Protein 6G6O (pdb70)

Sequence (954 aa):
GQELVSLEGHQSAITALAFSKNIVVSGAADGTIKVWDILTGQLLRDHDGHQSEVTALQFKDNIVVSGAKDGTVKVWYIGTGQELVSLEGHQQSAITALAFSKNIVVSGAADGTIKVWDILTGQLLRDHDGHQSEVTALQFKDNIVVSGAKDGTVKVWYIGTGQELVSLEGHQSAITALAFSKNIVVSGAADGTIKVWDILTGQLLRDHDGHQSEVTALQFKDNIVVSGAKDGTVKVWYIGTGQELVSLEGHQSAITALAFSKNIVVSGAADGTIKVWDILTGQLLRDHDGHQSEVTALQFKDNIVVSGAKDGTVKVWYIGQELVSLEGHQSAITALAFSKNIVVSGAADGTIKVWDILTGQLLRDHDGHQSEVTALQFKDNIVVSGAKDGTVKVWYIGTGQELVSLEGHQSAITALAFSKNIVVSGAADGTIKVWDILTGQLLRDDHDGHQSEVTALQFKDNIVVSGAKDGTVKVWYIGTGQELVSLEGHQSAITALAFSKNIVVSGAADGTIKVWDILTGQLLRDHDGHQSEVTALQFKDNIVVSGAKDGTVKVWYIGTGQELVSLEGHQSAITALAFSKNIVVSGAADGTIKVWDILTGQLLRDHDGHQSEVTALQFKDNIVVSGAKDGTVKVWYIGQELVSLEGHQSAITALAFSKNIVVSGAADGTIKVWDILTGQLLRDHDGHQSEVTALQFKDNIVVSGAKDGTVKVWYIGTGQELVSLEGHQSAITALAFSKNIVVSGAADGTIKVWDILTGQLLRDHDGHQSEVTALQFKDNIVVSGAKDGTVKVWYIGTGQELVSLEGHQSAITALAFSKNIVVSGAADGTIKVWDILTGQLLRDHDGHQQSEVTALQFKDNIVVSGAKDGTVKVWYIGTGQELVSLEGHQSAITALAFSKNIVVSGAADGTIKVWDILTGQLLRDHDGHQQSEVTALQFKDNIVVSGAKDGTVKVWYI

CATH classification: 2.130.10.10

Radius of gyration: 29.39 Å; Cα contacts (8 Å, |Δi|>4): 3050; chains: 3; bounding box: 69×76×50 Å

Structure (mmCIF, N/CA/C/O backbone):
data_6G6O
#
_entry.id   6G6O
#
_cell.length_a   218.609
_cell.length_b   218.609
_cell.length_c   53.569
_cell.angle_alpha   90.00
_cell.angle_beta   90.00
_cell.angle_gamma   120.00
#
_symmetry.space_group_name_H-M   'P 63'
#
loop_
_entity.id
_entity.type
_entity.pdbx_description
1 polymer Ika8
2 non-polymer GLYCEROL
3 water water
#
loop_
_atom_site.group_PDB
_atom_site.id
_atom_site.type_symbol
_atom_site.label_atom_id
_atom_site.label_alt_id
_atom_site.label_comp_id
_atom_site.label_asym_id
_atom_site.label_entity_id
_atom_site.label_seq_id
_atom_site.pdbx_PDB_ins_code
_atom_site.Cartn_x
_atom_site.Cartn_y
_atom_site.Cartn_z
_atom_site.occupancy
_atom_site.B_iso_or_equiv
_atom_site.auth_seq_id
_atom_site.auth_comp_id
_atom_site.auth_asym_id
_atom_site.auth_atom_id
_atom_site.pdbx_PDB_model_num
ATOM 1 N N . GLY A 1 5 ? 165.272 71.115 20.322 1.00 31.68 2 GLY A N 1
ATOM 2 C CA . GLY A 1 5 ? 164.749 71.797 19.153 1.00 31.10 2 GLY A CA 1
ATOM 3 C C . GLY A 1 5 ? 164.702 73.303 19.320 1.00 34.78 2 GLY A C 1
ATOM 4 O O . GLY A 1 5 ? 163.643 73.918 19.207 1.00 25.55 2 GLY A O 1
ATOM 5 N N . GLN A 1 6 ? 165.861 73.896 19.586 1.00 37.30 3 GLN A N 1
ATOM 6 C CA . GLN A 1 6 ? 165.963 75.327 19.846 1.00 34.02 3 GLN A CA 1
ATOM 7 C C . GLN A 1 6 ? 166.988 75.927 18.887 1.00 35.39 3 GLN A C 1
ATOM 8 O O . GLN A 1 6 ? 167.365 75.331 17.870 1.00 37.60 3 GLN A O 1
ATOM 14 N N . GLU A 1 7 ? 167.458 77.129 19.211 1.00 28.87 4 GLU A N 1
ATOM 15 C CA . GLU A 1 7 ? 168.529 77.752 18.450 1.00 28.64 4 GLU A CA 1
ATOM 16 C C . GLU A 1 7 ? 169.866 77.135 18.832 1.00 28.11 4 GLU A C 1
ATOM 17 O O . GLU A 1 7 ? 170.127 76.860 20.006 1.00 38.47 4 GLU A O 1
ATOM 23 N N . LEU A 1 8 ? 170.713 76.909 17.829 1.00 28.82 5 LEU A N 1
ATOM 24 C CA . LEU A 1 8 ? 172.028 76.328 18.067 1.00 28.12 5 LEU A CA 1
ATOM 25 C C . LEU A 1 8 ? 173.065 77.382 18.432 1.00 30.62 5 LEU A C 1
ATOM 26 O O . LEU A 1 8 ? 173.891 77.154 19.322 1.00 34.33 5 LEU A O 1
ATOM 31 N N . VAL A 1 9 ? 173.035 78.535 17.761 1.00 27.34 6 VAL A N 1
ATOM 32 C CA . VAL A 1 9 ? 173.968 79.623 18.018 1.00 27.46 6 VAL A CA 1
ATOM 33 C C . VAL A 1 9 ? 173.246 80.950 17.842 1.00 24.20 6 VAL A C 1
ATOM 34 O O . VAL A 1 9 ? 172.165 81.026 17.254 1.00 28.80 6 VAL A O 1
ATOM 38 N N . SER A 1 10 ? 173.864 82.005 18.363 1.00 30.89 7 SER A N 1
ATOM 39 C CA . SER A 1 10 ? 173.350 83.364 18.255 1.00 31.22 7 SER A CA 1
ATOM 40 C C . SER A 1 10 ? 174.275 84.168 17.351 1.00 32.97 7 SER A C 1
ATOM 41 O O . SER A 1 10 ? 175.456 84.348 17.670 1.00 31.32 7 SER A O 1
ATOM 44 N N . LEU A 1 11 ? 173.742 84.641 16.228 1.00 32.00 8 LEU A N 1
ATOM 45 C CA . LEU A 1 11 ? 174.486 85.453 15.275 1.00 26.21 8 LEU A CA 1
ATOM 46 C C . LEU A 1 11 ? 173.952 86.878 15.295 1.00 25.03 8 LEU A C 1
ATOM 47 O O . LEU A 1 11 ? 172.737 87.095 15.344 1.00 31.79 8 LEU A O 1
ATOM 52 N N . GLU A 1 12 ? 174.867 87.850 15.247 1.00 27.32 9 GLU A N 1
ATOM 53 C CA . GLU A 1 12 ? 174.460 89.247 15.370 1.00 24.02 9 GLU A CA 1
ATOM 54 C C . GLU A 1 12 ? 173.669 89.710 14.151 1.00 26.77 9 GLU A C 1
ATOM 55 O O . GLU A 1 12 ? 172.687 90.450 14.287 1.00 26.46 9 GLU A O 1
ATOM 61 N N . GLY A 1 13 ? 174.075 89.292 12.959 1.00 21.17 10 GLY A N 1
ATOM 62 C CA . GLY A 1 13 ? 173.362 89.664 11.754 1.00 24.24 10 GLY A CA 1
ATOM 63 C C . GLY A 1 13 ? 173.840 90.980 11.171 1.00 22.43 10 GLY A C 1
ATOM 64 O O . GLY A 1 13 ? 174.962 91.439 11.403 1.00 20.62 10 GLY A O 1
ATOM 65 N N . HIS A 1 14 ? 172.950 91.603 10.404 1.00 16.82 11 HIS A N 1
ATOM 66 C CA . HIS A 1 14 ? 173.263 92.805 9.646 1.00 18.20 11 HIS A CA 1
ATOM 67 C C . HIS A 1 14 ? 172.440 93.985 10.147 1.00 17.72 11 HIS A C 1
ATOM 68 O O . HIS A 1 14 ? 171.470 93.832 10.894 1.00 22.75 11 HIS A O 1
ATOM 75 N N . GLN A 1 15 ? 172.844 95.177 9.711 1.00 19.03 12 GLN A N 1
ATOM 76 C CA . GLN A 1 15 ? 172.155 96.417 10.035 1.00 14.64 12 GLN A CA 1
ATOM 77 C C . GLN A 1 15 ? 171.050 96.755 9.046 1.00 18.09 12 GLN A C 1
ATOM 78 O O . GLN A 1 15 ? 170.438 97.821 9.161 1.00 16.50 12 GLN A O 1
ATOM 84 N N . SER A 1 16 ? 170.785 95.881 8.078 1.00 22.85 13 SER A N 1
ATOM 85 C CA . SER A 1 16 ? 169.718 96.098 7.113 1.00 18.56 13 SER A CA 1
ATOM 86 C C . SER A 1 16 ? 169.123 94.750 6.740 1.00 16.15 13 SER A C 1
ATOM 87 O O . SER A 1 16 ? 169.646 93.695 7.109 1.00 17.67 13 SER A O 1
ATOM 90 N N . ALA A 1 17 ? 168.022 94.801 5.989 1.00 19.06 14 ALA A N 1
ATOM 91 C CA . ALA A 1 17 ? 167.252 93.607 5.668 1.00 16.22 14 ALA A CA 1
ATOM 92 C C . ALA A 1 17 ? 168.127 92.533 5.038 1.00 13.70 14 ALA A C 1
ATOM 93 O O . ALA A 1 17 ? 169.021 92.825 4.241 1.00 16.23 14 ALA A O 1
ATOM 95 N N . ILE A 1 18 ? 167.870 91.284 5.412 1.00 12.27 15 ILE A N 1
ATOM 96 C CA . ILE A 1 18 ? 168.544 90.148 4.793 1.00 17.45 15 ILE A CA 1
ATOM 97 C C . ILE A 1 18 ? 167.920 89.924 3.424 1.00 12.27 15 ILE A C 1
ATOM 98 O O . ILE A 1 18 ? 166.701 89.759 3.304 1.00 14.30 15 ILE A O 1
ATOM 103 N N . THR A 1 19 ? 168.752 89.930 2.386 1.00 20.29 16 THR A N 1
ATOM 104 C CA . THR A 1 19 ? 168.279 89.774 1.021 1.00 16.64 16 THR A CA 1
ATOM 105 C C . THR A 1 19 ? 168.827 88.540 0.322 1.00 14.41 16 THR A C 1
ATOM 106 O O . THR A 1 19 ? 168.360 88.218 -0.776 1.00 24.25 16 THR A O 1
ATOM 110 N N . ALA A 1 20 ? 169.789 87.840 0.918 1.00 15.92 17 ALA A N 1
ATOM 111 C CA . ALA A 1 20 ? 170.348 86.637 0.319 1.00 11.63 17 ALA A CA 1
ATOM 112 C C . ALA A 1 20 ? 170.944 85.780 1.424 1.00 11.30 17 ALA A C 1
ATOM 113 O O . ALA A 1 20 ? 171.506 86.306 2.387 1.00 16.78 17 ALA A O 1
ATOM 115 N N . LEU A 1 21 ? 170.822 84.463 1.276 1.00 16.29 18 LEU A N 1
ATOM 116 C CA . LEU A 1 21 ? 171.258 83.536 2.312 1.00 17.04 18 LEU A CA 1
ATOM 117 C C . LEU A 1 21 ? 171.758 82.257 1.662 1.00 13.97 18 LEU A C 1
ATOM 118 O O . LEU A 1 21 ? 171.082 81.693 0.798 1.00 23.07 18 LEU A O 1
ATOM 123 N N . ALA A 1 22 ? 172.937 81.806 2.083 1.00 18.18 19 ALA A N 1
ATOM 124 C CA . ALA A 1 22 ? 173.522 80.566 1.598 1.00 18.47 19 ALA A CA 1
ATOM 125 C C . ALA A 1 22 ? 174.105 79.804 2.779 1.00 15.94 19 ALA A C 1
ATOM 126 O O . ALA A 1 22 ? 174.599 80.403 3.737 1.00 18.83 19 ALA A O 1
ATOM 128 N N . PHE A 1 23 ? 174.049 78.476 2.700 1.00 13.23 20 PHE A N 1
ATOM 129 C CA . PHE A 1 23 ? 174.427 77.617 3.817 1.00 18.67 20 PHE A CA 1
ATOM 130 C C . PHE A 1 23 ? 175.089 76.356 3.282 1.00 15.98 20 PHE A C 1
ATOM 131 O O . PHE A 1 23 ? 174.460 75.585 2.553 1.00 21.16 20 PHE A O 1
ATOM 139 N N . SER A 1 24 ? 176.349 76.144 3.657 1.00 21.09 21 SER A N 1
ATOM 140 C CA . SER A 1 24 ? 177.101 74.965 3.250 1.00 26.33 21 SER A CA 1
ATOM 141 C C . SER A 1 24 ? 178.010 74.533 4.391 1.00 30.81 21 SER A C 1
ATOM 142 O O . SER A 1 24 ? 178.683 75.370 5.000 1.00 36.38 21 SER A O 1
ATOM 145 N N . LYS A 1 25 ? 178.028 73.226 4.667 1.00 29.33 22 LYS A N 1
ATOM 146 C CA . LYS A 1 25 ? 178.821 72.622 5.745 1.00 34.09 22 LYS A CA 1
ATOM 147 C C . LYS A 1 25 ? 178.376 73.245 7.062 1.00 27.06 22 LYS A C 1
ATOM 148 O O . LYS A 1 25 ? 177.210 73.055 7.450 1.00 29.43 22 LYS A O 1
ATOM 154 N N . ASN A 1 26 ? 179.237 73.963 7.780 1.00 24.16 23 ASN A N 1
ATOM 155 C CA . ASN A 1 26 ? 178.864 74.663 9.003 1.00 28.25 23 ASN A CA 1
ATOM 156 C C . ASN A 1 26 ? 179.124 76.159 8.869 1.00 29.08 23 ASN A C 1
ATOM 157 O O . ASN A 1 26 ? 179.402 76.844 9.855 1.00 29.92 23 ASN A O 1
ATOM 162 N N . ILE A 1 27 ? 179.041 76.672 7.645 1.00 22.78 24 ILE A N 1
ATOM 163 C CA . ILE A 1 27 ? 179.295 78.074 7.348 1.00 21.45 24 ILE A CA 1
ATOM 164 C C . ILE A 1 27 ? 178.035 78.674 6.746 1.00 19.71 24 ILE A C 1
ATOM 165 O O . ILE A 1 27 ? 177.392 78.061 5.887 1.00 23.56 24 ILE A O 1
ATOM 170 N N . VAL A 1 28 ? 177.676 79.868 7.209 1.00 22.98 25 VAL A N 1
ATOM 171 C CA . VAL A 1 28 ? 176.538 80.613 6.690 1.00 16.35 25 VAL A CA 1
ATOM 172 C C . VAL A 1 28 ? 177.061 81.894 6.057 1.00 18.23 25 VAL A C 1
ATOM 173 O O . VAL A 1 28 ? 177.872 82.605 6.663 1.00 15.72 25 VAL A O 1
ATOM 177 N N . VAL A 1 29 ? 176.612 82.177 4.838 1.00 18.89 26 VAL A N 1
ATOM 178 C CA . VAL A 1 29 ? 176.912 83.426 4.148 1.00 15.60 26 VAL A CA 1
ATOM 179 C C . VAL A 1 29 ? 175.607 84.195 4.008 1.00 9.93 26 VAL A C 1
ATOM 180 O O . VAL A 1 29 ? 174.631 83.680 3.450 1.00 18.20 26 VAL A O 1
ATOM 184 N N . SER A 1 30 ? 175.584 85.421 4.517 1.00 11.50 27 SER A N 1
ATOM 185 C CA . SER A 1 30 ? 174.394 86.256 4.478 1.00 13.63 27 SER A CA 1
ATOM 186 C C . SER A 1 30 ? 174.714 87.581 3.803 1.00 13.58 27 SER A C 1
ATOM 187 O O . SER A 1 30 ? 175.785 88.155 4.016 1.00 17.97 27 SER A O 1
ATOM 190 N N . GLY A 1 31 ? 173.784 88.055 2.981 1.00 18.61 28 GLY A N 1
ATOM 191 C CA . GLY A 1 31 ? 173.904 89.351 2.344 1.00 9.74 28 GLY A CA 1
ATOM 192 C C . GLY A 1 31 ? 172.732 90.231 2.730 1.00 9.54 28 GLY A C 1
ATOM 193 O O . GLY A 1 31 ? 171.622 89.748 2.953 1.00 14.57 28 GLY A O 1
ATOM 194 N N . ALA A 1 32 ? 172.989 91.531 2.808 1.00 14.35 29 ALA A N 1
ATOM 195 C CA . ALA A 1 32 ? 171.996 92.491 3.259 1.00 16.59 29 ALA A CA 1
ATOM 196 C C . ALA A 1 32 ? 171.761 93.553 2.192 1.00 16.67 29 ALA A C 1
ATOM 197 O O . ALA A 1 32 ? 172.521 93.687 1.230 1.00 17.88 29 ALA A O 1
ATOM 199 N N . ALA A 1 33 ? 170.687 94.323 2.385 1.00 16.27 30 ALA A N 1
ATOM 200 C CA . ALA A 1 33 ? 170.299 95.334 1.411 1.00 12.78 30 ALA A CA 1
ATOM 201 C C . ALA A 1 33 ? 171.278 96.499 1.348 1.00 18.59 30 ALA A C 1
ATOM 202 O O . ALA A 1 33 ? 171.218 97.287 0.399 1.00 18.53 30 ALA A O 1
ATOM 204 N N . ASP A 1 34 ? 172.168 96.636 2.327 1.00 23.87 31 ASP A N 1
ATOM 205 C CA . ASP A 1 34 ? 173.168 97.693 2.302 1.00 21.36 31 ASP A CA 1
ATOM 206 C C . ASP A 1 34 ? 174.456 97.268 1.607 1.00 17.10 31 ASP A C 1
ATOM 207 O O . ASP A 1 34 ? 175.428 98.030 1.605 1.00 19.95 31 ASP A O 1
ATOM 212 N N . GLY A 1 35 ? 174.481 96.075 1.014 1.00 18.88 32 GLY A N 1
ATOM 213 C CA . GLY A 1 35 ? 175.654 95.573 0.337 1.00 19.75 32 GLY A CA 1
ATOM 214 C C . GLY A 1 35 ? 176.583 94.744 1.191 1.00 18.71 32 GLY A C 1
ATOM 215 O O . GLY A 1 35 ? 177.548 94.182 0.661 1.00 20.19 32 GLY A O 1
ATOM 216 N N . THR A 1 36 ? 176.320 94.641 2.490 1.00 27.61 33 THR A N 1
ATOM 217 C CA . THR A 1 36 ? 177.216 93.940 3.397 1.00 19.28 33 THR A CA 1
ATOM 218 C C . THR A 1 36 ? 177.013 92.434 3.293 1.00 17.98 33 THR A C 1
ATOM 219 O O . THR A 1 36 ? 175.878 91.949 3.274 1.00 22.46 33 THR A O 1
ATOM 223 N N . ILE A 1 37 ? 178.120 91.700 3.220 1.00 17.34 34 ILE A N 1
ATOM 224 C CA . ILE A 1 37 ? 178.117 90.243 3.236 1.00 18.11 34 ILE A CA 1
ATOM 225 C C . ILE A 1 37 ? 178.895 89.792 4.463 1.00 21.27 34 ILE A C 1
ATOM 226 O O . ILE A 1 37 ? 179.997 90.290 4.721 1.00 25.57 34 ILE A O 1
ATOM 231 N N . LYS A 1 38 ? 178.321 88.861 5.222 1.00 23.85 35 LYS A N 1
ATOM 232 C CA . LYS A 1 38 ? 178.938 88.359 6.440 1.00 21.02 35 LYS A CA 1
ATOM 233 C C . LYS A 1 38 ? 179.021 86.841 6.389 1.00 14.07 35 LYS A C 1
ATOM 234 O O . LYS A 1 38 ? 178.098 86.176 5.910 1.00 14.05 35 LYS A O 1
ATOM 240 N N . VAL A 1 39 ? 180.131 86.301 6.884 1.00 19.28 36 VAL A N 1
ATOM 241 C CA . VAL A 1 39 ? 180.385 84.864 6.906 1.00 24.48 36 VAL A CA 1
ATOM 242 C C . VAL A 1 39 ? 180.351 84.404 8.357 1.00 22.77 36 VAL A C 1
ATOM 243 O O . VAL A 1 39 ? 181.118 84.901 9.190 1.00 23.44 36 VAL A O 1
ATOM 247 N N . TRP A 1 40 ? 179.472 83.452 8.657 1.00 22.41 37 TRP A N 1
ATOM 248 C CA . TRP A 1 40 ? 179.232 83.006 10.021 1.00 19.27 37 TRP A CA 1
ATOM 249 C C . TRP A 1 40 ? 179.773 81.600 10.240 1.00 25.95 37 TRP A C 1
ATOM 250 O O . TRP A 1 40 ? 179.879 80.801 9.305 1.00 26.74 37 TRP A O 1
ATOM 261 N N . ASP A 1 41 ? 180.112 81.309 11.494 1.00 27.91 38 ASP A N 1
ATOM 262 C CA . ASP A 1 41 ? 180.518 79.977 11.933 1.00 26.03 38 ASP A CA 1
ATOM 263 C C . ASP A 1 41 ? 179.356 79.379 12.714 1.00 25.07 38 ASP A C 1
ATOM 264 O O . ASP A 1 41 ? 179.040 79.841 13.815 1.00 28.61 38 ASP A O 1
ATOM 269 N N . ILE A 1 42 ? 178.719 78.354 12.146 1.00 23.37 39 ILE A N 1
ATOM 270 C CA . ILE A 1 42 ? 177.566 77.750 12.806 1.00 27.58 39 ILE A CA 1
ATOM 271 C C . ILE A 1 42 ? 177.985 77.034 14.085 1.00 29.37 39 ILE A C 1
ATOM 272 O O . ILE A 1 42 ? 177.235 77.015 15.068 1.00 34.61 39 ILE A O 1
ATOM 277 N N . LEU A 1 43 ? 179.191 76.465 14.111 1.00 25.38 40 LEU A N 1
ATOM 278 C CA . LEU A 1 43 ? 179.626 75.704 15.275 1.00 32.05 40 LEU A CA 1
ATOM 279 C C . LEU A 1 43 ? 179.990 76.597 16.457 1.00 34.74 40 LEU A C 1
ATOM 280 O O . LEU A 1 43 ? 179.800 76.193 17.609 1.00 40.17 40 LEU A O 1
ATOM 285 N N . THR A 1 44 ? 180.507 77.801 16.204 1.00 30.67 41 THR A N 1
ATOM 286 C CA . THR A 1 44 ? 180.922 78.697 17.273 1.00 27.46 41 THR A CA 1
ATOM 287 C C . THR A 1 44 ? 180.090 79.968 17.366 1.00 28.94 41 THR A C 1
ATOM 288 O O . THR A 1 44 ? 180.284 80.744 18.308 1.00 31.83 41 THR A O 1
ATOM 292 N N . GLY A 1 45 ? 179.179 80.207 16.424 1.00 30.34 42 GLY A N 1
ATOM 293 C CA . GLY A 1 45 ? 178.382 81.415 16.418 1.00 23.87 42 GLY A CA 1
ATOM 294 C C . GLY A 1 45 ? 179.119 82.677 16.036 1.00 26.68 42 GLY A C 1
ATOM 295 O O . GLY A 1 45 ? 178.473 83.715 15.846 1.00 25.89 42 GLY A O 1
ATOM 296 N N . GLN A 1 46 ? 180.441 82.633 15.911 1.00 28.78 43 GLN A N 1
ATOM 297 C CA . GLN A 1 46 ? 181.214 83.823 15.600 1.00 29.90 43 GLN A CA 1
ATOM 298 C C . GLN A 1 46 ? 181.259 84.062 14.097 1.00 27.17 43 GLN A C 1
ATOM 299 O O . GLN A 1 46 ? 181.216 83.127 13.294 1.00 23.62 43 GLN A O 1
ATOM 305 N N . LEU A 1 47 ? 181.344 85.333 13.722 1.00 26.33 44 LEU A N 1
ATOM 306 C CA . LEU A 1 47 ? 181.522 85.689 12.324 1.00 28.70 44 LEU A CA 1
ATOM 307 C C . LEU A 1 47 ? 182.973 85.451 11.922 1.00 35.81 44 LEU A C 1
ATOM 308 O O . LEU A 1 47 ? 183.900 85.813 12.655 1.00 38.74 44 LEU A O 1
ATOM 313 N N . LEU A 1 48 ? 183.169 84.807 10.770 1.00 37.83 45 LEU A N 1
ATOM 314 C CA . LEU A 1 48 ? 184.525 84.598 10.277 1.00 24.55 45 LEU A CA 1
ATOM 315 C C . LEU A 1 48 ? 185.151 85.910 9.831 1.00 22.95 45 LEU A C 1
ATOM 316 O O . LEU A 1 48 ? 186.320 86.180 10.131 1.00 28.66 45 LEU A O 1
ATOM 321 N N . ARG A 1 49 ? 184.387 86.744 9.130 1.00 26.63 46 ARG A N 1
ATOM 322 C CA . ARG A 1 49 ? 184.917 87.985 8.588 1.00 31.43 46 ARG A CA 1
ATOM 323 C C . ARG A 1 49 ? 183.773 88.844 8.077 1.00 30.09 46 ARG A C 1
ATOM 324 O O . ARG A 1 49 ? 182.654 88.366 7.864 1.00 30.66 46 ARG A O 1
ATOM 332 N N . ASP A 1 50 ? 184.077 90.123 7.882 1.00 33.74 47 ASP A N 1
ATOM 333 C CA . ASP A 1 50 ? 183.191 91.059 7.201 1.00 28.61 47 ASP A CA 1
ATOM 334 C C . ASP A 1 50 ? 183.692 91.199 5.769 1.00 35.16 47 ASP A C 1
ATOM 335 O O . ASP A 1 50 ? 184.733 91.819 5.527 1.00 35.52 47 ASP A O 1
ATOM 340 N N . HIS A 1 51 ? 182.966 90.607 4.826 1.00 36.50 48 HIS A N 1
ATOM 341 C CA . HIS A 1 51 ? 183.337 90.724 3.424 1.00 30.18 48 HIS A CA 1
ATOM 342 C C . HIS A 1 51 ? 183.148 92.161 2.954 1.00 27.16 48 HIS A C 1
ATOM 343 O O . HIS A 1 51 ? 182.161 92.817 3.298 1.00 27.87 48 HIS A O 1
ATOM 350 N N . ASP A 1 52 ? 184.113 92.655 2.172 1.00 29.65 49 ASP A N 1
ATOM 351 C CA . ASP A 1 52 ? 184.003 94.008 1.637 1.00 31.31 49 ASP A CA 1
ATOM 352 C C . ASP A 1 52 ? 182.744 94.187 0.801 1.00 28.57 49 ASP A C 1
ATOM 353 O O . ASP A 1 52 ? 182.262 95.315 0.658 1.00 33.00 49 ASP A O 1
ATOM 358 N N . GLY A 1 53 ? 182.203 93.100 0.258 1.00 33.87 50 GLY A N 1
ATOM 359 C CA . GLY A 1 53 ? 180.915 93.056 -0.390 1.00 25.24 50 GLY A CA 1
ATOM 360 C C . GLY A 1 53 ? 180.802 93.981 -1.588 1.00 25.99 50 GLY A C 1
ATOM 361 O O . GLY A 1 53 ? 181.786 94.396 -2.206 1.00 28.67 50 GLY A O 1
ATOM 362 N N . HIS A 1 54 ? 179.555 94.299 -1.907 1.00 32.11 51 HIS A N 1
ATOM 363 C CA . HIS A 1 54 ? 179.215 95.186 -3.005 1.00 23.33 51 HIS A CA 1
ATOM 364 C C . HIS A 1 54 ? 178.736 96.522 -2.456 1.00 24.85 51 HIS A C 1
ATOM 365 O O . HIS A 1 54 ? 178.265 96.622 -1.321 1.00 26.48 51 HIS A O 1
ATOM 372 N N . GLN A 1 55 ? 178.859 97.555 -3.283 1.00 27.82 52 GLN A N 1
ATOM 373 C CA . GLN A 1 55 ? 178.337 98.872 -2.949 1.00 26.35 52 GLN A CA 1
ATOM 374 C C . GLN A 1 55 ? 176.834 98.974 -3.162 1.00 18.41 52 GLN A C 1
ATOM 375 O O . GLN A 1 55 ? 176.292 100.084 -3.148 1.00 27.34 52 GLN A O 1
ATOM 381 N N . SER A 1 56 ? 176.156 97.844 -3.357 1.00 16.47 53 SER A N 1
ATOM 382 C CA . SER A 1 56 ? 174.726 97.823 -3.614 1.00 22.39 53 SER A CA 1
ATOM 383 C C . SER A 1 56 ? 174.132 96.580 -2.970 1.00 13.79 53 SER A C 1
ATOM 384 O O . SER A 1 56 ? 174.850 95.646 -2.608 1.00 17.99 53 SER A O 1
ATOM 387 N N . GLU A 1 57 ? 172.806 96.577 -2.847 1.00 16.49 54 GLU A N 1
ATOM 388 C CA . GLU A 1 57 ? 172.090 95.494 -2.181 1.00 15.05 54 GLU A CA 1
ATOM 389 C C . GLU A 1 57 ? 172.461 94.137 -2.760 1.00 25.65 54 GLU A C 1
ATOM 390 O O . GLU A 1 57 ? 172.321 93.905 -3.963 1.00 31.22 54 GLU A O 1
ATOM 396 N N . VAL A 1 58 ? 172.939 93.244 -1.894 1.00 22.80 55 VAL A N 1
ATOM 397 C CA . VAL A 1 58 ? 173.189 91.863 -2.290 1.00 16.49 55 VAL A CA 1
ATOM 398 C C . VAL A 1 58 ? 171.857 91.211 -2.627 1.00 24.39 55 VAL A C 1
ATOM 399 O O . VAL A 1 58 ? 170.937 91.186 -1.803 1.00 19.68 55 VAL A O 1
ATOM 403 N N . THR A 1 59 ? 171.741 90.682 -3.846 1.00 18.52 56 THR A N 1
ATOM 404 C CA . THR A 1 59 ? 170.478 90.130 -4.309 1.00 12.48 56 THR A CA 1
ATOM 405 C C . THR A 1 59 ? 170.466 88.614 -4.418 1.00 10.27 56 THR A C 1
ATOM 406 O O . THR A 1 59 ? 169.382 88.023 -4.397 1.00 14.37 56 THR A O 1
ATOM 410 N N . ALA A 1 60 ? 171.625 87.973 -4.534 1.00 13.44 57 ALA A N 1
ATOM 411 C CA . ALA A 1 60 ? 171.679 86.527 -4.678 1.00 15.02 57 ALA A CA 1
ATOM 412 C C . ALA A 1 60 ? 173.014 86.021 -4.156 1.00 12.51 57 ALA A C 1
ATOM 413 O O . ALA A 1 60 ? 174.034 86.708 -4.248 1.00 18.06 57 ALA A O 1
ATOM 415 N N . LEU A 1 61 ? 172.994 84.810 -3.607 1.00 14.25 58 LEU A N 1
ATOM 416 C CA . LEU A 1 61 ? 174.189 84.178 -3.073 1.00 17.97 58 LEU A CA 1
ATOM 417 C C . LEU A 1 61 ? 174.234 82.727 -3.524 1.00 13.50 58 LEU A C 1
ATOM 418 O O . LEU A 1 61 ? 173.219 82.027 -3.493 1.00 17.94 58 LEU A O 1
ATOM 423 N N . GLN A 1 62 ? 175.417 82.285 -3.945 1.00 16.01 59 GLN A N 1
ATOM 424 C CA . GLN A 1 62 ? 175.665 80.892 -4.297 1.00 14.42 59 GLN A CA 1
ATOM 425 C C . GLN A 1 62 ? 176.920 80.442 -3.569 1.00 13.16 59 GLN A C 1
ATOM 426 O O . GLN A 1 62 ? 177.982 81.044 -3.738 1.00 17.96 59 GLN A O 1
ATOM 432 N N . PHE A 1 63 ? 176.798 79.391 -2.762 1.00 18.24 60 PHE A N 1
ATOM 433 C CA . PHE A 1 63 ? 177.887 78.917 -1.912 1.00 17.16 60 PHE A CA 1
ATOM 434 C C . PHE A 1 63 ? 178.078 77.430 -2.171 1.00 18.99 60 PHE A C 1
ATOM 435 O O . PHE A 1 63 ? 177.245 76.613 -1.768 1.00 25.59 60 PHE A O 1
ATOM 443 N N . LYS A 1 64 ? 179.174 77.082 -2.841 1.00 18.89 61 LYS A N 1
ATOM 444 C CA . LYS A 1 64 ? 179.457 75.704 -3.215 1.00 23.78 61 LYS A CA 1
ATOM 445 C C . LYS A 1 64 ? 180.921 75.411 -2.935 1.00 21.29 61 LYS A C 1
ATOM 446 O O . LYS A 1 64 ? 181.793 76.203 -3.306 1.00 24.38 61 LYS A O 1
ATOM 452 N N . ASP A 1 65 ? 181.182 74.275 -2.284 1.00 28.94 62 ASP A N 1
ATOM 453 C CA . ASP A 1 65 ? 182.529 73.888 -1.879 1.00 28.32 62 ASP A CA 1
ATOM 454 C C . ASP A 1 65 ? 183.162 74.977 -1.020 1.00 29.14 62 ASP A C 1
ATOM 455 O O . ASP A 1 65 ? 182.770 75.166 0.136 1.00 39.75 62 ASP A O 1
ATOM 460 N N . ASN A 1 66 ? 184.137 75.702 -1.571 1.00 21.24 63 ASN A N 1
ATOM 461 C CA . ASN A 1 66 ? 184.777 76.805 -0.863 1.00 22.73 63 ASN A CA 1
ATOM 462 C C . ASN A 1 66 ? 184.701 78.108 -1.649 1.00 24.48 63 ASN A C 1
ATOM 463 O O . ASN A 1 66 ? 185.480 79.032 -1.394 1.00 23.09 63 ASN A O 1
ATOM 468 N N . ILE A 1 67 ? 183.772 78.201 -2.595 1.00 24.93 64 ILE A N 1
ATOM 469 C CA . ILE A 1 67 ? 183.638 79.356 -3.471 1.00 19.01 64 ILE A CA 1
ATOM 470 C C . ILE A 1 67 ? 182.218 79.884 -3.352 1.00 15.89 64 ILE A C 1
ATOM 471 O O . ILE A 1 67 ? 181.253 79.122 -3.482 1.00 20.47 64 ILE A O 1
ATOM 476 N N . VAL A 1 68 ? 182.093 81.182 -3.100 1.00 20.89 65 VAL A N 1
ATOM 477 C CA . VAL A 1 68 ? 180.801 81.846 -3.017 1.00 19.19 65 VAL A CA 1
ATOM 478 C C . VAL A 1 68 ? 180.721 82.889 -4.122 1.00 17.69 65 VAL A C 1
ATOM 479 O O . VAL A 1 68 ? 181.656 83.675 -4.314 1.00 20.10 65 VAL A O 1
ATOM 483 N N . VAL A 1 69 ? 179.617 82.870 -4.863 1.00 18.63 66 VAL A N 1
ATOM 484 C CA . VAL A 1 69 ? 179.332 83.848 -5.904 1.00 16.92 66 VAL A CA 1
ATOM 485 C C . VAL A 1 69 ? 178.216 84.749 -5.400 1.00 10.77 66 VAL A C 1
ATOM 486 O O . VAL A 1 69 ? 177.188 84.260 -4.917 1.00 15.68 66 VAL A O 1
ATOM 490 N N . SER A 1 70 ? 178.420 86.060 -5.502 1.00 15.59 67 SER A N 1
ATOM 491 C CA . SER A 1 70 ? 177.473 87.035 -4.979 1.00 15.91 67 SER A CA 1
ATOM 492 C C . SER A 1 70 ? 177.146 88.062 -6.051 1.00 12.61 67 SER A C 1
ATOM 493 O O . SER A 1 70 ? 178.050 88.623 -6.677 1.00 19.22 67 SER A O 1
ATOM 496 N N . GLY A 1 71 ? 175.854 88.301 -6.259 1.00 17.18 68 GLY A N 1
ATOM 497 C CA . GLY A 1 71 ? 175.396 89.337 -7.162 1.00 17.78 68 GLY A CA 1
ATOM 498 C C . GLY A 1 71 ? 174.727 90.462 -6.404 1.00 17.78 68 GLY A C 1
ATOM 499 O O . GLY A 1 71 ? 174.247 90.255 -5.286 1.00 16.50 68 GLY A O 1
ATOM 500 N N . ALA A 1 72 ? 174.682 91.656 -6.990 1.00 15.39 69 ALA A N 1
ATOM 501 C CA . ALA A 1 72 ? 174.160 92.828 -6.306 1.00 14.67 69 ALA A CA 1
ATOM 502 C C . ALA A 1 72 ? 173.149 93.542 -7.194 1.00 18.01 69 ALA A C 1
ATOM 503 O O . ALA A 1 72 ? 172.879 93.133 -8.328 1.00 24.11 69 ALA A O 1
ATOM 505 N N . LYS A 1 73 ? 172.586 94.628 -6.661 1.00 14.25 70 LYS A N 1
ATOM 506 C CA . LYS A 1 73 ? 171.610 95.423 -7.391 1.00 20.52 70 LYS A CA 1
ATOM 507 C C . LYS A 1 73 ? 172.251 96.330 -8.434 1.00 16.82 70 LYS A C 1
ATOM 508 O O . LYS A 1 73 ? 171.550 96.806 -9.333 1.00 15.91 70 LYS A O 1
ATOM 514 N N . ASP A 1 74 ? 173.554 96.581 -8.339 1.00 16.86 71 ASP A N 1
ATOM 515 C CA . ASP A 1 74 ? 174.248 97.404 -9.320 1.00 16.85 71 ASP A CA 1
ATOM 516 C C . ASP A 1 74 ? 174.785 96.599 -10.495 1.00 15.04 71 ASP A C 1
ATOM 517 O O . ASP A 1 74 ? 175.422 97.174 -11.381 1.00 20.66 71 ASP A O 1
ATOM 522 N N . GLY A 1 75 ? 174.549 95.290 -10.521 1.00 17.23 72 GLY A N 1
ATOM 523 C CA . GLY A 1 75 ? 174.957 94.455 -11.628 1.00 12.66 72 GLY A CA 1
ATOM 524 C C . GLY A 1 75 ? 176.265 93.722 -11.446 1.00 15.93 72 GLY A C 1
ATOM 525 O O . GLY A 1 75 ? 176.640 92.940 -12.326 1.00 14.13 72 GLY A O 1
ATOM 526 N N . THR A 1 76 ? 176.970 93.944 -10.342 1.00 16.64 73 THR A N 1
ATOM 527 C CA . THR A 1 76 ? 178.233 93.257 -10.122 1.00 12.55 73 THR A CA 1
ATOM 528 C C . THR A 1 76 ? 177.991 91.804 -9.739 1.00 17.77 73 THR A C 1
ATOM 529 O O . THR A 1 76 ? 177.025 91.478 -9.046 1.00 21.65 73 THR A O 1
ATOM 533 N N . VAL A 1 77 ? 178.867 90.925 -10.218 1.00 15.56 74 VAL A N 1
ATOM 534 C CA . VAL A 1 77 ? 178.901 89.528 -9.806 1.00 11.73 74 VAL A CA 1
ATOM 535 C C . VAL A 1 77 ? 180.327 89.228 -9.375 1.00 19.86 74 VAL A C 1
ATOM 536 O O . VAL A 1 77 ? 181.262 89.381 -10.170 1.00 22.75 74 VAL A O 1
ATOM 540 N N . LYS A 1 78 ? 180.499 88.817 -8.122 1.00 23.81 75 LYS A N 1
ATOM 541 C CA . LYS A 1 78 ? 181.818 88.599 -7.551 1.00 20.70 75 LYS A CA 1
ATOM 542 C C . LYS A 1 78 ? 181.980 87.142 -7.147 1.00 18.09 75 LYS A C 1
ATOM 543 O O . LYS A 1 78 ? 181.030 86.503 -6.685 1.00 17.92 75 LYS A O 1
ATOM 549 N N . VAL A 1 79 ? 183.191 86.626 -7.339 1.00 19.69 76 VAL A N 1
ATOM 550 C CA . VAL A 1 79 ? 183.558 85.257 -6.995 1.00 25.72 76 VAL A CA 1
ATOM 551 C C . VAL A 1 79 ? 184.744 85.335 -6.045 1.00 16.84 76 VAL A C 1
ATOM 552 O O . VAL A 1 79 ? 185.787 85.901 -6.398 1.00 19.68 76 VAL A O 1
ATOM 556 N N . TRP A 1 80 ? 184.593 84.781 -4.844 1.00 18.26 77 TRP A N 1
ATOM 557 C CA . TRP A 1 80 ? 185.630 84.954 -3.839 1.00 18.76 77 TRP A CA 1
ATOM 558 C C . TRP A 1 80 ? 185.749 83.714 -2.963 1.00 19.03 77 TRP A C 1
ATOM 559 O O . TRP A 1 80 ? 184.846 82.876 -2.898 1.00 19.77 77 TRP A O 1
ATOM 570 N N . TYR A 1 81 ? 186.894 83.620 -2.289 1.00 19.66 78 TYR A N 1
ATOM 571 C CA . TYR A 1 81 ? 187.210 82.495 -1.420 1.00 21.88 78 TYR A CA 1
ATOM 572 C C . TYR A 1 81 ? 186.527 82.670 -0.068 1.00 19.19 78 TYR A C 1
ATOM 573 O O . TYR A 1 81 ? 186.623 83.733 0.551 1.00 21.98 78 TYR A O 1
ATOM 582 N N . ILE A 1 82 ? 185.841 81.622 0.392 1.00 20.14 79 ILE A N 1
ATOM 583 C CA . ILE A 1 82 ? 185.099 81.725 1.645 1.00 24.32 79 ILE A CA 1
ATOM 584 C C . ILE A 1 82 ? 186.041 81.906 2.830 1.00 23.65 79 ILE A C 1
ATOM 585 O O . ILE A 1 82 ? 185.692 82.574 3.812 1.00 25.52 79 ILE A O 1
ATOM 590 N N . GLY A 1 83 ? 187.249 81.343 2.757 1.00 24.47 80 GLY A N 1
ATOM 591 C CA . GLY A 1 83 ? 188.155 81.406 3.890 1.00 18.82 80 GLY A CA 1
ATOM 592 C C . GLY A 1 83 ? 188.786 82.768 4.088 1.00 20.30 80 GLY A C 1
ATOM 593 O O . GLY A 1 83 ? 189.038 83.177 5.225 1.00 26.28 80 GLY A O 1
ATOM 594 N N . THR A 1 84 ? 189.052 83.486 3.000 1.00 19.51 81 THR A N 1
ATOM 595 C CA . THR A 1 84 ? 189.691 84.789 3.077 1.00 20.42 81 THR A CA 1
ATOM 596 C C . THR A 1 84 ? 188.822 85.933 2.583 1.00 21.52 81 THR A C 1
ATOM 597 O O . THR A 1 84 ? 189.174 87.094 2.819 1.00 25.65 81 THR A O 1
ATOM 601 N N . GLY A 1 85 ? 187.708 85.652 1.912 1.00 20.91 82 GLY A N 1
ATOM 602 C CA . GLY A 1 85 ? 186.941 86.719 1.302 1.00 25.09 82 GLY A CA 1
ATOM 603 C C . GLY A 1 85 ? 187.617 87.377 0.124 1.00 22.16 82 GLY A C 1
ATOM 604 O O . GLY A 1 85 ? 187.098 88.370 -0.395 1.00 21.77 82 GLY A O 1
ATOM 605 N N . GLN A 1 86 ? 188.756 86.851 -0.316 1.00 24.24 83 GLN A N 1
ATOM 606 C CA . GLN A 1 86 ? 189.523 87.463 -1.389 1.00 23.95 83 GLN A CA 1
ATOM 607 C C . GLN A 1 86 ? 188.918 87.122 -2.742 1.00 22.33 83 GLN A C 1
ATOM 608 O O . GLN A 1 86 ? 188.512 85.983 -2.988 1.00 19.69 83 GLN A O 1
ATOM 614 N N . GLU A 1 87 ? 188.865 88.120 -3.619 1.00 24.00 84 GLU A N 1
ATOM 615 C CA . GLU A 1 87 ? 188.346 87.914 -4.963 1.00 23.58 84 GLU A CA 1
ATOM 616 C C . GLU A 1 87 ? 189.203 86.894 -5.700 1.00 21.21 84 GLU A C 1
ATOM 617 O O . GLU A 1 87 ? 190.422 87.057 -5.812 1.00 23.99 84 GLU A O 1
ATOM 623 N N . LEU A 1 88 ? 188.564 85.828 -6.181 1.00 22.91 85 LEU A N 1
ATOM 624 C CA . LEU A 1 88 ? 189.286 84.809 -6.933 1.00 28.40 85 LEU A CA 1
ATOM 625 C C . LEU A 1 88 ? 189.462 85.225 -8.388 1.00 24.70 85 LEU A C 1
ATOM 626 O O . LEU A 1 88 ? 190.565 85.142 -8.939 1.00 22.74 85 LEU A O 1
ATOM 631 N N . VAL A 1 89 ? 188.382 85.682 -9.022 1.00 24.31 86 VAL A N 1
ATOM 632 C CA . VAL A 1 89 ? 188.414 86.139 -10.403 1.00 26.61 86 VAL A CA 1
ATOM 633 C C . VAL A 1 89 ? 187.452 87.312 -10.544 1.00 24.35 86 VAL A C 1
ATOM 634 O O . VAL A 1 89 ? 186.507 87.470 -9.767 1.00 21.44 86 VAL A O 1
ATOM 638 N N . SER A 1 90 ? 187.713 88.149 -11.543 1.00 24.55 87 SER A N 1
ATOM 639 C CA . SER A 1 90 ? 186.903 89.331 -11.806 1.00 26.04 87 SER A CA 1
ATOM 640 C C . SER A 1 90 ? 185.940 89.042 -12.951 1.00 27.67 87 SER A C 1
ATOM 641 O O . SER A 1 90 ? 186.365 88.652 -14.044 1.00 27.92 87 SER A O 1
ATOM 644 N N . LEU A 1 91 ? 184.649 89.223 -12.694 1.00 22.26 88 LEU A N 1
ATOM 645 C CA . LEU A 1 91 ? 183.618 89.132 -13.716 1.00 21.37 88 LEU A CA 1
ATOM 646 C C . LEU A 1 91 ? 183.120 90.531 -14.048 1.00 23.71 88 LEU A C 1
ATOM 647 O O . LEU A 1 91 ? 182.984 91.378 -13.159 1.00 27.31 88 LEU A O 1
ATOM 652 N N . GLU A 1 92 ? 182.854 90.771 -15.333 1.00 28.02 89 GLU A N 1
ATOM 653 C CA . GLU A 1 92 ? 182.324 92.067 -15.742 1.00 24.34 89 GLU A CA 1
ATOM 654 C C . GLU A 1 92 ? 180.916 92.288 -15.207 1.00 21.64 89 GLU A C 1
ATOM 655 O O . GLU A 1 92 ? 180.506 93.435 -14.995 1.00 18.97 89 GLU A O 1
ATOM 661 N N . GLY A 1 93 ? 180.169 91.215 -14.974 1.00 20.08 90 GLY A N 1
ATOM 662 C CA . GLY A 1 93 ? 178.813 91.341 -14.494 1.00 16.40 90 GLY A CA 1
ATOM 663 C C . GLY A 1 93 ? 177.891 91.948 -15.541 1.00 21.92 90 GLY A C 1
ATOM 664 O O . GLY A 1 93 ? 178.259 92.183 -16.692 1.00 24.44 90 GLY A O 1
ATOM 665 N N . HIS A 1 94 ? 176.664 92.202 -15.107 1.00 20.53 91 HIS A N 1
ATOM 666 C CA . HIS A 1 94 ? 175.640 92.780 -15.963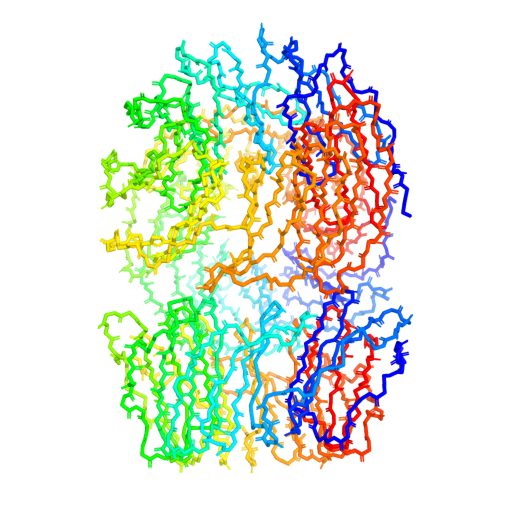 1.00 17.89 91 HIS A CA 1
ATOM 667 C C . HIS A 1 94 ? 175.566 94.287 -15.767 1.00 17.17 91 HIS A C 1
ATOM 668 O O . HIS A 1 94 ? 176.066 94.839 -14.784 1.00 22.66 91 HIS A O 1
ATOM 675 N N A GLN A 1 95 ? 174.935 94.957 -16.731 0.46 21.71 92 GLN A N 1
ATOM 676 N N B GLN A 1 95 ? 174.924 94.950 -16.725 0.54 21.89 92 GLN A N 1
ATOM 677 C CA A GLN A 1 95 ? 174.688 96.388 -16.616 0.46 22.34 92 GLN A CA 1
ATOM 678 C CA B GLN A 1 95 ? 174.673 96.380 -16.648 0.54 22.36 92 GLN A CA 1
ATOM 679 C C A GLN A 1 95 ? 173.442 96.703 -15.801 0.46 19.86 92 GLN A C 1
ATOM 680 C C B GLN A 1 95 ? 173.408 96.712 -15.868 0.54 20.11 92 GLN A C 1
ATOM 681 O O A GLN A 1 95 ? 173.257 97.858 -15.403 0.46 24.19 92 GLN A O 1
ATOM 682 O O B GLN A 1 95 ? 173.177 97.886 -15.561 0.54 24.23 92 GLN A O 1
ATOM 693 N N . SER A 1 96 ? 172.594 95.715 -15.544 1.00 18.84 93 SER A N 1
ATOM 694 C CA . SER A 1 96 ? 171.373 95.885 -14.772 1.00 24.92 93 SER A CA 1
ATOM 695 C C . SER A 1 96 ? 171.438 95.006 -13.525 1.00 20.28 93 SER A C 1
ATOM 696 O O . SER A 1 96 ? 172.383 94.241 -13.326 1.00 17.72 93 SER A O 1
ATOM 699 N N . ALA A 1 97 ? 170.410 95.115 -12.688 1.00 18.68 94 ALA A N 1
ATOM 700 C CA . ALA A 1 97 ? 170.422 94.451 -11.390 1.00 20.95 94 ALA A CA 1
ATOM 701 C C . ALA A 1 97 ? 170.445 92.936 -11.543 1.00 20.43 94 ALA A C 1
ATOM 702 O O . ALA A 1 97 ? 169.625 92.357 -12.263 1.00 15.00 94 ALA A O 1
ATOM 704 N N . ILE A 1 98 ? 171.392 92.294 -10.857 1.00 17.58 95 ILE A N 1
ATOM 705 C CA . ILE A 1 98 ? 171.418 90.838 -10.792 1.00 16.79 95 ILE A CA 1
ATOM 706 C C . ILE A 1 98 ? 170.190 90.352 -10.036 1.00 17.77 95 ILE A C 1
ATOM 707 O O . ILE A 1 98 ? 169.938 90.768 -8.898 1.00 22.59 95 ILE A O 1
ATOM 712 N N . THR A 1 99 ? 169.413 89.474 -10.667 1.00 17.63 96 THR A N 1
ATOM 713 C CA . THR A 1 99 ? 168.198 88.954 -10.060 1.00 14.85 96 THR A CA 1
ATOM 714 C C . THR A 1 99 ? 168.196 87.443 -9.891 1.00 22.52 96 THR A C 1
ATOM 715 O O . THR A 1 99 ? 167.305 86.919 -9.213 1.00 27.84 96 THR A O 1
ATOM 719 N N . ALA A 1 100 ? 169.153 86.731 -10.478 1.00 16.01 97 ALA A N 1
ATOM 720 C CA . ALA A 1 100 ? 169.197 85.283 -10.363 1.00 15.50 97 ALA A CA 1
ATOM 721 C C . ALA A 1 100 ? 170.632 84.816 -10.530 1.00 17.81 97 ALA A C 1
ATOM 722 O O . ALA A 1 100 ? 171.377 85.352 -11.355 1.00 15.55 97 ALA A O 1
ATOM 724 N N . LEU A 1 101 ? 171.010 83.819 -9.738 1.00 22.86 98 LEU A N 1
ATOM 725 C CA . LEU A 1 101 ? 172.333 83.222 -9.795 1.00 14.93 98 LEU A CA 1
ATOM 726 C C . LEU A 1 101 ? 172.197 81.709 -9.809 1.00 17.75 98 LEU A C 1
ATOM 727 O O . LEU A 1 101 ? 171.354 81.144 -9.106 1.00 18.46 98 LEU A O 1
ATOM 732 N N . ALA A 1 102 ? 173.018 81.062 -10.626 1.00 16.09 99 ALA A N 1
ATOM 733 C CA . ALA A 1 102 ? 173.123 79.613 -10.652 1.00 15.37 99 ALA A CA 1
ATOM 734 C C . ALA A 1 102 ? 174.596 79.246 -10.650 1.00 17.07 99 ALA A C 1
ATOM 735 O O . ALA A 1 102 ? 175.415 79.933 -11.267 1.00 20.06 99 ALA A O 1
ATOM 737 N N . PHE A 1 103 ? 174.931 78.173 -9.939 1.00 20.74 100 PHE A N 1
ATOM 738 C CA . PHE A 1 103 ? 176.319 77.766 -9.761 1.00 20.81 100 PHE A CA 1
ATOM 739 C C . PHE A 1 103 ? 176.386 76.251 -9.850 1.00 20.55 100 PHE A C 1
ATOM 740 O O . PHE A 1 103 ? 175.757 75.552 -9.050 1.00 20.84 100 PHE A O 1
ATOM 748 N N . SER A 1 104 ? 177.136 75.750 -10.828 1.00 26.91 101 SER A N 1
ATOM 749 C CA . SER A 1 104 ? 177.318 74.319 -11.011 1.00 25.23 101 SER A CA 1
ATOM 750 C C . SER A 1 104 ? 178.687 74.086 -11.630 1.00 27.87 101 SER A C 1
ATOM 751 O O . SER A 1 104 ? 179.081 74.796 -12.560 1.00 26.93 101 SER A O 1
ATOM 754 N N . LYS A 1 105 ? 179.404 73.092 -11.101 1.00 28.72 102 LYS A N 1
ATOM 755 C CA . LYS A 1 105 ? 180.769 72.796 -11.522 1.00 26.10 102 LYS A CA 1
ATOM 756 C C . LYS A 1 105 ? 181.629 74.050 -11.431 1.00 25.07 102 LYS A C 1
ATOM 757 O O . LYS A 1 105 ? 181.781 74.623 -10.347 1.00 30.37 102 LYS A O 1
ATOM 763 N N . ASN A 1 106 ? 182.187 74.490 -12.558 1.00 23.25 103 ASN A N 1
ATOM 764 C CA . ASN A 1 106 ? 182.970 75.718 -12.619 1.00 20.14 103 ASN A CA 1
ATOM 765 C C . ASN A 1 106 ? 182.290 76.784 -13.472 1.00 14.90 103 ASN A C 1
ATOM 766 O O . ASN A 1 106 ? 182.953 77.670 -14.014 1.00 19.72 103 ASN A O 1
ATOM 771 N N . ILE A 1 107 ? 180.968 76.714 -13.592 1.00 20.53 104 ILE A N 1
ATOM 772 C CA . ILE A 1 107 ? 180.200 77.631 -14.423 1.00 19.93 104 ILE A CA 1
ATOM 773 C C . ILE A 1 107 ? 179.232 78.403 -13.539 1.00 13.95 104 ILE A C 1
ATOM 774 O O . ILE A 1 107 ? 178.576 77.824 -12.666 1.00 18.84 104 ILE A O 1
ATOM 779 N N . VAL A 1 108 ? 179.150 79.711 -13.764 1.00 17.83 105 VAL A N 1
ATOM 780 C CA . VAL A 1 108 ? 178.187 80.578 -13.098 1.00 15.66 105 VAL A CA 1
ATOM 781 C C . VAL A 1 108 ? 177.277 81.177 -14.159 1.00 17.34 105 VAL A C 1
ATOM 782 O O . VAL A 1 108 ? 177.757 81.751 -15.143 1.00 22.21 105 VAL A O 1
ATOM 786 N N . VAL A 1 109 ? 175.970 81.037 -13.962 1.00 18.12 106 VAL A N 1
ATOM 787 C CA . VAL A 1 109 ? 174.965 81.641 -14.828 1.00 15.19 106 VAL A CA 1
ATOM 788 C C . VAL A 1 109 ? 174.240 82.704 -14.016 1.00 19.65 106 VAL A C 1
ATOM 789 O O . VAL A 1 109 ? 173.648 82.402 -12.973 1.00 20.70 106 VAL A O 1
ATOM 793 N N . SER A 1 110 ? 174.291 83.948 -14.487 1.00 17.72 107 SER A N 1
ATOM 794 C CA . SER A 1 110 ? 173.662 85.070 -13.804 1.00 14.49 107 SER A CA 1
ATOM 795 C C . SER A 1 110 ? 172.557 85.647 -14.675 1.00 19.17 107 SER A C 1
ATOM 796 O O . SER A 1 110 ? 172.761 85.884 -15.870 1.00 16.44 107 SER A O 1
ATOM 799 N N . GLY A 1 111 ? 171.385 85.857 -14.074 1.00 14.20 108 GLY A N 1
ATOM 800 C CA . GLY A 1 111 ? 170.300 86.556 -14.719 1.00 15.67 108 GLY A CA 1
ATOM 801 C C . GLY A 1 111 ? 170.196 87.981 -14.207 1.00 17.39 108 GLY A C 1
ATOM 802 O O . GLY A 1 111 ? 170.628 88.294 -13.101 1.00 17.12 108 GLY A O 1
ATOM 803 N N . ALA A 1 112 ? 169.620 88.851 -15.031 1.00 12.63 109 ALA A N 1
ATOM 804 C CA . ALA A 1 112 ? 169.534 90.267 -14.713 1.00 14.66 109 ALA A CA 1
ATOM 805 C C . ALA A 1 112 ? 168.102 90.752 -14.880 1.00 13.68 109 ALA A C 1
ATOM 806 O O . ALA A 1 112 ? 167.251 90.071 -15.456 1.00 16.52 109 ALA A O 1
ATOM 808 N N . ALA A 1 113 ? 167.849 91.960 -14.368 1.00 21.88 110 ALA A N 1
ATOM 809 C CA . ALA A 1 113 ? 166.512 92.539 -14.417 1.00 18.76 110 ALA A CA 1
ATOM 810 C C . ALA A 1 113 ? 166.132 93.017 -15.812 1.00 22.14 110 ALA A C 1
ATOM 811 O O . ALA A 1 113 ? 164.941 93.198 -16.088 1.00 17.01 110 ALA A O 1
ATOM 813 N N . ASP A 1 114 ? 167.107 93.238 -16.690 1.00 24.84 111 ASP A N 1
ATOM 814 C CA . ASP A 1 114 ? 166.804 93.578 -18.073 1.00 19.32 111 ASP A CA 1
ATOM 815 C C . ASP A 1 114 ? 166.535 92.350 -18.930 1.00 21.05 111 ASP A C 1
ATOM 816 O O . ASP A 1 114 ? 166.220 92.497 -20.116 1.00 19.11 111 ASP A O 1
ATOM 821 N N . GLY A 1 115 ? 166.651 91.152 -18.361 1.00 18.82 112 GLY A N 1
ATOM 822 C CA . GLY A 1 115 ? 166.428 89.918 -19.078 1.00 15.76 112 GLY A CA 1
ATOM 823 C C . GLY A 1 115 ? 167.683 89.223 -19.549 1.00 11.74 112 GLY A C 1
ATOM 824 O O . GLY A 1 115 ? 167.600 88.078 -20.007 1.00 20.43 112 GLY A O 1
ATOM 825 N N . THR A 1 116 ? 168.838 89.870 -19.440 1.00 18.05 113 THR A N 1
ATOM 826 C CA . THR A 1 116 ? 170.071 89.291 -19.950 1.00 19.62 113 THR A CA 1
ATOM 827 C C . THR A 1 116 ? 170.524 88.123 -19.086 1.00 18.71 113 THR A C 1
ATOM 828 O O . THR A 1 116 ? 170.360 88.130 -17.863 1.00 20.08 113 THR A O 1
ATOM 832 N N . ILE A 1 117 ? 171.094 87.112 -19.735 1.00 19.15 114 ILE A N 1
ATOM 833 C CA . ILE A 1 117 ? 171.645 85.942 -19.066 1.00 17.49 114 ILE A CA 1
ATOM 834 C C . ILE A 1 117 ? 173.079 85.765 -19.537 1.00 18.31 114 ILE A C 1
ATOM 835 O O . ILE A 1 117 ? 173.334 85.694 -20.744 1.00 20.30 114 ILE A O 1
ATOM 840 N N . LYS A 1 118 ? 174.011 85.701 -18.594 1.00 18.09 115 LYS A N 1
ATOM 841 C CA . LYS A 1 118 ? 175.421 85.547 -18.910 1.00 14.38 115 LYS A CA 1
ATOM 842 C C . LYS A 1 118 ? 175.963 84.289 -18.250 1.00 19.89 115 LYS A C 1
ATOM 843 O O . LYS A 1 118 ? 175.496 83.875 -17.185 1.00 16.75 115 LYS A O 1
ATOM 849 N N . VAL A 1 119 ? 176.953 83.683 -18.900 1.00 21.81 116 VAL A N 1
ATOM 850 C CA . VAL A 1 119 ? 177.565 82.438 -18.453 1.00 17.40 116 VAL A CA 1
ATOM 851 C C . VAL A 1 119 ? 179.054 82.690 -18.281 1.00 19.83 116 VAL A C 1
ATOM 852 O O . VAL A 1 119 ? 179.736 83.085 -19.236 1.00 21.62 116 VAL A O 1
ATOM 856 N N . TRP A 1 120 ? 179.559 82.460 -17.072 1.00 20.47 117 TRP A N 1
ATOM 857 C CA . TRP A 1 120 ? 180.943 82.747 -16.737 1.00 14.98 117 TRP A CA 1
ATOM 858 C C . TRP A 1 120 ? 181.697 81.460 -16.429 1.00 15.83 117 TRP A C 1
ATOM 859 O O . TRP A 1 120 ? 181.113 80.444 -16.043 1.00 22.64 117 TRP A O 1
ATOM 870 N N . ASP A 1 121 ? 183.012 81.521 -16.613 1.00 23.83 118 ASP A N 1
ATOM 871 C CA . ASP A 1 121 ? 183.932 80.459 -16.220 1.00 22.20 118 ASP A CA 1
ATOM 872 C C . ASP A 1 121 ? 184.690 80.961 -14.998 1.00 19.12 118 ASP A C 1
ATOM 873 O O . ASP A 1 121 ? 185.506 81.882 -15.104 1.00 21.46 118 ASP A O 1
ATOM 878 N N . ILE A 1 122 ? 184.419 80.362 -13.835 1.00 23.68 119 ILE A N 1
ATOM 879 C CA . ILE A 1 122 ? 185.049 80.816 -12.600 1.00 21.90 119 ILE A CA 1
ATOM 880 C C . ILE A 1 122 ? 186.542 80.539 -12.565 1.00 23.15 119 ILE A C 1
ATOM 881 O O . ILE A 1 122 ? 187.224 80.994 -11.640 1.00 24.94 119 ILE A O 1
ATOM 886 N N . LEU A 1 123 ? 187.069 79.805 -13.547 1.00 23.93 120 LEU A N 1
ATOM 887 C CA . LEU A 1 123 ? 188.506 79.575 -13.623 1.00 20.50 120 LEU A CA 1
ATOM 888 C C . LEU A 1 123 ? 189.227 80.762 -14.249 1.00 24.66 120 LEU A C 1
ATOM 889 O O . LEU A 1 123 ? 190.321 81.132 -13.808 1.00 24.56 120 LEU A O 1
ATOM 894 N N . THR A 1 124 ? 188.632 81.371 -15.275 1.00 28.37 121 THR A N 1
ATOM 895 C CA . THR A 1 124 ? 189.237 82.497 -15.966 1.00 26.79 121 THR A CA 1
ATOM 896 C C . THR A 1 124 ? 188.427 83.780 -15.875 1.00 26.72 121 THR A C 1
ATOM 897 O O . THR A 1 124 ? 188.947 84.842 -16.237 1.00 36.06 121 THR A O 1
ATOM 901 N N . GLY A 1 125 ? 187.182 83.722 -15.411 1.00 28.19 122 GLY A N 1
ATOM 902 C CA . GLY A 1 125 ? 186.327 84.888 -15.425 1.00 29.23 122 GLY A CA 1
ATOM 903 C C . GLY A 1 125 ? 185.850 85.311 -16.794 1.00 31.42 122 GLY A C 1
ATOM 904 O O . GLY A 1 125 ? 185.076 86.271 -16.892 1.00 31.05 122 GLY A O 1
ATOM 905 N N . GLN A 1 126 ? 186.281 84.630 -17.852 1.00 31.37 123 GLN A N 1
ATOM 906 C CA . GLN A 1 126 ? 185.875 84.990 -19.199 1.00 26.21 123 GLN A CA 1
ATOM 907 C C . GLN A 1 126 ? 184.386 84.744 -19.396 1.00 22.34 123 GLN A C 1
ATOM 908 O O . GLN A 1 126 ? 183.804 83.813 -18.835 1.00 22.47 123 GLN A O 1
ATOM 914 N N . LEU A 1 127 ? 183.770 85.599 -20.206 1.00 27.75 124 LEU A N 1
ATOM 915 C CA . LEU A 1 127 ? 182.351 85.483 -20.520 1.00 23.43 124 LEU A CA 1
ATOM 916 C C . LEU A 1 127 ? 182.177 84.416 -21.593 1.00 29.51 124 LEU A C 1
ATOM 917 O O . LEU A 1 127 ? 182.636 84.585 -22.727 1.00 34.25 124 LEU A O 1
ATOM 922 N N . LEU A 1 128 ? 181.521 83.310 -21.236 1.00 21.66 125 LEU A N 1
ATOM 923 C CA . LEU A 1 128 ? 181.336 82.218 -22.185 1.00 20.64 125 LEU A CA 1
ATOM 924 C C . LEU A 1 128 ? 180.161 82.487 -23.116 1.00 25.98 125 LEU A C 1
ATOM 925 O O . LEU A 1 128 ? 180.288 82.366 -24.339 1.00 23.92 125 LEU A O 1
ATOM 930 N N . ARG A 1 129 ? 179.008 82.844 -22.555 1.00 28.13 126 ARG A N 1
ATOM 931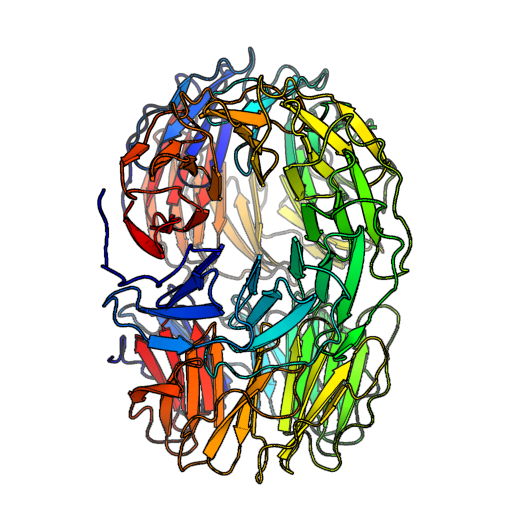 C CA . ARG A 1 129 ? 177.832 83.178 -23.342 1.00 23.73 126 ARG A CA 1
ATOM 932 C C . ARG A 1 129 ? 177.154 84.397 -22.739 1.00 27.48 126 ARG A C 1
ATOM 933 O O . ARG A 1 129 ? 176.980 84.482 -21.522 1.00 26.76 126 ARG A O 1
ATOM 941 N N . ASP A 1 130 ? 176.769 85.339 -23.607 1.00 29.80 127 ASP A N 1
ATOM 942 C CA . ASP A 1 130 ? 176.158 86.608 -23.208 1.00 23.53 127 ASP A CA 1
ATOM 943 C C . ASP A 1 130 ? 174.981 86.850 -24.156 1.00 33.83 127 ASP A C 1
ATOM 944 O O . ASP A 1 130 ? 175.074 87.609 -25.124 1.00 44.71 127 ASP A O 1
ATOM 949 N N . HIS A 1 131 ? 173.862 86.188 -23.881 1.00 31.86 128 HIS A N 1
ATOM 950 C CA . HIS A 1 131 ? 172.677 86.317 -24.714 1.00 33.31 128 HIS A CA 1
ATOM 951 C C . HIS A 1 131 ? 171.656 87.238 -24.058 1.00 41.69 128 HIS A C 1
ATOM 952 O O . HIS A 1 131 ? 171.634 87.410 -22.836 1.00 30.07 128 HIS A O 1
ATOM 959 N N . ASP A 1 132 ? 170.811 87.843 -24.897 1.00 40.16 129 ASP A N 1
ATOM 960 C CA . ASP A 1 132 ? 169.761 88.719 -24.397 1.00 33.08 129 ASP A CA 1
ATOM 961 C C . ASP A 1 132 ? 168.743 87.965 -23.555 1.00 30.60 129 ASP A C 1
ATOM 962 O O . ASP A 1 132 ? 168.070 88.579 -22.720 1.00 38.68 129 ASP A O 1
ATOM 967 N N . GLY A 1 133 ? 168.617 86.655 -23.756 1.00 26.21 130 GLY A N 1
ATOM 968 C CA . GLY A 1 133 ? 167.732 85.835 -22.953 1.00 22.67 130 GLY A CA 1
ATOM 969 C C . GLY A 1 133 ? 166.270 86.211 -23.066 1.00 23.53 130 GLY A C 1
ATOM 970 O O . GLY A 1 133 ? 165.592 85.826 -24.023 1.00 23.63 130 GLY A O 1
ATOM 971 N N . HIS A 1 134 ? 165.777 86.970 -22.095 1.00 20.02 131 HIS A N 1
ATOM 972 C CA . HIS A 1 134 ? 164.374 87.342 -22.022 1.00 15.68 131 HIS A CA 1
ATOM 973 C C . HIS A 1 134 ? 164.210 88.843 -22.219 1.00 16.86 131 HIS A C 1
ATOM 974 O O . HIS A 1 134 ? 165.136 89.629 -22.006 1.00 21.50 131 HIS A O 1
ATOM 981 N N . GLN A 1 135 ? 163.006 89.230 -22.646 1.00 15.46 132 GLN A N 1
ATOM 982 C CA . GLN A 1 135 ? 162.591 90.627 -22.668 1.00 19.93 132 GLN A CA 1
ATOM 983 C C . GLN A 1 135 ? 161.894 91.033 -21.379 1.00 19.48 132 GLN A C 1
ATOM 984 O O . GLN A 1 135 ? 161.011 91.901 -21.394 1.00 19.10 132 GLN A O 1
ATOM 990 N N . SER A 1 136 ? 162.268 90.412 -20.264 1.00 21.47 133 SER A N 1
ATOM 991 C CA . SER A 1 136 ? 161.629 90.640 -18.979 1.00 18.01 133 SER A CA 1
ATOM 992 C C . SER A 1 136 ? 162.597 90.202 -17.894 1.00 16.97 133 SER A C 1
ATOM 993 O O . SER A 1 136 ? 163.523 89.425 -18.142 1.00 15.23 133 SER A O 1
ATOM 996 N N . GLU A 1 137 ? 162.366 90.708 -16.686 1.00 20.70 134 GLU A N 1
ATOM 997 C CA . GLU A 1 137 ? 163.242 90.412 -15.560 1.00 13.42 134 GLU A CA 1
ATOM 998 C C . GLU A 1 137 ? 163.312 88.912 -15.311 1.00 12.28 134 GLU A C 1
ATOM 999 O O . GLU A 1 137 ? 162.284 88.254 -15.129 1.00 18.50 134 GLU A O 1
ATOM 1005 N N . VAL A 1 138 ? 164.530 88.373 -15.312 1.00 13.52 135 VAL A N 1
ATOM 1006 C CA . VAL A 1 138 ? 164.730 86.961 -15.007 1.00 14.17 135 VAL A CA 1
ATOM 1007 C C . VAL A 1 138 ? 164.428 86.732 -13.532 1.00 16.64 135 VAL A C 1
ATOM 1008 O O . VAL A 1 138 ? 165.068 87.320 -12.653 1.00 20.47 135 VAL A O 1
ATOM 1012 N N . THR A 1 139 ? 163.446 85.874 -13.253 1.00 21.29 136 THR A N 1
ATOM 1013 C CA . THR A 1 139 ? 163.047 85.590 -11.884 1.00 17.21 136 THR A CA 1
ATOM 1014 C C . THR A 1 139 ? 163.504 84.231 -11.376 1.00 16.01 136 THR A C 1
ATOM 1015 O O . THR A 1 139 ? 163.549 84.034 -10.159 1.00 25.92 136 THR A O 1
ATOM 1019 N N . ALA A 1 140 ? 163.850 83.301 -12.264 1.00 18.67 137 ALA A N 1
ATOM 1020 C CA . ALA A 1 140 ? 164.264 81.965 -11.861 1.00 17.21 137 ALA A CA 1
ATOM 1021 C C . ALA A 1 140 ? 165.399 81.491 -12.755 1.00 23.61 137 ALA A C 1
ATOM 1022 O O . ALA A 1 140 ? 165.464 81.835 -13.938 1.00 26.05 137 ALA A O 1
ATOM 1024 N N . LEU A 1 141 ? 166.291 80.687 -12.179 1.00 24.05 138 LEU A N 1
ATOM 1025 C CA . LEU A 1 141 ? 167.478 80.216 -12.891 1.00 24.60 138 LEU A CA 1
ATOM 1026 C C . LEU A 1 141 ? 167.895 78.873 -12.309 1.00 26.08 138 LEU A C 1
ATOM 1027 O O . LEU A 1 141 ? 168.366 78.813 -11.170 1.00 32.38 138 LEU A O 1
ATOM 1032 N N . GLN A 1 142 ? 167.734 77.807 -13.088 1.00 24.01 139 GLN A N 1
ATOM 1033 C CA . GLN A 1 142 ? 168.227 76.485 -12.728 1.00 22.28 139 GLN A CA 1
ATOM 1034 C C . GLN A 1 142 ? 169.211 76.025 -13.792 1.00 27.06 139 GLN A C 1
ATOM 1035 O O . GLN A 1 142 ? 168.926 76.122 -14.990 1.00 28.71 139 GLN A O 1
ATOM 1041 N N . PHE A 1 143 ? 170.365 75.527 -13.354 1.00 26.10 140 PHE A N 1
ATOM 1042 C CA . PHE A 1 143 ? 171.450 75.178 -14.262 1.00 19.28 140 PHE A CA 1
ATOM 1043 C C . PHE A 1 143 ? 172.085 73.873 -13.809 1.00 27.38 140 PHE A C 1
ATOM 1044 O O . PHE A 1 143 ? 172.658 73.806 -12.717 1.00 28.85 140 PHE A O 1
ATOM 1052 N N . LYS A 1 144 ? 171.974 72.841 -14.646 1.00 26.67 141 LYS A N 1
ATOM 1053 C CA . LYS A 1 144 ? 172.603 71.550 -14.407 1.00 30.62 141 LYS A CA 1
ATOM 1054 C C . LYS A 1 144 ? 173.015 70.952 -15.745 1.00 34.26 141 LYS A C 1
ATOM 1055 O O . LYS A 1 144 ? 172.320 71.133 -16.748 1.00 30.71 141 LYS A O 1
ATOM 1061 N N . ASP A 1 145 ? 174.147 70.247 -15.748 1.00 37.16 142 ASP A N 1
ATOM 1062 C CA . ASP A 1 145 ? 174.587 69.439 -16.888 1.00 41.56 142 ASP A CA 1
ATOM 1063 C C . ASP A 1 145 ? 174.664 70.262 -18.173 1.00 35.50 142 ASP A C 1
ATOM 1064 O O . ASP A 1 145 ? 174.140 69.877 -19.220 1.00 38.98 142 ASP A O 1
ATOM 1069 N N . ASN A 1 146 ? 175.332 71.412 -18.083 1.00 35.81 143 ASN A N 1
ATOM 1070 C CA . ASN A 1 146 ? 175.516 72.331 -19.206 1.00 33.90 143 ASN A CA 1
ATOM 1071 C C . ASN A 1 146 ? 174.192 72.776 -19.821 1.00 33.53 143 ASN A C 1
ATOM 1072 O O . ASN A 1 146 ? 174.156 73.210 -20.976 1.00 36.35 143 ASN A O 1
ATOM 1077 N N . ILE A 1 147 ? 173.099 72.677 -19.070 1.00 30.70 144 ILE A N 1
ATOM 1078 C CA . ILE A 1 147 ? 171.778 73.085 -19.528 1.00 24.72 144 ILE A CA 1
ATOM 1079 C C . ILE A 1 147 ? 171.254 74.148 -18.576 1.00 24.68 144 ILE A C 1
ATOM 1080 O O . ILE A 1 147 ? 171.200 73.928 -17.360 1.00 26.09 144 ILE A O 1
ATOM 1085 N N . VAL A 1 148 ? 170.874 75.297 -19.127 1.00 22.99 145 VAL A N 1
ATOM 1086 C CA . VAL A 1 148 ? 170.323 76.407 -18.359 1.00 23.88 145 VAL A CA 1
ATOM 1087 C C . VAL A 1 148 ? 168.838 76.514 -18.669 1.00 28.99 145 VAL A C 1
ATOM 1088 O O . VAL A 1 148 ? 168.444 76.579 -19.839 1.00 27.01 145 VAL A O 1
ATOM 1092 N N . VAL A 1 149 ? 168.016 76.527 -17.623 1.00 27.39 146 VAL A N 1
ATOM 1093 C CA . VAL A 1 149 ? 166.579 76.737 -17.743 1.00 22.41 146 VAL A CA 1
ATOM 1094 C C . VAL A 1 149 ? 166.238 78.002 -16.971 1.00 31.85 146 VAL A C 1
ATOM 1095 O O . VAL A 1 149 ? 166.457 78.071 -15.755 1.00 33.84 146 VAL A O 1
ATOM 1099 N N . SER A 1 150 ? 165.706 78.999 -17.674 1.00 26.90 147 SER A N 1
ATOM 1100 C CA . SER A 1 150 ? 165.476 80.320 -17.111 1.00 18.23 147 SER A CA 1
ATOM 1101 C C . SER A 1 150 ? 164.004 80.694 -17.201 1.00 16.66 147 SER A C 1
ATOM 1102 O O . SER A 1 150 ? 163.306 80.318 -18.146 1.00 23.51 147 SER A O 1
ATOM 1105 N N . GLY A 1 151 ? 163.542 81.443 -16.199 1.00 16.31 148 GLY A N 1
ATOM 1106 C CA . GLY A 1 151 ? 162.203 81.982 -16.207 1.00 14.82 148 GLY A CA 1
ATOM 1107 C C . GLY A 1 151 ? 162.244 83.486 -16.023 1.00 11.58 148 GLY A C 1
ATOM 1108 O O . GLY A 1 151 ? 163.221 84.047 -15.529 1.00 18.50 148 GLY A O 1
ATOM 1109 N N . ALA A 1 152 ? 161.160 84.138 -16.436 1.00 11.47 149 ALA A N 1
ATOM 1110 C CA . ALA A 1 152 ? 161.112 85.593 -16.444 1.00 14.74 149 ALA A CA 1
ATOM 1111 C C . ALA A 1 152 ? 159.782 86.074 -15.886 1.00 14.74 149 ALA A C 1
ATOM 1112 O O . ALA A 1 152 ? 158.836 85.302 -15.708 1.00 18.00 149 ALA A O 1
ATOM 1114 N N . LYS A 1 153 ? 159.719 87.381 -15.625 1.00 16.08 150 LYS A N 1
ATOM 1115 C CA . LYS A 1 153 ? 158.549 88.002 -15.020 1.00 16.09 150 LYS A CA 1
ATOM 1116 C C . LYS A 1 153 ? 157.330 88.007 -15.934 1.00 23.61 150 LYS A C 1
ATOM 1117 O O . LYS A 1 153 ? 156.224 88.280 -15.453 1.00 15.15 150 LYS A O 1
ATOM 1123 N N . ASP A 1 154 ? 157.495 87.725 -17.225 1.00 24.52 151 ASP A N 1
ATOM 1124 C CA . ASP A 1 154 ? 156.381 87.714 -18.164 1.00 18.19 151 ASP A CA 1
ATOM 1125 C C . ASP A 1 154 ? 155.823 86.320 -18.408 1.00 18.29 151 ASP A C 1
ATOM 1126 O O . ASP A 1 154 ? 154.893 86.171 -19.206 1.00 24.47 151 ASP A O 1
ATOM 1131 N N . GLY A 1 155 ? 156.364 85.299 -17.748 1.00 17.43 152 GLY A N 1
ATOM 1132 C CA . GLY A 1 155 ? 155.883 83.945 -17.906 1.00 17.20 152 GLY A CA 1
ATOM 1133 C C . GLY A 1 155 ? 156.645 83.103 -18.902 1.00 16.15 152 GLY A C 1
ATOM 1134 O O . GLY A 1 155 ? 156.303 81.929 -19.080 1.00 22.31 152 GLY A O 1
ATOM 1135 N N . THR A 1 156 ? 157.662 83.659 -19.554 1.00 22.07 153 THR A N 1
ATOM 1136 C CA . THR A 1 156 ? 158.435 82.909 -20.531 1.00 19.07 153 THR A CA 1
ATOM 1137 C C . THR A 1 156 ? 159.451 82.012 -19.836 1.00 18.75 153 THR A C 1
ATOM 1138 O O . THR A 1 156 ? 160.034 82.382 -18.813 1.00 20.84 153 THR A O 1
ATOM 1142 N N . VAL A 1 157 ? 159.649 80.820 -20.394 1.00 21.14 154 VAL A N 1
ATOM 1143 C CA . VAL A 1 157 ? 160.621 79.853 -19.899 1.00 19.65 154 VAL A CA 1
ATOM 1144 C C . VAL A 1 157 ? 161.425 79.348 -21.088 1.00 21.06 154 VAL A C 1
ATOM 1145 O O . VAL A 1 157 ? 160.848 78.900 -22.085 1.00 24.40 154 VAL A O 1
ATOM 1149 N N . LYS A 1 158 ? 162.750 79.421 -20.986 1.00 25.23 155 LYS A N 1
ATOM 1150 C CA . LYS A 1 158 ? 163.634 79.043 -22.078 1.00 24.10 155 LYS A CA 1
ATOM 1151 C C . LYS A 1 158 ? 164.651 78.017 -21.594 1.00 30.53 155 LYS A C 1
ATOM 1152 O O . LYS A 1 158 ? 164.955 77.921 -20.403 1.00 26.79 155 LYS A O 1
ATOM 1158 N N . VAL A 1 159 ? 165.174 77.244 -22.544 1.00 26.35 156 VAL A N 1
ATOM 1159 C CA . VAL A 1 159 ? 166.173 76.216 -22.276 1.00 27.08 156 VAL A CA 1
ATOM 1160 C C . VAL A 1 159 ? 167.341 76.432 -23.227 1.00 28.68 156 VAL A C 1
ATOM 1161 O O . VAL A 1 159 ? 167.173 76.341 -24.449 1.00 24.39 156 VAL A O 1
ATOM 1165 N N . TRP A 1 160 ? 168.518 76.713 -22.672 1.00 34.59 157 TRP A N 1
ATOM 1166 C CA . TRP A 1 160 ? 169.734 76.905 -23.449 1.00 28.89 157 TRP A CA 1
ATOM 1167 C C . TRP A 1 160 ? 170.737 75.809 -23.121 1.00 31.57 157 TRP A C 1
ATOM 1168 O O . TRP A 1 160 ? 170.775 75.294 -22.000 1.00 32.61 157 TRP A O 1
ATOM 1179 N N . TYR A 1 161 ? 171.558 75.462 -24.107 1.00 33.28 158 TYR A N 1
ATOM 1180 C CA . TYR A 1 161 ? 172.691 74.570 -23.903 1.00 25.92 158 TYR A CA 1
ATOM 1181 C C . TYR A 1 161 ? 173.967 75.398 -23.938 1.00 36.33 158 TYR A C 1
ATOM 1182 O O . TYR A 1 161 ? 174.238 76.084 -24.930 1.00 37.00 158 TYR A O 1
ATOM 1191 N N . ILE A 1 162 ? 174.741 75.335 -22.852 1.00 34.75 159 ILE A N 1
ATOM 1192 C CA . ILE A 1 162 ? 175.948 76.142 -22.744 1.00 38.37 159 ILE A CA 1
ATOM 1193 C C . ILE A 1 162 ? 176.955 75.719 -23.805 1.00 45.61 159 ILE A C 1
ATOM 1194 O O . ILE A 1 162 ? 177.142 74.526 -24.078 1.00 43.87 159 ILE A O 1
ATOM 1199 N N . GLY A 1 163 ? 177.607 76.707 -24.414 1.00 47.90 160 GLY A N 1
ATOM 1200 C CA . GLY A 1 163 ? 178.552 76.449 -25.481 1.00 49.34 160 GLY A CA 1
ATOM 1201 C C . GLY A 1 163 ? 177.924 76.648 -26.843 1.00 43.48 160 GLY A C 1
ATOM 1202 O O . GLY A 1 163 ? 178.425 77.424 -27.662 1.00 47.70 160 GLY A O 1
ATOM 1203 N N . THR A 1 164 ? 176.818 75.944 -27.092 1.00 45.05 161 THR A N 1
ATOM 1204 C CA . THR A 1 164 ? 176.083 76.136 -28.337 1.00 46.36 161 THR A CA 1
ATOM 1205 C C . THR A 1 164 ? 175.424 77.508 -28.386 1.00 47.40 161 THR A C 1
ATOM 1206 O O . THR A 1 164 ? 175.270 78.082 -29.470 1.00 51.06 161 THR A O 1
ATOM 1210 N N . GLY A 1 165 ? 175.034 78.049 -27.231 1.00 42.32 162 GLY A N 1
ATOM 1211 C CA . GLY A 1 165 ? 174.427 79.358 -27.156 1.00 39.34 162 GLY A CA 1
ATOM 1212 C C . GLY A 1 165 ? 172.984 79.432 -27.602 1.00 35.26 162 GLY A C 1
ATOM 1213 O O . GLY A 1 165 ? 172.281 80.373 -27.215 1.00 38.11 162 GLY A O 1
ATOM 1214 N N . GLN A 1 166 ? 172.517 78.477 -28.401 1.00 41.50 163 GLN A N 1
ATOM 1215 C CA . GLN A 1 166 ? 171.148 78.477 -28.889 1.00 38.37 163 GLN A CA 1
ATOM 1216 C C . GLN A 1 166 ? 170.253 77.640 -27.978 1.00 29.64 163 GLN A C 1
ATOM 1217 O O . GLN A 1 166 ? 170.712 76.962 -27.056 1.00 34.84 163 GLN A O 1
ATOM 1223 N N . GLU A 1 167 ? 168.954 77.693 -28.253 1.00 24.00 164 GLU A N 1
ATOM 1224 C CA . GLU A 1 167 ? 167.963 77.026 -27.424 1.00 31.41 164 GLU A CA 1
ATOM 1225 C C . GLU A 1 167 ? 167.750 75.592 -27.890 1.00 32.12 164 GLU A C 1
ATOM 1226 O O . GLU A 1 167 ? 167.769 75.306 -29.090 1.00 35.51 164 GLU A O 1
ATOM 1232 N N . LEU A 1 168 ? 167.552 74.691 -26.926 1.00 36.72 165 LEU A N 1
ATOM 1233 C CA . LEU A 1 168 ? 167.284 73.293 -27.249 1.00 35.09 165 LEU A CA 1
ATOM 1234 C C . LEU A 1 168 ? 165.839 73.099 -27.693 1.00 43.28 165 LEU A C 1
ATOM 1235 O O . LEU A 1 168 ? 165.577 72.485 -28.734 1.00 37.43 165 LEU A O 1
ATOM 1240 N N . VAL A 1 169 ? 164.890 73.612 -26.909 1.00 36.36 166 VAL A N 1
ATOM 1241 C CA . VAL A 1 169 ? 163.469 73.542 -27.221 1.00 28.93 166 VAL A CA 1
ATOM 1242 C C . VAL A 1 169 ? 162.832 74.878 -26.860 1.00 28.11 166 VAL A C 1
ATOM 1243 O O . VAL A 1 169 ? 163.423 75.709 -26.169 1.00 33.62 166 VAL A O 1
ATOM 1247 N N . SER A 1 170 ? 161.607 75.075 -27.339 1.00 30.42 167 SER A N 1
ATOM 1248 C CA . SER A 1 170 ? 160.834 76.278 -27.061 1.00 27.51 167 SER A CA 1
ATOM 1249 C C . SER A 1 170 ? 159.583 75.894 -26.287 1.00 25.72 167 SER A C 1
ATOM 1250 O O . SER A 1 170 ? 158.837 75.002 -26.705 1.00 35.15 167 SER A O 1
ATOM 1253 N N . LEU A 1 171 ? 159.358 76.565 -25.161 1.00 27.66 168 LEU A N 1
ATOM 1254 C CA . LEU A 1 171 ? 158.246 76.266 -24.271 1.00 23.26 168 LEU A CA 1
ATOM 1255 C C . LEU A 1 171 ? 157.227 77.396 -24.306 1.00 23.63 168 LEU A C 1
ATOM 1256 O O . LEU A 1 171 ? 157.593 78.574 -24.384 1.00 24.75 168 LEU A O 1
ATOM 1261 N N . GLU A 1 172 ? 155.944 77.030 -24.246 1.00 25.84 169 GLU A N 1
ATOM 1262 C CA . GLU A 1 172 ? 154.884 78.032 -24.282 1.00 26.55 169 GLU A CA 1
ATOM 1263 C C . GLU A 1 172 ? 154.916 78.928 -23.050 1.00 28.34 169 GLU A C 1
ATOM 1264 O O . GLU A 1 172 ? 154.487 80.086 -23.115 1.00 32.03 169 GLU A O 1
ATOM 1270 N N . GLY A 1 173 ? 155.423 78.421 -21.929 1.00 26.19 170 GLY A N 1
ATOM 1271 C CA . GLY A 1 173 ? 155.515 79.239 -20.739 1.00 21.20 170 GLY A CA 1
ATOM 1272 C C . GLY A 1 173 ? 154.158 79.475 -20.095 1.00 18.19 170 GLY A C 1
ATOM 1273 O O . GLY A 1 173 ? 153.172 78.785 -20.360 1.00 19.95 170 GLY A O 1
ATOM 1274 N N . HIS A 1 174 ? 154.123 80.487 -19.236 1.00 19.65 171 HIS A N 1
ATOM 1275 C CA . HIS A 1 174 ? 152.943 80.819 -18.456 1.00 21.36 171 HIS A CA 1
ATOM 1276 C C . HIS A 1 174 ? 152.445 82.209 -18.829 1.00 19.72 171 HIS A C 1
ATOM 1277 O O . HIS A 1 174 ? 153.117 82.973 -19.526 1.00 23.16 171 HIS A O 1
ATOM 1284 N N . GLN A 1 175 ? 151.244 82.529 -18.353 1.00 22.52 172 GLN A N 1
ATOM 1285 C CA . GLN A 1 175 ? 150.696 83.873 -18.448 1.00 24.27 172 GLN A CA 1
ATOM 1286 C C . GLN A 1 175 ? 150.976 84.703 -17.201 1.00 24.73 172 GLN A C 1
ATOM 1287 O O . GLN A 1 175 ? 150.373 85.767 -17.029 1.00 30.08 172 GLN A O 1
ATOM 1293 N N . SER A 1 176 ? 151.868 84.238 -16.329 1.00 29.51 173 SER A N 1
ATOM 1294 C CA . SER A 1 176 ? 152.189 84.936 -15.094 1.00 23.59 173 SER A CA 1
ATOM 1295 C C . SER A 1 176 ? 153.667 84.755 -14.789 1.00 20.75 173 SER A C 1
ATOM 1296 O O . SER A 1 176 ? 154.313 83.824 -15.275 1.00 20.81 173 SER A O 1
ATOM 1299 N N . ALA A 1 177 ? 154.190 85.656 -13.959 1.00 27.18 174 ALA A N 1
ATOM 1300 C CA . ALA A 1 177 ? 155.610 85.657 -13.633 1.00 20.70 174 ALA A CA 1
ATOM 1301 C C . ALA A 1 177 ? 156.043 84.315 -13.058 1.00 18.70 174 ALA A C 1
ATOM 1302 O O . ALA A 1 177 ? 155.360 83.731 -12.214 1.00 27.47 174 ALA A O 1
ATOM 1304 N N . ILE A 1 178 ? 157.187 83.825 -13.532 1.00 18.12 175 ILE A N 1
ATOM 1305 C CA . ILE A 1 178 ? 157.731 82.567 -13.041 1.00 19.05 175 ILE A CA 1
ATOM 1306 C C . ILE A 1 178 ? 158.300 82.778 -11.646 1.00 24.18 175 ILE A C 1
ATOM 1307 O O . ILE A 1 178 ? 159.070 83.717 -11.409 1.00 21.18 175 ILE A O 1
ATOM 1312 N N . THR A 1 179 ? 157.923 81.906 -10.713 1.00 24.48 176 THR A N 1
ATOM 1313 C CA . THR A 1 179 ? 158.446 81.961 -9.354 1.00 22.09 176 THR A CA 1
ATOM 1314 C C . THR A 1 179 ? 159.519 80.913 -9.090 1.00 22.92 176 THR A C 1
ATOM 1315 O O . THR A 1 179 ? 160.481 81.192 -8.369 1.00 24.69 176 THR A O 1
ATOM 1319 N N . ALA A 1 180 ? 159.386 79.720 -9.666 1.00 22.84 177 ALA A N 1
ATOM 1320 C CA . ALA A 1 180 ? 160.402 78.685 -9.528 1.00 21.53 177 ALA A CA 1
ATOM 1321 C C . ALA A 1 180 ? 160.219 77.658 -10.636 1.00 21.29 177 ALA A C 1
ATOM 1322 O O . ALA A 1 180 ? 159.169 77.592 -11.281 1.00 19.82 177 ALA A O 1
ATOM 1324 N N . LEU A 1 181 ? 161.261 76.853 -10.843 1.00 24.72 178 LEU A N 1
ATOM 1325 C CA . LEU A 1 181 ? 161.238 75.798 -11.851 1.00 26.73 178 LEU A CA 1
ATOM 1326 C C . LEU A 1 181 ? 162.327 74.779 -11.530 1.00 25.70 178 LEU A C 1
ATOM 1327 O O . LEU A 1 181 ? 163.178 75.003 -10.668 1.00 26.59 178 LEU A O 1
ATOM 1332 N N . ALA A 1 182 ? 162.284 73.649 -12.238 1.00 25.16 179 ALA A N 1
ATOM 1333 C CA . ALA A 1 182 ? 163.272 72.587 -12.090 1.00 26.02 179 ALA A CA 1
ATOM 1334 C C . ALA A 1 182 ? 163.217 71.700 -13.326 1.00 24.60 179 ALA A C 1
ATOM 1335 O O . ALA A 1 182 ? 162.251 71.737 -14.092 1.00 31.94 179 ALA A O 1
ATOM 1337 N N . PHE A 1 183 ? 164.256 70.884 -13.505 1.00 28.30 180 PHE A N 1
ATOM 1338 C CA . PHE A 1 183 ? 164.363 70.081 -14.716 1.00 26.85 180 PHE A CA 1
ATOM 1339 C C . PHE A 1 183 ? 165.305 68.902 -14.504 1.00 33.47 180 PHE A C 1
ATOM 1340 O O . PHE A 1 183 ? 166.290 69.000 -13.760 1.00 40.36 180 PHE A O 1
ATOM 1348 N N . SER A 1 184 ? 164.983 67.787 -15.174 1.00 29.60 181 SER A N 1
ATOM 1349 C CA . SER A 1 184 ? 165.802 66.570 -15.203 1.00 31.08 181 SER A CA 1
ATOM 1350 C C . SER A 1 184 ? 165.215 65.568 -16.196 1.00 38.10 181 SER A C 1
ATOM 1351 O O . SER A 1 184 ? 163.993 65.382 -16.232 1.00 35.78 181 SER A O 1
ATOM 1354 N N . LYS A 1 185 ? 166.075 64.930 -17.004 1.00 45.56 182 LYS A N 1
ATOM 1355 C CA . LYS A 1 185 ? 165.701 63.902 -17.970 1.00 53.73 182 LYS A CA 1
ATOM 1356 C C . LYS A 1 185 ? 164.994 64.468 -19.188 1.00 45.30 182 LYS A C 1
ATOM 1357 O O . LYS A 1 185 ? 165.608 65.036 -20.090 1.00 42.68 182 LYS A O 1
ATOM 1363 N N . ASN A 1 186 ? 163.677 64.314 -19.177 1.00 40.99 183 ASN A N 1
ATOM 1364 C CA . ASN A 1 186 ? 16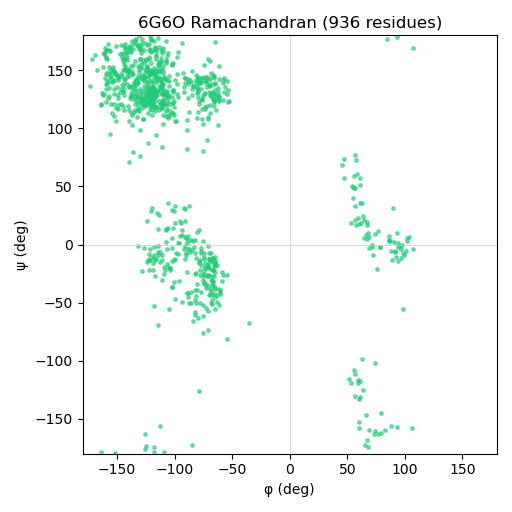2.758 64.604 -20.267 1.00 41.68 183 ASN A CA 1
ATOM 1365 C C . ASN A 1 186 ? 161.786 65.695 -19.847 1.00 41.29 183 ASN A C 1
ATOM 1366 O O . ASN A 1 186 ? 160.890 66.063 -20.611 1.00 43.27 183 ASN A O 1
ATOM 1371 N N . ILE A 1 187 ? 161.905 66.151 -18.603 1.00 35.80 184 ILE A N 1
ATOM 1372 C CA . ILE A 1 187 ? 160.868 66.877 -17.892 1.00 32.81 184 ILE A CA 1
ATOM 1373 C C . ILE A 1 187 ? 161.440 68.220 -17.480 1.00 27.52 184 ILE A C 1
ATOM 1374 O O . ILE A 1 187 ? 162.535 68.292 -16.908 1.00 26.10 184 ILE A O 1
ATOM 1379 N N . VAL A 1 188 ? 160.700 69.276 -17.782 1.00 27.76 185 VAL A N 1
ATOM 1380 C CA . VAL A 1 188 ? 160.917 70.597 -17.221 1.00 24.91 185 VAL A CA 1
ATOM 1381 C C . VAL A 1 188 ? 159.623 70.985 -16.534 1.00 25.67 185 VAL A C 1
ATOM 1382 O O . VAL A 1 188 ? 158.555 70.926 -17.151 1.00 31.02 185 VAL A O 1
ATOM 1386 N N . VAL A 1 189 ? 159.705 71.330 -15.254 1.00 21.22 186 VAL A N 1
ATOM 1387 C CA . VAL A 1 189 ? 158.545 71.765 -14.488 1.00 22.23 186 VAL A CA 1
ATOM 1388 C C . VAL A 1 189 ? 158.763 73.219 -14.100 1.00 22.32 186 VAL A C 1
ATOM 1389 O O . VAL A 1 189 ? 159.849 73.588 -13.641 1.00 25.65 186 VAL A O 1
ATOM 1393 N N . SER A 1 190 ? 157.744 74.045 -14.314 1.00 24.88 187 SER A N 1
ATOM 1394 C CA . SER A 1 190 ? 157.799 75.454 -13.960 1.00 20.06 187 SER A CA 1
ATOM 1395 C C . SER A 1 190 ? 156.538 75.826 -13.198 1.00 14.07 187 SER A C 1
ATOM 1396 O O . SER A 1 190 ? 155.488 75.200 -13.361 1.00 19.07 187 SER A O 1
ATOM 1399 N N . GLY A 1 191 ? 156.656 76.839 -12.362 1.00 21.00 188 GLY A N 1
ATOM 1400 C CA . GLY A 1 191 ? 155.516 77.347 -11.615 1.00 16.66 188 GLY A CA 1
ATOM 1401 C C . GLY A 1 191 ? 155.457 78.852 -11.693 1.00 16.71 188 GLY A C 1
ATOM 1402 O O . GLY A 1 191 ? 156.475 79.534 -11.576 1.00 20.23 188 GLY A O 1
ATOM 1403 N N . ALA A 1 192 ? 154.251 79.369 -11.898 1.00 20.54 189 ALA A N 1
ATOM 1404 C CA . ALA A 1 192 ? 154.024 80.797 -12.050 1.00 21.46 189 ALA A CA 1
ATOM 1405 C C . ALA A 1 192 ? 153.293 81.347 -10.832 1.00 24.41 189 ALA A C 1
ATOM 1406 O O . ALA A 1 192 ? 152.744 80.606 -10.014 1.00 27.49 189 ALA A O 1
ATOM 1408 N N . ALA A 1 193 ? 153.286 82.677 -10.733 1.00 22.62 190 ALA A N 1
ATOM 1409 C CA . ALA A 1 193 ? 152.709 83.361 -9.582 1.00 27.30 190 ALA A CA 1
ATOM 1410 C C . ALA A 1 193 ? 151.199 83.191 -9.473 1.00 30.56 190 ALA A C 1
ATOM 1411 O O . ALA A 1 193 ? 150.641 83.487 -8.411 1.00 33.02 190 ALA A O 1
ATOM 1413 N N . ASP A 1 194 ? 150.526 82.731 -10.525 1.00 31.33 191 ASP A N 1
ATOM 1414 C CA . ASP A 1 194 ? 149.081 82.551 -10.497 1.00 27.10 191 ASP A CA 1
ATOM 1415 C C . ASP A 1 194 ? 148.666 81.177 -9.987 1.00 25.27 191 ASP A C 1
ATOM 1416 O O . ASP A 1 194 ? 147.478 80.844 -10.036 1.00 33.12 191 ASP A O 1
ATOM 1421 N N . GLY A 1 195 ? 149.612 80.376 -9.502 1.00 27.86 192 GLY A N 1
ATOM 1422 C CA . GLY A 1 195 ? 149.317 79.053 -9.005 1.00 23.05 192 GLY A CA 1
ATOM 1423 C C . GLY A 1 195 ? 149.443 77.942 -10.023 1.00 28.52 192 GLY A C 1
ATOM 1424 O O . GLY A 1 195 ? 149.404 76.767 -9.638 1.00 34.08 192 GLY A O 1
ATOM 1425 N N . THR A 1 196 ? 149.597 78.267 -11.303 1.00 27.15 193 THR A N 1
ATOM 1426 C CA . THR A 1 196 ? 149.692 77.237 -12.327 1.00 26.13 193 THR A CA 1
ATOM 1427 C C . THR A 1 196 ? 151.043 76.535 -12.263 1.00 22.38 193 THR A C 1
ATOM 1428 O O . THR A 1 196 ? 152.071 77.151 -11.971 1.00 24.86 193 THR A O 1
ATOM 1432 N N . ILE A 1 197 ? 151.033 75.233 -12.536 1.00 18.59 194 ILE A N 1
ATOM 1433 C CA . ILE A 1 197 ? 152.242 74.423 -12.593 1.00 21.70 194 ILE A CA 1
ATOM 1434 C C . ILE A 1 197 ? 152.220 73.648 -13.901 1.00 24.72 194 ILE A C 1
ATOM 1435 O O . ILE A 1 197 ? 151.251 72.936 -14.189 1.00 29.04 194 ILE A O 1
ATOM 1440 N N . LYS A 1 198 ? 153.280 73.787 -14.692 1.00 24.94 195 LYS A N 1
ATOM 1441 C CA . LYS A 1 198 ? 153.341 73.208 -16.026 1.00 27.06 195 LYS A CA 1
ATOM 1442 C C . LYS A 1 198 ? 154.552 72.296 -16.139 1.00 25.41 195 LYS A C 1
ATOM 1443 O O . LYS A 1 198 ? 155.671 72.693 -15.798 1.00 24.00 195 LYS A O 1
ATOM 1449 N N . VAL A 1 199 ? 154.321 71.077 -16.620 1.00 31.07 196 VAL A N 1
ATOM 1450 C CA . VAL A 1 199 ? 155.358 70.065 -16.781 1.00 30.78 196 VAL A CA 1
ATOM 1451 C C . VAL A 1 199 ? 155.629 69.907 -18.270 1.00 30.78 196 VAL A C 1
ATOM 1452 O O . VAL A 1 199 ? 154.723 69.565 -19.041 1.00 30.95 196 VAL A O 1
ATOM 1456 N N . TRP A 1 200 ? 156.871 70.153 -18.674 1.00 26.19 197 TRP A N 1
ATOM 1457 C CA . TRP A 1 200 ? 157.249 70.181 -20.077 1.00 27.89 197 TRP A CA 1
ATOM 1458 C C . TRP A 1 200 ? 158.138 68.998 -20.424 1.00 32.13 197 TRP A C 1
ATOM 1459 O O . TRP A 1 200 ? 158.691 68.324 -19.552 1.00 36.10 197 TRP A O 1
ATOM 1470 N N . ASP A 1 201 ? 158.276 68.765 -21.724 1.00 39.87 198 ASP A N 1
ATOM 1471 C CA . ASP A 1 201 ? 159.188 67.762 -22.250 1.00 33.64 198 ASP A CA 1
ATOM 1472 C C . ASP A 1 201 ? 160.436 68.472 -22.762 1.00 34.15 198 ASP A C 1
ATOM 1473 O O . ASP A 1 201 ? 160.343 69.337 -23.638 1.00 43.97 198 ASP A O 1
ATOM 1478 N N . ILE A 1 202 ? 161.599 68.108 -22.212 1.00 30.39 199 ILE A N 1
ATOM 1479 C CA . ILE A 1 202 ? 162.840 68.806 -22.540 1.00 35.71 199 ILE A CA 1
ATOM 1480 C C . ILE A 1 202 ? 163.235 68.626 -24.000 1.00 42.31 199 ILE A C 1
ATOM 1481 O O . ILE A 1 202 ? 164.050 69.400 -24.516 1.00 43.86 199 ILE A O 1
ATOM 1486 N N . LEU A 1 203 ? 162.691 67.623 -24.685 1.00 43.09 200 LEU A N 1
ATOM 1487 C CA . LEU A 1 203 ? 162.990 67.405 -26.093 1.00 41.14 200 LEU A CA 1
ATOM 1488 C C . LEU A 1 203 ? 161.781 67.535 -27.002 1.00 40.92 200 LEU A C 1
ATOM 1489 O O . LEU A 1 203 ? 161.947 67.872 -28.176 1.00 47.03 200 LEU A O 1
ATOM 1494 N N . THR A 1 204 ? 160.575 67.284 -26.498 1.00 40.16 201 THR A N 1
ATOM 1495 C CA . THR A 1 204 ? 159.379 67.456 -27.309 1.00 35.04 201 THR A CA 1
ATOM 1496 C C . THR A 1 204 ? 158.835 68.876 -27.214 1.00 41.98 201 THR A C 1
ATOM 1497 O O . THR A 1 204 ? 158.448 69.462 -28.230 1.00 47.43 201 THR A O 1
ATOM 1501 N N . GLY A 1 205 ? 158.823 69.450 -26.013 1.00 39.16 202 GLY A N 1
ATOM 1502 C CA . GLY A 1 205 ? 158.185 70.725 -25.779 1.00 34.74 202 GLY A CA 1
ATOM 1503 C C . GLY A 1 205 ? 156.710 70.636 -25.467 1.00 36.01 202 GLY A C 1
ATOM 1504 O O . GLY A 1 205 ? 156.065 71.679 -25.296 1.00 33.55 202 GLY A O 1
ATOM 1505 N N . GLN A 1 206 ? 156.158 69.427 -25.384 1.00 36.17 203 GLN A N 1
ATOM 1506 C CA . GLN A 1 206 ? 154.736 69.258 -25.126 1.00 36.38 203 GLN A CA 1
ATOM 1507 C C . GLN A 1 206 ? 154.405 69.590 -23.679 1.00 30.28 203 GLN A C 1
ATOM 1508 O O . GLN A 1 206 ? 155.145 69.238 -22.756 1.00 32.95 203 GLN A O 1
ATOM 1514 N N . LEU A 1 207 ? 153.281 70.276 -23.487 1.00 31.44 204 LEU A N 1
ATOM 1515 C CA . LEU A 1 207 ? 152.738 70.487 -22.155 1.00 31.34 204 LEU A CA 1
ATOM 1516 C C . LEU A 1 207 ? 152.179 69.170 -21.634 1.00 31.66 204 LEU A C 1
ATOM 1517 O O . LEU A 1 207 ? 151.006 68.852 -21.856 1.00 32.75 204 LEU A O 1
ATOM 1522 N N . LEU A 1 208 ? 153.022 68.390 -20.955 1.00 29.50 205 LEU A N 1
ATOM 1523 C CA . LEU A 1 208 ? 152.605 67.071 -20.495 1.00 28.00 205 LEU A CA 1
ATOM 1524 C C . LEU A 1 208 ? 151.575 67.175 -19.378 1.00 27.00 205 LEU A C 1
ATOM 1525 O O . LEU A 1 208 ? 150.625 66.385 -19.327 1.00 29.01 205 LEU A O 1
ATOM 1530 N N . ARG A 1 209 ? 151.744 68.140 -18.477 1.00 26.40 206 ARG A N 1
ATOM 1531 C CA . ARG A 1 209 ? 150.796 68.373 -17.400 1.00 21.08 206 ARG A CA 1
ATOM 1532 C C . ARG A 1 209 ? 150.621 69.869 -17.207 1.00 18.75 206 ARG A C 1
ATOM 1533 O O . ARG A 1 209 ? 151.600 70.618 -17.199 1.00 30.79 206 ARG A O 1
ATOM 1541 N N . ASP A 1 210 ? 149.369 70.297 -17.054 1.00 18.21 207 ASP A N 1
ATOM 1542 C CA . ASP A 1 210 ? 149.049 71.706 -16.822 1.00 27.16 207 ASP A CA 1
ATOM 1543 C C . ASP A 1 210 ? 147.985 71.763 -15.732 1.00 26.45 207 ASP A C 1
ATOM 1544 O O . ASP A 1 210 ? 146.807 71.500 -15.990 1.00 31.59 207 ASP A O 1
ATOM 1549 N N . HIS A 1 211 ? 148.405 72.105 -14.519 1.00 29.06 208 HIS A N 1
ATOM 1550 C CA . HIS A 1 211 ? 147.514 72.228 -13.376 1.00 25.06 208 HIS A CA 1
ATOM 1551 C C . HIS A 1 211 ? 147.353 73.699 -13.019 1.00 26.84 208 HIS A C 1
ATOM 1552 O O . HIS A 1 211 ? 148.305 74.478 -13.122 1.00 33.15 208 HIS A O 1
ATOM 1559 N N . ASP A 1 212 ? 146.144 74.081 -12.606 1.00 30.10 209 ASP A N 1
ATOM 1560 C CA . ASP A 1 212 ? 145.897 75.455 -12.188 1.00 32.79 209 ASP A CA 1
ATOM 1561 C C . ASP A 1 212 ? 146.331 75.717 -10.752 1.00 33.95 209 ASP A C 1
ATOM 1562 O O . ASP A 1 212 ? 146.397 76.881 -10.343 1.00 40.53 209 ASP A O 1
ATOM 1567 N N . GLY A 1 213 ? 146.636 74.675 -9.986 1.00 34.91 210 GLY A N 1
ATOM 1568 C CA . GLY A 1 213 ? 147.047 74.847 -8.609 1.00 32.09 210 GLY A CA 1
ATOM 1569 C C . GLY A 1 213 ? 145.866 74.950 -7.666 1.00 32.91 210 GLY A C 1
ATOM 1570 O O . GLY A 1 213 ? 144.698 74.944 -8.060 1.00 37.02 210 GLY A O 1
ATOM 1571 N N . HIS A 1 214 ? 146.189 75.050 -6.378 1.00 33.71 211 HIS A N 1
ATOM 1572 C CA . HIS A 1 214 ? 145.186 75.124 -5.325 1.00 34.79 211 HIS A CA 1
ATOM 1573 C C . HIS A 1 214 ? 145.199 76.461 -4.596 1.00 41.48 211 HIS A C 1
ATOM 1574 O O . HIS A 1 214 ? 144.583 76.581 -3.532 1.00 44.40 211 HIS A O 1
ATOM 1581 N N . GLN A 1 215 ? 145.880 77.468 -5.141 1.00 40.69 212 GLN A N 1
ATOM 1582 C CA . GLN A 1 215 ? 145.975 78.772 -4.503 1.00 32.20 212 GLN A CA 1
ATOM 1583 C C . GLN A 1 215 ? 145.951 79.864 -5.562 1.00 34.27 212 GLN A C 1
ATOM 1584 O O . GLN A 1 215 ? 146.217 79.623 -6.743 1.00 33.43 212 GLN A O 1
ATOM 1590 N N . SER A 1 216 ? 145.623 81.074 -5.120 1.00 36.68 213 SER A N 1
ATOM 1591 C CA . SER A 1 216 ? 145.732 82.275 -5.933 1.00 33.67 213 SER A CA 1
ATOM 1592 C C . SER A 1 216 ? 146.855 83.145 -5.385 1.00 33.74 213 SER A C 1
ATOM 1593 O O . SER A 1 216 ? 146.988 83.306 -4.168 1.00 40.00 213 SER A O 1
ATOM 1596 N N . GLU A 1 217 ? 147.661 83.699 -6.293 1.00 28.34 214 GLU A N 1
ATOM 1597 C CA . GLU A 1 217 ? 148.836 84.488 -5.935 1.00 31.96 214 GLU A CA 1
ATOM 1598 C C . GLU A 1 217 ? 149.794 83.702 -5.050 1.00 32.71 214 GLU A C 1
ATOM 1599 O O . GLU A 1 217 ? 149.845 83.928 -3.836 1.00 33.88 214 GLU A O 1
ATOM 1605 N N . VAL A 1 218 ? 150.557 82.784 -5.631 1.00 26.84 215 VAL A N 1
ATOM 1606 C CA . VAL A 1 218 ? 151.578 82.083 -4.863 1.00 28.97 215 VAL A CA 1
ATOM 1607 C C . VAL A 1 218 ? 152.820 82.960 -4.775 1.00 31.66 215 VAL A C 1
ATOM 1608 O O . VAL A 1 218 ? 153.141 83.724 -5.693 1.00 27.86 215 VAL A O 1
ATOM 1612 N N . THR A 1 219 ? 153.515 82.867 -3.644 1.00 31.13 216 THR A N 1
ATOM 1613 C CA . THR A 1 219 ? 154.686 83.691 -3.380 1.00 25.85 216 THR A CA 1
ATOM 1614 C C . THR A 1 219 ? 155.989 82.912 -3.373 1.00 26.90 216 THR A C 1
ATOM 1615 O O . THR A 1 219 ? 157.027 83.471 -3.731 1.00 31.85 216 THR A O 1
ATOM 1619 N N . ALA A 1 220 ? 155.958 81.644 -2.976 1.00 23.03 217 ALA A N 1
ATOM 1620 C CA . ALA A 1 220 ? 157.153 80.820 -2.908 1.00 22.33 217 ALA A CA 1
ATOM 1621 C C . ALA A 1 220 ? 156.827 79.420 -3.404 1.00 18.42 217 ALA A C 1
ATOM 1622 O O . ALA A 1 220 ? 155.722 78.912 -3.196 1.00 23.11 217 ALA A O 1
ATOM 1624 N N . LEU A 1 221 ? 157.800 78.805 -4.068 1.00 18.94 218 LEU A N 1
ATOM 1625 C CA . LEU A 1 221 ? 157.664 77.453 -4.584 1.00 19.61 218 LEU A CA 1
ATOM 1626 C C . LEU A 1 221 ? 158.916 76.655 -4.257 1.00 15.63 218 LEU A C 1
ATOM 1627 O O . LEU A 1 221 ? 159.993 77.211 -4.030 1.00 23.74 218 LEU A O 1
ATOM 1632 N N . GLN A 1 222 ? 158.759 75.334 -4.244 1.00 20.75 219 GLN A N 1
ATOM 1633 C CA . GLN A 1 222 ? 159.878 74.432 -4.015 1.00 23.18 219 GLN A CA 1
ATOM 1634 C C . GLN A 1 222 ? 159.586 73.107 -4.702 1.00 21.88 219 GLN A C 1
ATOM 1635 O O . GLN A 1 222 ? 158.481 72.572 -4.578 1.00 18.42 219 GLN A O 1
ATOM 1641 N N . PHE A 1 223 ? 160.575 72.589 -5.428 1.00 26.63 220 PHE A N 1
ATOM 1642 C CA . PHE A 1 223 ? 160.455 71.325 -6.144 1.00 22.33 220 PHE A CA 1
ATOM 1643 C C . PHE A 1 223 ? 161.494 70.353 -5.609 1.00 18.44 220 PHE A C 1
ATOM 1644 O O . PHE A 1 223 ? 162.695 70.646 -5.636 1.00 30.76 220 PHE A O 1
ATOM 1652 N N . LYS A 1 224 ? 161.032 69.206 -5.121 1.00 23.62 221 LYS A N 1
ATOM 1653 C CA . LYS A 1 224 ? 161.909 68.105 -4.729 1.00 29.46 221 LYS A CA 1
ATOM 1654 C C . LYS A 1 224 ? 161.269 66.827 -5.247 1.00 27.36 221 LYS A C 1
ATOM 1655 O O . LYS A 1 224 ? 160.210 66.423 -4.757 1.00 31.53 221 LYS A O 1
ATOM 1661 N N . ASP A 1 225 ? 161.905 66.206 -6.238 1.00 33.35 222 ASP A N 1
ATOM 1662 C CA . ASP A 1 225 ? 161.337 65.070 -6.976 1.00 33.67 222 ASP A CA 1
ATOM 1663 C C . ASP A 1 225 ? 160.045 65.569 -7.621 1.00 31.69 222 ASP A C 1
ATOM 1664 O O . ASP A 1 225 ? 160.051 66.656 -8.222 1.00 37.88 222 ASP A O 1
ATOM 1669 N N . ASN A 1 226 ? 158.930 64.843 -7.523 1.00 36.07 223 ASN A N 1
ATOM 1670 C CA . ASN A 1 226 ? 157.688 65.225 -8.183 1.00 27.78 223 ASN A CA 1
ATOM 1671 C C . ASN A 1 226 ? 156.683 65.856 -7.223 1.00 23.04 223 ASN A C 1
ATOM 1672 O O . ASN A 1 226 ? 155.471 65.741 -7.432 1.00 29.10 223 ASN A O 1
ATOM 1677 N N . ILE A 1 227 ? 157.159 66.527 -6.179 1.00 27.16 224 ILE A N 1
ATOM 1678 C CA . ILE A 1 227 ? 156.299 67.122 -5.163 1.00 24.10 224 ILE A CA 1
ATOM 1679 C C . ILE A 1 227 ? 156.566 68.619 -5.123 1.00 16.21 224 ILE A C 1
ATOM 1680 O O . ILE A 1 227 ? 157.725 69.048 -5.127 1.00 22.72 224 ILE A O 1
ATOM 1685 N N . VAL A 1 228 ? 155.495 69.410 -5.094 1.00 22.64 225 VAL A N 1
ATOM 1686 C CA . VAL A 1 228 ? 155.579 70.866 -5.056 1.00 25.75 225 VAL A CA 1
ATOM 1687 C C . VAL A 1 228 ? 155.069 71.349 -3.707 1.00 25.49 225 VAL A C 1
ATOM 1688 O O . VAL A 1 228 ? 154.020 70.896 -3.232 1.00 23.34 225 VAL A O 1
ATOM 1692 N N . VAL A 1 229 ? 155.809 72.269 -3.096 1.00 26.16 226 VAL A N 1
ATOM 1693 C CA . VAL A 1 229 ? 155.378 72.972 -1.895 1.00 18.24 226 VAL A CA 1
ATOM 1694 C C . VAL A 1 229 ? 155.120 74.418 -2.287 1.00 18.25 226 VAL A C 1
ATOM 1695 O O . VAL A 1 229 ? 156.037 75.122 -2.728 1.00 19.70 226 VAL A O 1
ATOM 1699 N N . SER A 1 230 ? 153.874 74.860 -2.138 1.00 23.28 227 SER A N 1
ATOM 1700 C CA . SER A 1 230 ? 153.456 76.190 -2.558 1.00 23.42 227 SER A CA 1
ATOM 1701 C C . SER A 1 230 ? 152.964 76.981 -1.357 1.00 23.14 227 SER A C 1
ATOM 1702 O O . SER A 1 230 ? 152.124 76.498 -0.590 1.00 26.76 227 SER A O 1
ATOM 1705 N N . GLY A 1 231 ? 153.490 78.190 -1.198 1.00 22.60 228 GLY A N 1
ATOM 1706 C CA . GLY A 1 231 ? 153.014 79.135 -0.197 1.00 17.96 228 GLY A CA 1
ATOM 1707 C C . GLY A 1 231 ? 152.360 80.314 -0.890 1.00 20.73 228 GLY A C 1
ATOM 1708 O O . GLY A 1 231 ? 152.821 80.754 -1.947 1.00 26.31 228 GLY A O 1
ATOM 1709 N N . ALA A 1 232 ? 151.283 80.821 -0.296 1.00 20.96 229 ALA A N 1
ATOM 1710 C CA . ALA A 1 232 ? 150.492 81.880 -0.904 1.00 25.29 229 ALA A CA 1
ATOM 1711 C C . ALA A 1 232 ? 150.348 83.049 0.061 1.00 22.95 229 ALA A C 1
ATOM 1712 O O . ALA A 1 232 ? 150.745 82.980 1.227 1.00 21.83 229 ALA A O 1
ATOM 1714 N N . LYS A 1 233 ? 149.764 84.136 -0.450 1.00 28.31 230 LYS A N 1
ATOM 1715 C CA . LYS A 1 233 ? 149.582 85.337 0.357 1.00 26.76 230 LYS A CA 1
ATOM 1716 C C . LYS A 1 233 ? 148.574 85.121 1.479 1.00 23.25 230 LYS A C 1
ATOM 1717 O O . LYS A 1 233 ? 148.686 85.750 2.536 1.00 29.87 230 LYS A O 1
ATOM 1723 N N . ASP A 1 234 ? 147.591 84.246 1.276 1.00 23.51 231 ASP A N 1
ATOM 1724 C CA . ASP A 1 234 ? 146.603 83.973 2.313 1.00 25.07 231 ASP A CA 1
ATOM 1725 C C . ASP A 1 234 ? 147.150 83.103 3.438 1.00 28.36 231 ASP A C 1
ATOM 1726 O O . ASP A 1 234 ? 146.392 82.747 4.346 1.00 32.64 231 ASP A O 1
ATOM 1731 N N . GLY A 1 235 ? 148.435 82.754 3.400 1.00 25.66 232 GLY A N 1
ATOM 1732 C CA . GLY A 1 235 ? 149.060 81.984 4.451 1.00 25.16 232 GLY A CA 1
ATOM 1733 C C . GLY A 1 235 ? 149.023 80.485 4.268 1.00 23.00 232 GLY A C 1
ATOM 1734 O O . GLY A 1 235 ? 149.515 79.760 5.141 1.00 22.73 232 GLY A O 1
ATOM 1735 N N . THR A 1 236 ? 148.468 79.997 3.164 1.00 25.56 233 THR A N 1
ATOM 1736 C CA . THR A 1 236 ? 148.300 78.566 2.969 1.00 24.31 233 THR A CA 1
ATOM 1737 C C . THR A 1 236 ? 149.574 77.950 2.404 1.00 25.61 233 THR A C 1
ATOM 1738 O O . THR A 1 236 ? 150.117 78.429 1.404 1.00 27.84 233 THR A O 1
ATOM 1742 N N . VAL A 1 237 ? 150.051 76.892 3.055 1.00 24.85 234 VAL A N 1
ATOM 1743 C CA . VAL A 1 237 ? 151.185 76.104 2.587 1.00 18.87 234 VAL A CA 1
ATOM 1744 C C . VAL A 1 237 ? 150.649 74.743 2.171 1.00 24.38 234 VAL A C 1
ATOM 1745 O O . VAL A 1 237 ? 150.095 74.009 2.998 1.00 28.08 234 VAL A O 1
ATOM 1749 N N . LYS A 1 238 ? 150.811 74.404 0.896 1.00 23.08 235 LYS A N 1
ATOM 1750 C CA . LYS A 1 238 ? 150.220 73.195 0.346 1.00 25.64 235 LYS A CA 1
ATOM 1751 C C . LYS A 1 238 ? 151.290 72.298 -0.259 1.00 17.26 235 LYS A C 1
ATOM 1752 O O . LYS A 1 238 ? 152.330 72.767 -0.730 1.00 21.25 235 LYS A O 1
ATOM 1758 N N . VAL A 1 239 ? 151.021 70.996 -0.228 1.00 24.05 236 VAL A N 1
ATOM 1759 C CA . VAL A 1 239 ? 151.915 69.975 -0.760 1.00 28.22 236 VAL A CA 1
ATOM 1760 C C . VAL A 1 239 ? 151.102 69.094 -1.696 1.00 29.03 236 VAL A C 1
ATOM 1761 O O . VAL A 1 239 ? 150.112 68.484 -1.275 1.00 27.30 236 VAL A O 1
ATOM 1765 N N . TRP A 1 240 ? 151.513 69.027 -2.961 1.00 26.84 237 TRP A N 1
ATOM 1766 C CA . TRP A 1 240 ? 150.747 68.282 -3.948 1.00 27.39 237 TRP A CA 1
ATOM 1767 C C . TRP A 1 240 ? 151.688 67.674 -4.977 1.00 21.98 237 TRP A C 1
ATOM 1768 O O . TRP A 1 240 ? 152.851 68.065 -5.098 1.00 21.44 237 TRP A O 1
ATOM 1779 N N . TYR A 1 241 ? 151.158 66.705 -5.718 1.00 23.74 238 TYR A N 1
ATOM 1780 C CA . TYR A 1 241 ? 151.952 65.884 -6.619 1.00 22.12 238 TYR A CA 1
ATOM 1781 C C . TYR A 1 241 ? 152.005 66.502 -8.011 1.00 26.30 238 TYR A C 1
ATOM 1782 O O . TYR A 1 241 ? 151.003 67.014 -8.516 1.00 27.39 238 TYR A O 1
ATOM 1791 N N . ILE A 1 242 ? 153.188 66.444 -8.625 1.00 28.76 239 ILE A N 1
ATOM 1792 C CA . ILE A 1 242 ? 153.375 67.008 -9.959 1.00 28.01 239 ILE A CA 1
ATOM 1793 C C . ILE A 1 242 ? 152.586 66.217 -10.996 1.00 33.87 239 ILE A C 1
ATOM 1794 O O . ILE A 1 242 ? 152.036 66.788 -11.947 1.00 34.68 239 ILE A O 1
ATOM 1799 N N . GLY A 1 243 ? 152.499 64.897 -10.821 1.00 35.90 240 GLY A N 1
ATOM 1800 C CA . GLY A 1 243 ? 151.887 64.061 -11.841 1.00 28.82 240 GLY A CA 1
ATOM 1801 C C . GLY A 1 243 ? 150.395 64.290 -11.997 1.00 28.13 240 GLY A C 1
ATOM 1802 O O . GLY A 1 243 ? 149.887 64.366 -13.118 1.00 31.00 240 GLY A O 1
ATOM 1803 N N . THR A 1 244 ? 149.671 64.399 -10.883 1.00 30.93 241 THR A N 1
ATOM 1804 C CA . THR A 1 244 ? 148.219 64.489 -10.923 1.00 23.53 241 THR A CA 1
ATOM 1805 C C . THR A 1 244 ? 147.653 65.795 -10.389 1.00 25.71 241 THR A C 1
ATOM 1806 O O . THR A 1 244 ? 146.466 66.064 -10.607 1.00 25.54 241 THR A O 1
ATOM 1810 N N . GLY A 1 245 ? 148.450 66.611 -9.706 1.00 28.56 242 GLY A N 1
ATOM 1811 C CA . GLY A 1 245 ? 147.932 67.806 -9.082 1.00 24.26 242 GLY A CA 1
ATOM 1812 C C . GLY A 1 245 ? 147.200 67.574 -7.780 1.00 27.22 242 GLY A C 1
ATOM 1813 O O . GLY A 1 245 ? 146.760 68.547 -7.155 1.00 33.50 242 GLY A O 1
ATOM 1814 N N . GLN A 1 246 ? 147.054 66.325 -7.351 1.00 24.21 243 GLN A N 1
ATOM 1815 C CA . GLN A 1 246 ? 146.358 66.032 -6.107 1.00 28.73 243 GLN A CA 1
ATOM 1816 C C . GLN A 1 246 ? 147.213 66.432 -4.912 1.00 25.56 243 GLN A C 1
ATOM 1817 O O . GLN A 1 246 ? 148.434 66.260 -4.915 1.00 26.59 243 GLN A O 1
ATOM 1823 N N . GLU A 1 247 ? 146.562 66.972 -3.886 1.00 29.75 244 GLU A N 1
ATOM 1824 C CA . GLU A 1 247 ? 147.271 67.332 -2.667 1.00 29.52 244 GLU A CA 1
ATOM 1825 C C . GLU A 1 247 ? 147.735 66.078 -1.938 1.00 23.73 244 GLU A C 1
ATOM 1826 O O . GLU A 1 247 ? 147.044 65.056 -1.923 1.00 31.78 244 GLU A O 1
ATOM 1832 N N . LEU A 1 248 ? 148.921 66.157 -1.337 1.00 26.55 245 LEU A N 1
ATOM 1833 C CA . LEU A 1 248 ? 149.526 65.002 -0.689 1.00 29.19 245 LEU A CA 1
ATOM 1834 C C . LEU A 1 248 ? 149.436 65.037 0.830 1.00 34.63 245 LEU A C 1
ATOM 1835 O O . LEU A 1 248 ? 149.565 63.984 1.463 1.00 40.55 245 LEU A O 1
ATOM 1840 N N . VAL A 1 249 ? 149.224 66.209 1.428 1.00 32.81 246 VAL A N 1
ATOM 1841 C CA . VAL A 1 249 ? 149.080 66.322 2.874 1.00 30.14 246 VAL A CA 1
ATOM 1842 C C . VAL A 1 249 ? 148.424 67.660 3.174 1.00 30.82 246 VAL A C 1
ATOM 1843 O O . VAL A 1 249 ? 148.545 68.614 2.400 1.00 34.11 246 VAL A O 1
ATOM 1847 N N . SER A 1 250 ? 147.720 67.725 4.300 1.00 37.04 247 SER A N 1
ATOM 1848 C CA . SER A 1 250 ? 147.006 68.924 4.717 1.00 32.14 247 SER A CA 1
ATOM 1849 C C . SER A 1 250 ? 147.782 69.610 5.835 1.00 29.13 247 SER A C 1
ATOM 1850 O O . SER A 1 250 ? 147.935 69.048 6.925 1.00 38.58 247 SER A O 1
ATOM 1853 N N . LEU A 1 251 ? 148.272 70.817 5.561 1.00 27.95 248 LEU A N 1
ATOM 1854 C CA . LEU A 1 251 ? 148.957 71.640 6.546 1.00 29.93 248 LEU A CA 1
ATOM 1855 C C . LEU A 1 251 ? 148.142 72.899 6.801 1.00 27.36 248 LEU A C 1
ATOM 1856 O O . LEU A 1 251 ? 147.541 73.457 5.878 1.00 33.70 248 LEU A O 1
ATOM 1861 N N . GLU A 1 252 ? 148.125 73.347 8.057 1.00 29.26 249 GLU A N 1
ATOM 1862 C CA . GLU A 1 252 ? 147.346 74.529 8.405 1.00 32.00 249 GLU A CA 1
ATOM 1863 C C . GLU A 1 252 ? 148.010 75.815 7.932 1.00 30.75 249 GLU A C 1
ATOM 1864 O O . GLU A 1 252 ? 147.317 76.808 7.682 1.00 38.23 249 GLU A O 1
ATOM 1870 N N . GLY A 1 253 ? 149.333 75.820 7.800 1.00 24.40 250 GLY A N 1
ATOM 1871 C CA . GLY A 1 253 ? 150.027 77.005 7.346 1.00 25.69 250 GLY A CA 1
ATOM 1872 C C . GLY A 1 253 ? 149.959 78.143 8.354 1.00 32.57 250 GLY A C 1
ATOM 1873 O O . GLY A 1 253 ? 149.554 77.986 9.507 1.00 34.89 250 GLY A O 1
ATOM 1874 N N . HIS A 1 254 ? 150.364 79.316 7.881 1.00 31.08 251 HIS A N 1
ATOM 1875 C CA . HIS A 1 254 ? 150.431 80.513 8.705 1.00 26.78 251 HIS A CA 1
ATOM 1876 C C . HIS A 1 254 ? 149.180 81.362 8.517 1.00 29.36 251 HIS A C 1
ATOM 1877 O O . HIS A 1 254 ? 148.398 81.173 7.583 1.00 35.35 251 HIS A O 1
ATOM 1884 N N . GLN A 1 255 ? 148.997 82.312 9.434 1.00 31.97 252 GLN A N 1
ATOM 1885 C CA . GLN A 1 255 ? 147.967 83.333 9.311 1.00 27.74 252 GLN A CA 1
ATOM 1886 C C . GLN A 1 255 ? 148.515 84.617 8.702 1.00 29.35 252 GLN A C 1
ATOM 1887 O O . GLN A 1 255 ? 147.916 85.685 8.869 1.00 31.45 252 GLN A O 1
ATOM 1893 N N . SER A 1 256 ? 149.645 84.528 8.004 1.00 25.68 253 SER A N 1
ATOM 1894 C CA . SER A 1 256 ? 150.271 85.662 7.345 1.00 25.14 253 SER A CA 1
ATOM 1895 C C . SER A 1 256 ? 150.849 85.189 6.019 1.00 29.12 253 SER A C 1
ATOM 1896 O O . SER A 1 256 ? 150.989 83.989 5.773 1.00 26.22 253 SER A O 1
ATOM 1899 N N . ALA A 1 257 ? 151.193 86.149 5.163 1.00 27.26 254 ALA A N 1
ATOM 1900 C CA . ALA A 1 257 ? 151.675 85.825 3.826 1.00 23.38 254 ALA A CA 1
ATOM 1901 C C . ALA A 1 257 ? 152.953 84.999 3.890 1.00 16.18 254 ALA A C 1
ATOM 1902 O O . ALA A 1 257 ? 153.917 85.374 4.562 1.00 23.92 254 ALA A O 1
ATOM 1904 N N . ILE A 1 258 ? 152.953 83.865 3.190 1.00 20.73 255 ILE A N 1
ATOM 1905 C CA . ILE A 1 258 ? 154.159 83.055 3.081 1.00 22.88 255 ILE A CA 1
ATOM 1906 C C . ILE A 1 258 ? 155.202 83.821 2.283 1.00 22.14 255 ILE A C 1
ATOM 1907 O O . ILE A 1 258 ? 154.945 84.262 1.156 1.00 26.53 255 ILE A O 1
ATOM 1912 N N . THR A 1 259 ? 156.386 83.991 2.867 1.00 19.33 256 THR A N 1
ATOM 1913 C CA . THR A 1 259 ? 157.463 84.721 2.219 1.00 15.63 256 THR A CA 1
ATOM 1914 C C . THR A 1 259 ? 158.722 83.889 2.030 1.00 17.25 256 THR A C 1
ATOM 1915 O O . THR A 1 259 ? 159.683 84.379 1.426 1.00 25.45 256 THR A O 1
ATOM 1919 N N . ALA A 1 260 ? 158.747 82.651 2.518 1.00 16.72 257 ALA A N 1
ATOM 1920 C CA . ALA A 1 260 ? 159.933 81.817 2.403 1.00 14.74 257 ALA A CA 1
ATOM 1921 C C . ALA A 1 260 ? 159.533 80.362 2.598 1.00 16.27 257 ALA A C 1
ATOM 1922 O O . ALA A 1 260 ? 158.657 80.059 3.410 1.00 16.32 257 ALA A O 1
ATOM 1924 N N . LEU A 1 261 ? 160.179 79.473 1.847 1.00 17.83 258 LEU A N 1
ATOM 1925 C CA . LEU A 1 261 ? 159.918 78.045 1.929 1.00 14.70 258 LEU A CA 1
ATOM 1926 C C . LEU A 1 261 ? 161.236 77.288 1.924 1.00 16.47 258 LEU A C 1
ATOM 1927 O O . LEU A 1 261 ? 162.248 77.773 1.411 1.00 16.09 258 LEU A O 1
ATOM 1932 N N . ALA A 1 262 ? 161.211 76.092 2.507 1.00 16.88 259 ALA A N 1
ATOM 1933 C CA . ALA A 1 262 ? 162.354 75.192 2.493 1.00 16.57 259 ALA A CA 1
ATOM 1934 C C . ALA A 1 262 ? 161.836 73.763 2.536 1.00 15.07 259 ALA A C 1
ATOM 1935 O O . ALA A 1 262 ? 160.815 73.479 3.167 1.00 22.58 259 ALA A O 1
ATOM 1937 N N . PHE A 1 263 ? 162.548 72.868 1.856 1.00 22.71 260 PHE A N 1
ATOM 1938 C CA . PHE A 1 263 ? 162.080 71.499 1.662 1.00 25.18 260 PHE A CA 1
ATOM 1939 C C . PHE A 1 263 ? 163.291 70.585 1.585 1.00 24.56 260 PHE A C 1
ATOM 1940 O O . PHE A 1 263 ? 164.137 70.749 0.701 1.00 28.10 260 PHE A O 1
ATOM 1948 N N . SER A 1 264 ? 163.371 69.630 2.509 1.00 28.90 261 SER A N 1
ATOM 1949 C CA . SER A 1 264 ? 164.498 68.704 2.571 1.00 26.28 261 SER A CA 1
ATOM 1950 C C . SER A 1 264 ? 164.011 67.395 3.169 1.00 26.62 261 SER A C 1
ATOM 1951 O O . SER A 1 264 ? 163.567 67.369 4.321 1.00 26.21 261 SER A O 1
ATOM 1954 N N . LYS A 1 265 ? 164.098 66.318 2.388 1.00 29.65 262 LYS A N 1
ATOM 1955 C CA . LYS A 1 265 ? 163.630 64.987 2.786 1.00 24.43 262 LYS A CA 1
ATOM 1956 C C . LYS A 1 265 ? 162.139 65.090 3.084 1.00 27.02 262 LYS A C 1
ATOM 1957 O O . LYS A 1 265 ? 161.373 65.442 2.170 1.00 33.76 262 LYS A O 1
ATOM 1963 N N . ASN A 1 266 ? 161.680 64.810 4.302 1.00 28.10 263 ASN A N 1
ATOM 1964 C CA . ASN A 1 266 ? 160.257 64.803 4.617 1.00 29.89 263 ASN A CA 1
ATOM 1965 C C . ASN A 1 266 ? 159.821 66.019 5.423 1.00 27.27 263 ASN A C 1
ATOM 1966 O O . ASN A 1 266 ? 158.715 66.021 5.971 1.00 26.85 263 ASN A O 1
ATOM 1971 N N . ILE A 1 267 ? 160.651 67.055 5.502 1.00 26.81 264 ILE A N 1
ATOM 1972 C CA . ILE A 1 267 ? 160.401 68.200 6.367 1.00 23.58 264 ILE A CA 1
ATOM 1973 C C . ILE A 1 267 ? 160.266 69.449 5.508 1.00 19.78 264 ILE A C 1
ATOM 1974 O O . ILE A 1 267 ? 161.143 69.743 4.687 1.00 22.13 264 ILE A O 1
ATOM 1979 N N . VAL A 1 268 ? 159.171 70.180 5.700 1.00 18.79 265 VAL A N 1
ATOM 1980 C CA . VAL A 1 268 ? 158.936 71.461 5.045 1.00 17.57 265 VAL A CA 1
ATOM 1981 C C . VAL A 1 268 ? 158.999 72.554 6.101 1.00 16.07 265 VAL A C 1
ATOM 1982 O O . VAL A 1 268 ? 158.347 72.453 7.147 1.00 20.30 265 VAL A O 1
ATOM 1986 N N . VAL A 1 269 ? 159.787 73.592 5.832 1.00 21.74 266 VAL A N 1
ATOM 1987 C CA . VAL A 1 269 ? 159.870 74.770 6.687 1.00 16.00 266 VAL A CA 1
ATOM 1988 C C . VAL A 1 269 ? 159.347 75.961 5.900 1.00 20.87 266 VAL A C 1
ATOM 1989 O O . VAL A 1 269 ? 159.745 76.175 4.749 1.00 17.12 266 VAL A O 1
ATOM 1993 N N . SER A 1 270 ? 158.456 76.731 6.517 1.00 21.02 267 SER A N 1
ATOM 1994 C CA . SER A 1 270 ? 157.872 77.905 5.888 1.00 17.09 267 SER A CA 1
ATOM 1995 C C . SER A 1 270 ? 158.049 79.114 6.792 1.00 24.11 267 SER A C 1
ATOM 1996 O O . SER A 1 270 ? 157.849 79.028 8.007 1.00 25.12 267 SER A O 1
ATOM 1999 N N . GLY A 1 271 ? 158.432 80.236 6.191 1.00 15.29 268 GLY A N 1
ATOM 2000 C CA . GLY A 1 271 ? 158.478 81.514 6.873 1.00 17.85 268 GLY A CA 1
ATOM 2001 C C . GLY A 1 271 ? 157.379 82.413 6.342 1.00 21.52 268 GLY A C 1
ATOM 2002 O O . GLY A 1 271 ? 157.012 82.336 5.167 1.00 18.26 268 GLY A O 1
ATOM 2003 N N . ALA A 1 272 ? 156.845 83.262 7.214 1.00 18.98 269 ALA A N 1
ATOM 2004 C CA . ALA A 1 272 ? 155.759 84.160 6.859 1.00 15.41 269 ALA A CA 1
ATOM 2005 C C . ALA A 1 272 ? 156.209 85.608 6.996 1.00 15.74 269 ALA A C 1
ATOM 2006 O O . ALA A 1 272 ? 157.279 85.909 7.531 1.00 17.75 269 ALA A O 1
ATOM 2008 N N . ALA A 1 273 ? 155.364 86.513 6.497 1.00 19.52 270 ALA A N 1
ATOM 2009 C CA . ALA A 1 273 ? 155.668 87.938 6.532 1.00 16.31 270 ALA A CA 1
ATOM 2010 C C . ALA A 1 273 ? 155.608 88.524 7.934 1.00 15.98 270 ALA A C 1
ATOM 2011 O O . ALA A 1 273 ? 156.061 89.656 8.130 1.00 15.82 270 ALA A O 1
ATOM 2013 N N . ASP A 1 274 ? 155.058 87.799 8.906 1.00 25.09 271 ASP A N 1
ATOM 2014 C CA . ASP A 1 274 ? 155.027 88.259 10.286 1.00 21.68 271 ASP A CA 1
ATOM 2015 C C . ASP A 1 274 ? 156.174 87.703 11.117 1.00 20.36 271 ASP A C 1
ATOM 2016 O O . ASP A 1 274 ? 156.258 88.000 12.312 1.00 18.91 271 ASP A O 1
ATOM 2021 N N . GLY A 1 275 ? 157.056 86.908 10.515 1.00 18.12 272 GLY A N 1
ATOM 2022 C CA . GLY A 1 275 ? 158.210 86.369 11.198 1.00 16.92 272 GLY A CA 1
ATOM 2023 C C . GLY A 1 275 ? 158.040 84.967 11.736 1.00 13.86 272 GLY A C 1
ATOM 2024 O O . GLY A 1 275 ? 159.036 84.354 12.139 1.00 19.56 272 GLY A O 1
ATOM 2025 N N . THR A 1 276 ? 156.818 84.445 11.760 1.00 20.02 273 THR A N 1
ATOM 2026 C CA . THR A 1 276 ? 156.594 83.097 12.257 1.00 19.26 273 THR A CA 1
ATOM 2027 C C . THR A 1 276 ? 157.257 82.073 11.344 1.00 24.31 273 THR A C 1
ATOM 2028 O O . THR A 1 276 ? 157.319 82.240 10.123 1.00 21.14 273 THR A O 1
ATOM 2032 N N . ILE A 1 277 ? 157.768 81.007 11.953 1.00 20.40 274 ILE A N 1
ATOM 2033 C CA . ILE A 1 277 ? 158.428 79.926 11.233 1.00 22.50 274 ILE A CA 1
ATOM 2034 C C . ILE A 1 277 ? 157.856 78.610 11.738 1.00 28.42 274 ILE A C 1
ATOM 2035 O O . ILE A 1 277 ? 158.004 78.278 12.920 1.00 31.33 274 ILE A O 1
ATOM 2040 N N . LYS A 1 278 ? 157.204 77.868 10.849 1.00 25.83 275 LYS A N 1
ATOM 2041 C CA . LYS A 1 278 ? 156.616 76.580 11.176 1.00 21.01 275 LYS A CA 1
ATOM 2042 C C . LYS A 1 278 ? 157.369 75.468 10.461 1.00 23.17 275 LYS A C 1
ATOM 2043 O O . LYS A 1 278 ? 157.945 75.673 9.389 1.00 22.54 275 LYS A O 1
ATOM 2049 N N . VAL A 1 279 ? 157.365 74.285 11.071 1.00 22.91 276 VAL A N 1
ATOM 2050 C CA . VAL A 1 279 ? 158.099 73.131 10.564 1.00 20.67 276 VAL A CA 1
ATOM 2051 C C . VAL A 1 279 ? 157.179 71.921 10.635 1.00 26.09 276 VAL A C 1
ATOM 2052 O O . VAL A 1 279 ? 156.701 71.567 11.717 1.00 33.88 276 VAL A O 1
ATOM 2056 N N . TRP A 1 280 ? 156.928 71.291 9.492 1.00 24.09 277 TRP A N 1
ATOM 2057 C CA . TRP A 1 280 ? 156.111 70.090 9.429 1.00 23.71 277 TRP A CA 1
ATOM 2058 C C . TRP A 1 280 ? 156.944 68.910 8.954 1.00 17.98 277 TRP A C 1
ATOM 2059 O O . TRP A 1 280 ? 158.030 69.071 8.392 1.00 25.88 277 TRP A O 1
ATOM 2070 N N . ASP A 1 281 ? 156.409 67.717 9.183 1.00 25.12 278 ASP A N 1
ATOM 2071 C CA . ASP A 1 281 ? 156.875 66.506 8.524 1.00 25.96 278 ASP A CA 1
ATOM 2072 C C . ASP A 1 281 ? 155.879 66.190 7.415 1.00 27.57 278 ASP A C 1
ATOM 2073 O O . ASP A 1 281 ? 154.685 66.014 7.681 1.00 30.62 278 ASP A O 1
ATOM 2078 N N . ILE A 1 282 ? 156.370 66.127 6.174 1.00 33.20 279 ILE A N 1
ATOM 2079 C CA . ILE A 1 282 ? 155.487 65.988 5.021 1.00 32.38 279 ILE A CA 1
ATOM 2080 C C . ILE A 1 282 ? 154.746 64.657 5.018 1.00 32.02 279 ILE A C 1
ATOM 2081 O O . ILE A 1 282 ? 153.730 64.521 4.326 1.00 31.50 279 ILE A O 1
ATOM 2086 N N . LEU A 1 283 ? 155.217 63.671 5.779 1.00 34.81 280 LEU A N 1
ATOM 2087 C CA . LEU A 1 283 ? 154.611 62.347 5.777 1.00 30.94 280 LEU A CA 1
ATOM 2088 C C . LEU A 1 283 ? 153.439 62.254 6.748 1.00 35.52 280 LEU A C 1
ATOM 2089 O O . LEU A 1 283 ? 152.352 61.803 6.373 1.00 40.48 280 LEU A O 1
ATOM 2094 N N . THR A 1 284 ? 153.644 62.674 7.994 1.00 36.58 281 THR A N 1
ATOM 2095 C CA . THR A 1 284 ? 152.593 62.637 9.001 1.00 36.14 281 THR A CA 1
ATOM 2096 C C . THR A 1 284 ? 151.768 63.914 9.050 1.00 31.53 281 THR A C 1
ATOM 2097 O O . THR A 1 284 ? 150.743 63.944 9.739 1.00 31.43 281 THR A O 1
ATOM 2101 N N . GLY A 1 285 ? 152.183 64.961 8.339 1.00 36.54 282 GLY A N 1
ATOM 2102 C CA . GLY A 1 285 ? 151.513 66.241 8.408 1.00 36.04 282 GLY A CA 1
ATOM 2103 C C . GLY A 1 285 ? 151.575 66.923 9.754 1.00 39.94 282 GLY A C 1
ATOM 2104 O O . GLY A 1 285 ? 150.939 67.969 9.930 1.00 38.97 282 GLY A O 1
ATOM 2105 N N . GLN A 1 286 ? 152.320 66.370 10.708 1.00 44.41 283 GLN A N 1
ATOM 2106 C CA . GLN A 1 286 ? 152.378 66.927 12.050 1.00 42.17 283 GLN A CA 1
ATOM 2107 C C . GLN A 1 286 ? 153.315 68.125 12.084 1.00 40.33 283 GLN A C 1
ATOM 2108 O O . GLN A 1 286 ? 154.444 68.059 11.587 1.00 35.55 283 GLN A O 1
ATOM 2114 N N . LEU A 1 287 ? 152.839 69.219 12.670 1.00 34.27 284 LEU A N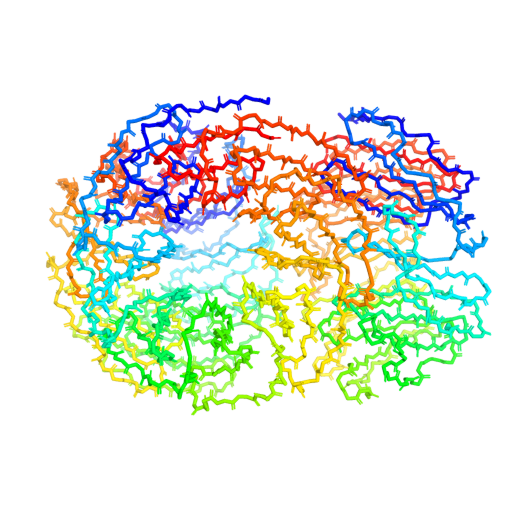 1
ATOM 2115 C CA . LEU A 1 287 ? 153.682 70.376 12.927 1.00 27.29 284 LEU A CA 1
ATOM 2116 C C . LEU A 1 287 ? 154.801 69.994 13.886 1.00 37.42 284 LEU A C 1
ATOM 2117 O O . LEU A 1 287 ? 154.568 69.848 15.090 1.00 45.19 284 LEU A O 1
ATOM 2122 N N . LEU A 1 288 ? 156.013 69.802 13.359 1.00 30.83 285 LEU A N 1
ATOM 2123 C CA . LEU A 1 288 ? 157.151 69.496 14.219 1.00 25.16 285 LEU A CA 1
ATOM 2124 C C . LEU A 1 288 ? 157.404 70.631 15.201 1.00 38.72 285 LEU A C 1
ATOM 2125 O O . LEU A 1 288 ? 157.493 70.413 16.415 1.00 44.98 285 LEU A O 1
ATOM 2130 N N . ARG A 1 289 ? 157.511 71.854 14.690 1.00 38.69 286 ARG A N 1
ATOM 2131 C CA . ARG A 1 289 ? 157.748 73.021 15.523 1.00 35.29 286 ARG A CA 1
ATOM 2132 C C . ARG A 1 289 ? 157.092 74.232 14.881 1.00 35.63 286 ARG A C 1
ATOM 2133 O O . ARG A 1 289 ? 157.034 74.348 13.654 1.00 34.05 286 ARG A O 1
ATOM 2141 N N . ASP A 1 290 ? 156.586 75.126 15.725 1.00 44.99 287 ASP A N 1
ATOM 2142 C CA . ASP A 1 290 ? 156.153 76.449 15.301 1.00 41.14 287 ASP A CA 1
ATOM 2143 C C . ASP A 1 290 ? 156.779 77.465 16.240 1.00 45.09 287 ASP A C 1
ATOM 2144 O O . ASP A 1 290 ? 156.778 77.273 17.461 1.00 53.33 287 ASP A O 1
ATOM 2149 N N . HIS A 1 291 ? 157.335 78.529 15.673 1.00 45.16 288 HIS A N 1
ATOM 2150 C CA . HIS A 1 291 ? 157.980 79.548 16.482 1.00 39.08 288 HIS A CA 1
ATOM 2151 C C . HIS A 1 291 ? 157.828 80.902 15.812 1.00 38.47 288 HIS A C 1
ATOM 2152 O O . HIS A 1 291 ? 157.852 81.005 14.583 1.00 31.77 288 HIS A O 1
ATOM 2159 N N . ASP A 1 292 ? 157.656 81.936 16.633 1.00 40.11 289 ASP A N 1
ATOM 2160 C CA . ASP A 1 292 ? 157.798 83.314 16.175 1.00 34.94 289 ASP A CA 1
ATOM 2161 C C . ASP A 1 292 ? 159.294 83.566 16.028 1.00 31.96 289 ASP A C 1
ATOM 2162 O O . ASP A 1 292 ? 159.957 84.139 16.897 1.00 36.99 289 ASP A O 1
ATOM 2167 N N . GLY A 1 293 ? 159.835 83.095 14.902 1.00 30.70 290 GLY A N 1
ATOM 2168 C CA . GLY A 1 293 ? 161.277 83.100 14.723 1.00 21.39 290 GLY A CA 1
ATOM 2169 C C . GLY A 1 293 ? 161.867 84.496 14.722 1.00 20.64 290 GLY A C 1
ATOM 2170 O O . GLY A 1 293 ? 162.844 84.773 15.422 1.00 29.95 290 GLY A O 1
ATOM 2171 N N . HIS A 1 294 ? 161.283 85.393 13.938 1.00 18.35 291 HIS A N 1
ATOM 2172 C CA . HIS A 1 294 ? 161.780 86.751 13.822 1.00 16.21 291 HIS A CA 1
ATOM 2173 C C . HIS A 1 294 ? 160.648 87.732 14.084 1.00 17.91 291 HIS A C 1
ATOM 2174 O O . HIS A 1 294 ? 159.466 87.391 13.983 1.00 21.97 291 HIS A O 1
ATOM 2181 N N . GLN A 1 295 ? 161.027 88.958 14.438 1.00 25.44 292 GLN A N 1
ATOM 2182 C CA . GLN A 1 295 ? 160.069 90.045 14.589 1.00 24.84 292 GLN A CA 1
ATOM 2183 C C . GLN A 1 295 ? 159.738 90.721 13.267 1.00 23.69 292 GLN A C 1
ATOM 2184 O O . GLN A 1 295 ? 158.988 91.702 13.266 1.00 22.76 292 GLN A O 1
ATOM 2190 N N . SER A 1 296 ? 160.288 90.237 12.156 1.00 21.66 293 SER A N 1
ATOM 2191 C CA . SER A 1 296 ? 160.040 90.811 10.844 1.00 19.23 293 SER A CA 1
ATOM 2192 C C . SER A 1 296 ? 159.881 89.684 9.835 1.00 19.20 293 SER A C 1
ATOM 2193 O O . SER A 1 296 ? 160.153 88.517 10.126 1.00 16.91 293 SER A O 1
ATOM 2196 N N . GLU A 1 297 ? 159.446 90.056 8.632 1.00 19.63 294 GLU A N 1
ATOM 2197 C CA . GLU A 1 297 ? 159.174 89.090 7.576 1.00 13.30 294 GLU A CA 1
ATOM 2198 C C . GLU A 1 297 ? 160.384 88.205 7.309 1.00 13.63 294 GLU A C 1
ATOM 2199 O O . GLU A 1 297 ? 161.501 88.696 7.130 1.00 17.65 294 GLU A O 1
ATOM 2205 N N . VAL A 1 298 ? 160.155 86.893 7.298 1.00 12.40 295 VAL A N 1
ATOM 2206 C CA . VAL A 1 298 ? 161.203 85.951 6.924 1.00 13.33 295 VAL A CA 1
ATOM 2207 C C . VAL A 1 298 ? 161.441 86.067 5.424 1.00 16.40 295 VAL A C 1
ATOM 2208 O O . VAL A 1 298 ? 160.534 85.833 4.618 1.00 14.16 295 VAL A O 1
ATOM 2212 N N . THR A 1 299 ? 162.664 86.439 5.043 1.00 19.00 296 THR A N 1
ATOM 2213 C CA . THR A 1 299 ? 162.986 86.714 3.650 1.00 16.95 296 THR A CA 1
ATOM 2214 C C . THR A 1 299 ? 163.829 85.639 2.985 1.00 14.28 296 THR A C 1
ATOM 2215 O O . THR A 1 299 ? 163.904 85.615 1.753 1.00 24.52 296 THR A O 1
ATOM 2219 N N . ALA A 1 300 ? 164.463 84.762 3.757 1.00 17.54 297 ALA A N 1
ATOM 2220 C CA . ALA A 1 300 ? 165.286 83.709 3.186 1.00 12.73 297 ALA A CA 1
ATOM 2221 C C . ALA A 1 300 ? 165.368 82.559 4.176 1.00 15.67 297 ALA A C 1
ATOM 2222 O O . ALA A 1 300 ? 165.401 82.778 5.389 1.00 23.14 297 ALA A O 1
ATOM 2224 N N . LEU A 1 301 ? 165.397 81.339 3.649 1.00 17.82 298 LEU A N 1
ATOM 2225 C CA . LEU A 1 301 ? 165.507 80.133 4.453 1.00 17.62 298 LEU A CA 1
ATOM 2226 C C . LEU A 1 301 ? 166.551 79.213 3.839 1.00 22.67 298 LEU A C 1
ATOM 2227 O O . LEU A 1 301 ? 166.633 79.084 2.614 1.00 24.96 298 LEU A O 1
ATOM 2232 N N . GLN A 1 302 ? 167.351 78.583 4.694 1.00 21.98 299 GLN A N 1
ATOM 2233 C CA . GLN A 1 302 ? 168.306 77.567 4.273 1.00 17.63 299 GLN A CA 1
ATOM 2234 C C . GLN A 1 302 ? 168.191 76.390 5.227 1.00 20.36 299 GLN A C 1
ATOM 2235 O O . GLN A 1 302 ? 168.145 76.577 6.446 1.00 24.32 299 GLN A O 1
ATOM 2241 N N . PHE A 1 303 ? 168.140 75.182 4.670 1.00 22.56 300 PHE A N 1
ATOM 2242 C CA . PHE A 1 303 ? 167.833 73.978 5.436 1.00 24.37 300 PHE A CA 1
ATOM 2243 C C . PHE A 1 303 ? 168.773 72.869 4.988 1.00 25.76 300 PHE A C 1
ATOM 2244 O O . PHE A 1 303 ? 168.689 72.408 3.846 1.00 30.19 300 PHE A O 1
ATOM 2252 N N . LYS A 1 304 ? 169.659 72.435 5.884 1.00 29.44 301 LYS A N 1
ATOM 2253 C CA . LYS A 1 304 ? 170.591 71.352 5.591 1.00 31.51 301 LYS A CA 1
ATOM 2254 C C . LYS A 1 304 ? 170.786 70.508 6.841 1.00 33.34 301 LYS A C 1
ATOM 2255 O O . LYS A 1 304 ? 171.304 71.003 7.847 1.00 32.74 301 LYS A O 1
ATOM 2261 N N . ASP A 1 305 ? 170.368 69.243 6.773 1.00 36.88 302 ASP A N 1
ATOM 2262 C CA . ASP A 1 305 ? 170.619 68.252 7.821 1.00 40.70 302 ASP A CA 1
ATOM 2263 C C . ASP A 1 305 ? 170.050 68.704 9.169 1.00 33.54 302 ASP A C 1
ATOM 2264 O O . ASP A 1 305 ? 170.771 68.879 10.154 1.00 31.29 302 ASP A O 1
ATOM 2269 N N . ASN A 1 306 ? 168.730 68.890 9.190 1.00 34.57 303 ASN A N 1
ATOM 2270 C CA . ASN A 1 306 ? 167.970 69.245 10.389 1.00 38.44 303 ASN A CA 1
ATOM 2271 C C . ASN A 1 306 ? 168.425 70.563 11.014 1.00 35.49 303 ASN A C 1
ATOM 2272 O O . ASN A 1 306 ? 168.191 70.803 12.203 1.00 34.66 303 ASN A O 1
ATOM 2277 N N . ILE A 1 307 ? 169.063 71.431 10.232 1.00 32.50 304 ILE A N 1
ATOM 2278 C CA . ILE A 1 307 ? 169.466 72.760 10.680 1.00 27.76 304 ILE A CA 1
ATOM 2279 C C . ILE A 1 307 ? 168.775 73.779 9.788 1.00 28.83 304 ILE A C 1
ATOM 2280 O O . ILE A 1 307 ? 168.931 73.744 8.561 1.00 29.00 304 ILE A O 1
ATOM 2285 N N . VAL A 1 308 ? 168.019 74.685 10.400 1.00 26.84 305 VAL A N 1
ATOM 2286 C CA . VAL A 1 308 ? 167.302 75.735 9.686 1.00 22.56 305 VAL A CA 1
ATOM 2287 C C . VAL A 1 308 ? 168.007 77.056 9.955 1.00 23.17 305 VAL A C 1
ATOM 2288 O O . VAL A 1 308 ? 168.130 77.480 11.110 1.00 26.24 305 VAL A O 1
ATOM 2292 N N . VAL A 1 309 ? 168.481 77.698 8.893 1.00 18.95 306 VAL A N 1
ATOM 2293 C CA . VAL A 1 309 ? 169.007 79.055 8.954 1.00 15.81 306 VAL A CA 1
ATOM 2294 C C . VAL A 1 309 ? 167.983 79.970 8.303 1.00 17.51 306 VAL A C 1
ATOM 2295 O O . VAL A 1 309 ? 167.477 79.668 7.216 1.00 18.04 306 VAL A O 1
ATOM 2299 N N . SER A 1 310 ? 167.667 81.077 8.968 1.00 21.27 307 SER A N 1
ATOM 2300 C CA . SER A 1 310 ? 166.615 81.974 8.516 1.00 15.66 307 SER A CA 1
ATOM 2301 C C . SER A 1 310 ? 167.107 83.413 8.528 1.00 23.06 307 SER A C 1
ATOM 2302 O O . SER A 1 310 ? 167.892 83.812 9.393 1.00 23.13 307 SER A O 1
ATOM 2305 N N . GLY A 1 311 ? 166.636 84.185 7.551 1.00 17.19 308 GLY A N 1
ATOM 2306 C CA . GLY A 1 311 ? 166.914 85.606 7.485 1.00 12.20 308 GLY A CA 1
ATOM 2307 C C . GLY A 1 311 ? 165.632 86.409 7.514 1.00 7.63 308 GLY A C 1
ATOM 2308 O O . GLY A 1 311 ? 164.573 85.891 7.154 1.00 15.93 308 GLY A O 1
ATOM 2309 N N . ALA A 1 312 ? 165.702 87.671 7.936 1.00 11.04 309 ALA A N 1
ATOM 2310 C CA . ALA A 1 312 ? 164.503 88.476 8.116 1.00 13.45 309 ALA A CA 1
ATOM 2311 C C . ALA A 1 312 ? 164.768 89.917 7.703 1.00 13.06 309 ALA A C 1
ATOM 2312 O O . ALA A 1 312 ? 165.911 90.337 7.506 1.00 18.11 309 ALA A O 1
ATOM 2314 N N . LYS A 1 313 ? 163.676 90.680 7.594 1.00 17.33 310 LYS A N 1
ATOM 2315 C CA . LYS A 1 313 ? 163.730 92.045 7.083 1.00 13.37 310 LYS A CA 1
ATOM 2316 C C . LYS A 1 313 ? 164.398 93.019 8.045 1.00 18.70 310 LYS A C 1
ATOM 2317 O O . LYS A 1 313 ? 164.804 94.104 7.618 1.00 17.80 310 LYS A O 1
ATOM 2323 N N . ASP A 1 314 ? 164.509 92.680 9.327 1.00 19.65 311 ASP A N 1
ATOM 2324 C CA . ASP A 1 314 ? 165.201 93.557 10.260 1.00 18.77 311 ASP A CA 1
ATOM 2325 C C . ASP A 1 314 ? 166.701 93.308 10.301 1.00 17.26 311 ASP A C 1
ATOM 2326 O O . ASP A 1 314 ? 167.422 94.066 10.958 1.00 20.71 311 ASP A O 1
ATOM 2331 N N . GLY A 1 315 ? 167.184 92.278 9.612 1.00 14.65 312 GLY A N 1
ATOM 2332 C CA . GLY A 1 315 ? 168.596 91.966 9.577 1.00 14.88 312 GLY A CA 1
ATOM 2333 C C . GLY A 1 315 ? 169.023 90.828 10.474 1.00 12.89 312 GLY A C 1
ATOM 2334 O O . GLY A 1 315 ? 170.221 90.529 10.534 1.00 17.88 312 GLY A O 1
ATOM 2335 N N . THR A 1 316 ? 168.089 90.182 11.166 1.00 16.41 313 THR A N 1
ATOM 2336 C CA . THR A 1 316 ? 168.437 89.102 12.076 1.00 18.95 313 THR A CA 1
ATOM 2337 C C . THR A 1 316 ? 168.658 87.809 11.303 1.00 20.93 313 THR A C 1
ATOM 2338 O O . THR A 1 316 ? 167.869 87.457 10.421 1.00 15.55 313 THR A O 1
ATOM 2342 N N . VAL A 1 317 ? 169.740 87.109 11.632 1.00 18.52 314 VAL A N 1
ATOM 2343 C CA . VAL A 1 317 ? 170.019 85.774 11.119 1.00 19.18 314 VAL A CA 1
ATOM 2344 C C . VAL A 1 317 ? 169.991 84.817 12.299 1.00 20.35 314 VAL A C 1
ATOM 2345 O O . VAL A 1 317 ? 170.649 85.062 13.317 1.00 21.05 314 VAL A O 1
ATOM 2349 N N . LYS A 1 318 ? 169.224 83.738 12.170 1.00 20.90 315 LYS A N 1
ATOM 2350 C CA . LYS A 1 318 ? 169.058 82.779 13.251 1.00 20.12 315 LYS A CA 1
ATOM 2351 C C . LYS A 1 318 ? 169.275 81.365 12.733 1.00 23.81 315 LYS A C 1
ATOM 2352 O O . LYS A 1 318 ? 168.987 81.056 11.573 1.00 20.13 315 LYS A O 1
ATOM 2358 N N . VAL A 1 319 ? 169.795 80.513 13.612 1.00 21.04 316 VAL A N 1
ATOM 2359 C CA . VAL A 1 319 ? 170.112 79.125 13.296 1.00 20.69 316 VAL A CA 1
ATOM 2360 C C . VAL A 1 319 ? 169.316 78.238 14.242 1.00 23.88 316 VAL A C 1
ATOM 2361 O O . VAL A 1 319 ? 169.518 78.287 15.461 1.00 24.78 316 VAL A O 1
ATOM 2365 N N . TRP A 1 320 ? 168.418 77.433 13.682 1.00 25.04 317 TRP A N 1
ATOM 2366 C CA . TRP A 1 320 ? 167.537 76.562 14.443 1.00 22.93 317 TRP A CA 1
ATOM 2367 C C . TRP A 1 320 ? 167.976 75.111 14.301 1.00 25.99 317 TRP A C 1
ATOM 2368 O O . TRP A 1 320 ? 168.674 74.739 13.354 1.00 29.68 317 TRP A O 1
ATOM 2379 N N . TYR A 1 321 ? 167.554 74.289 15.259 1.00 28.65 318 TYR A N 1
ATOM 2380 C CA . TYR A 1 321 ? 167.787 72.853 15.223 1.00 26.90 318 TYR A CA 1
ATOM 2381 C C . TYR A 1 321 ? 166.455 72.119 15.189 1.00 33.87 318 TYR A C 1
ATOM 2382 O O . TYR A 1 321 ? 165.528 72.459 15.930 1.00 35.92 318 TYR A O 1
ATOM 2391 N N . ILE A 1 322 ? 166.368 71.107 14.333 1.00 36.29 319 ILE A N 1
ATOM 2392 C CA . ILE A 1 322 ? 165.179 70.269 14.269 1.00 39.68 319 ILE A CA 1
ATOM 2393 C C . ILE A 1 322 ? 165.227 69.221 15.374 1.00 40.86 319 ILE A C 1
ATOM 2394 O O . ILE A 1 322 ? 164.678 69.423 16.457 1.00 41.84 319 ILE A O 1
ATOM 2399 N N . GLY B 1 5 ? 174.667 44.876 20.579 1.00 28.02 2 GLY B N 1
ATOM 2400 C CA . GLY B 1 5 ? 174.220 43.744 19.788 1.00 36.25 2 GLY B CA 1
ATOM 2401 C C . GLY B 1 5 ? 172.818 43.284 20.134 1.00 33.54 2 GLY B C 1
ATOM 2402 O O . GLY B 1 5 ? 172.546 42.087 20.207 1.00 38.62 2 GLY B O 1
ATOM 2403 N N . GLN B 1 6 ? 171.921 44.243 20.347 1.00 33.77 3 GLN B N 1
ATOM 2404 C CA . GLN B 1 6 ? 170.539 43.966 20.712 1.00 32.70 3 GLN B CA 1
ATOM 2405 C C . GLN B 1 6 ? 169.608 44.676 19.737 1.00 34.02 3 GLN B C 1
ATOM 2406 O O . GLN B 1 6 ? 170.043 45.304 18.767 1.00 35.95 3 GLN B O 1
ATOM 2412 N N . GLU B 1 7 ? 168.311 44.575 20.009 1.00 30.25 4 GLU B N 1
ATOM 2413 C CA . GLU B 1 7 ? 167.296 45.231 19.201 1.00 29.57 4 GLU B CA 1
ATOM 2414 C C . GLU B 1 7 ? 167.086 46.661 19.680 1.00 40.23 4 GLU B C 1
ATOM 2415 O O . GLU B 1 7 ? 167.085 46.934 20.883 1.00 46.41 4 GLU B O 1
ATOM 2421 N N . LEU B 1 8 ? 166.910 47.575 18.724 1.00 35.54 5 LEU B N 1
ATOM 2422 C CA . LEU B 1 8 ? 166.696 48.976 19.065 1.00 33.61 5 LEU B CA 1
ATOM 2423 C C . LEU B 1 8 ? 165.247 49.247 19.449 1.00 35.57 5 LEU B C 1
ATOM 2424 O O . LEU B 1 8 ? 164.983 49.944 20.435 1.00 35.20 5 LEU B O 1
ATOM 2429 N N . VAL B 1 9 ? 164.300 48.707 18.687 1.00 35.86 6 VAL B N 1
ATOM 2430 C CA . VAL B 1 9 ? 162.884 49.010 18.855 1.00 29.15 6 VAL B CA 1
ATOM 2431 C C . VAL B 1 9 ? 162.078 47.750 18.578 1.00 31.06 6 VAL B C 1
ATOM 2432 O O . VAL B 1 9 ? 162.387 46.994 17.650 1.00 33.71 6 VAL B O 1
ATOM 2436 N N . SER B 1 10 ? 161.053 47.515 19.397 1.00 34.59 7 SER B N 1
ATOM 2437 C CA . SER B 1 10 ? 160.117 46.417 19.184 1.00 34.82 7 SER B CA 1
ATOM 2438 C C . SER B 1 10 ? 159.000 46.908 18.269 1.00 38.64 7 SER B C 1
ATOM 2439 O O . SER B 1 10 ? 158.223 47.791 18.645 1.00 33.37 7 SER B O 1
ATOM 2442 N N . LEU B 1 11 ? 158.923 46.339 17.069 1.00 33.40 8 LEU B N 1
ATOM 2443 C CA . LEU B 1 11 ? 157.917 46.711 16.084 1.00 29.66 8 LEU B CA 1
ATOM 2444 C C . LEU B 1 11 ? 156.773 45.706 16.098 1.00 26.43 8 LEU B C 1
ATOM 2445 O O . LEU B 1 11 ? 156.992 44.500 16.250 1.00 35.29 8 LEU B O 1
ATOM 2450 N N . GLU B 1 12 ? 155.548 46.210 15.935 1.00 26.91 9 GLU B N 1
ATOM 2451 C CA . GLU B 1 12 ? 154.384 45.332 15.957 1.00 30.06 9 GLU B CA 1
ATOM 2452 C C . GLU B 1 12 ? 154.311 44.459 14.711 1.00 33.93 9 GLU B C 1
ATOM 2453 O O . GLU B 1 12 ? 153.743 43.362 14.758 1.00 35.28 9 GLU B O 1
ATOM 2459 N N . GLY B 1 13 ? 154.873 44.919 13.597 1.00 30.34 10 GLY B N 1
ATOM 2460 C CA . GLY B 1 13 ? 154.866 44.114 12.393 1.00 29.88 10 GLY B CA 1
ATOM 2461 C C . GLY B 1 13 ? 153.497 44.069 11.730 1.00 28.66 10 GLY B C 1
ATOM 2462 O O . GLY B 1 13 ? 152.622 44.907 11.965 1.00 28.52 10 GLY B O 1
ATOM 2463 N N . HIS B 1 14 ? 153.322 43.058 10.886 1.00 27.81 11 HIS B N 1
ATOM 2464 C CA . HIS B 1 14 ? 152.100 42.857 10.118 1.00 28.86 11 HIS B CA 1
ATOM 2465 C C . HIS B 1 14 ? 151.499 41.493 10.445 1.00 30.24 11 HIS B C 1
ATOM 2466 O O . HIS B 1 14 ? 152.035 40.722 11.243 1.00 25.47 11 HIS B O 1
ATOM 2473 N N . GLN B 1 15 ? 150.369 41.199 9.802 1.00 31.75 12 GLN B N 1
ATOM 2474 C CA . GLN B 1 15 ? 149.664 39.940 9.991 1.00 29.38 12 GLN B CA 1
ATOM 2475 C C . GLN B 1 15 ? 149.957 38.920 8.900 1.00 28.91 12 GLN B C 1
ATOM 2476 O O . GLN B 1 15 ? 149.513 37.773 9.013 1.00 35.23 12 GLN B O 1
ATOM 2482 N N . SER B 1 16 ? 150.679 39.306 7.851 1.00 30.97 13 SER B N 1
ATOM 2483 C CA . SER B 1 16 ? 151.072 38.399 6.785 1.00 29.54 13 SER B CA 1
ATOM 2484 C C . SER B 1 16 ? 152.553 38.592 6.490 1.00 22.10 13 SER B C 1
ATOM 2485 O O . SER B 1 16 ? 153.193 39.519 6.995 1.00 27.72 13 SER B O 1
ATOM 2488 N N . ALA B 1 17 ? 153.091 37.705 5.653 1.00 24.58 14 ALA B N 1
ATOM 2489 C CA . ALA B 1 17 ? 154.525 37.677 5.391 1.00 22.53 14 ALA B CA 1
ATOM 2490 C C . ALA B 1 17 ? 155.020 39.017 4.863 1.00 21.53 14 ALA B C 1
ATOM 2491 O O . ALA B 1 17 ? 154.329 39.700 4.103 1.00 30.49 14 ALA B O 1
ATOM 2493 N N . ILE B 1 18 ? 156.226 39.392 5.277 1.00 18.19 15 ILE B N 1
ATOM 2494 C CA . ILE B 1 18 ? 156.830 40.647 4.847 1.00 24.93 15 ILE B CA 1
ATOM 2495 C C . ILE B 1 18 ? 157.413 40.462 3.453 1.00 28.23 15 ILE B C 1
ATOM 2496 O O . ILE B 1 18 ? 158.193 39.535 3.211 1.00 28.68 15 ILE B O 1
ATOM 2501 N N . THR B 1 19 ? 157.034 41.345 2.531 1.00 30.84 16 THR B N 1
ATOM 2502 C CA . THR B 1 19 ? 157.548 41.274 1.169 1.00 27.05 16 THR B CA 1
ATOM 2503 C C . THR B 1 19 ? 158.782 42.152 0.987 1.00 21.30 16 THR B C 1
ATOM 2504 O O . THR B 1 19 ? 159.803 41.693 0.468 1.00 32.51 16 THR B O 1
ATOM 2508 N N . ALA B 1 20 ? 158.702 43.410 1.412 1.00 20.03 17 ALA B N 1
ATOM 2509 C CA . ALA B 1 20 ? 159.826 44.328 1.315 1.00 23.90 17 ALA B CA 1
ATOM 2510 C C . ALA B 1 20 ? 159.722 45.349 2.437 1.00 26.45 17 ALA B C 1
ATOM 2511 O O . ALA B 1 20 ? 158.714 45.428 3.142 1.00 31.22 17 ALA B O 1
ATOM 2513 N N . LEU B 1 21 ? 160.783 46.138 2.596 1.00 25.81 18 LEU B N 1
ATOM 2514 C CA . LEU B 1 21 ? 160.802 47.177 3.615 1.00 26.85 18 LEU B CA 1
ATOM 2515 C C . LEU B 1 21 ? 161.884 48.192 3.276 1.00 29.58 18 LEU B C 1
ATOM 2516 O O . LEU B 1 21 ? 162.765 47.940 2.450 1.00 30.23 18 LEU B O 1
ATOM 2521 N N . ALA B 1 22 ? 161.799 49.348 3.930 1.00 27.14 19 ALA B N 1
ATOM 2522 C CA . ALA B 1 22 ? 162.776 50.414 3.770 1.00 32.47 19 ALA B CA 1
ATOM 2523 C C . ALA B 1 22 ? 162.777 51.260 5.033 1.00 36.54 19 ALA B C 1
ATOM 2524 O O . ALA B 1 22 ? 161.758 51.371 5.720 1.00 39.75 19 ALA B O 1
ATOM 2526 N N . PHE B 1 23 ? 163.927 51.856 5.338 1.00 40.10 20 PHE B N 1
ATOM 2527 C CA . PHE B 1 23 ? 164.051 52.656 6.546 1.00 36.49 20 PHE B CA 1
ATOM 2528 C C . PHE B 1 23 ? 165.052 53.779 6.322 1.00 35.68 20 PHE B C 1
ATOM 2529 O O . PHE B 1 23 ? 166.054 53.600 5.624 1.00 39.19 20 PHE B O 1
ATOM 2537 N N . SER B 1 24 ? 164.766 54.936 6.916 1.00 41.08 21 SER B N 1
ATOM 2538 C CA . SER B 1 24 ? 165.646 56.088 6.894 1.00 37.43 21 SER B CA 1
ATOM 2539 C C . SER B 1 24 ? 166.174 56.340 8.308 1.00 37.17 21 SER B C 1
ATOM 2540 O O . SER B 1 24 ? 166.219 55.423 9.141 1.00 36.77 21 SER B O 1
ATOM 2543 N N . LYS B 1 25 ? 166.570 57.582 8.580 1.00 38.97 22 LYS B N 1
ATOM 2544 C CA . LYS B 1 25 ? 167.060 57.935 9.905 1.00 34.60 22 LYS B CA 1
ATOM 2545 C C . LYS B 1 25 ? 165.935 58.203 10.894 1.00 38.21 22 LYS B C 1
ATOM 2546 O O . LYS B 1 25 ? 166.146 58.067 12.103 1.00 42.03 22 LYS B O 1
ATOM 2552 N N . ASN B 1 26 ? 164.749 58.578 10.409 1.00 34.74 23 ASN B N 1
ATOM 2553 C CA . ASN B 1 26 ? 163.619 58.884 11.273 1.00 37.61 23 ASN B CA 1
ATOM 2554 C C . ASN B 1 26 ? 162.504 57.851 11.223 1.00 40.28 23 ASN B C 1
ATOM 2555 O O . ASN B 1 26 ? 161.685 57.810 12.146 1.00 44.63 23 ASN B O 1
ATOM 2560 N N . ILE B 1 27 ? 162.448 57.019 10.182 1.00 40.18 24 ILE B N 1
ATOM 2561 C CA . ILE B 1 27 ? 161.272 56.204 9.913 1.00 33.36 24 ILE B CA 1
ATOM 2562 C C . ILE B 1 27 ? 161.684 54.825 9.414 1.00 33.47 24 ILE B C 1
ATOM 2563 O O . ILE B 1 27 ? 162.814 54.603 8.975 1.00 31.22 24 ILE B O 1
ATOM 2568 N N . VAL B 1 28 ? 160.739 53.890 9.506 1.00 28.56 25 VAL B N 1
ATOM 2569 C CA . VAL B 1 28 ? 160.871 52.544 8.960 1.00 32.36 25 VAL B CA 1
ATOM 2570 C C . VAL B 1 28 ? 159.581 52.226 8.221 1.00 33.11 25 VAL B C 1
ATOM 2571 O O . VAL B 1 28 ? 158.496 52.299 8.808 1.00 30.69 25 VAL B O 1
ATOM 2575 N N . VAL B 1 29 ? 159.693 51.873 6.943 1.00 34.16 26 VAL B N 1
ATOM 2576 C CA . VAL B 1 29 ? 158.544 51.514 6.120 1.00 27.35 26 VAL B CA 1
ATOM 2577 C C . VAL B 1 29 ? 158.626 50.031 5.794 1.00 27.35 26 VAL B C 1
ATOM 2578 O O . VAL B 1 29 ? 159.699 49.519 5.454 1.00 29.29 26 VAL B O 1
ATOM 2582 N N . SER B 1 30 ? 157.493 49.341 5.900 1.00 30.32 27 SER B N 1
ATOM 2583 C CA . SER B 1 30 ? 157.439 47.922 5.587 1.00 31.93 27 SER B CA 1
ATOM 2584 C C . SER B 1 30 ? 156.093 47.603 4.952 1.00 27.27 27 SER B C 1
ATOM 2585 O O . SER B 1 30 ? 155.087 48.259 5.232 1.00 25.20 27 SER B O 1
ATOM 2588 N N . GLY B 1 31 ? 156.090 46.589 4.088 1.00 24.02 28 GLY B N 1
ATOM 2589 C CA . GLY B 1 31 ? 154.870 46.156 3.436 1.00 18.97 28 GLY B CA 1
ATOM 2590 C C . GLY B 1 31 ? 154.697 44.652 3.443 1.00 19.98 28 GLY B C 1
ATOM 2591 O O . GLY B 1 31 ? 155.667 43.912 3.250 1.00 25.63 28 GLY B O 1
ATOM 2592 N N . ALA B 1 32 ? 153.471 44.184 3.652 1.00 22.14 29 ALA B N 1
ATOM 2593 C CA . ALA B 1 32 ? 153.184 42.764 3.782 1.00 23.63 29 ALA B CA 1
ATOM 2594 C C . ALA B 1 32 ? 152.433 42.255 2.554 1.00 27.82 29 ALA B C 1
ATOM 2595 O O . ALA B 1 32 ? 152.149 42.997 1.610 1.00 32.62 29 ALA B O 1
ATOM 2597 N N . ALA B 1 33 ? 152.099 40.963 2.585 1.00 25.10 30 ALA B N 1
ATOM 2598 C CA . ALA B 1 33 ? 151.499 40.301 1.435 1.00 25.87 30 ALA B CA 1
ATOM 2599 C C . ALA B 1 33 ? 150.012 40.585 1.284 1.00 31.24 30 ALA B C 1
ATOM 2600 O O . ALA B 1 33 ? 149.457 40.330 0.210 1.00 31.80 30 ALA B O 1
ATOM 2602 N N . ASP B 1 34 ? 149.352 41.099 2.323 1.00 30.60 31 ASP B N 1
ATOM 2603 C CA . ASP B 1 34 ? 147.927 41.393 2.263 1.00 32.91 31 ASP B CA 1
ATOM 2604 C C . ASP B 1 34 ? 147.639 42.841 1.881 1.00 32.09 31 ASP B C 1
ATOM 2605 O O . ASP B 1 34 ? 146.526 43.326 2.118 1.00 31.75 31 ASP B O 1
ATOM 2610 N N . GLY B 1 35 ? 148.611 43.537 1.291 1.00 26.79 32 GLY B N 1
ATOM 2611 C CA . GLY B 1 35 ? 148.439 44.912 0.884 1.00 24.99 32 GLY B CA 1
ATOM 2612 C C . GLY B 1 35 ? 148.772 45.941 1.940 1.00 32.43 32 GLY B C 1
ATOM 2613 O O . GLY B 1 35 ? 148.909 47.125 1.605 1.00 32.68 32 GLY B O 1
ATOM 2614 N N . THR B 1 36 ? 148.917 45.533 3.198 1.00 34.10 33 THR B N 1
ATOM 2615 C CA . THR B 1 36 ? 149.163 46.482 4.274 1.00 28.83 33 THR B CA 1
ATOM 2616 C C . THR B 1 36 ? 150.519 47.155 4.110 1.00 25.30 33 THR B C 1
ATOM 2617 O O . THR B 1 36 ? 151.492 46.538 3.668 1.00 31.90 33 THR B O 1
ATOM 2621 N N . ILE B 1 37 ? 150.574 48.435 4.468 1.00 25.87 34 ILE B N 1
ATOM 2622 C CA . ILE B 1 37 ? 151.806 49.216 4.460 1.00 28.89 34 ILE B CA 1
ATOM 2623 C C . ILE B 1 37 ? 151.844 50.030 5.745 1.00 26.23 34 ILE B C 1
ATOM 2624 O O . ILE B 1 37 ? 150.899 50.764 6.049 1.00 27.64 34 ILE B O 1
ATOM 2629 N N . LYS B 1 38 ? 152.929 49.895 6.504 1.00 27.61 35 LYS B N 1
ATOM 2630 C CA . LYS B 1 38 ? 153.040 50.512 7.818 1.00 29.05 35 LYS B CA 1
ATOM 2631 C C . LYS B 1 38 ? 154.382 51.212 7.946 1.00 23.17 35 LYS B C 1
ATOM 2632 O O . LYS B 1 38 ? 155.427 50.611 7.677 1.00 27.07 35 LYS B O 1
ATOM 2638 N N . VAL B 1 39 ? 154.355 52.476 8.361 1.00 28.58 36 VAL B N 1
ATOM 2639 C CA . VAL B 1 39 ? 155.566 53.230 8.654 1.00 30.11 36 VAL B CA 1
ATOM 2640 C C . VAL B 1 39 ? 155.640 53.451 10.159 1.00 29.73 36 VAL B C 1
ATOM 2641 O O . VAL B 1 39 ? 154.627 53.726 10.813 1.00 26.15 36 VAL B O 1
ATOM 2645 N N . TRP B 1 40 ? 156.839 53.291 10.711 1.00 32.22 37 TRP B N 1
ATOM 2646 C CA . TRP B 1 40 ? 157.068 53.371 12.145 1.00 34.66 37 TRP B CA 1
ATOM 2647 C C . TRP B 1 40 ? 158.130 54.415 12.445 1.00 36.52 37 TRP B C 1
ATOM 2648 O O . TRP B 1 40 ? 159.134 54.515 11.733 1.00 38.48 37 TRP B O 1
ATOM 2659 N N . ASP B 1 41 ? 157.908 55.187 13.505 1.00 43.26 38 ASP B N 1
ATOM 2660 C CA . ASP B 1 41 ? 158.967 56.026 14.047 1.00 43.26 38 ASP B CA 1
ATOM 2661 C C . ASP B 1 41 ? 160.082 55.132 14.573 1.00 46.70 38 ASP B C 1
ATOM 2662 O O . ASP B 1 41 ? 159.882 54.366 15.521 1.00 47.87 38 ASP B O 1
ATOM 2667 N N . ILE B 1 42 ? 161.260 55.233 13.953 1.00 43.10 39 ILE B N 1
ATOM 2668 C CA . ILE B 1 42 ? 162.346 54.308 14.252 1.00 38.83 39 ILE B CA 1
ATOM 2669 C C . ILE B 1 42 ? 162.879 54.476 15.669 1.00 43.24 39 ILE B C 1
ATOM 2670 O O . ILE B 1 42 ? 163.468 53.539 16.217 1.00 44.69 39 ILE B O 1
ATOM 2675 N N . LEU B 1 43 ? 162.681 55.635 16.290 1.00 40.99 40 LEU B N 1
ATOM 2676 C CA . LEU B 1 43 ? 163.288 55.940 17.584 1.00 45.34 40 LEU B CA 1
ATOM 2677 C C . LEU B 1 43 ? 162.195 55.985 18.648 1.00 50.52 40 LEU B C 1
ATOM 2678 O O . LEU B 1 43 ? 161.696 57.051 19.011 1.00 57.42 40 LEU B O 1
ATOM 2683 N N . THR B 1 44 ? 161.843 54.805 19.162 1.00 46.52 41 THR B N 1
ATOM 2684 C CA . THR B 1 44 ? 160.827 54.637 20.202 1.00 48.34 41 THR B CA 1
ATOM 2685 C C . THR B 1 44 ? 159.570 55.439 19.855 1.00 51.60 41 THR B C 1
ATOM 2686 O O . THR B 1 44 ? 159.277 56.494 20.419 1.00 50.03 41 THR B O 1
ATOM 2690 N N . GLY B 1 45 ? 158.836 54.907 18.876 1.00 47.94 42 GLY B N 1
ATOM 2691 C CA . GLY B 1 45 ? 157.746 55.645 18.281 1.00 43.86 42 GLY B CA 1
ATOM 2692 C C . GLY B 1 45 ? 156.577 54.756 17.913 1.00 50.37 42 GLY B C 1
ATOM 2693 O O . GLY B 1 45 ? 156.658 53.525 17.939 1.00 47.51 42 GLY B O 1
ATOM 2694 N N . GLN B 1 46 ? 155.490 55.421 17.542 1.00 50.48 43 GLN B N 1
ATOM 2695 C CA . GLN B 1 46 ? 154.199 54.792 17.310 1.00 38.89 43 GLN B CA 1
ATOM 2696 C C . GLN B 1 46 ? 154.127 54.241 15.888 1.00 36.35 43 GLN B C 1
ATOM 2697 O O . GLN B 1 46 ? 155.111 54.220 15.144 1.00 36.33 43 GLN B O 1
ATOM 2703 N N . LEU B 1 47 ? 152.940 53.785 15.499 1.00 34.99 44 LEU B N 1
ATOM 2704 C CA . LEU B 1 47 ? 152.649 53.427 14.114 1.00 35.79 44 LEU B CA 1
ATOM 2705 C C . LEU B 1 47 ? 152.138 54.686 13.426 1.00 32.86 44 LEU B C 1
ATOM 2706 O O . LEU B 1 47 ? 150.963 55.041 13.548 1.00 34.47 44 LEU B O 1
ATOM 2711 N N . LEU B 1 48 ? 153.029 55.369 12.706 1.00 34.88 45 LEU B N 1
ATOM 2712 C CA . LEU B 1 48 ? 152.693 56.678 12.154 1.00 34.28 45 LEU B CA 1
ATOM 2713 C C . LEU B 1 48 ? 151.634 56.567 11.062 1.00 36.94 45 LEU B C 1
ATOM 2714 O O . LEU B 1 48 ? 150.616 57.268 11.099 1.00 32.51 45 LEU B O 1
ATOM 2719 N N . ARG B 1 49 ? 151.854 55.696 10.081 1.00 35.69 46 ARG B N 1
ATOM 2720 C CA . ARG B 1 49 ? 150.889 55.454 9.017 1.00 35.67 46 ARG B CA 1
ATOM 2721 C C . ARG B 1 49 ? 150.551 53.973 8.974 1.00 27.64 46 ARG B C 1
ATOM 2722 O O . ARG B 1 49 ? 151.448 53.130 8.879 1.00 32.26 46 ARG B O 1
ATOM 2730 N N . ASP B 1 50 ? 149.260 53.665 9.047 1.00 31.65 47 ASP B N 1
ATOM 2731 C CA . ASP B 1 50 ? 148.752 52.296 9.017 1.00 36.84 47 ASP B CA 1
ATOM 2732 C C . ASP B 1 50 ? 147.762 52.204 7.861 1.00 35.39 47 ASP B C 1
ATOM 2733 O O . ASP B 1 50 ? 146.557 52.390 8.044 1.00 42.40 47 ASP B O 1
ATOM 2738 N N . HIS B 1 51 ? 148.276 51.914 6.670 1.00 34.02 48 HIS B N 1
ATOM 2739 C CA . HIS B 1 51 ? 147.470 51.864 5.460 1.00 31.83 48 HIS B CA 1
ATOM 2740 C C . HIS B 1 51 ? 147.092 50.424 5.138 1.00 31.37 48 HIS B C 1
ATOM 2741 O O . HIS B 1 51 ? 147.915 49.512 5.255 1.00 39.38 48 HIS B O 1
ATOM 2748 N N . ASP B 1 52 ? 145.837 50.228 4.735 1.00 31.70 49 ASP B N 1
ATOM 2749 C CA . ASP B 1 52 ? 145.359 48.901 4.373 1.00 29.96 49 ASP B CA 1
ATOM 2750 C C . ASP B 1 52 ? 145.814 48.473 2.985 1.00 33.37 49 ASP B C 1
ATOM 2751 O O . ASP B 1 52 ? 145.856 47.270 2.704 1.00 30.70 49 ASP B O 1
ATOM 2756 N N . GLY B 1 53 ? 146.159 49.422 2.119 1.00 38.87 50 GLY B N 1
ATOM 2757 C CA . GLY B 1 53 ? 146.600 49.104 0.777 1.00 34.31 50 GLY B CA 1
ATOM 2758 C C . GLY B 1 53 ? 145.469 49.116 -0.228 1.00 30.79 50 GLY B C 1
ATOM 2759 O O . GLY B 1 53 ? 144.299 49.353 0.087 1.00 35.89 50 GLY B O 1
ATOM 2760 N N . HIS B 1 54 ? 145.838 48.850 -1.480 1.00 35.62 51 HIS B N 1
ATOM 2761 C CA . HIS B 1 54 ? 144.891 48.848 -2.586 1.00 31.46 51 HIS B CA 1
ATOM 2762 C C . HIS B 1 54 ? 144.700 47.472 -3.207 1.00 32.26 51 HIS B C 1
ATOM 2763 O O . HIS B 1 54 ? 143.902 47.337 -4.142 1.00 32.21 51 HIS B O 1
ATOM 2770 N N . GLN B 1 55 ? 145.405 46.452 -2.721 1.00 34.69 52 GLN B N 1
ATOM 2771 C CA . GLN B 1 55 ? 145.247 45.088 -3.203 1.00 32.10 52 GLN B CA 1
ATOM 2772 C C . GLN B 1 55 ? 145.179 44.153 -2.002 1.00 31.97 52 GLN B C 1
ATOM 2773 O O . GLN B 1 55 ? 145.320 44.576 -0.850 1.00 31.42 52 GLN B O 1
ATOM 2779 N N . SER B 1 56 ? 144.956 42.867 -2.274 1.00 34.89 53 SER B N 1
ATOM 2780 C CA . SER B 1 56 ? 144.776 41.877 -1.223 1.00 36.33 53 SER B CA 1
ATOM 2781 C C . SER B 1 56 ? 145.779 40.734 -1.265 1.00 31.90 53 SER B C 1
ATOM 2782 O O . SER B 1 56 ? 145.862 39.977 -0.290 1.00 38.69 53 SER B O 1
ATOM 2785 N N . GLU B 1 57 ? 146.537 40.573 -2.358 1.00 35.13 54 GLU B N 1
ATOM 2786 C CA . GLU B 1 57 ? 147.572 39.547 -2.461 1.00 35.44 54 GLU B CA 1
ATOM 2787 C C . GLU B 1 57 ? 148.782 40.156 -3.176 1.00 37.40 54 GLU B C 1
ATOM 2788 O O . GLU B 1 57 ? 149.097 39.830 -4.320 1.00 33.92 54 GLU B O 1
ATOM 2794 N N . VAL B 1 58 ? 149.476 41.055 -2.478 1.00 31.46 55 VAL B N 1
ATOM 2795 C CA . VAL B 1 58 ? 150.619 41.748 -3.061 1.00 29.23 55 VAL B CA 1
ATOM 2796 C C . VAL B 1 58 ? 151.767 40.767 -3.253 1.00 37.46 55 VAL B C 1
ATOM 2797 O O . VAL B 1 58 ? 152.159 40.051 -2.321 1.00 30.48 55 VAL B O 1
ATOM 2801 N N . THR B 1 59 ? 152.317 40.735 -4.468 1.00 31.72 56 THR B N 1
ATOM 2802 C CA . THR B 1 59 ? 153.385 39.806 -4.811 1.00 27.76 56 THR B CA 1
ATOM 2803 C C . THR B 1 59 ? 154.761 40.454 -4.869 1.00 20.53 56 THR B C 1
ATOM 2804 O O . THR B 1 59 ? 155.766 39.746 -4.741 1.00 23.22 56 THR B O 1
ATOM 2808 N N . ALA B 1 60 ? 154.835 41.769 -5.060 1.00 21.59 57 ALA B N 1
ATOM 2809 C CA . ALA B 1 60 ? 156.115 42.453 -5.156 1.00 20.52 57 ALA B CA 1
ATOM 2810 C C . ALA B 1 60 ? 155.945 43.894 -4.704 1.00 17.36 57 ALA B C 1
ATOM 2811 O O . ALA B 1 60 ? 154.874 44.486 -4.859 1.00 24.06 57 ALA B O 1
ATOM 2813 N N . LEU B 1 61 ? 157.016 44.453 -4.144 1.00 19.11 58 LEU B N 1
ATOM 2814 C CA . LEU B 1 61 ? 157.001 45.813 -3.628 1.00 23.72 58 LEU B CA 1
ATOM 2815 C C . LEU B 1 61 ? 158.309 46.507 -3.976 1.00 19.43 58 LEU B C 1
ATOM 2816 O O . LEU B 1 61 ? 159.365 45.874 -4.054 1.00 24.83 58 LEU B O 1
ATOM 2821 N N . GLN B 1 62 ? 158.226 47.820 -4.178 1.00 20.20 59 GLN B N 1
ATOM 2822 C CA . GLN B 1 62 ? 159.403 48.642 -4.423 1.00 25.84 59 GLN B CA 1
ATOM 2823 C C . GLN B 1 62 ? 159.186 50.001 -3.777 1.00 26.00 59 GLN B C 1
ATOM 2824 O O . GLN B 1 62 ? 158.130 50.613 -3.961 1.00 23.42 59 GLN B O 1
ATOM 2830 N N . PHE B 1 63 ? 160.180 50.463 -3.020 1.00 32.03 60 PHE B N 1
ATOM 2831 C CA . PHE B 1 63 ? 160.108 51.729 -2.299 1.00 31.88 60 PHE B CA 1
ATOM 2832 C C . PHE B 1 63 ? 161.229 52.645 -2.769 1.00 24.19 60 PHE B C 1
ATOM 2833 O O . PHE B 1 63 ? 162.404 52.269 -2.714 1.00 31.91 60 PHE B O 1
ATOM 2841 N N . LYS B 1 64 ? 160.864 53.839 -3.227 1.00 26.08 61 LYS B N 1
ATOM 2842 C CA . LYS B 1 64 ? 161.806 54.939 -3.389 1.00 29.88 61 LYS B CA 1
ATOM 2843 C C . LYS B 1 64 ? 161.172 56.178 -2.776 1.00 30.10 61 LYS B C 1
ATOM 2844 O O . LYS B 1 64 ? 159.997 56.466 -3.027 1.00 33.08 61 LYS B O 1
ATOM 2850 N N . ASP B 1 65 ? 161.945 56.891 -1.957 1.00 37.08 62 ASP B N 1
ATOM 2851 C CA . ASP B 1 65 ? 161.433 58.040 -1.220 1.00 36.80 62 ASP B CA 1
ATOM 2852 C C . ASP B 1 65 ? 160.159 57.666 -0.470 1.00 35.67 62 ASP B C 1
ATOM 2853 O O . ASP B 1 65 ? 160.190 56.809 0.419 1.00 41.18 62 ASP B O 1
ATOM 2858 N N . ASN B 1 66 ? 159.033 58.280 -0.832 1.00 34.63 63 ASN B N 1
ATOM 2859 C CA . ASN B 1 66 ? 157.755 58.019 -0.177 1.00 32.35 63 ASN B CA 1
ATOM 2860 C C . ASN B 1 66 ? 156.718 57.473 -1.155 1.00 27.60 63 ASN B C 1
ATOM 2861 O O . ASN B 1 66 ? 155.520 57.718 -0.998 1.00 29.65 63 ASN B O 1
ATOM 2866 N N . ILE B 1 67 ? 157.159 56.724 -2.162 1.00 33.11 64 ILE B N 1
ATOM 2867 C CA . ILE B 1 67 ? 156.289 56.234 -3.225 1.00 28.36 64 ILE B CA 1
ATOM 2868 C C . ILE B 1 67 ? 156.355 54.712 -3.246 1.00 22.71 64 ILE B C 1
ATOM 2869 O O . ILE B 1 67 ? 157.449 54.135 -3.264 1.00 25.51 64 ILE B O 1
ATOM 2874 N N . VAL B 1 68 ? 155.188 54.067 -3.241 1.00 26.86 65 VAL B N 1
ATOM 2875 C CA . VAL B 1 68 ? 155.081 52.612 -3.271 1.00 24.10 65 VAL B CA 1
ATOM 2876 C C . VAL B 1 68 ? 154.662 52.173 -4.665 1.00 21.55 65 VAL B C 1
ATOM 2877 O O . VAL B 1 68 ? 153.754 52.759 -5.265 1.00 22.65 65 VAL B O 1
ATOM 2881 N N . VAL B 1 69 ? 155.313 51.130 -5.168 1.00 27.62 66 VAL B N 1
ATOM 2882 C CA . VAL B 1 69 ? 154.899 50.439 -6.383 1.00 27.37 66 VAL B CA 1
ATOM 2883 C C . VAL B 1 69 ? 154.608 48.999 -5.991 1.00 17.86 66 VAL B C 1
ATOM 2884 O O . VAL B 1 69 ? 155.525 48.249 -5.630 1.00 23.32 66 VAL B O 1
ATOM 2888 N N . SER B 1 70 ? 153.337 48.612 -6.048 1.00 22.78 67 SER B N 1
ATOM 2889 C CA . SER B 1 70 ? 152.885 47.312 -5.576 1.00 22.44 67 SER B CA 1
ATOM 2890 C C . SER B 1 70 ? 152.260 46.532 -6.722 1.00 21.52 67 SER B C 1
ATOM 2891 O O . SER B 1 70 ? 151.389 47.048 -7.430 1.00 22.16 67 SER B O 1
ATOM 2894 N N . GLY B 1 71 ? 152.706 45.291 -6.897 1.00 19.81 68 GLY B N 1
ATOM 2895 C CA . GLY B 1 71 ? 152.112 44.393 -7.866 1.00 22.94 68 GLY B CA 1
ATOM 2896 C C . GLY B 1 71 ? 151.499 43.185 -7.192 1.00 22.64 68 GLY B C 1
ATOM 2897 O O . GLY B 1 71 ? 152.128 42.562 -6.332 1.00 25.41 68 GLY B O 1
ATOM 2898 N N . ALA B 1 72 ? 150.273 42.844 -7.567 1.00 25.71 69 ALA B N 1
ATOM 2899 C CA . ALA B 1 72 ? 149.535 41.761 -6.936 1.00 30.02 69 ALA B CA 1
ATOM 2900 C C . ALA B 1 72 ? 149.232 40.671 -7.963 1.00 34.58 69 ALA B C 1
ATOM 2901 O O . ALA B 1 72 ? 149.683 40.721 -9.111 1.00 30.48 69 ALA B O 1
ATOM 2903 N N . LYS B 1 73 ? 148.458 39.673 -7.531 1.00 36.54 70 LYS B N 1
ATOM 2904 C CA . LYS B 1 73 ? 148.023 38.606 -8.422 1.00 36.20 70 LYS B CA 1
ATOM 2905 C C . LYS B 1 73 ? 146.939 39.058 -9.390 1.00 36.10 70 LYS B C 1
ATOM 2906 O O . LYS B 1 73 ? 146.649 38.335 -10.349 1.00 38.49 70 LYS B O 1
ATOM 2912 N N . ASP B 1 74 ? 146.336 40.228 -9.163 1.00 34.10 71 ASP B N 1
ATOM 2913 C CA . ASP B 1 74 ? 145.383 40.791 -10.110 1.00 34.45 71 ASP B CA 1
ATOM 2914 C C . ASP B 1 74 ? 146.026 41.149 -11.442 1.00 36.41 71 ASP B C 1
ATOM 2915 O O . ASP B 1 74 ? 145.303 41.444 -12.400 1.00 32.78 71 ASP B O 1
ATOM 2920 N N . GLY B 1 75 ? 147.355 41.127 -11.525 1.00 34.37 72 GLY B N 1
ATOM 2921 C CA . GLY B 1 75 ? 148.062 41.720 -12.636 1.00 26.69 72 GLY B CA 1
ATOM 2922 C C . GLY B 1 75 ? 148.174 43.224 -12.560 1.00 27.22 72 GLY B C 1
ATOM 2923 O O . GLY B 1 75 ? 148.809 43.828 -13.434 1.00 24.58 72 GLY B O 1
ATOM 2924 N N . THR B 1 76 ? 147.591 43.844 -11.539 1.00 30.39 73 THR B N 1
ATOM 2925 C CA . THR B 1 76 ? 147.554 45.293 -11.439 1.00 27.85 73 THR B CA 1
ATOM 2926 C C . THR B 1 76 ? 148.837 45.827 -10.819 1.00 26.19 73 THR B C 1
ATOM 2927 O O . THR B 1 76 ? 149.352 45.276 -9.843 1.00 28.70 73 THR B O 1
ATOM 2931 N N . VAL B 1 77 ? 149.351 46.902 -11.403 1.00 27.70 74 VAL B N 1
ATOM 2932 C CA . VAL B 1 77 ? 150.489 47.638 -10.870 1.00 23.51 74 VAL B CA 1
ATOM 2933 C C . VAL B 1 77 ? 149.952 48.975 -10.382 1.00 27.39 74 VAL B C 1
ATOM 2934 O O . VAL B 1 77 ? 149.519 49.810 -11.186 1.00 29.58 74 VAL B O 1
ATOM 2938 N N . LYS B 1 78 ? 149.959 49.179 -9.070 1.00 28.28 75 LYS B N 1
ATOM 2939 C CA . LYS B 1 78 ? 149.417 50.386 -8.467 1.00 26.81 75 LYS B CA 1
ATOM 2940 C C . LYS B 1 78 ? 150.531 51.195 -7.819 1.00 24.41 75 LYS B C 1
ATOM 2941 O O . LYS B 1 78 ? 151.486 50.634 -7.274 1.00 24.66 75 LYS B O 1
ATOM 2947 N N . VAL B 1 79 ? 150.407 52.518 -7.898 1.00 32.72 76 VAL B N 1
ATOM 2948 C CA . VAL B 1 79 ? 151.374 53.448 -7.330 1.00 31.10 76 VAL B CA 1
ATOM 2949 C C . VAL B 1 79 ? 150.631 54.394 -6.399 1.00 26.98 76 VAL B C 1
ATOM 2950 O O . VAL B 1 79 ? 149.620 54.986 -6.791 1.00 29.57 76 VAL B O 1
ATOM 2954 N N . TRP B 1 80 ? 151.130 54.539 -5.174 1.00 29.98 77 TRP B N 1
ATOM 2955 C CA . TRP B 1 80 ? 150.465 55.377 -4.189 1.00 29.94 77 TRP B CA 1
ATOM 2956 C C . TRP B 1 80 ? 151.494 55.922 -3.205 1.00 27.77 77 TRP B C 1
ATOM 2957 O O . TRP B 1 80 ? 152.695 55.653 -3.309 1.00 21.63 77 TRP B O 1
ATOM 2968 N N . TYR B 1 81 ? 151.000 56.694 -2.241 1.00 32.05 78 TYR B N 1
ATOM 2969 C CA . TYR B 1 81 ? 151.815 57.511 -1.351 1.00 30.19 78 TYR B CA 1
ATOM 2970 C C . TYR B 1 81 ? 151.763 56.941 0.060 1.00 28.21 78 TYR B C 1
ATOM 2971 O O . TYR B 1 81 ? 150.681 56.613 0.557 1.00 31.34 78 TYR B O 1
ATOM 2980 N N . ILE B 1 82 ? 152.929 56.825 0.707 1.00 32.80 79 ILE B N 1
ATOM 2981 C CA . ILE B 1 82 ? 152.968 56.317 2.080 1.00 30.50 79 ILE B CA 1
ATOM 2982 C C . ILE B 1 82 ? 152.542 57.357 3.100 1.00 33.92 79 ILE B C 1
ATOM 2983 O O . ILE B 1 82 ? 152.394 57.025 4.283 1.00 38.74 79 ILE B O 1
ATOM 2988 N N . GLY B 1 83 ? 152.339 58.603 2.682 1.00 34.65 80 GLY B N 1
ATOM 2989 C CA . GLY B 1 83 ? 151.898 59.641 3.590 1.00 30.15 80 GLY B CA 1
ATOM 2990 C C . GLY B 1 83 ? 150.402 59.632 3.823 1.00 30.48 80 GLY B C 1
ATOM 2991 O O . GLY B 1 83 ? 149.944 59.848 4.948 1.00 34.33 80 GLY B O 1
ATOM 2992 N N . THR B 1 84 ? 149.626 59.380 2.768 1.00 26.86 81 THR B N 1
ATOM 2993 C CA . THR B 1 84 ? 148.176 59.412 2.862 1.00 25.09 81 THR B CA 1
ATOM 2994 C C . THR B 1 84 ? 147.489 58.200 2.251 1.00 25.56 81 THR B C 1
ATOM 2995 O O . THR B 1 84 ? 146.256 58.125 2.295 1.00 29.84 81 THR B O 1
ATOM 2999 N N . GLY B 1 85 ? 148.236 57.256 1.685 1.00 31.00 82 GLY B N 1
ATOM 3000 C CA . GLY B 1 85 ? 147.633 56.114 1.035 1.00 28.23 82 GLY B CA 1
ATOM 3001 C C . GLY B 1 85 ? 146.936 56.409 -0.273 1.00 22.60 82 GLY B C 1
ATOM 3002 O O . GLY B 1 85 ? 146.405 55.480 -0.892 1.00 30.92 82 GLY B O 1
ATOM 3003 N N . GLN B 1 86 ? 146.921 57.662 -0.717 1.00 28.96 83 GLN B N 1
ATOM 3004 C CA . GLN B 1 86 ? 146.229 58.015 -1.947 1.00 28.42 83 GLN B CA 1
ATOM 3005 C C . GLN B 1 86 ? 146.979 57.482 -3.160 1.00 29.64 83 GLN B C 1
ATOM 3006 O O . GLN B 1 86 ? 148.205 57.594 -3.254 1.00 27.16 83 GLN B O 1
ATOM 3012 N N . GLU B 1 87 ? 146.230 56.901 -4.093 1.00 28.13 84 GLU B N 1
ATOM 3013 C CA . GLU B 1 87 ? 146.813 56.386 -5.324 1.00 21.93 84 GLU B CA 1
ATOM 3014 C C . GLU B 1 87 ? 147.356 57.543 -6.153 1.00 26.95 84 GLU B C 1
ATOM 3015 O O . GLU B 1 87 ? 146.617 58.474 -6.492 1.00 31.22 84 GLU B O 1
ATOM 3021 N N . LEU B 1 88 ? 148.648 57.489 -6.473 1.00 26.02 85 LEU B N 1
ATOM 3022 C CA . LEU B 1 88 ? 149.282 58.597 -7.178 1.00 29.12 85 LEU B CA 1
ATOM 3023 C C . LEU B 1 88 ? 148.845 58.645 -8.637 1.00 34.47 85 LEU B C 1
ATOM 3024 O O . LEU B 1 88 ? 148.350 59.670 -9.117 1.00 44.29 85 LEU B O 1
ATOM 3029 N N . VAL B 1 89 ? 149.017 57.539 -9.361 1.00 34.35 86 VAL B N 1
ATOM 3030 C CA . VAL B 1 89 ? 148.723 57.488 -10.787 1.00 33.21 86 VAL B CA 1
ATOM 3031 C C . VAL B 1 89 ? 148.165 56.112 -11.129 1.00 34.75 86 VAL B C 1
ATOM 3032 O O . VAL B 1 89 ? 148.370 55.134 -10.407 1.00 27.79 86 VAL B O 1
ATOM 3036 N N . SER B 1 90 ? 147.436 56.051 -12.243 1.00 41.01 87 SER B N 1
ATOM 3037 C CA . SER B 1 90 ? 146.738 54.842 -12.666 1.00 33.26 87 SER B CA 1
ATOM 3038 C C . SER B 1 90 ? 147.541 54.133 -13.751 1.00 26.94 87 SER B C 1
ATOM 3039 O O . SER B 1 90 ? 147.768 54.694 -14.828 1.00 27.44 87 SER B O 1
ATOM 3042 N N . LEU B 1 91 ? 147.963 52.904 -13.464 1.00 34.34 88 LEU B N 1
ATOM 3043 C CA . LEU B 1 91 ? 148.667 52.054 -14.414 1.00 26.72 88 LEU B CA 1
ATOM 3044 C C . LEU B 1 91 ? 147.759 50.907 -14.837 1.00 30.00 88 LEU B C 1
ATOM 3045 O O . LEU B 1 91 ? 146.981 50.390 -14.031 1.00 31.91 88 LEU B O 1
ATOM 3050 N N . GLU B 1 92 ? 147.867 50.508 -16.105 1.00 33.43 89 GLU B N 1
ATOM 3051 C CA . GLU B 1 92 ? 146.985 49.472 -16.635 1.00 36.59 89 GLU B CA 1
ATOM 3052 C C . GLU B 1 92 ? 147.333 48.103 -16.060 1.00 31.93 89 GLU B C 1
ATOM 3053 O O . GLU B 1 92 ? 146.487 47.437 -15.453 1.00 44.39 89 GLU B O 1
ATOM 3059 N N . GLY B 1 93 ? 148.569 47.668 -16.241 1.00 31.06 90 GLY B N 1
ATOM 3060 C CA . GLY B 1 93 ? 149.031 46.407 -15.707 1.00 31.04 90 GLY B CA 1
ATOM 3061 C C . GLY B 1 93 ? 149.179 45.338 -16.772 1.00 28.94 90 GLY B C 1
ATOM 3062 O O . GLY B 1 93 ? 149.322 45.613 -17.966 1.00 31.51 90 GLY B O 1
ATOM 3063 N N . HIS B 1 94 ? 149.142 44.091 -16.319 1.00 24.20 91 HIS B N 1
ATOM 3064 C CA . HIS B 1 94 ? 149.321 42.922 -17.168 1.00 23.57 91 HIS B CA 1
ATOM 3065 C C . HIS B 1 94 ? 148.057 42.067 -17.138 1.00 30.18 91 HIS B C 1
ATOM 3066 O O . HIS B 1 94 ? 147.060 42.406 -16.496 1.00 28.62 91 HIS B O 1
ATOM 3073 N N . GLN B 1 95 ? 148.110 40.942 -17.848 1.00 34.24 92 GLN B N 1
ATOM 3074 C CA . GLN B 1 95 ? 147.031 39.965 -17.850 1.00 31.03 92 GLN B CA 1
ATOM 3075 C C . GLN B 1 95 ? 147.336 38.754 -16.981 1.00 35.23 92 GLN B C 1
ATOM 3076 O O . GLN B 1 95 ? 146.488 37.865 -16.859 1.00 36.20 92 GLN B O 1
ATOM 3082 N N . SER B 1 96 ? 148.524 38.695 -16.383 1.00 29.88 93 SER B N 1
ATOM 3083 C CA . SER B 1 96 ? 148.902 37.630 -15.466 1.00 25.81 93 SER B CA 1
ATOM 3084 C C . SER B 1 96 ? 149.511 38.246 -14.214 1.00 23.80 93 SER B C 1
ATOM 3085 O O . SER B 1 96 ? 149.766 39.452 -14.147 1.00 20.76 93 SER B O 1
ATOM 3088 N N . ALA B 1 97 ? 149.752 37.398 -13.217 1.00 29.29 94 ALA B N 1
ATOM 3089 C CA . ALA B 1 97 ? 150.203 37.877 -11.916 1.00 28.89 94 ALA B CA 1
ATOM 3090 C C . ALA B 1 97 ? 151.578 38.528 -12.012 1.00 26.16 94 ALA B C 1
ATOM 3091 O O . ALA B 1 97 ? 152.474 38.034 -12.703 1.00 24.58 94 ALA B O 1
ATOM 3093 N N . ILE B 1 98 ? 151.739 39.648 -11.306 1.00 28.40 95 ILE B N 1
ATOM 3094 C CA . ILE B 1 98 ? 153.025 40.333 -11.260 1.00 27.02 95 ILE B CA 1
ATOM 3095 C C . ILE B 1 98 ? 154.017 39.498 -10.462 1.00 25.54 95 ILE B C 1
ATOM 3096 O O . ILE B 1 98 ? 153.685 38.942 -9.406 1.00 26.49 95 ILE B O 1
ATOM 3101 N N . THR B 1 99 ? 155.245 39.402 -10.969 1.00 25.30 96 THR B N 1
ATOM 3102 C CA . THR B 1 99 ? 156.280 38.598 -10.334 1.00 18.04 96 THR B CA 1
ATOM 3103 C C . THR B 1 99 ? 157.586 39.337 -10.090 1.00 17.41 96 THR B C 1
ATOM 3104 O O . THR B 1 99 ? 158.347 38.919 -9.209 1.00 29.32 96 THR B O 1
ATOM 3108 N N . ALA B 1 100 ? 157.878 40.407 -10.825 1.00 21.37 97 ALA B N 1
ATOM 3109 C CA . ALA B 1 100 ? 159.112 41.157 -10.654 1.00 15.64 97 ALA B CA 1
ATOM 3110 C C . ALA B 1 100 ? 158.828 42.638 -10.845 1.00 15.69 97 ALA B C 1
ATOM 3111 O O . ALA B 1 100 ? 157.918 43.020 -11.585 1.00 22.96 97 ALA B O 1
ATOM 3113 N N . LEU B 1 101 ? 159.619 43.470 -10.173 1.00 18.02 98 LEU B N 1
ATOM 3114 C CA . LEU B 1 101 ? 159.424 44.910 -10.212 1.00 15.35 98 LEU B CA 1
ATOM 3115 C C . LEU B 1 101 ? 160.773 45.612 -10.200 1.00 13.79 98 LEU B C 1
ATOM 3116 O O . LEU B 1 101 ? 161.795 45.042 -9.808 1.00 16.17 98 LEU B O 1
ATOM 3121 N N . ALA B 1 102 ? 160.760 46.865 -10.645 1.00 15.95 99 ALA B N 1
ATOM 3122 C CA . ALA B 1 102 ? 161.938 47.718 -10.619 1.00 20.23 99 ALA B CA 1
ATOM 3123 C C . ALA B 1 102 ? 161.470 49.164 -10.645 1.00 19.77 99 ALA B C 1
ATOM 3124 O O . ALA B 1 102 ? 160.445 49.485 -11.252 1.00 21.55 99 ALA B O 1
ATOM 3126 N N . PHE B 1 103 ? 162.225 50.030 -9.974 1.00 25.64 100 PHE B N 1
ATOM 3127 C CA . PHE B 1 103 ? 161.822 51.423 -9.812 1.00 25.83 100 PHE B CA 1
ATOM 3128 C C . PHE B 1 103 ? 163.066 52.297 -9.801 1.00 27.92 100 PHE B C 1
ATOM 3129 O O . PHE B 1 103 ? 163.941 52.120 -8.948 1.00 36.54 100 PHE B O 1
ATOM 3137 N N . SER B 1 104 ? 163.137 53.235 -10.742 1.00 29.73 101 SER B N 1
ATOM 3138 C CA . SER B 1 104 ? 164.248 54.173 -10.820 1.00 28.86 101 SER B CA 1
ATOM 3139 C C . SER B 1 104 ? 163.757 55.450 -11.484 1.00 30.09 101 SER B C 1
ATOM 3140 O O . SER B 1 104 ? 163.144 55.394 -12.555 1.00 33.56 101 SER B O 1
ATOM 3143 N N . LYS B 1 105 ? 164.027 56.586 -10.845 1.00 32.96 102 LYS B N 1
ATOM 3144 C CA . LYS B 1 105 ? 163.581 57.905 -11.312 1.00 27.86 102 LYS B CA 1
ATOM 3145 C C . LYS B 1 105 ? 162.060 57.843 -11.439 1.00 31.11 102 LYS B C 1
ATOM 3146 O O . LYS B 1 105 ? 161.390 57.400 -10.492 1.00 36.04 102 LYS B O 1
ATOM 3152 N N . ASN B 1 106 ? 161.476 58.259 -12.562 1.00 34.42 103 ASN B N 1
ATOM 3153 C CA . ASN B 1 106 ? 160.042 58.165 -12.786 1.00 24.18 103 ASN B CA 1
ATOM 3154 C C . ASN B 1 106 ? 159.669 56.962 -13.642 1.00 25.06 103 ASN B C 1
ATOM 3155 O O . ASN B 1 106 ? 158.567 56.924 -14.200 1.00 31.21 103 ASN B O 1
ATOM 3160 N N . ILE B 1 107 ? 160.560 55.981 -13.756 1.00 30.25 104 ILE B N 1
ATOM 3161 C CA . ILE B 1 107 ? 160.361 54.820 -14.615 1.00 30.23 104 ILE B CA 1
ATOM 3162 C C . ILE B 1 107 ? 160.059 53.612 -13.741 1.00 28.78 104 ILE B C 1
ATOM 3163 O O . ILE B 1 107 ? 160.813 53.306 -12.808 1.00 26.57 104 ILE B O 1
ATOM 3168 N N . VAL B 1 108 ? 158.960 52.927 -14.045 1.00 27.40 105 VAL B N 1
ATOM 3169 C CA . VAL B 1 108 ? 158.547 51.719 -13.341 1.00 24.04 105 VAL B CA 1
ATOM 3170 C C . VAL B 1 108 ? 158.499 50.577 -14.345 1.00 25.03 105 VAL B C 1
ATOM 3171 O O . VAL B 1 108 ? 157.869 50.700 -15.401 1.00 26.36 105 VAL B O 1
ATOM 3175 N N . VAL B 1 109 ? 159.169 49.474 -14.019 1.00 26.01 106 VAL B N 1
ATOM 3176 C CA . VAL B 1 109 ? 159.183 48.275 -14.847 1.00 15.19 106 VAL B CA 1
ATOM 3177 C C . VAL B 1 109 ? 158.561 47.140 -14.047 1.00 22.74 106 VAL B C 1
ATOM 3178 O O . VAL B 1 109 ? 158.885 46.958 -12.868 1.00 19.60 106 VAL B O 1
ATOM 3182 N N . SER B 1 110 ? 157.672 46.383 -14.686 1.00 25.81 107 SER B N 1
ATOM 3183 C CA . SER B 1 110 ? 156.964 45.292 -14.031 1.00 19.39 107 SER B CA 1
ATOM 3184 C C . SER B 1 110 ? 157.080 44.028 -14.868 1.00 25.42 107 SER B C 1
ATOM 3185 O O . SER B 1 110 ? 156.805 44.050 -16.072 1.00 31.59 107 SER B O 1
ATOM 3188 N N . GLY B 1 111 ? 157.493 42.935 -14.228 1.00 21.27 108 GLY B N 1
ATOM 3189 C CA . GLY B 1 111 ? 157.462 41.625 -14.835 1.00 21.01 108 GLY B CA 1
ATOM 3190 C C . GLY B 1 111 ? 156.231 40.858 -14.391 1.00 21.73 108 GLY B C 1
ATOM 3191 O O . GLY B 1 111 ? 155.602 41.187 -13.389 1.00 25.89 108 GLY B O 1
ATOM 3192 N N . ALA B 1 112 ? 155.886 39.824 -15.155 1.00 20.02 109 ALA B N 1
ATOM 3193 C CA . ALA B 1 112 ? 154.675 39.060 -14.895 1.00 18.48 109 ALA B CA 1
ATOM 3194 C C . ALA B 1 112 ? 154.954 37.575 -15.076 1.00 21.37 109 ALA B C 1
ATOM 3195 O O . ALA B 1 112 ? 156.012 37.170 -15.564 1.00 25.25 109 ALA B O 1
ATOM 3197 N N . ALA B 1 113 ? 153.974 36.760 -14.678 1.00 24.13 110 ALA B N 1
ATOM 3198 C CA . ALA B 1 113 ? 154.127 35.311 -14.729 1.00 17.62 110 ALA B CA 1
ATOM 3199 C C . ALA B 1 113 ? 154.122 34.768 -16.152 1.00 21.73 110 ALA B C 1
ATOM 3200 O O . ALA B 1 113 ? 154.584 33.645 -16.372 1.00 24.27 110 ALA B O 1
ATOM 3202 N N . ASP B 1 114 ? 153.607 35.526 -17.117 1.00 28.98 111 ASP B N 1
ATOM 3203 C CA . ASP B 1 114 ? 153.585 35.096 -18.508 1.00 25.61 111 ASP B CA 1
ATOM 3204 C C . ASP B 1 114 ? 154.768 35.629 -19.304 1.00 24.29 111 ASP B C 1
ATOM 3205 O O . ASP B 1 114 ? 154.805 35.461 -20.527 1.00 27.69 111 ASP B O 1
ATOM 3210 N N . GLY B 1 115 ? 155.729 36.271 -18.642 1.00 21.26 112 GLY B N 1
ATOM 3211 C CA . GLY B 1 115 ? 156.919 36.761 -19.297 1.00 21.79 112 GLY B CA 1
ATOM 3212 C C . GLY B 1 115 ? 156.844 38.182 -19.808 1.00 20.86 112 GLY B C 1
ATOM 3213 O O . GLY B 1 115 ? 157.861 38.706 -20.279 1.00 21.54 112 GLY B O 1
ATOM 3214 N N . THR B 1 116 ? 155.682 38.822 -19.734 1.00 21.59 113 THR B N 1
ATOM 3215 C CA . THR B 1 116 ? 155.554 40.185 -20.226 1.00 24.51 113 THR B CA 1
ATOM 3216 C C . THR B 1 116 ? 156.347 41.152 -19.354 1.00 23.59 113 THR B C 1
ATOM 3217 O O . THR B 1 116 ? 156.500 40.958 -18.146 1.00 21.50 113 THR B O 1
ATOM 3221 N N . ILE B 1 117 ? 156.862 42.200 -19.991 1.00 26.64 114 ILE B N 1
ATOM 3222 C CA . ILE B 1 117 ? 157.611 43.254 -19.319 1.00 22.84 114 ILE B CA 1
ATOM 3223 C C . ILE B 1 117 ? 157.101 44.584 -19.850 1.00 30.67 114 ILE B C 1
ATOM 3224 O O . ILE B 1 117 ? 157.239 44.872 -21.044 1.00 37.43 114 ILE B O 1
ATOM 3229 N N . LYS B 1 118 ? 156.499 45.385 -18.977 1.00 23.23 115 LYS B N 1
ATOM 3230 C CA . LYS B 1 118 ? 155.927 46.669 -19.352 1.00 20.87 115 LYS B CA 1
ATOM 3231 C C . LYS B 1 118 ? 156.677 47.779 -18.631 1.00 32.21 115 LYS B C 1
ATOM 3232 O O . LYS B 1 118 ? 156.842 47.728 -17.408 1.00 30.82 115 LYS B O 1
ATOM 3238 N N . VAL B 1 119 ? 157.133 48.771 -19.391 1.00 29.77 116 VAL B N 1
ATOM 3239 C CA . VAL B 1 119 ? 157.859 49.914 -18.851 1.00 21.98 116 VAL B CA 1
ATOM 3240 C C . VAL B 1 119 ? 156.908 51.099 -18.792 1.00 26.76 116 VAL B C 1
ATOM 3241 O O . VAL B 1 119 ? 156.269 51.444 -19.794 1.00 29.51 116 VAL B O 1
ATOM 3245 N N . TRP B 1 120 ? 156.808 51.720 -17.619 1.00 25.53 117 TRP B N 1
ATOM 3246 C CA . TRP B 1 120 ? 155.856 52.793 -17.379 1.00 25.41 117 TRP B CA 1
ATOM 3247 C C . TRP B 1 120 ? 156.583 54.083 -17.028 1.00 25.00 117 TRP B C 1
ATOM 3248 O O . TRP B 1 120 ? 157.670 54.066 -16.443 1.00 26.10 117 TRP B O 1
ATOM 3259 N N . ASP B 1 121 ? 155.970 55.203 -17.398 1.00 28.33 118 ASP B N 1
ATOM 3260 C CA . ASP B 1 121 ? 156.405 56.523 -16.959 1.00 29.56 118 ASP B CA 1
ATOM 3261 C C . ASP B 1 121 ? 155.459 56.964 -15.848 1.00 32.57 118 ASP B C 1
ATOM 3262 O O . ASP B 1 121 ? 154.270 57.191 -16.091 1.00 36.48 118 ASP B O 1
ATOM 3267 N N . ILE B 1 122 ? 155.990 57.078 -14.629 1.00 38.39 119 ILE B N 1
ATOM 3268 C CA . ILE B 1 122 ? 155.147 57.358 -13.475 1.00 32.04 119 ILE B CA 1
ATOM 3269 C C . ILE B 1 122 ? 154.615 58.784 -13.484 1.00 30.43 119 ILE B C 1
ATOM 3270 O O . ILE B 1 122 ? 153.616 59.071 -12.815 1.00 30.88 119 ILE B O 1
ATOM 3275 N N . LEU B 1 123 ? 155.247 59.689 -14.232 1.00 35.84 120 LEU B N 1
ATOM 3276 C CA . LEU B 1 123 ? 154.783 61.071 -14.278 1.00 36.58 120 LEU B CA 1
ATOM 3277 C C . LEU B 1 123 ? 153.628 61.230 -15.260 1.00 41.10 120 LEU B C 1
ATOM 3278 O O . LEU B 1 123 ? 152.536 61.673 -14.887 1.00 40.06 120 LEU B O 1
ATOM 3283 N N . THR B 1 124 ? 153.852 60.868 -16.525 1.00 41.81 121 THR B N 1
ATOM 3284 C CA . THR B 1 124 ? 152.783 60.930 -17.515 1.00 40.28 121 THR B CA 1
ATOM 3285 C C . THR B 1 124 ? 151.722 59.863 -17.282 1.00 39.20 121 THR B C 1
ATOM 3286 O O . THR B 1 124 ? 150.620 59.974 -17.828 1.00 37.70 121 THR B O 1
ATOM 3290 N N . GLY B 1 125 ? 152.029 58.840 -16.488 1.00 40.12 122 GLY B N 1
ATOM 3291 C CA . GLY B 1 125 ? 151.063 57.797 -16.207 1.00 40.15 122 GLY B CA 1
ATOM 3292 C C . GLY B 1 125 ? 150.656 56.981 -17.408 1.00 50.89 122 GLY B C 1
ATOM 3293 O O . GLY B 1 125 ? 149.592 56.357 -17.392 1.00 50.55 122 GLY B O 1
ATOM 3294 N N . GLN B 1 126 ? 151.474 56.966 -18.455 1.00 52.76 123 GLN B N 1
ATOM 3295 C CA . GLN B 1 126 ? 151.162 56.249 -19.679 1.00 49.35 123 GLN B CA 1
ATOM 3296 C C . GLN B 1 126 ? 152.244 55.221 -19.974 1.00 41.51 123 GLN B C 1
ATOM 3297 O O . GLN B 1 126 ? 153.416 55.407 -19.634 1.00 35.66 123 GLN B O 1
ATOM 3303 N N . LEU B 1 127 ? 151.829 54.133 -20.614 1.00 48.83 124 LEU B N 1
ATOM 3304 C CA . LEU B 1 127 ? 152.733 53.037 -20.925 1.00 39.33 124 LEU B CA 1
ATOM 3305 C C . LEU B 1 127 ? 153.782 53.477 -21.939 1.00 36.96 124 LEU B C 1
ATOM 3306 O O . LEU B 1 127 ? 153.448 53.991 -23.011 1.00 40.06 124 LEU B O 1
ATOM 3311 N N . LEU B 1 128 ? 155.054 53.282 -21.595 1.00 35.76 125 LEU B N 1
ATOM 3312 C CA . LEU B 1 128 ? 156.134 53.577 -22.527 1.00 32.02 125 LEU B CA 1
ATOM 3313 C C . LEU B 1 128 ? 156.143 52.550 -23.650 1.00 39.61 125 LEU B C 1
ATOM 3314 O O . LEU B 1 128 ? 155.748 52.853 -24.780 1.00 49.26 125 LEU B O 1
ATOM 3319 N N . ARG B 1 129 ? 156.583 51.332 -23.345 1.00 40.80 126 ARG B N 1
ATOM 3320 C CA . ARG B 1 129 ? 156.598 50.251 -24.319 1.00 43.06 126 ARG B CA 1
ATOM 3321 C C . ARG B 1 129 ? 156.350 48.934 -23.600 1.00 46.71 126 ARG B C 1
ATOM 3322 O O . ARG B 1 129 ? 156.419 48.847 -22.371 1.00 37.68 126 ARG B O 1
ATOM 3330 N N A ASP B 1 130 ? 156.050 47.900 -24.380 0.57 47.55 127 ASP B N 1
ATOM 3331 N N B ASP B 1 130 ? 156.057 47.906 -24.392 0.43 47.49 127 ASP B N 1
ATOM 3332 C CA A ASP B 1 130 ? 155.890 46.543 -23.862 0.57 42.36 127 ASP B CA 1
ATOM 3333 C CA B ASP B 1 130 ? 155.887 46.536 -23.915 0.43 42.38 127 ASP B CA 1
ATOM 3334 C C A ASP B 1 130 ? 156.996 45.688 -24.474 0.57 47.29 127 ASP B C 1
ATOM 3335 C C B ASP B 1 130 ? 157.023 45.711 -24.506 0.43 47.24 127 ASP B C 1
ATOM 3336 O O A ASP B 1 130 ? 156.868 45.206 -25.604 0.57 49.79 127 ASP B O 1
ATOM 3337 O O B ASP B 1 130 ? 156.941 45.265 -25.655 0.43 49.72 127 ASP B O 1
ATOM 3346 N N . HIS B 1 131 ? 158.084 45.518 -23.726 1.00 50.18 128 HIS B N 1
ATOM 3347 C CA . HIS B 1 131 ? 159.219 44.742 -24.203 1.00 41.04 128 HIS B CA 1
ATOM 3348 C C . HIS B 1 131 ? 158.784 43.322 -24.541 1.00 32.16 128 HIS B C 1
ATOM 3349 O O . HIS B 1 131 ? 157.849 42.778 -23.948 1.00 39.68 128 HIS B O 1
ATOM 3356 N N . ASP B 1 132 ? 159.467 42.730 -25.525 1.00 33.92 129 ASP B N 1
ATOM 3357 C CA . ASP B 1 132 ? 159.121 41.382 -25.965 1.00 30.97 129 ASP B CA 1
ATOM 3358 C C . ASP B 1 132 ? 159.110 40.400 -24.803 1.00 33.89 129 ASP B C 1
ATOM 3359 O O . ASP B 1 132 ? 158.399 39.390 -24.847 1.00 29.26 129 ASP B O 1
ATOM 3364 N N . GLY B 1 133 ? 159.878 40.688 -23.753 1.00 40.09 130 GLY B N 1
ATOM 3365 C CA . GLY B 1 133 ? 159.852 39.878 -22.557 1.00 27.84 130 GLY B CA 1
ATOM 3366 C C . GLY B 1 133 ? 160.398 38.484 -22.803 1.00 24.72 130 GLY B C 1
ATOM 3367 O O . GLY B 1 133 ? 161.307 38.267 -23.611 1.00 28.32 130 GLY B O 1
ATOM 3368 N N . HIS B 1 134 ? 159.826 37.523 -22.089 1.00 20.27 131 HIS B N 1
ATOM 3369 C CA . HIS B 1 134 ? 160.207 36.127 -22.197 1.00 18.65 131 HIS B CA 1
ATOM 3370 C C . HIS B 1 134 ? 158.952 35.294 -22.410 1.00 12.94 131 HIS B C 1
ATOM 3371 O O . HIS B 1 134 ? 157.828 35.761 -22.214 1.00 20.67 131 HIS B O 1
ATOM 3378 N N . GLN B 1 135 ? 159.149 34.046 -22.835 1.00 23.30 132 GLN B N 1
ATOM 3379 C CA . GLN B 1 135 ? 158.071 33.066 -22.867 1.00 22.34 132 GLN B CA 1
ATOM 3380 C C . GLN B 1 135 ? 158.007 32.248 -21.586 1.00 22.43 132 GLN B C 1
ATOM 3381 O O . GLN B 1 135 ? 157.626 31.069 -21.615 1.00 26.08 132 GLN B O 1
ATOM 3387 N N . SER B 1 136 ? 158.384 32.851 -20.462 1.00 23.44 133 SER B N 1
ATOM 3388 C CA . SER B 1 136 ? 158.367 32.204 -19.161 1.00 18.37 133 SER B CA 1
ATOM 3389 C C . SER B 1 136 ? 158.355 33.293 -18.100 1.00 20.03 133 SER B C 1
ATOM 3390 O O . SER B 1 136 ? 158.703 34.445 -18.368 1.00 16.75 133 SER B O 1
ATOM 3393 N N . GLU B 1 137 ? 157.959 32.908 -16.888 1.00 21.11 134 GLU B N 1
ATOM 3394 C CA . GLU B 1 137 ? 157.746 33.875 -15.816 1.00 19.82 134 GLU B CA 1
ATOM 3395 C C . GLU B 1 137 ? 158.997 34.705 -15.551 1.00 13.22 134 GLU B C 1
ATOM 3396 O O . GLU B 1 137 ? 160.098 34.168 -15.414 1.00 15.38 134 GLU B O 1
ATOM 3402 N N . VAL B 1 138 ? 158.819 36.024 -15.481 1.00 19.10 135 VAL B N 1
ATOM 3403 C CA . VAL B 1 138 ? 159.910 36.921 -15.118 1.00 18.85 135 VAL B CA 1
ATOM 3404 C C . VAL B 1 138 ? 160.169 36.790 -13.623 1.00 22.03 135 VAL B C 1
ATOM 3405 O O . VAL B 1 138 ? 159.302 37.106 -12.800 1.00 20.26 135 VAL B O 1
ATOM 3409 N N . THR B 1 139 ? 161.363 36.324 -13.264 1.00 21.82 136 THR B N 1
ATOM 3410 C CA . THR B 1 139 ? 161.696 36.078 -11.867 1.00 21.47 136 THR B CA 1
ATOM 3411 C C . THR B 1 139 ? 162.452 37.222 -11.212 1.00 21.75 136 THR B C 1
ATOM 3412 O O . THR B 1 139 ? 162.297 37.440 -10.006 1.00 26.02 136 THR B O 1
ATOM 3416 N N . ALA B 1 140 ? 163.263 37.957 -11.968 1.00 20.02 137 ALA B N 1
ATOM 3417 C CA . ALA B 1 140 ? 164.057 39.039 -11.411 1.00 17.02 137 ALA B CA 1
ATOM 3418 C C . ALA B 1 140 ? 164.127 40.187 -12.405 1.00 25.41 137 ALA B C 1
ATOM 3419 O O . ALA B 1 140 ? 164.001 39.992 -13.617 1.00 22.09 137 ALA B O 1
ATOM 3421 N N . LEU B 1 141 ? 164.327 41.390 -11.872 1.00 22.89 138 LEU B N 1
ATOM 3422 C CA . LEU B 1 141 ? 164.498 42.589 -12.676 1.00 17.79 138 LEU B CA 1
ATOM 3423 C C . LEU B 1 141 ? 165.560 43.467 -12.034 1.00 23.22 138 LEU B C 1
ATOM 3424 O O . LEU B 1 141 ? 165.592 43.621 -10.810 1.00 27.24 138 LEU B O 1
ATOM 3429 N N . GLN B 1 142 ? 166.433 44.032 -12.864 1.00 24.23 139 GLN B N 1
ATOM 3430 C CA . GLN B 1 142 ? 167.405 45.018 -12.413 1.00 21.72 139 GLN B CA 1
ATOM 3431 C C . GLN B 1 142 ? 167.417 46.164 -13.410 1.00 26.08 139 GLN B C 1
ATOM 3432 O O . GLN B 1 142 ? 167.525 45.937 -14.618 1.00 30.51 139 GLN B O 1
ATOM 3438 N N . PHE B 1 143 ? 167.305 47.388 -12.901 1.00 27.42 140 PHE B N 1
ATOM 3439 C CA . PHE B 1 143 ? 167.056 48.567 -13.723 1.00 22.91 140 PHE B CA 1
ATOM 3440 C C . PHE B 1 143 ? 168.027 49.665 -13.310 1.00 27.46 140 PHE B C 1
ATOM 3441 O O . PHE B 1 143 ? 167.896 50.237 -12.224 1.00 32.93 140 PHE B O 1
ATOM 3449 N N . LYS B 1 144 ? 168.991 49.964 -14.179 1.00 28.11 141 LYS B N 1
ATOM 3450 C CA . LYS B 1 144 ? 170.009 50.966 -13.895 1.00 34.71 141 LYS B CA 1
ATOM 3451 C C . LYS B 1 144 ? 170.377 51.695 -15.177 1.00 38.06 141 LYS B C 1
ATOM 3452 O O . LYS B 1 144 ? 170.619 51.058 -16.207 1.00 41.10 141 LYS B O 1
ATOM 3458 N N . ASP B 1 145 ? 170.415 53.027 -15.105 1.00 42.33 142 ASP B N 1
ATOM 3459 C CA . ASP B 1 145 ? 170.846 53.878 -16.217 1.00 43.64 142 ASP B CA 1
ATOM 3460 C C . ASP B 1 145 ? 170.024 53.611 -17.477 1.00 41.55 142 ASP B C 1
ATOM 3461 O O . ASP B 1 145 ? 170.563 53.424 -18.571 1.00 49.07 142 ASP B O 1
ATOM 3466 N N . ASN B 1 146 ? 168.700 53.596 -17.311 1.00 41.22 143 ASN B N 1
ATOM 3467 C CA . ASN B 1 146 ? 167.759 53.370 -18.409 1.00 41.85 143 ASN B CA 1
ATOM 3468 C C . ASN B 1 146 ? 168.032 52.053 -19.132 1.00 41.69 143 ASN B C 1
ATOM 3469 O O . ASN B 1 146 ? 167.830 51.944 -20.344 1.00 47.29 143 ASN B O 1
ATOM 3474 N N . ILE B 1 147 ? 168.494 51.046 -18.395 1.00 38.02 144 ILE B N 1
ATOM 3475 C CA . ILE B 1 147 ? 168.764 49.722 -18.941 1.00 25.98 144 ILE B CA 1
ATOM 3476 C C . ILE B 1 147 ? 168.122 48.697 -18.019 1.00 25.89 144 ILE B C 1
ATOM 3477 O O . ILE B 1 147 ? 168.518 48.573 -16.854 1.00 33.81 144 ILE B O 1
ATOM 3482 N N . VAL B 1 148 ? 167.139 47.966 -18.536 1.00 29.12 145 VAL B N 1
ATOM 3483 C CA . VAL B 1 148 ? 166.442 46.930 -17.784 1.00 19.08 145 VAL B CA 1
ATOM 3484 C C . VAL B 1 148 ? 167.059 45.582 -18.120 1.00 25.43 145 VAL B C 1
ATOM 3485 O O . VAL B 1 148 ? 167.185 45.222 -19.297 1.00 29.80 145 VAL B O 1
ATOM 3489 N N . VAL B 1 149 ? 167.449 44.839 -17.090 1.00 22.04 146 VAL B N 1
ATOM 3490 C CA . VAL B 1 149 ? 167.875 43.454 -17.229 1.00 20.04 146 VAL B CA 1
ATOM 3491 C C . VAL B 1 149 ? 166.823 42.580 -16.564 1.00 22.61 146 VAL B C 1
ATOM 3492 O O . VAL B 1 149 ? 166.274 42.943 -15.518 1.00 20.02 146 VAL B O 1
ATOM 3496 N N . SER B 1 150 ? 166.532 41.436 -17.176 1.00 23.28 147 SER B N 1
ATOM 3497 C CA . SER B 1 150 ? 165.488 40.554 -16.683 1.00 15.14 147 SER B CA 1
ATOM 3498 C C . SER B 1 150 ? 165.964 39.111 -16.730 1.00 18.07 147 SER B C 1
ATOM 3499 O O . SER B 1 150 ? 166.777 38.734 -17.576 1.00 20.51 147 SER B O 1
ATOM 3502 N N . GLY B 1 151 ? 165.450 38.311 -15.795 1.00 15.94 148 GLY B N 1
ATOM 3503 C CA . GLY B 1 151 ? 165.642 36.881 -15.829 1.00 11.28 148 GLY B CA 1
ATOM 3504 C C . GLY B 1 151 ? 164.294 36.185 -15.798 1.00 9.92 148 GLY B C 1
ATOM 3505 O O . GLY B 1 151 ? 163.285 36.762 -15.396 1.00 14.97 148 GLY B O 1
ATOM 3506 N N . ALA B 1 152 ? 164.292 34.928 -16.237 1.00 13.94 149 ALA B N 1
ATOM 3507 C CA . ALA B 1 152 ? 163.049 34.185 -16.380 1.00 14.53 149 ALA B CA 1
ATOM 3508 C C . ALA B 1 152 ? 163.250 32.740 -15.948 1.00 12.67 149 ALA B C 1
ATOM 3509 O O . ALA B 1 152 ? 164.376 32.254 -15.818 1.00 18.10 149 ALA B O 1
ATOM 3511 N N . LYS B 1 153 ? 162.126 32.047 -15.740 1.00 14.16 150 LYS B N 1
ATOM 3512 C CA . LYS B 1 153 ? 162.134 30.668 -15.262 1.00 12.97 150 LYS B CA 1
ATOM 3513 C C . LYS B 1 153 ? 162.701 29.683 -16.276 1.00 23.31 150 LYS B C 1
ATOM 3514 O O . LYS B 1 153 ? 162.946 28.527 -15.913 1.00 21.97 150 LYS B O 1
ATOM 3520 N N . ASP B 1 154 ? 162.903 30.095 -17.526 1.00 21.27 151 ASP B N 1
ATOM 3521 C CA . ASP B 1 154 ? 163.521 29.229 -18.520 1.00 20.15 151 ASP B CA 1
ATOM 3522 C C . ASP B 1 154 ? 165.036 29.364 -18.560 1.00 19.29 151 ASP B C 1
ATOM 3523 O O . ASP B 1 154 ? 165.694 28.582 -19.255 1.00 21.34 151 ASP B O 1
ATOM 3528 N N . GLY B 1 155 ? 165.599 30.325 -17.835 1.00 18.86 152 GLY B N 1
ATOM 3529 C CA . GLY B 1 155 ? 167.029 30.530 -17.807 1.00 18.14 152 GLY B CA 1
ATOM 3530 C C . GLY B 1 155 ? 167.540 31.670 -18.655 1.00 14.74 152 GLY B C 1
ATOM 3531 O O . GLY B 1 155 ? 168.759 31.838 -18.759 1.00 17.87 152 GLY B O 1
ATOM 3532 N N . THR B 1 156 ? 166.655 32.460 -19.255 1.00 24.30 153 THR B N 1
ATOM 3533 C CA . THR B 1 156 ? 167.058 33.524 -20.161 1.00 24.02 153 THR B CA 1
ATOM 3534 C C . THR B 1 156 ? 167.309 34.820 -19.401 1.00 27.52 153 THR B C 1
ATOM 3535 O O . THR B 1 156 ? 166.586 35.156 -18.459 1.00 21.00 153 THR B O 1
ATOM 3539 N N . VAL B 1 157 ? 168.350 35.539 -19.817 1.00 21.33 154 VAL B N 1
ATOM 3540 C CA . VAL B 1 157 ? 168.681 36.857 -19.289 1.00 21.75 154 VAL B CA 1
ATOM 3541 C C . VAL B 1 157 ? 168.744 37.814 -20.470 1.00 19.91 154 VAL B C 1
ATOM 3542 O O . VAL B 1 157 ? 169.495 37.579 -21.425 1.00 23.07 154 VAL B O 1
ATOM 3546 N N . LYS B 1 158 ? 167.956 38.885 -20.410 1.00 24.88 155 LYS B N 1
ATOM 3547 C CA . LYS B 1 158 ? 167.836 39.835 -21.506 1.00 20.36 155 LYS B CA 1
ATOM 3548 C C . LYS B 1 158 ? 168.172 41.241 -21.029 1.00 25.64 155 LYS B C 1
ATOM 3549 O O . LYS B 1 158 ? 167.972 41.583 -19.860 1.00 28.69 155 LYS B O 1
ATOM 3555 N N . VAL B 1 159 ? 168.680 42.056 -21.950 1.00 28.10 156 VAL B N 1
ATOM 3556 C CA . VAL B 1 159 ? 169.123 43.416 -21.659 1.00 24.66 156 VAL B CA 1
ATOM 3557 C C . VAL B 1 159 ? 168.322 44.376 -22.527 1.00 26.52 156 VAL B C 1
ATOM 3558 O O . VAL B 1 159 ? 168.364 44.286 -23.760 1.00 33.99 156 VAL B O 1
ATOM 3562 N N . TRP B 1 160 ? 167.612 45.302 -21.890 1.00 27.79 157 TRP B N 1
ATOM 3563 C CA . TRP B 1 160 ? 166.758 46.255 -22.583 1.00 30.34 157 TRP B CA 1
ATOM 3564 C C . TRP B 1 160 ? 167.298 47.674 -22.435 1.00 27.10 157 TRP B C 1
ATOM 3565 O O . TRP B 1 160 ? 168.217 47.942 -21.658 1.00 36.54 157 TRP B O 1
ATOM 3576 N N . TYR B 1 161 ? 166.705 48.589 -23.204 1.00 35.10 158 TYR B N 1
ATOM 3577 C CA . TYR B 1 161 ? 167.025 50.013 -23.160 1.00 37.50 158 TYR B CA 1
ATOM 3578 C C . TYR B 1 161 ? 165.726 50.794 -23.234 1.00 42.28 158 TYR B C 1
ATOM 3579 O O . TYR B 1 161 ? 164.907 50.558 -24.127 1.00 41.80 158 TYR B O 1
ATOM 3588 N N . ILE B 1 162 ? 165.533 51.713 -22.285 1.00 42.57 159 ILE B N 1
ATOM 3589 C CA . ILE B 1 162 ? 164.267 52.436 -22.181 1.00 44.37 159 ILE B CA 1
ATOM 3590 C C . ILE B 1 162 ? 164.147 53.559 -23.199 1.00 49.41 159 ILE B C 1
ATOM 3591 O O . ILE B 1 162 ? 163.039 54.058 -23.434 1.00 41.70 159 ILE B O 1
ATOM 3596 N N . GLY B 1 163 ? 165.246 53.952 -23.834 1.00 53.71 160 GLY B N 1
ATOM 3597 C CA . GLY B 1 163 ? 165.194 55.010 -24.821 1.00 56.13 160 GLY B CA 1
ATOM 3598 C C . GLY B 1 163 ? 164.678 54.578 -26.180 1.00 61.41 160 GLY B C 1
ATOM 3599 O O . GLY B 1 163 ? 163.595 53.995 -26.292 1.00 56.64 160 GLY B O 1
ATOM 3600 N N . THR B 1 164 ? 165.466 54.855 -27.222 1.00 67.32 161 THR B N 1
ATOM 3601 C CA . THR B 1 164 ? 165.022 54.675 -28.600 1.00 72.69 161 THR B CA 1
ATOM 3602 C C . THR B 1 164 ? 165.116 53.223 -29.067 1.00 72.15 161 THR B C 1
ATOM 3603 O O . THR B 1 164 ? 164.277 52.781 -29.860 1.00 72.46 161 THR B O 1
ATOM 3607 N N . GLY B 1 165 ? 166.114 52.473 -28.603 1.00 60.36 162 GLY B N 1
ATOM 3608 C CA . GLY B 1 165 ? 166.274 51.077 -28.970 1.00 54.51 162 GLY B CA 1
ATOM 3609 C C . GLY B 1 165 ? 165.779 50.153 -27.871 1.00 58.55 162 GLY B C 1
ATOM 3610 O O . GLY B 1 165 ? 165.724 50.531 -26.706 1.00 58.05 162 GLY B O 1
ATOM 3611 N N . GLN B 1 166 ? 165.416 48.926 -28.247 1.00 51.43 163 GLN B N 1
ATOM 3612 C CA . GLN B 1 166 ? 164.792 48.022 -27.286 1.00 39.91 163 GLN B CA 1
ATOM 3613 C C . GLN B 1 166 ? 165.762 46.998 -26.704 1.00 42.61 163 GLN B C 1
ATOM 3614 O O . GLN B 1 166 ? 165.791 46.810 -25.486 1.00 44.73 163 GLN B O 1
ATOM 3620 N N . GLU B 1 167 ? 166.561 46.332 -27.537 1.00 41.17 164 GLU B N 1
ATOM 3621 C CA . GLU B 1 167 ? 167.453 45.271 -27.082 1.00 36.07 164 GLU B CA 1
ATOM 3622 C C . GLU B 1 167 ? 168.898 45.619 -27.418 1.00 35.60 164 GLU B C 1
ATOM 3623 O O . GLU B 1 167 ? 169.185 46.128 -28.507 1.00 39.13 164 GLU B O 1
ATOM 3629 N N . LEU B 1 168 ? 169.808 45.328 -26.485 1.00 32.05 165 LEU B N 1
ATOM 3630 C CA . LEU B 1 168 ? 171.212 45.720 -26.595 1.00 24.87 165 LEU B CA 1
ATOM 3631 C C . LEU B 1 168 ? 172.132 44.563 -26.956 1.00 31.47 165 LEU B C 1
ATOM 3632 O O . LEU B 1 168 ? 172.897 44.657 -27.919 1.00 40.86 165 LEU B O 1
ATOM 3637 N N . VAL B 1 169 ? 172.103 43.486 -26.176 1.00 30.04 166 VAL B N 1
ATOM 3638 C CA . VAL B 1 169 ? 173.018 42.367 -26.347 1.00 27.70 166 VAL B CA 1
ATOM 3639 C C . VAL B 1 169 ? 172.243 41.071 -26.161 1.00 22.99 166 VAL B C 1
ATOM 3640 O O . VAL B 1 169 ? 171.095 41.061 -25.714 1.00 26.41 166 VAL B O 1
ATOM 3644 N N . SER B 1 170 ? 172.896 39.969 -26.513 1.00 26.35 167 SER B N 1
ATOM 3645 C CA . SER B 1 170 ? 172.320 38.634 -26.412 1.00 28.06 167 SER B CA 1
ATOM 3646 C C . SER B 1 170 ? 173.157 37.834 -25.425 1.00 30.06 167 SER B C 1
ATOM 3647 O O . SER B 1 170 ? 174.339 37.571 -25.676 1.00 29.04 167 SER B O 1
ATOM 3650 N N . LEU B 1 171 ? 172.553 37.455 -24.305 1.00 23.21 168 LEU B N 1
ATOM 3651 C CA . LEU B 1 171 ? 173.213 36.624 -23.310 1.00 23.80 168 LEU B CA 1
ATOM 3652 C C . LEU B 1 171 ? 172.719 35.192 -23.452 1.00 26.76 168 LEU B C 1
ATOM 3653 O O . LEU B 1 171 ? 171.510 34.954 -23.540 1.00 31.90 168 LEU B O 1
ATOM 3658 N N . GLU B 1 172 ? 173.659 34.246 -23.486 1.00 29.08 169 GLU B N 1
ATOM 3659 C CA . GLU B 1 172 ? 173.296 32.836 -23.572 1.00 23.07 169 GLU B CA 1
ATOM 3660 C C . GLU B 1 172 ? 172.418 32.414 -22.400 1.00 24.25 169 GLU B C 1
ATOM 3661 O O . GLU B 1 172 ? 171.549 31.548 -22.554 1.00 26.71 169 GLU B O 1
ATOM 3667 N N . GLY B 1 173 ? 172.611 33.027 -21.236 1.00 25.37 170 GLY B N 1
ATOM 3668 C CA . GLY B 1 173 ? 171.808 32.702 -20.078 1.00 21.74 170 GLY B CA 1
ATOM 3669 C C . GLY B 1 173 ? 172.278 31.431 -19.396 1.00 21.65 170 GLY B C 1
ATOM 3670 O O . GLY B 1 173 ? 173.397 30.947 -19.597 1.00 25.15 170 GLY B O 1
ATOM 3671 N N . HIS B 1 174 ? 171.391 30.882 -18.573 1.00 21.38 171 HIS B N 1
ATOM 3672 C CA . HIS B 1 174 ? 171.656 29.669 -17.817 1.00 18.85 171 HIS B CA 1
ATOM 3673 C C . HIS B 1 174 ? 170.786 28.529 -18.331 1.00 19.86 171 HIS B C 1
ATOM 3674 O O . HIS B 1 174 ? 169.841 28.728 -19.099 1.00 20.06 171 HIS B O 1
ATOM 3681 N N . GLN B 1 175 ? 171.121 27.319 -17.890 1.00 16.67 172 GLN B N 1
ATOM 3682 C CA . GLN B 1 175 ? 170.352 26.126 -18.210 1.00 23.37 172 GLN B CA 1
ATOM 3683 C C . GLN B 1 175 ? 169.275 25.828 -17.175 1.00 21.07 172 GLN B C 1
ATOM 3684 O O . GLN B 1 175 ? 168.627 24.780 -17.256 1.00 21.64 172 GLN B O 1
ATOM 3690 N N . SER B 1 176 ? 169.075 26.721 -16.207 1.00 28.26 173 SER B N 1
ATOM 3691 C CA . SER B 1 176 ? 168.060 26.557 -15.178 1.00 22.91 173 SER B CA 1
ATOM 3692 C C . SER B 1 176 ? 167.442 27.915 -14.884 1.00 17.48 173 SER B C 1
ATOM 3693 O O . SER B 1 176 ? 167.947 28.954 -15.315 1.00 22.57 173 SER B O 1
ATOM 3696 N N . ALA B 1 177 ? 166.343 27.897 -14.135 1.00 21.07 174 ALA B N 1
ATOM 3697 C CA . ALA B 1 177 ? 165.596 29.118 -13.861 1.00 16.62 174 ALA B CA 1
ATOM 3698 C C . ALA B 1 177 ? 166.476 30.158 -13.180 1.00 22.03 174 ALA B C 1
ATOM 3699 O O . ALA B 1 177 ? 167.287 29.836 -12.308 1.00 26.17 174 ALA B O 1
ATOM 3701 N N . ILE B 1 178 ? 166.318 31.414 -13.594 1.00 19.26 175 ILE B N 1
ATOM 3702 C CA . ILE B 1 178 ? 167.064 32.510 -12.986 1.00 22.33 175 ILE B CA 1
ATOM 3703 C C . ILE B 1 178 ? 166.482 32.787 -11.607 1.00 21.41 175 ILE B C 1
ATOM 3704 O O . ILE B 1 178 ? 165.307 33.148 -11.475 1.00 24.33 175 ILE B O 1
ATOM 3709 N N . THR B 1 179 ? 167.305 32.619 -10.572 1.00 27.40 176 THR B N 1
ATOM 3710 C CA . THR B 1 179 ? 166.864 32.795 -9.197 1.00 20.95 176 THR B CA 1
ATOM 3711 C C . THR B 1 179 ? 167.503 33.989 -8.503 1.00 23.20 176 THR B C 1
ATOM 3712 O O . THR B 1 179 ? 167.110 34.310 -7.376 1.00 26.08 176 THR B O 1
ATOM 3716 N N . ALA B 1 180 ? 168.464 34.653 -9.140 1.00 26.67 177 ALA B N 1
ATOM 3717 C CA . ALA B 1 180 ? 169.093 35.840 -8.581 1.00 22.01 177 ALA B CA 1
ATOM 3718 C C . ALA B 1 180 ? 169.690 36.648 -9.723 1.00 21.41 177 ALA B C 1
ATOM 3719 O O . ALA B 1 180 ? 170.047 36.096 -10.767 1.00 21.57 177 ALA B O 1
ATOM 3721 N N . LEU B 1 181 ? 169.797 37.960 -9.515 1.00 24.13 178 LEU B N 1
ATOM 3722 C CA . LEU B 1 181 ? 170.219 38.858 -10.583 1.00 24.22 178 LEU B CA 1
ATOM 3723 C C . LEU B 1 181 ? 170.658 40.184 -9.981 1.00 25.69 178 LEU B C 1
ATOM 3724 O O . LEU B 1 181 ? 169.931 40.767 -9.171 1.00 29.91 178 LEU B O 1
ATOM 3729 N N . ALA B 1 182 ? 171.839 40.656 -10.380 1.00 25.96 179 ALA B N 1
ATOM 3730 C CA . ALA B 1 182 ? 172.352 41.947 -9.942 1.00 27.61 179 ALA B CA 1
ATOM 3731 C C . ALA B 1 182 ? 173.062 42.633 -11.099 1.00 21.77 179 ALA B C 1
ATOM 3732 O O . ALA B 1 182 ? 173.719 41.978 -11.912 1.00 27.63 179 ALA B O 1
ATOM 3734 N N . PHE B 1 183 ? 172.938 43.957 -11.155 1.00 24.07 180 PHE B N 1
ATOM 3735 C CA . PHE B 1 183 ? 173.410 44.747 -12.289 1.00 28.12 180 PHE B CA 1
ATOM 3736 C C . PHE B 1 183 ? 174.045 46.025 -11.760 1.00 26.48 180 PHE B C 1
ATOM 3737 O O . PHE B 1 183 ? 173.336 46.932 -11.312 1.00 31.86 180 PHE B O 1
ATOM 3745 N N . SER B 1 184 ? 175.373 46.103 -11.812 1.00 28.35 181 SER B N 1
ATOM 3746 C CA . SER B 1 184 ? 176.105 47.281 -11.366 1.00 35.50 181 SER B CA 1
ATOM 3747 C C . SER B 1 184 ? 177.034 47.746 -12.475 1.00 35.53 181 SER B C 1
ATOM 3748 O O . SER B 1 184 ? 177.841 46.960 -12.984 1.00 31.44 181 SER B O 1
ATOM 3751 N N . LYS B 1 185 ? 176.916 49.023 -12.841 1.00 39.96 182 LYS B N 1
ATOM 3752 C CA . LYS B 1 185 ? 177.720 49.650 -13.895 1.00 37.79 182 LYS B CA 1
ATOM 3753 C C . LYS B 1 185 ? 177.437 48.916 -15.200 1.00 33.74 182 LYS B C 1
ATOM 3754 O O . LYS B 1 185 ? 176.280 48.936 -15.656 1.00 34.53 182 LYS B O 1
ATOM 3760 N N . ASN B 1 186 ? 178.419 48.272 -15.827 1.00 35.13 183 ASN B N 1
ATOM 3761 C CA . ASN B 1 186 ? 178.225 47.588 -17.099 1.00 35.65 183 ASN B CA 1
ATOM 3762 C C . ASN B 1 186 ? 178.427 46.082 -16.968 1.00 32.49 183 ASN B C 1
ATOM 3763 O O . ASN B 1 186 ? 178.794 45.411 -17.936 1.00 33.62 183 ASN B O 1
ATOM 3768 N N . ILE B 1 187 ? 178.189 45.537 -15.778 1.00 31.00 184 ILE B N 1
ATOM 3769 C CA . ILE B 1 187 ? 178.424 44.128 -15.493 1.00 26.05 184 ILE B CA 1
ATOM 3770 C C . ILE B 1 187 ? 177.140 43.523 -14.946 1.00 30.52 184 ILE B C 1
ATOM 3771 O O . ILE B 1 187 ? 176.495 44.112 -14.071 1.00 34.65 184 ILE B O 1
ATOM 3776 N N . VAL B 1 188 ? 176.771 42.355 -15.464 1.00 31.47 185 VAL B N 1
ATOM 3777 C CA . VAL B 1 188 ? 175.591 41.620 -15.024 1.00 25.14 185 VAL B CA 1
ATOM 3778 C C . VAL B 1 188 ? 176.053 40.367 -14.295 1.00 22.48 185 VAL B C 1
ATOM 3779 O O . VAL B 1 188 ? 176.894 39.617 -14.807 1.00 24.63 185 VAL B O 1
ATOM 3783 N N . VAL B 1 189 ? 175.514 40.145 -13.099 1.00 28.28 186 VAL B N 1
ATOM 3784 C CA . VAL B 1 189 ? 175.733 38.917 -12.344 1.00 25.96 186 VAL B CA 1
ATOM 3785 C C . VAL B 1 189 ? 174.382 38.244 -12.148 1.00 14.67 186 VAL B C 1
ATOM 3786 O O . VAL B 1 189 ? 173.405 38.902 -11.773 1.00 24.31 186 VAL B O 1
ATOM 3790 N N . SER B 1 190 ? 174.328 36.941 -12.406 1.00 19.94 187 SER B N 1
ATOM 3791 C CA . SER B 1 190 ? 173.074 36.207 -12.368 1.00 19.25 187 SER B CA 1
ATOM 3792 C C . SER B 1 190 ? 173.330 34.798 -11.861 1.00 15.09 187 SER B C 1
ATOM 3793 O O . SER B 1 190 ? 174.298 34.153 -12.268 1.00 21.62 187 SER B O 1
ATOM 3796 N N . GLY B 1 191 ? 172.454 34.329 -10.978 1.00 17.42 188 GLY B N 1
ATOM 3797 C CA . GLY B 1 191 ? 172.508 32.973 -10.467 1.00 19.19 188 GLY B CA 1
ATOM 3798 C C . GLY B 1 191 ? 171.304 32.183 -10.941 1.00 15.10 188 GLY B C 1
ATOM 3799 O O . GLY B 1 191 ? 170.250 32.750 -11.232 1.00 21.14 188 GLY B O 1
ATOM 3800 N N . ALA B 1 192 ? 171.465 30.867 -11.020 1.00 20.35 189 ALA B N 1
ATOM 3801 C CA . ALA B 1 192 ? 170.409 29.977 -11.474 1.00 19.74 189 ALA B CA 1
ATOM 3802 C C . ALA B 1 192 ? 170.126 28.917 -10.417 1.00 24.98 189 ALA B C 1
ATOM 3803 O O . ALA B 1 192 ? 170.852 28.774 -9.430 1.00 28.95 189 ALA B O 1
ATOM 3805 N N . ALA B 1 193 ? 169.053 28.157 -10.647 1.00 23.89 190 ALA B N 1
ATOM 3806 C CA . ALA B 1 193 ? 168.614 27.127 -9.713 1.00 19.16 190 ALA B CA 1
ATOM 3807 C C . ALA B 1 193 ? 169.541 25.921 -9.664 1.00 22.74 190 ALA B C 1
ATOM 3808 O O . ALA B 1 193 ? 169.274 24.994 -8.892 1.00 20.50 190 ALA B O 1
ATOM 3810 N N . ASP B 1 194 ? 170.610 25.898 -10.457 1.00 29.82 191 ASP B N 1
ATOM 3811 C CA . ASP B 1 194 ? 171.570 24.804 -10.432 1.00 27.92 191 ASP B CA 1
ATOM 3812 C C . ASP B 1 194 ? 172.894 25.191 -9.791 1.00 20.77 191 ASP B C 1
ATOM 3813 O O . ASP B 1 194 ? 173.808 24.362 -9.741 1.00 22.82 191 ASP B O 1
ATOM 3818 N N . GLY B 1 195 ? 173.024 26.420 -9.304 1.00 21.99 192 GLY B N 1
ATOM 3819 C CA . GLY B 1 195 ? 174.258 26.871 -8.699 1.00 28.17 192 GLY B CA 1
ATOM 3820 C C . GLY B 1 195 ? 175.217 27.572 -9.632 1.00 39.08 192 GLY B C 1
ATOM 3821 O O . GLY B 1 195 ? 176.364 27.821 -9.240 1.00 42.05 192 GLY B O 1
ATOM 3822 N N . THR B 1 196 ? 174.793 27.897 -10.850 1.00 33.20 193 THR B N 1
ATOM 3823 C CA . THR B 1 196 ? 175.641 28.601 -11.800 1.00 27.17 193 THR B CA 1
ATOM 3824 C C . THR B 1 196 ? 175.495 30.104 -11.604 1.00 22.61 193 THR B C 1
ATOM 3825 O O . THR B 1 196 ? 174.380 30.633 -11.622 1.00 31.49 193 THR B O 1
ATOM 3829 N N . ILE B 1 197 ? 176.621 30.783 -11.408 1.00 21.83 194 ILE B N 1
ATOM 3830 C CA . ILE B 1 197 ? 176.667 32.235 -11.296 1.00 21.64 194 ILE B CA 1
ATOM 3831 C C . ILE B 1 197 ? 177.557 32.747 -12.418 1.00 27.31 194 ILE B C 1
ATOM 3832 O O . ILE B 1 197 ? 178.757 32.447 -12.450 1.00 32.15 194 ILE B O 1
ATOM 3837 N N . LYS B 1 198 ? 176.973 33.511 -13.337 1.00 28.93 195 LYS B N 1
ATOM 3838 C CA . LYS B 1 198 ? 177.650 33.919 -14.558 1.00 22.77 195 LYS B CA 1
ATOM 3839 C C . LYS B 1 198 ? 177.840 35.428 -14.583 1.00 21.69 195 LYS B C 1
ATOM 3840 O O . LYS B 1 198 ? 176.960 36.184 -14.160 1.00 17.65 195 LYS B O 1
ATOM 3846 N N . VAL B 1 199 ? 178.995 35.858 -15.084 1.00 26.82 196 VAL B N 1
ATOM 3847 C CA . VAL B 1 199 ? 179.333 37.270 -15.226 1.00 24.86 196 VAL B CA 1
ATOM 3848 C C . VAL B 1 199 ? 179.244 37.636 -16.700 1.00 23.84 196 VAL B C 1
ATOM 3849 O O . VAL B 1 199 ? 179.852 36.973 -17.549 1.00 25.92 196 VAL B O 1
ATOM 3853 N N . TRP B 1 200 ? 178.490 38.690 -17.003 1.00 30.93 197 TRP B N 1
ATOM 3854 C CA . TRP B 1 200 ? 178.269 39.134 -18.369 1.00 25.96 197 TRP B CA 1
ATOM 3855 C C . TRP B 1 200 ? 178.768 40.562 -18.546 1.00 28.58 197 TRP B C 1
ATOM 3856 O O . TRP B 1 200 ? 178.697 41.381 -17.625 1.00 33.75 197 TRP B O 1
ATOM 3867 N N . ASP B 1 201 ? 179.272 40.852 -19.744 1.00 35.86 198 ASP B N 1
ATOM 3868 C CA . ASP B 1 201 ? 179.668 42.202 -20.129 1.00 27.98 198 ASP B CA 1
ATOM 3869 C C . ASP B 1 201 ? 178.547 42.786 -20.981 1.00 30.37 198 ASP B C 1
ATOM 3870 O O . ASP B 1 201 ? 178.316 42.335 -22.106 1.00 37.39 198 ASP B O 1
ATOM 3875 N N . ILE B 1 202 ? 177.857 43.794 -20.441 1.00 28.96 199 ILE B N 1
ATOM 3876 C CA . ILE B 1 202 ? 176.686 44.346 -21.110 1.00 29.80 199 ILE B CA 1
ATOM 3877 C C . ILE B 1 202 ? 177.042 45.043 -22.416 1.00 38.05 199 ILE B C 1
ATOM 3878 O O . ILE B 1 202 ? 176.175 45.202 -23.283 1.00 34.76 199 ILE B O 1
ATOM 3883 N N . LEU B 1 203 ? 178.295 45.468 -22.585 1.00 34.61 200 LEU B N 1
ATOM 3884 C CA . LEU B 1 203 ? 178.671 46.188 -23.795 1.00 34.15 200 LEU B CA 1
ATOM 3885 C C . LEU B 1 203 ? 178.964 45.246 -24.953 1.00 36.31 200 LEU B C 1
ATOM 3886 O O . LEU B 1 203 ? 178.823 45.639 -26.116 1.00 39.44 200 LEU B O 1
ATOM 3891 N N . THR B 1 204 ? 179.361 44.008 -24.661 1.00 34.94 201 THR B N 1
ATOM 3892 C CA . THR B 1 204 ? 179.695 43.046 -25.698 1.00 35.12 201 THR B CA 1
ATOM 3893 C C . THR B 1 204 ? 178.940 41.730 -25.576 1.00 40.33 201 THR B C 1
ATOM 3894 O O . THR B 1 204 ? 179.114 40.857 -26.434 1.00 39.13 201 THR B O 1
ATOM 3898 N N . GLY B 1 205 ? 178.115 41.557 -24.543 1.00 36.63 202 GLY B N 1
ATOM 3899 C CA . GLY B 1 205 ? 177.359 40.332 -24.374 1.00 32.17 202 GLY B CA 1
ATOM 3900 C C . GLY B 1 205 ? 178.179 39.096 -24.087 1.00 27.17 202 GLY B C 1
ATOM 3901 O O . GLY B 1 205 ? 177.624 37.994 -24.069 1.00 28.94 202 GLY B O 1
ATOM 3902 N N . GLN B 1 206 ? 179.481 39.240 -23.856 1.00 31.95 203 GLN B N 1
ATOM 3903 C CA . GLN B 1 206 ? 180.352 38.091 -23.663 1.00 34.32 203 GLN B CA 1
ATOM 3904 C C . GLN B 1 206 ? 180.231 37.549 -22.245 1.00 26.57 203 GLN B C 1
ATOM 3905 O O . GLN B 1 206 ? 180.063 38.307 -21.285 1.00 31.26 203 GLN B O 1
ATOM 3911 N N . LEU B 1 207 ? 180.313 36.228 -22.120 1.00 29.05 204 LEU B N 1
ATOM 3912 C CA . LEU B 1 207 ? 180.354 35.572 -20.816 1.00 27.51 204 LEU B CA 1
ATOM 3913 C C . LEU B 1 207 ? 181.749 35.767 -20.239 1.00 28.23 204 LEU B C 1
ATOM 3914 O O . LEU B 1 207 ? 182.704 35.105 -20.651 1.00 32.82 204 LEU B O 1
ATOM 3919 N N . LEU B 1 208 ? 181.872 36.688 -19.282 1.00 27.29 205 LEU B N 1
ATOM 3920 C CA . LEU B 1 208 ? 183.183 36.991 -18.718 1.00 24.77 205 LEU B CA 1
ATOM 3921 C C . LEU B 1 208 ? 183.720 35.819 -17.906 1.00 23.58 205 LEU B C 1
ATOM 3922 O O . LEU B 1 208 ? 184.857 35.379 -18.112 1.00 24.54 205 LEU B O 1
ATOM 3927 N N . ARG B 1 209 ? 182.916 35.294 -16.984 1.00 29.39 206 ARG B N 1
ATOM 3928 C CA . ARG B 1 209 ? 183.382 34.233 -16.107 1.00 28.50 206 ARG B CA 1
ATOM 3929 C C . ARG B 1 209 ? 182.210 33.383 -15.645 1.00 25.65 206 ARG B C 1
ATOM 3930 O O . ARG B 1 209 ? 181.072 33.852 -15.563 1.00 25.71 206 ARG B O 1
ATOM 3938 N N . ASP B 1 210 ? 182.509 32.124 -15.346 1.00 37.45 207 ASP B N 1
ATOM 3939 C CA . ASP B 1 210 ? 181.572 31.196 -14.721 1.00 34.02 207 ASP B CA 1
ATOM 3940 C C . ASP B 1 210 ? 182.071 30.961 -13.300 1.00 40.89 207 ASP B C 1
ATOM 3941 O O . ASP B 1 210 ? 183.048 30.235 -13.091 1.00 39.88 207 ASP B O 1
ATOM 3946 N N . HIS B 1 211 ? 181.407 31.588 -12.326 1.00 39.42 208 HIS B N 1
ATOM 3947 C CA . HIS B 1 211 ? 181.836 31.447 -10.938 1.00 37.37 208 HIS B CA 1
ATOM 3948 C C . HIS B 1 211 ? 181.786 29.991 -10.493 1.00 35.43 208 HIS B C 1
ATOM 3949 O O . HIS B 1 211 ? 182.714 29.508 -9.834 1.00 36.02 208 HIS B O 1
ATOM 3956 N N . ASP B 1 212 ? 180.720 29.278 -10.859 1.00 40.63 209 ASP B N 1
ATOM 3957 C CA . ASP B 1 212 ? 180.570 27.841 -10.617 1.00 46.18 209 ASP B CA 1
ATOM 3958 C C . ASP B 1 212 ? 180.967 27.477 -9.183 1.00 45.00 209 ASP B C 1
ATOM 3959 O O . ASP B 1 212 ? 181.971 26.813 -8.925 1.00 50.17 209 ASP B O 1
ATOM 3964 N N . GLY B 1 213 ? 180.146 27.947 -8.250 1.00 45.66 210 GLY B N 1
ATOM 3965 C CA . GLY B 1 213 ? 180.464 27.774 -6.848 1.00 40.34 210 GLY B CA 1
ATOM 3966 C C . GLY B 1 213 ? 179.510 26.878 -6.090 1.00 33.82 210 GLY B C 1
ATOM 3967 O O . GLY B 1 213 ? 179.872 25.765 -5.694 1.00 44.00 210 GLY B O 1
ATOM 3968 N N . HIS B 1 214 ? 178.287 27.354 -5.887 1.00 37.85 211 HIS B N 1
ATOM 3969 C CA . HIS B 1 214 ? 177.339 26.650 -5.036 1.00 30.70 211 HIS B CA 1
ATOM 3970 C C . HIS B 1 214 ? 176.899 25.340 -5.677 1.00 37.53 211 HIS B C 1
ATOM 3971 O O . HIS B 1 214 ? 176.510 25.305 -6.849 1.00 44.66 211 HIS B O 1
ATOM 3978 N N . GLN B 1 215 ? 176.964 24.260 -4.902 1.00 28.87 212 GLN B N 1
ATOM 3979 C CA . GLN B 1 215 ? 176.414 22.975 -5.308 1.00 28.97 212 GLN B CA 1
ATOM 3980 C C . GLN B 1 215 ? 174.910 22.895 -5.093 1.00 25.71 212 GLN B C 1
ATOM 3981 O O . GLN B 1 215 ? 174.340 21.803 -5.187 1.00 27.19 212 GLN B O 1
ATOM 3987 N N . SER B 1 216 ? 174.264 24.021 -4.799 1.00 23.54 213 SER B N 1
ATOM 3988 C CA . SER B 1 216 ? 172.826 24.080 -4.601 1.00 21.77 213 SER B CA 1
ATOM 3989 C C . SER B 1 216 ? 172.286 25.318 -5.303 1.00 21.21 213 SER B C 1
ATOM 3990 O O . SER B 1 216 ? 173.040 26.136 -5.835 1.00 25.98 213 SER B O 1
ATOM 3993 N N . GLU B 1 217 ? 170.963 25.450 -5.292 1.00 24.38 214 GLU B N 1
ATOM 3994 C CA . GLU B 1 217 ? 170.303 26.559 -5.970 1.00 21.61 214 GLU B CA 1
ATOM 3995 C C . GLU B 1 217 ? 170.723 27.894 -5.368 1.00 29.51 214 GLU B C 1
ATOM 3996 O O . GLU B 1 217 ? 170.591 28.110 -4.159 1.00 30.67 214 GLU B O 1
ATOM 4002 N N . VAL B 1 218 ? 171.237 28.788 -6.216 1.00 26.13 215 VAL B N 1
ATOM 4003 C CA . VAL B 1 218 ? 171.492 30.156 -5.785 1.00 22.27 215 VAL B CA 1
ATOM 4004 C C . VAL B 1 218 ? 170.166 30.816 -5.447 1.00 25.24 215 VAL B C 1
ATOM 4005 O O . VAL B 1 218 ? 169.191 30.708 -6.200 1.00 27.45 215 VAL B O 1
ATOM 4009 N N . THR B 1 219 ? 170.113 31.491 -4.299 1.00 23.16 216 THR B N 1
ATOM 4010 C CA . THR B 1 219 ? 168.879 32.104 -3.834 1.00 19.47 216 THR B CA 1
ATOM 4011 C C . THR B 1 219 ? 168.986 33.597 -3.570 1.00 18.24 216 THR B C 1
ATOM 4012 O O . THR B 1 219 ? 167.947 34.255 -3.455 1.00 25.19 216 THR B O 1
ATOM 4016 N N . ALA B 1 220 ? 170.193 34.148 -3.472 1.00 20.34 217 ALA B N 1
ATOM 4017 C CA . ALA B 1 220 ? 170.368 35.575 -3.253 1.00 22.10 217 ALA B CA 1
ATOM 4018 C C . ALA B 1 220 ? 171.694 36.010 -3.857 1.00 15.69 217 ALA B C 1
ATOM 4019 O O . ALA B 1 220 ? 172.662 35.246 -3.886 1.00 17.33 217 ALA B O 1
ATOM 4021 N N . LEU B 1 221 ? 171.727 37.249 -4.341 1.00 19.98 218 LEU B N 1
ATOM 4022 C CA . LEU B 1 221 ? 172.905 37.773 -5.017 1.00 20.73 218 LEU B CA 1
ATOM 4023 C C . LEU B 1 221 ? 173.043 39.247 -4.673 1.00 17.72 218 LEU B C 1
ATOM 4024 O O . LEU B 1 221 ? 172.086 40.011 -4.819 1.00 25.96 218 LEU B O 1
ATOM 4029 N N . GLN B 1 222 ? 174.229 39.636 -4.217 1.00 20.34 219 GLN B N 1
ATOM 4030 C CA . GLN B 1 222 ? 174.554 41.033 -3.978 1.00 21.73 219 GLN B CA 1
ATOM 4031 C C . GLN B 1 222 ? 175.836 41.374 -4.721 1.00 19.88 219 GLN B C 1
ATOM 4032 O O . GLN B 1 222 ? 176.739 40.543 -4.846 1.00 27.10 219 GLN B O 1
ATOM 4038 N N . PHE B 1 223 ? 175.903 42.605 -5.219 1.00 30.40 220 PHE B N 1
ATOM 4039 C CA . PHE B 1 223 ? 176.981 43.011 -6.114 1.00 25.61 220 PHE B CA 1
ATOM 4040 C C . PHE B 1 223 ? 177.255 44.492 -5.905 1.00 18.38 220 PHE B C 1
ATOM 4041 O O . PHE B 1 223 ? 176.384 45.327 -6.167 1.00 25.64 220 PHE B O 1
ATOM 4049 N N . LYS B 1 224 ? 178.463 44.809 -5.443 1.00 23.86 221 LYS B N 1
ATOM 4050 C CA . LYS B 1 224 ? 178.855 46.188 -5.185 1.00 26.50 221 LYS B CA 1
ATOM 4051 C C . LYS B 1 224 ? 180.373 46.269 -5.165 1.00 29.79 221 LYS B C 1
ATOM 4052 O O . LYS B 1 224 ? 181.027 45.438 -4.527 1.00 39.67 221 LYS B O 1
ATOM 4058 N N . ASP B 1 225 ? 180.922 47.266 -5.860 1.00 36.22 222 ASP B N 1
ATOM 4059 C CA . ASP B 1 225 ? 182.368 47.495 -5.917 1.00 37.76 222 ASP B CA 1
ATOM 4060 C C . ASP B 1 225 ? 183.113 46.246 -6.383 1.00 33.08 222 ASP B C 1
ATOM 4061 O O . ASP B 1 225 ? 184.178 45.902 -5.867 1.00 33.99 222 ASP B O 1
ATOM 4066 N N . ASN B 1 226 ? 182.535 45.559 -7.370 1.00 35.39 223 ASN B N 1
ATOM 4067 C CA . ASN B 1 226 ? 183.112 44.368 -7.993 1.00 33.12 223 ASN B CA 1
ATOM 4068 C C . ASN B 1 226 ? 183.257 43.206 -7.018 1.00 32.35 223 ASN B C 1
ATOM 4069 O O . ASN B 1 226 ? 184.090 42.317 -7.228 1.00 29.38 223 ASN B O 1
ATOM 4074 N N . ILE B 1 227 ? 182.457 43.186 -5.956 1.00 36.51 224 ILE B N 1
ATOM 4075 C CA . ILE B 1 227 ? 182.431 42.084 -5.003 1.00 37.51 224 ILE B CA 1
ATOM 4076 C C . ILE B 1 227 ? 181.036 41.479 -5.017 1.00 26.72 224 ILE B C 1
ATOM 4077 O O . ILE B 1 227 ? 180.043 42.190 -4.823 1.00 26.27 224 ILE B O 1
ATOM 4082 N N . VAL B 1 228 ? 180.962 40.172 -5.249 1.00 26.84 225 VAL B N 1
ATOM 4083 C CA . VAL B 1 228 ? 179.697 39.453 -5.341 1.00 25.03 225 VAL B CA 1
ATOM 4084 C C . VAL B 1 228 ? 179.574 38.549 -4.124 1.00 24.77 225 VAL B C 1
ATOM 4085 O O . VAL B 1 228 ? 180.429 37.685 -3.891 1.00 23.12 225 VAL B O 1
ATOM 4089 N N . VAL B 1 229 ? 178.513 38.750 -3.348 1.00 29.57 226 VAL B N 1
ATOM 4090 C CA . VAL B 1 229 ? 178.172 37.886 -2.224 1.00 28.21 226 VAL B CA 1
ATOM 4091 C C . VAL B 1 229 ? 176.918 37.116 -2.606 1.00 18.29 226 VAL B C 1
ATOM 4092 O O . VAL B 1 229 ? 175.894 37.717 -2.954 1.00 22.61 226 VAL B O 1
ATOM 4096 N N . SER B 1 230 ? 176.993 35.791 -2.546 1.00 20.09 227 SER B N 1
ATOM 4097 C CA . SER B 1 230 ? 175.905 34.934 -2.985 1.00 25.77 227 SER B CA 1
ATOM 4098 C C . SER B 1 230 ? 175.478 33.992 -1.867 1.00 25.82 227 SER B C 1
ATOM 4099 O O . SER B 1 230 ? 176.289 33.579 -1.033 1.00 26.26 227 SER B O 1
ATOM 4102 N N . GLY B 1 231 ? 174.189 33.665 -1.857 1.00 23.25 228 GLY B N 1
ATOM 4103 C CA . GLY B 1 231 ? 173.647 32.688 -0.934 1.00 22.28 228 GLY B CA 1
ATOM 4104 C C . GLY B 1 231 ? 173.012 31.546 -1.703 1.00 21.27 228 GLY B C 1
ATOM 4105 O O . GLY B 1 231 ? 172.508 31.731 -2.811 1.00 18.47 228 GLY B O 1
ATOM 4106 N N . ALA B 1 232 ? 173.041 30.358 -1.104 1.00 26.82 229 ALA B N 1
ATOM 4107 C CA . ALA B 1 232 ? 172.581 29.147 -1.767 1.00 21.11 229 ALA B CA 1
ATOM 4108 C C . ALA B 1 232 ? 171.546 28.433 -0.909 1.00 21.77 229 ALA B C 1
ATOM 4109 O O . ALA B 1 232 ? 171.363 28.732 0.274 1.00 23.90 229 ALA B O 1
ATOM 4111 N N . LYS B 1 233 ? 170.872 27.465 -1.534 1.00 21.46 230 LYS B N 1
ATOM 4112 C CA . LYS B 1 233 ? 169.808 26.726 -0.862 1.00 26.81 230 LYS B CA 1
ATOM 4113 C C . LYS B 1 233 ? 170.352 25.809 0.228 1.00 23.90 230 LYS B C 1
ATOM 4114 O O . LYS B 1 233 ? 169.636 25.494 1.185 1.00 26.43 230 LYS B O 1
ATOM 4120 N N . ASP B 1 234 ? 171.603 25.370 0.107 1.00 25.58 231 ASP B N 1
ATOM 4121 C CA . ASP B 1 234 ? 172.199 24.508 1.118 1.00 20.58 231 ASP B CA 1
ATOM 4122 C C . ASP B 1 234 ? 172.740 25.283 2.312 1.00 24.44 231 ASP B C 1
ATOM 4123 O O . ASP B 1 234 ? 173.338 24.674 3.205 1.00 25.34 231 ASP B O 1
ATOM 4128 N N . GLY B 1 235 ? 172.552 26.602 2.349 1.00 26.04 232 GLY B N 1
ATOM 4129 C CA . GLY B 1 235 ? 172.967 27.418 3.467 1.00 20.99 232 GLY B CA 1
ATOM 4130 C C . GLY B 1 235 ? 174.293 28.125 3.293 1.00 21.99 232 GLY B C 1
ATOM 4131 O O . GLY B 1 235 ? 174.646 28.953 4.142 1.00 25.07 232 GLY B O 1
ATOM 4132 N N . THR B 1 236 ? 175.030 27.836 2.225 1.00 24.46 233 THR B N 1
ATOM 4133 C CA . THR B 1 236 ? 176.357 28.408 2.046 1.00 23.30 233 THR B CA 1
ATOM 4134 C C . THR B 1 236 ? 176.272 29.854 1.579 1.00 21.06 233 THR B C 1
ATOM 4135 O O . THR B 1 236 ? 175.388 30.225 0.801 1.00 27.94 233 THR B O 1
ATOM 4139 N N . VAL B 1 237 ? 177.196 30.673 2.073 1.00 20.78 234 VAL B N 1
ATOM 4140 C CA . VAL B 1 237 ? 177.369 32.050 1.631 1.00 15.14 234 VAL B CA 1
ATOM 4141 C C . VAL B 1 237 ? 178.806 32.199 1.154 1.00 29.60 234 VAL B C 1
ATOM 4142 O O . VAL B 1 237 ? 179.740 31.783 1.850 1.00 26.58 234 VAL B O 1
ATOM 4146 N N . LYS B 1 238 ? 178.981 32.777 -0.031 1.00 29.48 235 LYS B N 1
ATOM 4147 C CA . LYS B 1 238 ? 180.296 32.921 -0.636 1.00 20.22 235 LYS B CA 1
ATOM 4148 C C . LYS B 1 238 ? 180.508 34.358 -1.088 1.00 27.04 235 LYS B C 1
ATOM 4149 O O . LYS B 1 238 ? 179.555 35.077 -1.401 1.00 26.42 235 LYS B O 1
ATOM 4155 N N . VAL B 1 239 ? 181.774 34.764 -1.122 1.00 30.18 236 VAL B N 1
ATOM 4156 C CA . VAL B 1 239 ? 182.178 36.099 -1.544 1.00 29.28 236 VAL B CA 1
ATOM 4157 C C . VAL B 1 239 ? 183.073 35.958 -2.766 1.00 22.41 236 VAL B C 1
ATOM 4158 O O . VAL B 1 239 ? 184.073 35.233 -2.727 1.00 21.55 236 VAL B O 1
ATOM 4162 N N . TRP B 1 240 ? 182.714 36.648 -3.845 1.00 27.02 237 TRP B N 1
ATOM 4163 C CA . TRP B 1 240 ? 183.398 36.513 -5.122 1.00 26.74 237 TRP B CA 1
ATOM 4164 C C . TRP B 1 240 ? 184.065 37.819 -5.526 1.00 23.39 237 TRP B C 1
ATOM 4165 O O . TRP B 1 240 ? 183.575 38.911 -5.220 1.00 31.13 237 TRP B O 1
ATOM 4176 N N . TYR B 1 241 ? 185.189 37.690 -6.223 1.00 29.77 238 TYR B N 1
ATOM 4177 C CA . TYR B 1 241 ? 185.726 38.761 -7.049 1.00 32.81 238 TYR B CA 1
ATOM 4178 C C . TYR B 1 241 ? 185.443 38.407 -8.502 1.0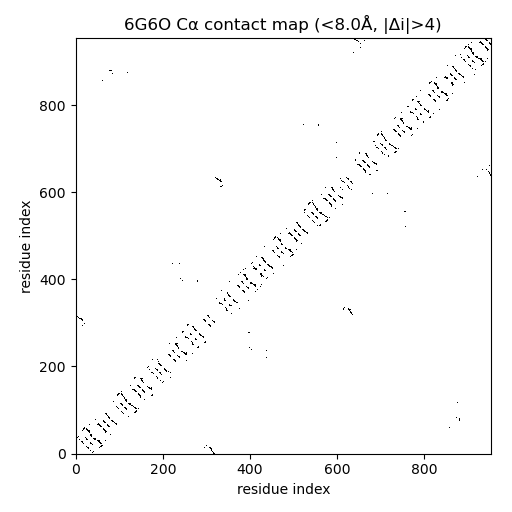0 30.61 238 TYR B C 1
ATOM 4179 O O . TYR B 1 241 ? 185.749 37.295 -8.942 1.00 31.97 238 TYR B O 1
ATOM 4188 N N . ILE B 1 242 ? 184.848 39.347 -9.237 1.00 26.57 239 ILE B N 1
ATOM 4189 C CA . ILE B 1 242 ? 184.374 39.039 -10.582 1.00 36.02 239 ILE B CA 1
ATOM 4190 C C . ILE B 1 242 ? 185.538 38.717 -11.512 1.00 40.39 239 ILE B C 1
ATOM 4191 O O . ILE B 1 242 ? 185.431 37.842 -12.381 1.00 40.87 239 ILE B O 1
ATOM 4196 N N . GLY B 1 243 ? 186.670 39.396 -11.336 1.00 38.98 240 GLY B N 1
ATOM 4197 C CA . GLY B 1 243 ? 187.843 39.093 -12.134 1.00 35.10 240 GLY B CA 1
ATOM 4198 C C . GLY B 1 243 ? 188.449 37.730 -11.872 1.00 35.63 240 GLY B C 1
ATOM 4199 O O . GLY B 1 243 ? 189.311 37.298 -12.645 1.00 46.57 240 GLY B O 1
ATOM 4200 N N . THR B 1 244 ? 188.021 37.046 -10.813 1.00 35.31 241 THR B N 1
ATOM 4201 C CA . THR B 1 244 ? 188.556 35.745 -10.444 1.00 40.35 241 THR B CA 1
ATOM 4202 C C . THR B 1 244 ? 187.455 34.695 -10.501 1.00 38.62 241 THR B C 1
ATOM 4203 O O . THR B 1 244 ? 186.287 34.978 -10.217 1.00 40.46 241 THR B O 1
ATOM 4207 N N . GLY B 1 245 ? 187.841 33.475 -10.873 1.00 41.33 242 GLY B N 1
ATOM 4208 C CA . GLY B 1 245 ? 186.857 32.414 -11.017 1.00 40.37 242 GLY B CA 1
ATOM 4209 C C . GLY B 1 245 ? 186.190 32.049 -9.705 1.00 36.42 242 GLY B C 1
ATOM 4210 O O . GLY B 1 245 ? 184.963 32.080 -9.589 1.00 43.38 242 GLY B O 1
ATOM 4211 N N . GLN B 1 246 ? 186.987 31.707 -8.699 1.00 33.65 243 GLN B N 1
ATOM 4212 C CA . GLN B 1 246 ? 186.469 31.169 -7.451 1.00 37.99 243 GLN B CA 1
ATOM 4213 C C . GLN B 1 246 ? 186.568 32.197 -6.327 1.00 40.66 243 GLN B C 1
ATOM 4214 O O . GLN B 1 246 ? 187.129 33.284 -6.482 1.00 39.21 243 GLN B O 1
ATOM 4220 N N . GLU B 1 247 ? 186.017 31.817 -5.176 1.00 42.85 244 GLU B N 1
ATOM 4221 C CA . GLU B 1 247 ? 185.672 32.763 -4.124 1.00 39.67 244 GLU B CA 1
ATOM 4222 C C . GLU B 1 247 ? 186.910 33.334 -3.436 1.00 38.22 244 GLU B C 1
ATOM 4223 O O . GLU B 1 247 ? 188.008 32.774 -3.487 1.00 38.55 244 GLU B O 1
ATOM 4229 N N . LEU B 1 248 ? 186.706 34.479 -2.780 1.00 36.18 245 LEU B N 1
ATOM 4230 C CA . LEU B 1 248 ? 187.741 35.090 -1.952 1.00 33.20 245 LEU B CA 1
ATOM 4231 C C . LEU B 1 248 ? 187.816 34.409 -0.592 1.00 37.51 245 LEU B C 1
ATOM 4232 O O . LEU B 1 248 ? 188.836 33.808 -0.237 1.00 43.08 245 LEU B O 1
ATOM 4237 N N . VAL B 1 249 ? 186.737 34.498 0.182 1.00 44.17 246 VAL B N 1
ATOM 4238 C CA . VAL B 1 249 ? 186.630 33.864 1.489 1.00 40.37 246 VAL B CA 1
ATOM 4239 C C . VAL B 1 249 ? 185.295 33.136 1.554 1.00 39.15 246 VAL B C 1
ATOM 4240 O O . VAL B 1 249 ? 184.288 33.616 1.019 1.00 34.45 246 VAL B O 1
ATOM 4244 N N . SER B 1 250 ? 185.290 31.967 2.189 1.00 44.88 247 SER B N 1
ATOM 4245 C CA . SER B 1 250 ? 184.085 31.159 2.349 1.00 47.02 247 SER B CA 1
ATOM 4246 C C . SER B 1 250 ? 183.611 31.282 3.791 1.00 40.50 247 SER B C 1
ATOM 4247 O O . SER B 1 250 ? 184.247 30.752 4.708 1.00 37.68 247 SER B O 1
ATOM 4250 N N . LEU B 1 251 ? 182.500 31.986 3.988 1.00 37.49 248 LEU B N 1
ATOM 4251 C CA . LEU B 1 251 ? 181.916 32.103 5.313 1.00 29.73 248 LEU B CA 1
ATOM 4252 C C . LEU B 1 251 ? 181.234 30.797 5.703 1.00 34.74 248 LEU B C 1
ATOM 4253 O O . LEU B 1 251 ? 180.807 30.014 4.850 1.00 41.58 248 LEU B O 1
ATOM 4258 N N . GLU B 1 252 ? 181.138 30.561 7.014 1.00 31.01 249 GLU B N 1
ATOM 4259 C CA . GLU B 1 252 ? 180.521 29.330 7.494 1.00 33.05 249 GLU B CA 1
ATOM 4260 C C . GLU B 1 252 ? 179.044 29.254 7.133 1.00 29.81 249 GLU B C 1
ATOM 4261 O O . GLU B 1 252 ? 178.457 28.168 7.188 1.00 29.91 249 GLU B O 1
ATOM 4267 N N . GLY B 1 253 ? 178.441 30.374 6.743 1.00 29.16 250 GLY B N 1
ATOM 4268 C CA . GLY B 1 253 ? 177.065 30.427 6.304 1.00 21.18 250 GLY B CA 1
ATOM 4269 C C . GLY B 1 253 ? 176.104 29.959 7.379 1.00 32.02 250 GLY B C 1
ATOM 4270 O O . GLY B 1 253 ? 176.366 30.047 8.583 1.00 36.57 250 GLY B O 1
ATOM 4271 N N . HIS B 1 254 ? 174.966 29.449 6.928 1.00 28.82 251 HIS B N 1
ATOM 4272 C CA . HIS B 1 254 ? 173.931 28.901 7.788 1.00 21.10 251 HIS B CA 1
ATOM 4273 C C . HIS B 1 254 ? 173.797 27.407 7.520 1.00 23.04 251 HIS B C 1
ATOM 4274 O O . HIS B 1 254 ? 174.473 26.840 6.657 1.00 30.16 251 HIS B O 1
ATOM 4281 N N . GLN B 1 255 ? 172.914 26.762 8.278 1.00 24.26 252 GLN B N 1
ATOM 4282 C CA . GLN B 1 255 ? 172.516 25.393 7.989 1.00 21.86 252 GLN B CA 1
ATOM 4283 C C . GLN B 1 255 ? 171.180 25.318 7.266 1.00 19.48 252 GLN B C 1
ATOM 4284 O O . GLN B 1 255 ? 170.829 24.252 6.749 1.00 30.81 252 GLN B O 1
ATOM 4290 N N . SER B 1 256 ? 170.441 26.420 7.211 1.00 24.79 253 SER B N 1
ATOM 4291 C CA . SER B 1 256 ? 169.177 26.514 6.500 1.00 26.15 253 SER B CA 1
ATOM 4292 C C . SER B 1 256 ? 169.359 27.319 5.219 1.00 20.07 253 SER B C 1
ATOM 4293 O O . SER B 1 256 ? 170.355 28.020 5.032 1.00 21.45 253 SER B O 1
ATOM 4296 N N . ALA B 1 257 ? 168.368 27.213 4.337 1.00 25.64 254 ALA B N 1
ATOM 4297 C CA . ALA B 1 257 ? 168.444 27.867 3.037 1.00 26.43 254 ALA B CA 1
ATOM 4298 C C . ALA B 1 257 ? 168.531 29.380 3.192 1.00 22.96 254 ALA B C 1
ATOM 4299 O O . ALA B 1 257 ? 167.749 29.988 3.927 1.00 27.48 254 ALA B O 1
ATOM 4301 N N . ILE B 1 258 ? 169.494 29.985 2.496 1.00 19.04 255 ILE B N 1
ATOM 4302 C CA . ILE B 1 258 ? 169.619 31.437 2.494 1.00 16.02 255 ILE B CA 1
ATOM 4303 C C . ILE B 1 258 ? 168.405 32.043 1.805 1.00 17.60 255 ILE B C 1
ATOM 4304 O O . ILE B 1 258 ? 168.030 31.637 0.697 1.00 23.54 255 ILE B O 1
ATOM 4309 N N . THR B 1 259 ? 167.777 33.016 2.464 1.00 21.29 256 THR B N 1
ATOM 4310 C CA . THR B 1 259 ? 166.616 33.696 1.911 1.00 14.03 256 THR B CA 1
ATOM 4311 C C . THR B 1 259 ? 166.820 35.186 1.704 1.00 17.10 256 THR B C 1
ATOM 4312 O O . THR B 1 259 ? 166.098 35.780 0.896 1.00 22.82 256 THR B O 1
ATOM 4316 N N . ALA B 1 260 ? 167.770 35.805 2.400 1.00 16.21 257 ALA B N 1
ATOM 4317 C CA . ALA B 1 260 ? 167.986 37.238 2.306 1.00 15.57 257 ALA B CA 1
ATOM 4318 C C . ALA B 1 260 ? 169.478 37.524 2.334 1.00 18.93 257 ALA B C 1
ATOM 4319 O O . ALA B 1 260 ? 170.259 36.780 2.932 1.00 18.28 257 ALA B O 1
ATOM 4321 N N . LEU B 1 261 ? 169.864 38.611 1.672 1.00 24.38 258 LEU B N 1
ATOM 4322 C CA . LEU B 1 261 ? 171.255 39.035 1.643 1.00 20.94 258 LEU B CA 1
ATOM 4323 C C . LEU B 1 261 ? 171.305 40.552 1.589 1.00 21.74 258 LEU B C 1
ATOM 4324 O O . LEU B 1 261 ? 170.571 41.177 0.818 1.00 31.17 258 LEU B O 1
ATOM 4329 N N . ALA B 1 262 ? 172.155 41.133 2.423 1.00 24.83 259 ALA B N 1
ATOM 4330 C CA . ALA B 1 262 ? 172.422 42.560 2.414 1.00 21.50 259 ALA B CA 1
ATOM 4331 C C . ALA B 1 262 ? 173.927 42.758 2.449 1.00 28.56 259 ALA B C 1
ATOM 4332 O O . ALA B 1 262 ? 174.642 42.016 3.130 1.00 29.85 259 ALA B O 1
ATOM 4334 N N . PHE B 1 263 ? 174.408 43.749 1.706 1.00 27.66 260 PHE B N 1
ATOM 4335 C CA . PHE B 1 263 ? 175.837 43.917 1.497 1.00 29.32 260 PHE B CA 1
ATOM 4336 C C . PHE B 1 263 ? 176.189 45.392 1.582 1.00 30.82 260 PHE B C 1
ATOM 4337 O O . PHE B 1 263 ? 175.602 46.214 0.872 1.00 41.26 260 PHE B O 1
ATOM 4345 N N . SER B 1 264 ? 177.144 45.721 2.449 1.00 35.80 261 SER B N 1
ATOM 4346 C CA . SER B 1 264 ? 177.575 47.108 2.612 1.00 37.78 261 SER B CA 1
ATOM 4347 C C . SER B 1 264 ? 179.004 47.101 3.134 1.00 38.28 261 SER B C 1
ATOM 4348 O O . SER B 1 264 ? 179.248 46.661 4.263 1.00 40.31 261 SER B O 1
ATOM 4351 N N . LYS B 1 265 ? 179.935 47.576 2.310 1.00 40.43 262 LYS B N 1
ATOM 4352 C CA . LYS B 1 265 ? 181.352 47.719 2.668 1.00 35.17 262 LYS B CA 1
ATOM 4353 C C . LYS B 1 265 ? 181.914 46.326 2.939 1.00 38.03 262 LYS B C 1
ATOM 4354 O O . LYS B 1 265 ? 181.800 45.446 2.069 1.00 49.27 262 LYS B O 1
ATOM 4360 N N . ASN B 1 266 ? 182.521 46.073 4.096 1.00 35.76 263 ASN B N 1
ATOM 4361 C CA . ASN B 1 266 ? 183.150 44.794 4.390 1.00 33.49 263 ASN B CA 1
ATOM 4362 C C . ASN B 1 266 ? 182.296 43.908 5.286 1.00 25.49 263 ASN B C 1
ATOM 4363 O O . ASN B 1 266 ? 182.800 42.915 5.818 1.00 32.82 263 ASN B O 1
ATOM 4368 N N . ILE B 1 267 ? 181.021 44.236 5.462 1.00 28.73 264 ILE B N 1
ATOM 4369 C CA . ILE B 1 267 ? 180.132 43.501 6.353 1.00 34.87 264 ILE B CA 1
ATOM 4370 C C . ILE B 1 267 ? 178.997 42.911 5.529 1.00 31.38 264 ILE B C 1
ATOM 4371 O O . ILE B 1 267 ? 178.360 43.620 4.741 1.00 28.94 264 ILE B O 1
ATOM 4376 N N . VAL B 1 268 ? 178.754 41.614 5.707 1.00 29.59 265 VAL B N 1
ATOM 4377 C CA . VAL B 1 268 ? 177.685 40.898 5.023 1.00 22.03 265 VAL B CA 1
ATOM 4378 C C . VAL B 1 268 ? 176.687 40.418 6.068 1.00 22.49 265 VAL B C 1
ATOM 4379 O O . VAL B 1 268 ? 177.073 39.789 7.059 1.00 26.84 265 VAL B O 1
ATOM 4383 N N . VAL B 1 269 ? 175.410 40.717 5.846 1.00 26.66 266 VAL B N 1
ATOM 4384 C CA . VAL B 1 269 ? 174.326 40.291 6.724 1.00 24.52 266 VAL B CA 1
ATOM 4385 C C . VAL B 1 269 ? 173.433 39.346 5.934 1.00 23.89 266 VAL B C 1
ATOM 4386 O O . VAL B 1 269 ? 172.846 39.743 4.919 1.00 26.86 266 VAL B O 1
ATOM 4390 N N . SER B 1 270 ? 173.329 38.102 6.393 1.00 20.62 267 SER B N 1
ATOM 4391 C CA . SER B 1 270 ? 172.573 37.074 5.694 1.00 22.02 267 SER B CA 1
ATOM 4392 C C . SER B 1 270 ? 171.427 36.573 6.562 1.00 25.27 267 SER B C 1
ATOM 4393 O O . SER B 1 270 ? 171.579 36.408 7.777 1.00 25.39 267 SER B O 1
ATOM 4396 N N . GLY B 1 271 ? 170.281 36.340 5.930 1.00 18.23 268 GLY B N 1
ATOM 4397 C CA . GLY B 1 271 ? 169.152 35.711 6.586 1.00 18.15 268 GLY B CA 1
ATOM 4398 C C . GLY B 1 271 ? 168.895 34.334 6.010 1.00 23.70 268 GLY B C 1
ATOM 4399 O O . GLY B 1 271 ? 169.308 34.047 4.883 1.00 21.27 268 GLY B O 1
ATOM 4400 N N . ALA B 1 272 ? 168.223 33.470 6.765 1.00 20.00 269 ALA B N 1
ATOM 4401 C CA . ALA B 1 272 ? 167.974 32.101 6.340 1.00 20.71 269 ALA B CA 1
ATOM 4402 C C . ALA B 1 272 ? 166.512 31.749 6.588 1.00 19.09 269 ALA B C 1
ATOM 4403 O O . ALA B 1 272 ? 165.742 32.541 7.140 1.00 21.06 269 ALA B O 1
ATOM 4405 N N . ALA B 1 273 ? 166.135 30.538 6.176 1.00 24.37 270 ALA B N 1
ATOM 4406 C CA . ALA B 1 273 ? 164.753 30.087 6.271 1.00 22.83 270 ALA B CA 1
ATOM 4407 C C . ALA B 1 273 ? 164.354 29.654 7.676 1.00 21.59 270 ALA B C 1
ATOM 4408 O O . ALA B 1 273 ? 163.157 29.492 7.934 1.00 17.65 270 ALA B O 1
ATOM 4410 N N . ASP B 1 274 ? 165.309 29.456 8.582 1.00 29.18 271 ASP B N 1
ATOM 4411 C CA . ASP B 1 274 ? 164.983 29.175 9.974 1.00 25.16 271 ASP B CA 1
ATOM 4412 C C . ASP B 1 274 ? 164.830 30.440 10.807 1.00 23.01 271 ASP B C 1
ATOM 4413 O O . ASP B 1 274 ? 164.476 30.349 11.987 1.00 25.83 271 ASP B O 1
ATOM 4418 N N . GLY B 1 275 ? 165.080 31.610 10.222 1.00 24.44 272 GLY B N 1
ATOM 4419 C CA . GLY B 1 275 ? 164.950 32.870 10.920 1.00 25.41 272 GLY B CA 1
ATOM 4420 C C . GLY B 1 275 ? 166.237 33.439 11.466 1.00 21.57 272 GLY B C 1
ATOM 4421 O O . GLY B 1 275 ? 166.209 34.523 12.061 1.00 21.51 272 GLY B O 1
ATOM 4422 N N . THR B 1 276 ? 167.359 32.752 11.283 1.00 23.03 273 THR B N 1
ATOM 4423 C CA . THR B 1 276 ? 168.630 33.211 11.818 1.00 21.49 273 THR B CA 1
ATOM 4424 C C . THR B 1 276 ? 169.206 34.327 10.956 1.00 29.53 273 THR B C 1
ATOM 4425 O O . THR B 1 276 ? 169.128 34.288 9.724 1.00 22.81 273 THR B O 1
ATOM 4429 N N . ILE B 1 277 ? 169.784 35.328 11.615 1.00 25.87 274 ILE B N 1
ATOM 4430 C CA . ILE B 1 277 ? 170.437 36.450 10.953 1.00 23.44 274 ILE B CA 1
ATOM 4431 C C . ILE B 1 277 ? 171.884 36.485 11.421 1.00 30.46 274 ILE B C 1
ATOM 4432 O O . ILE B 1 277 ? 172.149 36.561 12.628 1.00 28.19 274 ILE B O 1
ATOM 4437 N N . LYS B 1 278 ? 172.815 36.427 10.473 1.00 22.55 275 LYS B N 1
ATOM 4438 C CA . LYS B 1 278 ? 174.239 36.419 10.770 1.00 19.50 275 LYS B CA 1
ATOM 4439 C C . LYS B 1 278 ? 174.916 37.604 10.099 1.00 22.02 275 LYS B C 1
ATOM 4440 O O . LYS B 1 278 ? 174.573 37.972 8.971 1.00 23.93 275 LYS B O 1
ATOM 4446 N N . VAL B 1 279 ? 175.873 38.199 10.804 1.00 27.73 276 VAL B N 1
ATOM 4447 C CA . VAL B 1 279 ? 176.649 39.331 10.315 1.00 18.16 276 VAL B CA 1
ATOM 4448 C C . VAL B 1 279 ? 178.103 38.895 10.233 1.00 23.58 276 VAL B C 1
ATOM 4449 O O . VAL B 1 279 ? 178.662 38.403 11.220 1.00 31.10 276 VAL B O 1
ATOM 4453 N N . TRP B 1 280 ? 178.711 39.071 9.064 1.00 25.77 277 TRP B N 1
ATOM 4454 C CA . TRP B 1 280 ? 180.058 38.585 8.814 1.00 22.74 277 TRP B CA 1
ATOM 4455 C C . TRP B 1 280 ? 181.006 39.744 8.543 1.00 22.22 277 TRP B C 1
ATOM 4456 O O . TRP B 1 280 ? 180.589 40.862 8.231 1.00 25.05 277 TRP B O 1
ATOM 4467 N N . ASP B 1 281 ? 182.299 39.457 8.676 1.00 22.84 278 ASP B N 1
ATOM 4468 C CA . ASP B 1 281 ? 183.368 40.350 8.243 1.00 30.87 278 ASP B CA 1
ATOM 4469 C C . ASP B 1 281 ? 183.983 39.738 6.991 1.00 31.09 278 ASP B C 1
ATOM 4470 O O . ASP B 1 281 ? 184.580 38.658 7.050 1.00 32.45 278 ASP B O 1
ATOM 4475 N N . ILE B 1 282 ? 183.838 40.433 5.862 1.00 34.67 279 ILE B N 1
ATOM 4476 C CA . ILE B 1 282 ? 184.221 39.893 4.567 1.00 32.62 279 ILE B CA 1
ATOM 4477 C C . ILE B 1 282 ? 185.716 39.645 4.442 1.00 28.60 279 ILE B C 1
ATOM 4478 O O . ILE B 1 282 ? 186.142 38.940 3.522 1.00 42.06 279 ILE B O 1
ATOM 4483 N N . LEU B 1 283 ? 186.525 40.190 5.347 1.00 32.85 280 LEU B N 1
ATOM 4484 C CA . LEU B 1 283 ? 187.976 40.109 5.226 1.00 29.84 280 LEU B CA 1
ATOM 4485 C C . LEU B 1 283 ? 188.600 39.062 6.137 1.00 35.70 280 LEU B C 1
ATOM 4486 O O . LEU B 1 283 ? 189.571 38.409 5.742 1.00 39.98 280 LEU B O 1
ATOM 4491 N N . THR B 1 284 ? 188.075 38.888 7.349 1.00 41.26 281 THR B N 1
ATOM 4492 C CA . THR B 1 284 ? 188.575 37.873 8.264 1.00 31.31 281 THR B CA 1
ATOM 4493 C C . THR B 1 284 ? 187.765 36.586 8.228 1.00 28.00 281 THR B C 1
ATOM 4494 O O . THR B 1 284 ? 188.182 35.597 8.840 1.00 39.73 281 THR B O 1
ATOM 4498 N N . GLY B 1 285 ? 186.637 36.570 7.526 1.00 35.38 282 GLY B N 1
ATOM 4499 C CA . GLY B 1 285 ? 185.785 35.391 7.521 1.00 35.72 282 GLY B CA 1
ATOM 4500 C C . GLY B 1 285 ? 185.229 35.062 8.888 1.00 38.70 282 GLY B C 1
ATOM 4501 O O . GLY B 1 285 ? 185.073 33.883 9.229 1.00 49.16 282 GLY B O 1
ATOM 4502 N N . GLN B 1 286 ? 184.925 36.083 9.681 1.00 31.92 283 GLN B N 1
ATOM 4503 C CA . GLN B 1 286 ? 184.517 35.915 11.065 1.00 32.24 283 GLN B CA 1
ATOM 4504 C C . GLN B 1 286 ? 183.066 36.340 11.248 1.00 32.43 283 GLN B C 1
ATOM 4505 O O . GLN B 1 286 ? 182.543 37.165 10.495 1.00 31.86 283 GLN B O 1
ATOM 4511 N N . LEU B 1 287 ? 182.423 35.767 12.262 1.00 34.35 284 LEU B N 1
ATOM 4512 C CA . LEU B 1 287 ? 181.032 36.067 12.584 1.00 22.86 284 LEU B CA 1
ATOM 4513 C C . LEU B 1 287 ? 180.991 37.240 13.557 1.00 31.54 284 LEU B C 1
ATOM 4514 O O . LEU B 1 287 ? 181.327 37.089 14.736 1.00 36.59 284 LEU B O 1
ATOM 4519 N N . LEU B 1 288 ? 180.576 38.410 13.065 1.00 32.73 285 LEU B N 1
ATOM 4520 C CA . LEU B 1 288 ? 180.451 39.572 13.939 1.00 30.15 285 LEU B CA 1
ATOM 4521 C C . LEU B 1 288 ? 179.324 39.377 14.945 1.00 30.96 285 LEU B C 1
ATOM 4522 O O . LEU B 1 288 ? 179.500 39.619 16.144 1.00 40.73 285 LEU B O 1
ATOM 4527 N N . ARG B 1 289 ? 178.158 38.941 14.474 1.00 28.56 286 ARG B N 1
ATOM 4528 C CA . ARG B 1 289 ? 177.079 38.545 15.365 1.00 29.49 286 ARG B CA 1
ATOM 4529 C C . ARG B 1 289 ? 176.191 37.535 14.655 1.00 35.05 286 ARG B C 1
ATOM 4530 O O . ARG B 1 289 ? 176.060 37.549 13.428 1.00 33.47 286 ARG B O 1
ATOM 4538 N N . ASP B 1 290 ? 175.586 36.652 15.452 1.00 38.44 287 ASP B N 1
ATOM 4539 C CA . ASP B 1 290 ? 174.741 35.552 14.989 1.00 32.52 287 ASP B CA 1
ATOM 4540 C C . ASP B 1 290 ? 173.450 35.620 15.806 1.00 34.07 287 ASP B C 1
ATOM 4541 O O . ASP B 1 290 ? 173.246 34.834 16.733 1.00 32.72 287 ASP B O 1
ATOM 4546 N N . HIS B 1 291 ? 172.585 36.575 15.470 1.00 32.55 288 HIS B N 1
ATOM 4547 C CA . HIS B 1 291 ? 171.353 36.746 16.224 1.00 31.83 288 HIS B CA 1
ATOM 4548 C C . HIS B 1 291 ? 170.400 35.579 15.995 1.00 42.06 288 HIS B C 1
ATOM 4549 O O . HIS B 1 291 ? 170.479 34.854 14.998 1.00 35.62 288 HIS B O 1
ATOM 4556 N N . ASP B 1 292 ? 169.484 35.406 16.948 1.00 52.93 289 ASP B N 1
ATOM 4557 C CA . ASP B 1 292 ? 168.276 34.615 16.730 1.00 47.35 289 ASP B CA 1
ATOM 4558 C C . ASP B 1 292 ? 167.217 35.576 16.200 1.00 45.04 289 ASP B C 1
ATOM 4559 O O . ASP B 1 292 ? 166.380 36.105 16.934 1.00 50.16 289 ASP B O 1
ATOM 4564 N N . GLY B 1 293 ? 167.286 35.821 14.893 1.00 37.52 290 GLY B N 1
ATOM 4565 C CA . GLY B 1 293 ? 166.450 36.811 14.246 1.00 28.86 290 GLY B CA 1
ATOM 4566 C C . GLY B 1 293 ? 164.964 36.630 14.467 1.00 25.11 290 GLY B C 1
ATOM 4567 O O . GLY B 1 293 ? 164.374 37.292 15.327 1.00 32.35 290 GLY B O 1
ATOM 4568 N N . HIS B 1 294 ? 164.345 35.739 13.699 1.00 24.11 291 HIS B N 1
ATOM 4569 C CA . HIS B 1 294 ? 162.908 35.528 13.759 1.00 20.39 291 HIS B CA 1
ATOM 4570 C C . HIS B 1 294 ? 162.617 34.041 13.899 1.00 16.96 291 HIS B C 1
ATOM 4571 O O . HIS B 1 294 ? 163.501 33.193 13.760 1.00 22.10 291 HIS B O 1
ATOM 4578 N N . GLN B 1 295 ? 161.352 33.734 14.184 1.00 19.04 292 GLN B N 1
ATOM 4579 C CA . GLN B 1 295 ? 160.869 32.361 14.249 1.00 23.05 292 GLN B CA 1
ATOM 4580 C C . GLN B 1 295 ? 160.154 31.948 12.967 1.00 18.93 292 GLN B C 1
ATOM 4581 O O . GLN B 1 295 ? 159.197 31.167 13.009 1.00 18.30 292 GLN B O 1
ATOM 4587 N N . SER B 1 296 ? 160.598 32.477 11.831 1.00 20.93 293 SER B N 1
ATOM 4588 C CA . SER B 1 296 ? 160.093 32.099 10.517 1.00 22.04 293 SER B CA 1
ATOM 4589 C C . SER B 1 296 ? 161.095 32.589 9.481 1.00 19.39 293 SER B C 1
ATOM 4590 O O . SER B 1 296 ? 162.126 33.176 9.818 1.00 22.26 293 SER B O 1
ATOM 4593 N N . GLU B 1 297 ? 160.781 32.353 8.210 1.00 25.05 294 GLU B N 1
ATOM 4594 C CA . GLU B 1 297 ? 161.692 32.722 7.135 1.00 18.56 294 GLU B CA 1
ATOM 4595 C C . GLU B 1 297 ? 161.886 34.230 7.077 1.00 13.92 294 GLU B C 1
ATOM 4596 O O . GLU B 1 297 ? 160.918 34.990 6.993 1.00 19.66 294 GLU B O 1
ATOM 4602 N N . VAL B 1 298 ? 163.144 34.662 7.117 1.00 20.46 295 VAL B N 1
ATOM 4603 C CA . VAL B 1 298 ? 163.472 36.064 6.873 1.00 19.77 295 VAL B CA 1
ATOM 4604 C C . VAL B 1 298 ? 163.257 36.334 5.387 1.00 22.37 295 VAL B C 1
ATOM 4605 O O . VAL B 1 298 ? 164.025 35.864 4.544 1.00 24.64 295 VAL B O 1
ATOM 4609 N N . THR B 1 299 ? 162.204 37.081 5.060 1.00 24.10 296 THR B N 1
ATOM 4610 C CA . THR B 1 299 ? 161.832 37.323 3.674 1.00 23.81 296 THR B CA 1
ATOM 4611 C C . THR B 1 299 ? 162.270 38.688 3.160 1.00 26.41 296 THR B C 1
ATOM 4612 O O . THR B 1 299 ? 162.228 38.917 1.946 1.00 28.14 296 THR B O 1
ATOM 4616 N N . ALA B 1 300 ? 162.684 39.593 4.042 1.00 22.38 297 ALA B N 1
ATOM 4617 C CA . ALA B 1 300 ? 163.141 40.912 3.642 1.00 21.48 297 ALA B CA 1
ATOM 4618 C C . ALA B 1 300 ? 164.287 41.328 4.548 1.00 27.76 297 ALA B C 1
ATOM 4619 O O . ALA B 1 300 ? 164.358 40.925 5.712 1.00 31.26 297 ALA B O 1
ATOM 4621 N N . LEU B 1 301 ? 165.184 42.142 4.001 1.00 36.15 298 LEU B N 1
ATOM 4622 C CA . LEU B 1 301 ? 166.396 42.523 4.720 1.00 24.49 298 LEU B CA 1
ATOM 4623 C C . LEU B 1 301 ? 166.952 43.791 4.099 1.00 29.65 298 LEU B C 1
ATOM 4624 O O . LEU B 1 301 ? 167.220 43.827 2.894 1.00 32.16 298 LEU B O 1
ATOM 4629 N N . GLN B 1 302 ? 167.108 44.831 4.909 1.00 28.52 299 GLN B N 1
ATOM 4630 C CA . GLN B 1 302 ? 167.801 46.039 4.492 1.00 27.94 299 GLN B CA 1
ATOM 4631 C C . GLN B 1 302 ? 168.872 46.369 5.518 1.00 30.98 299 GLN B C 1
ATOM 4632 O O . GLN B 1 302 ? 168.615 46.341 6.724 1.00 29.93 299 GLN B O 1
ATOM 4638 N N . PHE B 1 303 ? 170.083 46.643 5.042 1.00 34.47 300 PHE B N 1
ATOM 4639 C CA . PHE B 1 303 ? 171.201 46.909 5.935 1.00 33.86 300 PHE B CA 1
ATOM 4640 C C . PHE B 1 303 ? 171.924 48.171 5.480 1.00 36.96 300 PHE B C 1
ATOM 4641 O O . PHE B 1 303 ? 172.407 48.246 4.345 1.00 45.70 300 PHE B O 1
ATOM 4649 N N . LYS B 1 304 ? 172.012 49.147 6.386 1.00 34.01 301 LYS B N 1
ATOM 4650 C CA . LYS B 1 304 ? 172.490 50.498 6.100 1.00 41.07 301 LYS B CA 1
ATOM 4651 C C . LYS B 1 304 ? 172.985 51.100 7.406 1.00 45.90 301 LYS B C 1
ATOM 4652 O O . LYS B 1 304 ? 172.305 50.996 8.422 1.00 51.89 301 LYS B O 1
ATOM 4658 N N . ASP B 1 305 ? 174.151 51.744 7.378 1.00 40.12 302 ASP B N 1
ATOM 4659 C CA . ASP B 1 305 ? 174.690 52.496 8.515 1.00 49.28 302 ASP B CA 1
ATOM 4660 C C . ASP B 1 305 ? 174.585 51.688 9.802 1.00 47.22 302 ASP B C 1
ATOM 4661 O O . ASP B 1 305 ? 173.987 52.105 10.794 1.00 45.37 302 ASP B O 1
ATOM 4666 N N . ASN B 1 306 ? 175.199 50.506 9.754 1.00 45.11 303 ASN B N 1
ATOM 4667 C CA . ASN B 1 306 ? 175.328 49.611 10.904 1.00 46.99 303 ASN B CA 1
ATOM 4668 C C . ASN B 1 306 ? 173.979 49.314 11.571 1.00 46.10 303 ASN B C 1
ATOM 4669 O O . ASN B 1 306 ? 173.938 48.848 12.707 1.00 44.15 303 ASN B O 1
ATOM 4674 N N . ILE B 1 307 ? 172.860 49.538 10.883 1.00 41.50 304 ILE B N 1
ATOM 4675 C CA . ILE B 1 307 ? 171.533 49.224 11.409 1.00 34.57 304 ILE B CA 1
ATOM 4676 C C . ILE B 1 307 ? 170.864 48.240 10.460 1.00 33.26 304 ILE B C 1
ATOM 4677 O O . ILE B 1 307 ? 170.793 48.489 9.252 1.00 32.40 304 ILE B O 1
ATOM 4682 N N . VAL B 1 308 ? 170.382 47.123 11.004 1.00 33.98 305 VAL B N 1
ATOM 4683 C CA . VAL B 1 308 ? 169.743 46.069 10.224 1.00 29.88 305 VAL B CA 1
ATOM 4684 C C . VAL B 1 308 ? 168.255 46.066 10.541 1.00 27.55 305 VAL B C 1
ATOM 4685 O O . VAL B 1 308 ? 167.862 46.111 11.713 1.00 25.36 305 VAL B O 1
ATOM 4689 N N . VAL B 1 309 ? 167.429 46.018 9.498 1.00 26.99 306 VAL B N 1
ATOM 4690 C CA . VAL B 1 309 ? 165.982 45.894 9.637 1.00 23.87 306 VAL B CA 1
ATOM 4691 C C . VAL B 1 309 ? 165.545 44.682 8.830 1.00 22.14 306 VAL B C 1
ATOM 4692 O O . VAL B 1 309 ? 165.806 44.611 7.623 1.00 28.37 306 VAL B O 1
ATOM 4696 N N . SER B 1 310 ? 164.884 43.735 9.488 1.00 27.62 307 SER B N 1
ATOM 4697 C CA . SER B 1 310 ? 164.538 42.457 8.884 1.00 26.10 307 SER B CA 1
ATOM 4698 C C . SER B 1 310 ? 163.036 42.228 8.943 1.00 23.80 307 SER B C 1
ATOM 4699 O O . SER B 1 310 ? 162.375 42.612 9.912 1.00 26.10 307 SER B O 1
ATOM 4702 N N . GLY B 1 311 ? 162.506 41.602 7.897 1.00 23.54 308 GLY B N 1
ATOM 4703 C CA . GLY B 1 311 ? 161.127 41.159 7.878 1.00 16.09 308 GLY B CA 1
ATOM 4704 C C . GLY B 1 311 ? 161.080 39.650 7.747 1.00 14.99 308 GLY B C 1
ATOM 4705 O O . GLY B 1 311 ? 161.984 39.034 7.182 1.00 21.53 308 GLY B O 1
ATOM 4706 N N . ALA B 1 312 ? 160.015 39.054 8.278 1.00 19.09 309 ALA B N 1
ATOM 4707 C CA . ALA B 1 312 ? 159.899 37.605 8.346 1.00 21.71 309 ALA B CA 1
ATOM 4708 C C . ALA B 1 312 ? 158.573 37.150 7.750 1.00 17.22 309 ALA B C 1
ATOM 4709 O O . ALA B 1 312 ? 157.700 37.955 7.418 1.00 22.20 309 ALA B O 1
ATOM 4711 N N . LYS B 1 313 ? 158.431 35.827 7.631 1.00 22.93 310 LYS B N 1
ATOM 4712 C CA . LYS B 1 313 ? 157.240 35.245 7.025 1.00 20.61 310 LYS B CA 1
ATOM 4713 C C . LYS B 1 313 ? 156.025 35.308 7.941 1.00 26.14 310 LYS B C 1
ATOM 4714 O O . LYS B 1 313 ? 154.893 35.255 7.449 1.00 27.85 310 LYS B O 1
ATOM 4720 N N . ASP B 1 314 ? 156.223 35.411 9.255 1.00 31.62 311 ASP B N 1
ATOM 4721 C CA . ASP B 1 314 ? 155.085 35.536 10.157 1.00 26.20 311 ASP B CA 1
ATOM 4722 C C . ASP B 1 314 ? 154.574 36.966 10.264 1.00 20.32 311 ASP B C 1
ATOM 4723 O O . ASP B 1 314 ? 153.526 37.187 10.879 1.00 26.15 311 ASP B O 1
ATOM 4728 N N . GLY B 1 315 ? 155.277 37.932 9.676 1.00 22.83 312 GLY B N 1
ATOM 4729 C CA . GLY B 1 315 ? 154.866 39.322 9.700 1.00 20.19 312 GLY B CA 1
ATOM 4730 C C . GLY B 1 315 ? 155.689 40.214 10.600 1.00 23.40 312 GLY B C 1
ATOM 4731 O O . GLY B 1 315 ? 155.456 41.428 10.616 1.00 27.16 312 GLY B O 1
ATOM 4732 N N . THR B 1 316 ? 156.646 39.661 11.339 1.00 23.68 313 THR B N 1
ATOM 4733 C CA . THR B 1 316 ? 157.413 40.443 12.296 1.00 21.23 313 THR B CA 1
ATOM 4734 C C . THR B 1 316 ? 158.504 41.243 11.598 1.00 22.91 313 THR B C 1
ATOM 4735 O O . THR B 1 316 ? 159.111 40.785 10.626 1.00 27.71 313 THR B O 1
ATOM 4739 N N . VAL B 1 317 ? 158.744 42.451 12.101 1.00 20.17 314 VAL B N 1
ATOM 4740 C CA . VAL B 1 317 ? 159.831 43.308 11.649 1.00 21.06 314 VAL B CA 1
ATOM 4741 C C . VAL B 1 317 ? 160.697 43.625 12.857 1.00 22.57 314 VAL B C 1
ATOM 4742 O O . VAL B 1 317 ? 160.177 43.979 13.920 1.00 26.09 314 VAL B O 1
ATOM 4746 N N . LYS B 1 318 ? 162.011 43.491 12.698 1.00 23.80 315 LYS B N 1
ATOM 4747 C CA . LYS B 1 318 ? 162.947 43.710 13.790 1.00 25.25 315 LYS B CA 1
ATOM 4748 C C . LYS B 1 318 ? 164.045 44.664 13.348 1.00 25.64 315 LYS B C 1
ATOM 4749 O O . LYS B 1 318 ? 164.477 44.637 12.193 1.00 26.75 315 LYS B O 1
ATOM 4755 N N . VAL B 1 319 ? 164.491 45.505 14.277 1.00 33.61 316 VAL B N 1
ATOM 4756 C CA . VAL B 1 319 ? 165.549 46.480 14.036 1.00 33.14 316 VAL B CA 1
ATOM 4757 C C . VAL B 1 319 ? 166.716 46.134 14.950 1.00 34.73 316 VAL B C 1
ATOM 4758 O O . VAL B 1 319 ? 166.551 46.061 16.174 1.00 31.13 316 VAL B O 1
ATOM 4762 N N . TRP B 1 320 ? 167.889 45.918 14.360 1.00 34.50 317 TRP B N 1
ATOM 4763 C CA . TRP B 1 320 ? 169.094 45.578 15.101 1.00 34.25 317 TRP B CA 1
ATOM 4764 C C . TRP B 1 320 ? 170.105 46.717 15.037 1.00 38.00 317 TRP B C 1
ATOM 4765 O O . TRP B 1 320 ? 170.046 47.589 14.165 1.00 40.77 317 TRP B O 1
ATOM 4776 N N . TYR B 1 321 ? 171.045 46.690 15.978 1.00 35.48 318 TYR B N 1
ATOM 4777 C CA . TYR B 1 321 ? 172.174 47.608 16.007 1.00 34.63 318 TYR B CA 1
ATOM 4778 C C . TYR B 1 321 ? 173.457 46.809 15.826 1.00 37.74 318 TYR B C 1
ATOM 4779 O O . TYR B 1 321 ? 173.600 45.721 16.393 1.00 37.61 318 TYR B O 1
ATOM 4788 N N . ILE B 1 322 ? 174.384 47.366 15.042 1.00 42.51 319 ILE B N 1
ATOM 4789 C CA . ILE B 1 322 ? 175.596 46.693 14.545 1.00 38.33 319 ILE B CA 1
ATOM 4790 C C . ILE B 1 322 ? 175.463 45.175 14.443 1.00 37.79 319 ILE B C 1
ATOM 4791 O O . ILE B 1 322 ? 176.462 44.457 14.420 1.00 37.77 319 ILE B O 1
ATOM 4796 N N . GLY C 1 5 ? 194.484 65.360 20.729 1.00 36.66 2 GLY C N 1
ATOM 4797 C CA . GLY C 1 5 ? 195.581 65.812 19.893 1.00 32.26 2 GLY C CA 1
ATOM 4798 C C . GLY C 1 5 ? 196.708 64.806 19.772 1.00 36.17 2 GLY C C 1
ATOM 4799 O O . GLY C 1 5 ? 197.755 65.101 19.199 1.00 32.93 2 GLY C O 1
ATOM 4800 N N . GLN C 1 6 ? 196.493 63.608 20.313 1.00 45.35 3 GLN C N 1
ATOM 4801 C CA . GLN C 1 6 ? 197.518 62.572 20.289 1.00 52.13 3 GLN C CA 1
ATOM 4802 C C . GLN C 1 6 ? 196.975 61.298 19.652 1.00 43.75 3 GLN C C 1
ATOM 4803 O O . GLN C 1 6 ? 195.851 61.283 19.141 1.00 37.50 3 GLN C O 1
ATOM 4809 N N . GLU C 1 7 ? 197.763 60.226 19.686 1.00 42.43 4 GLU C N 1
ATOM 4810 C CA . GLU C 1 7 ? 197.428 58.995 18.990 1.00 43.39 4 GLU C CA 1
ATOM 4811 C C . GLU C 1 7 ? 196.167 58.356 19.580 1.00 46.05 4 GLU C C 1
ATOM 4812 O O . GLU C 1 7 ? 195.599 58.823 20.573 1.00 45.75 4 GLU C O 1
ATOM 4818 N N . LEU C 1 8 ? 195.713 57.283 18.926 1.00 39.56 5 LEU C N 1
ATOM 4819 C CA . LEU C 1 8 ? 194.561 56.503 19.367 1.00 39.03 5 LEU C CA 1
ATOM 4820 C C . LEU C 1 8 ? 194.943 55.065 19.693 1.00 43.68 5 LEU C C 1
ATOM 4821 O O . LEU C 1 8 ? 194.623 54.561 20.774 1.00 43.99 5 LEU C O 1
ATOM 4826 N N . VAL C 1 9 ? 195.598 54.377 18.764 1.00 41.45 6 VAL C N 1
ATOM 4827 C CA . VAL C 1 9 ? 196.091 53.029 19.012 1.00 41.23 6 VAL C CA 1
ATOM 4828 C C . VAL C 1 9 ? 197.599 53.033 18.812 1.00 38.54 6 VAL C C 1
ATOM 4829 O O . VAL C 1 9 ? 198.185 54.061 18.452 1.00 45.55 6 VAL C O 1
ATOM 4833 N N . SER C 1 10 ? 198.239 51.893 19.051 1.00 36.11 7 SER C N 1
ATOM 4834 C CA . SER C 1 10 ? 199.688 51.764 18.915 1.00 37.41 7 SER C CA 1
ATOM 4835 C C . SER C 1 10 ? 199.975 50.531 18.067 1.00 36.54 7 SER C C 1
ATOM 4836 O O . SER C 1 10 ? 199.968 49.404 18.571 1.00 35.51 7 SER C O 1
ATOM 4839 N N . LEU C 1 11 ? 200.223 50.752 16.779 1.00 40.75 8 LEU C N 1
ATOM 4840 C CA . LEU C 1 11 ? 200.507 49.677 15.840 1.00 30.03 8 LEU C CA 1
ATOM 4841 C C . LEU C 1 11 ? 201.999 49.381 15.818 1.00 25.50 8 LEU C C 1
ATOM 4842 O O . LEU C 1 11 ? 202.827 50.297 15.829 1.00 30.41 8 LEU C O 1
ATOM 4847 N N . GLU C 1 12 ? 202.338 48.092 15.779 1.00 28.80 9 GLU C N 1
ATOM 4848 C CA . GLU C 1 12 ? 203.737 47.691 15.847 1.00 34.75 9 GLU C CA 1
ATOM 4849 C C . GLU C 1 12 ? 204.526 48.095 14.608 1.00 36.88 9 GLU C C 1
ATOM 4850 O O . GLU C 1 12 ? 205.756 48.189 14.678 1.00 37.02 9 GLU C O 1
ATOM 4856 N N . GLY C 1 13 ? 203.856 48.336 13.485 1.00 41.78 10 GLY C N 1
ATOM 4857 C CA . GLY C 1 13 ? 204.551 48.741 12.281 1.00 29.94 10 GLY C CA 1
ATOM 4858 C C . GLY C 1 13 ? 205.252 47.580 11.598 1.00 26.99 10 GLY C C 1
ATOM 4859 O O . GLY C 1 13 ? 204.988 46.401 11.860 1.00 28.66 10 GLY C O 1
ATOM 4860 N N . HIS C 1 14 ? 206.173 47.932 10.706 1.00 27.20 11 HIS C N 1
ATOM 4861 C CA . HIS C 1 14 ? 206.874 46.969 9.873 1.00 25.51 11 HIS C CA 1
ATOM 4862 C C . HIS C 1 14 ? 208.368 47.008 10.158 1.00 21.23 11 HIS C C 1
ATOM 4863 O O . HIS C 1 14 ? 208.862 47.845 10.918 1.00 20.88 11 HIS C O 1
ATOM 4870 N N . GLN C 1 15 ? 209.087 46.087 9.519 1.00 30.23 12 GLN C N 1
ATOM 4871 C CA . GLN C 1 15 ? 210.540 46.008 9.603 1.00 32.54 12 GLN C CA 1
ATOM 4872 C C . GLN C 1 15 ? 211.242 46.883 8.573 1.00 27.73 12 GLN C C 1
ATOM 4873 O O . GLN C 1 15 ? 212.475 46.960 8.587 1.00 29.73 12 GLN C O 1
ATOM 4879 N N . SER C 1 16 ? 210.494 47.534 7.682 1.00 30.20 13 SER C N 1
ATOM 4880 C CA . SER C 1 16 ? 211.069 48.351 6.625 1.00 30.33 13 SER C CA 1
ATOM 4881 C C . SER C 1 16 ? 210.183 49.568 6.399 1.00 24.47 13 SER C C 1
ATOM 4882 O O . SER C 1 16 ? 209.084 49.672 6.949 1.00 26.60 13 SER C O 1
ATOM 4885 N N . ALA C 1 17 ? 210.672 50.484 5.565 1.00 24.43 14 ALA C N 1
ATOM 4886 C CA . ALA C 1 17 ? 209.993 51.756 5.352 1.00 23.62 14 ALA C CA 1
ATOM 4887 C C . ALA C 1 17 ? 208.596 51.549 4.780 1.00 26.30 14 ALA C C 1
ATOM 4888 O O . ALA C 1 17 ? 208.367 50.660 3.956 1.00 34.33 14 ALA C O 1
ATOM 4890 N N . ILE C 1 18 ? 207.663 52.383 5.224 1.00 19.11 15 ILE C N 1
ATOM 4891 C CA . ILE C 1 18 ? 206.282 52.315 4.761 1.00 20.64 15 ILE C CA 1
ATOM 4892 C C . ILE C 1 18 ? 206.201 52.915 3.365 1.00 28.63 15 ILE C C 1
ATOM 4893 O O . ILE C 1 18 ? 206.621 54.056 3.143 1.00 34.78 15 ILE C O 1
ATOM 4898 N N . THR C 1 19 ? 205.660 52.150 2.417 1.00 25.31 16 THR C N 1
ATOM 4899 C CA . THR C 1 19 ? 205.478 52.672 1.068 1.00 29.41 16 THR C CA 1
ATOM 4900 C C . THR C 1 19 ? 204.148 53.404 0.921 1.00 24.94 16 THR C C 1
ATOM 4901 O O . THR C 1 19 ? 204.110 54.535 0.428 1.00 31.68 16 THR C O 1
ATOM 4905 N N . ALA C 1 20 ? 203.054 52.776 1.343 1.00 23.52 17 ALA C N 1
ATOM 4906 C CA . ALA C 1 20 ? 201.745 53.411 1.294 1.00 31.36 17 ALA C CA 1
ATOM 4907 C C . ALA C 1 20 ? 200.824 52.699 2.271 1.00 29.19 17 ALA C C 1
ATOM 4908 O O . ALA C 1 20 ? 201.137 51.618 2.777 1.00 36.05 17 ALA C O 1
ATOM 4910 N N . LEU C 1 21 ? 199.678 53.322 2.530 1.00 31.71 18 LEU C N 1
ATOM 4911 C CA . LEU C 1 21 ? 198.706 52.774 3.465 1.00 32.14 18 LEU C CA 1
ATOM 4912 C C . LEU C 1 21 ? 197.331 53.336 3.130 1.00 33.89 18 LEU C C 1
ATOM 4913 O O . LEU C 1 21 ? 197.196 54.286 2.356 1.00 41.85 18 LEU C O 1
ATOM 4918 N N . ALA C 1 22 ? 196.308 52.723 3.720 1.00 32.70 19 ALA C N 1
ATOM 4919 C CA . ALA C 1 22 ? 194.934 53.172 3.551 1.00 32.93 19 ALA C CA 1
ATOM 4920 C C . ALA C 1 22 ? 194.109 52.637 4.710 1.00 35.84 19 ALA C C 1
ATOM 4921 O O . ALA C 1 22 ? 194.269 51.482 5.110 1.00 38.59 19 ALA C O 1
ATOM 4923 N N . PHE C 1 23 ? 193.233 53.483 5.245 1.00 40.78 20 PHE C N 1
ATOM 4924 C CA . PHE C 1 23 ? 192.396 53.119 6.376 1.00 41.57 20 PHE C CA 1
ATOM 4925 C C . PHE C 1 23 ? 190.939 53.418 6.056 1.00 45.26 20 PHE C C 1
ATOM 4926 O O . PHE C 1 23 ? 190.624 54.380 5.349 1.00 42.96 20 PHE C O 1
ATOM 4934 N N . SER C 1 24 ? 190.052 52.580 6.587 1.00 48.41 21 SER C N 1
ATOM 4935 C CA . SER C 1 24 ? 188.619 52.731 6.349 1.00 52.61 21 SER C CA 1
ATOM 4936 C C . SER C 1 24 ? 187.873 51.909 7.385 1.00 47.28 21 SER C C 1
ATOM 4937 O O . SER C 1 24 ? 188.073 50.692 7.466 1.00 43.78 21 SER C O 1
ATOM 4940 N N . LYS C 1 25 ? 187.023 52.569 8.169 1.00 44.89 22 LYS C N 1
ATOM 4941 C CA . LYS C 1 25 ? 186.156 51.921 9.164 1.00 54.92 22 LYS C CA 1
ATOM 4942 C C . LYS C 1 25 ? 187.051 51.212 10.179 1.00 46.86 22 LYS C C 1
ATOM 4943 O O . LYS C 1 25 ? 188.009 51.827 10.676 1.00 50.11 22 LYS C O 1
ATOM 4949 N N . ASN C 1 26 ? 186.798 49.946 10.509 1.00 44.99 23 ASN C N 1
ATOM 4950 C CA . ASN C 1 26 ? 187.558 49.260 11.546 1.00 45.81 23 ASN C CA 1
ATOM 4951 C C . ASN C 1 26 ? 188.809 48.597 10.985 1.00 47.15 23 ASN C C 1
ATOM 4952 O O . ASN C 1 26 ? 189.232 47.547 11.480 1.00 51.85 23 ASN C O 1
ATOM 4957 N N . ILE C 1 27 ? 189.414 49.198 9.964 1.00 44.92 24 ILE C N 1
ATOM 4958 C CA . ILE C 1 27 ? 190.525 48.577 9.252 1.00 41.03 24 ILE C CA 1
ATOM 4959 C C . ILE C 1 27 ? 191.591 49.626 8.969 1.00 37.86 24 ILE C C 1
ATOM 4960 O O . ILE C 1 27 ? 191.293 50.695 8.425 1.00 45.30 24 ILE C O 1
ATOM 4965 N N . VAL C 1 28 ? 192.830 49.319 9.347 1.00 35.76 25 VAL C N 1
ATOM 4966 C CA . VAL C 1 28 ? 194.011 50.071 8.940 1.00 37.87 25 VAL C CA 1
ATOM 4967 C C . VAL C 1 28 ? 194.970 49.088 8.287 1.00 35.01 25 VAL C C 1
ATOM 4968 O O . VAL C 1 28 ? 195.243 48.021 8.848 1.00 37.12 25 VAL C O 1
ATOM 4972 N N . VAL C 1 29 ? 195.468 49.433 7.101 1.00 31.58 26 VAL C N 1
ATOM 4973 C CA . VAL C 1 29 ? 196.385 48.573 6.364 1.00 28.36 26 VAL C CA 1
ATOM 4974 C C . VAL C 1 29 ? 197.572 49.399 5.897 1.00 23.80 26 VAL C C 1
ATOM 4975 O O . VAL C 1 29 ? 197.395 50.431 5.242 1.00 28.06 26 VAL C O 1
ATOM 4979 N N . SER C 1 30 ? 198.776 48.933 6.217 1.00 33.83 27 SER C N 1
ATOM 4980 C CA . SER C 1 30 ? 200.012 49.591 5.829 1.00 30.88 27 SER C CA 1
ATOM 4981 C C . SER C 1 30 ? 200.844 48.658 4.960 1.00 19.95 27 SER C C 1
ATOM 4982 O O . SER C 1 30 ? 200.796 47.434 5.112 1.00 27.37 27 SER C O 1
ATOM 4985 N N . GLY C 1 31 ? 201.606 49.246 4.051 1.00 27.62 28 GLY C N 1
ATOM 4986 C CA . GLY C 1 31 ? 202.495 48.495 3.177 1.00 30.39 28 GLY C CA 1
ATOM 4987 C C . GLY C 1 31 ? 203.926 48.966 3.337 1.00 20.20 28 GLY C C 1
ATOM 4988 O O . GLY C 1 31 ? 204.186 50.169 3.393 1.00 29.74 28 GLY C O 1
ATOM 4989 N N . ALA C 1 32 ? 204.851 48.013 3.401 1.00 23.12 29 ALA C N 1
ATOM 4990 C CA . ALA C 1 32 ? 206.252 48.302 3.659 1.00 27.21 29 ALA C CA 1
ATOM 4991 C C . ALA C 1 32 ? 207.115 47.909 2.467 1.00 29.07 29 ALA C C 1
ATOM 4992 O O . ALA C 1 32 ? 206.675 47.218 1.544 1.00 30.10 29 ALA C O 1
ATOM 4994 N N . ALA C 1 33 ? 208.371 48.360 2.511 1.00 24.66 30 ALA C N 1
ATOM 4995 C CA . ALA C 1 33 ? 209.293 48.162 1.399 1.00 25.81 30 ALA C CA 1
ATOM 4996 C C . ALA C 1 33 ? 209.789 46.727 1.290 1.00 34.56 30 ALA C C 1
ATOM 4997 O O . ALA C 1 33 ? 210.326 46.352 0.242 1.00 37.64 30 ALA C O 1
ATOM 4999 N N . ASP C 1 34 ? 209.631 45.923 2.337 1.00 45.57 31 ASP C N 1
ATOM 5000 C CA . ASP C 1 34 ? 210.098 44.544 2.330 1.00 39.93 31 ASP C CA 1
ATOM 5001 C C . ASP C 1 34 ? 209.045 43.562 1.834 1.00 31.62 31 ASP C C 1
ATOM 5002 O O . ASP C 1 34 ? 209.327 42.362 1.756 1.00 37.14 31 ASP C O 1
ATOM 5007 N N . GLY C 1 35 ? 207.848 44.034 1.502 1.00 34.06 32 GLY C N 1
ATOM 5008 C CA . GLY C 1 35 ? 206.800 43.177 0.995 1.00 36.18 32 GLY C CA 1
ATOM 5009 C C . GLY C 1 35 ? 205.704 42.826 1.975 1.00 36.77 32 GLY C C 1
ATOM 5010 O O . GLY C 1 35 ? 204.842 42.007 1.639 1.00 42.82 32 GLY C O 1
ATOM 5011 N N . THR C 1 36 ? 205.702 43.416 3.166 1.00 36.64 33 THR C N 1
ATOM 5012 C CA . THR C 1 36 ? 204.694 43.112 4.171 1.00 34.92 33 THR C CA 1
ATOM 5013 C C . THR C 1 36 ? 203.454 43.973 3.975 1.00 30.22 33 THR C C 1
ATOM 5014 O O . THR C 1 36 ? 203.547 45.155 3.628 1.00 34.63 33 THR C O 1
ATOM 5018 N N . ILE C 1 37 ? 202.292 43.365 4.196 1.00 28.26 34 ILE C N 1
ATOM 5019 C CA . ILE C 1 37 ? 201.006 44.052 4.193 1.00 37.29 34 ILE C CA 1
ATOM 5020 C C . ILE C 1 37 ? 200.286 43.628 5.465 1.00 34.85 34 ILE C C 1
ATOM 5021 O O . ILE C 1 37 ? 199.949 42.449 5.628 1.00 37.76 34 ILE C O 1
ATOM 5026 N N . LYS C 1 38 ? 200.060 44.577 6.369 1.00 36.99 35 LYS C N 1
ATOM 5027 C CA . LYS C 1 38 ? 199.516 44.293 7.689 1.00 28.06 35 LYS C CA 1
ATOM 5028 C C . LYS C 1 38 ? 198.202 45.035 7.874 1.00 26.41 35 LYS C C 1
ATOM 5029 O O . LYS C 1 38 ? 198.143 46.254 7.688 1.00 26.65 35 LYS C O 1
ATOM 5035 N N . VAL C 1 39 ? 197.156 44.299 8.243 1.00 31.50 36 VAL C N 1
ATOM 5036 C CA . VAL C 1 39 ? 195.836 44.862 8.504 1.00 35.15 36 VAL C CA 1
ATOM 5037 C C . VAL C 1 39 ? 195.687 45.059 10.007 1.00 37.63 36 VAL C C 1
ATOM 5038 O O . VAL C 1 39 ? 195.938 44.135 10.790 1.00 34.85 36 VAL C O 1
ATOM 5042 N N . TRP C 1 40 ? 195.276 46.260 10.411 1.00 33.38 37 TRP C N 1
ATOM 5043 C CA . TRP C 1 40 ? 195.197 46.634 11.815 1.00 31.88 37 TRP C CA 1
ATOM 5044 C C . TRP C 1 40 ? 193.770 47.007 12.195 1.00 33.87 37 TRP C C 1
ATOM 5045 O O . TRP C 1 40 ? 193.008 47.537 11.381 1.00 34.36 37 TRP C O 1
ATOM 5056 N N . ASP C 1 41 ? 193.420 46.729 13.450 1.00 46.56 38 ASP C N 1
ATOM 5057 C CA . ASP C 1 41 ? 192.133 47.130 14.002 1.00 41.07 38 ASP C CA 1
ATOM 5058 C C . ASP C 1 41 ? 192.186 48.586 14.449 1.00 40.85 38 ASP C C 1
ATOM 5059 O O . ASP C 1 41 ? 193.178 49.036 15.029 1.00 43.81 38 ASP C O 1
ATOM 5064 N N . ILE C 1 42 ? 191.103 49.321 14.187 1.00 37.82 39 ILE C N 1
ATOM 5065 C CA . ILE C 1 42 ? 191.111 50.758 14.448 1.00 46.37 39 ILE C CA 1
ATOM 5066 C C . ILE C 1 42 ? 190.924 51.067 15.931 1.00 50.30 39 ILE C C 1
ATOM 5067 O O . ILE C 1 42 ? 191.377 52.114 16.407 1.00 51.64 39 ILE C O 1
ATOM 5072 N N . LEU C 1 43 ? 190.268 50.186 16.685 1.00 38.33 40 LEU C N 1
ATOM 5073 C CA . LEU C 1 43 ? 189.934 50.475 18.074 1.00 37.05 40 LEU C CA 1
ATOM 5074 C C . LEU C 1 43 ? 190.736 49.672 19.082 1.00 41.99 40 LEU C C 1
ATOM 5075 O O . LEU C 1 43 ? 190.903 50.126 20.216 1.00 41.58 40 LEU C O 1
ATOM 5080 N N . THR C 1 44 ? 191.233 48.495 18.706 1.00 43.49 41 THR C N 1
ATOM 5081 C CA . THR C 1 44 ? 192.062 47.693 19.591 1.00 43.58 41 THR C CA 1
ATOM 5082 C C . THR C 1 44 ? 193.513 47.615 19.144 1.00 43.40 41 THR C C 1
ATOM 5083 O O . THR C 1 44 ? 194.362 47.184 19.931 1.00 50.13 41 THR C O 1
ATOM 5087 N N . GLY C 1 45 ? 193.820 48.017 17.913 1.00 40.46 42 GLY C N 1
ATOM 5088 C CA . GLY C 1 45 ? 195.181 47.960 17.425 1.00 39.83 42 GLY C CA 1
ATOM 5089 C C . GLY C 1 45 ? 195.744 46.571 17.241 1.00 42.02 42 GLY C C 1
ATOM 5090 O O . GLY C 1 45 ? 196.930 46.439 16.924 1.00 40.08 42 GLY C O 1
ATOM 5091 N N . GLN C 1 46 ? 194.938 45.530 17.434 1.00 51.11 43 GLN C N 1
ATOM 5092 C CA . GLN C 1 46 ? 195.425 44.172 17.242 1.00 49.36 43 GLN C CA 1
ATOM 5093 C C . GLN C 1 46 ? 195.665 43.908 15.762 1.00 39.15 43 GLN C C 1
ATOM 5094 O O . GLN C 1 46 ? 194.909 44.360 14.898 1.00 40.78 43 GLN C O 1
ATOM 5100 N N . LEU C 1 47 ? 196.732 43.174 15.473 1.00 37.25 44 LEU C N 1
ATOM 5101 C CA . LEU C 1 47 ? 197.185 42.981 14.103 1.00 31.87 44 LEU C CA 1
ATOM 5102 C C . LEU C 1 47 ? 196.335 41.895 13.453 1.00 38.95 44 LEU C C 1
ATOM 5103 O O . LEU C 1 47 ? 196.451 40.713 13.794 1.00 38.80 44 LEU C O 1
ATOM 5108 N N . LEU C 1 48 ? 195.472 42.303 12.517 1.00 41.89 45 LEU C N 1
ATOM 5109 C CA . LEU C 1 48 ? 194.454 41.409 11.974 1.00 38.27 45 LEU C CA 1
ATOM 5110 C C . LEU C 1 48 ? 195.045 40.408 10.991 1.00 36.66 45 LEU C C 1
ATOM 5111 O O . LEU C 1 48 ? 194.821 39.199 11.115 1.00 41.30 45 LEU C O 1
ATOM 5116 N N . ARG C 1 49 ? 195.789 40.891 10.001 1.00 36.87 46 ARG C N 1
ATOM 5117 C CA . ARG C 1 49 ? 196.388 40.031 8.993 1.00 39.99 46 ARG C CA 1
ATOM 5118 C C . ARG C 1 49 ? 197.878 40.315 8.899 1.00 34.49 46 ARG C C 1
ATOM 5119 O O . ARG C 1 49 ? 198.312 41.462 9.042 1.00 47.95 46 ARG C O 1
ATOM 5127 N N . ASP C 1 50 ? 198.655 39.260 8.662 1.00 37.45 47 ASP C N 1
ATOM 5128 C CA . ASP C 1 50 ? 200.101 39.352 8.483 1.00 47.17 47 ASP C CA 1
ATOM 5129 C C . ASP C 1 50 ? 200.458 38.653 7.181 1.00 48.89 47 ASP C C 1
ATOM 5130 O O . ASP C 1 50 ? 200.409 37.421 7.101 1.00 53.80 47 ASP C O 1
ATOM 5135 N N . HIS C 1 51 ? 200.823 39.430 6.168 1.00 44.95 48 HIS C N 1
ATOM 5136 C CA . HIS C 1 51 ? 201.125 38.903 4.846 1.00 38.95 48 HIS C CA 1
ATOM 5137 C C . HIS C 1 51 ? 202.603 39.109 4.550 1.00 32.14 48 HIS C C 1
ATOM 5138 O O . HIS C 1 51 ? 203.067 40.250 4.457 1.00 35.69 48 HIS C O 1
ATOM 5145 N N . ASP C 1 52 ? 203.335 38.001 4.406 1.00 33.87 49 ASP C N 1
ATOM 5146 C CA . ASP C 1 52 ? 204.750 38.082 4.060 1.00 41.37 49 ASP C CA 1
ATOM 5147 C C . ASP C 1 52 ? 204.951 38.776 2.719 1.00 40.61 49 ASP C C 1
ATOM 5148 O O . ASP C 1 52 ? 205.890 39.562 2.552 1.00 35.10 49 ASP C O 1
ATOM 5153 N N . GLY C 1 53 ? 204.083 38.499 1.759 1.00 38.38 50 GLY C N 1
ATOM 5154 C CA . GLY C 1 53 ? 204.166 39.085 0.437 1.00 41.28 50 GLY C CA 1
ATOM 5155 C C . GLY C 1 53 ? 204.628 38.081 -0.604 1.00 45.02 50 GLY C C 1
ATOM 5156 O O . GLY C 1 53 ? 205.073 36.973 -0.303 1.00 46.36 50 GLY C O 1
ATOM 5157 N N . HIS C 1 54 ? 204.502 38.499 -1.862 1.00 44.47 51 HIS C N 1
ATOM 5158 C CA . HIS C 1 54 ? 204.963 37.713 -2.996 1.00 38.74 51 HIS C CA 1
ATOM 5159 C C . HIS C 1 54 ? 206.228 38.276 -3.626 1.00 34.09 51 HIS C C 1
ATOM 5160 O O . HIS C 1 54 ? 206.770 37.661 -4.550 1.00 37.69 51 HIS C O 1
ATOM 5167 N N . GLN C 1 55 ? 206.710 39.424 -3.156 1.00 36.96 52 GLN C N 1
ATOM 5168 C CA . GLN C 1 55 ? 207.932 40.026 -3.667 1.00 47.24 52 GLN C CA 1
ATOM 5169 C C . GLN C 1 55 ? 208.685 40.677 -2.515 1.00 43.46 52 GLN C C 1
ATOM 5170 O O . GLN C 1 55 ? 208.085 41.120 -1.533 1.00 44.45 52 GLN C O 1
ATOM 5176 N N . SER C 1 56 ? 210.012 40.732 -2.650 1.00 45.43 53 SER C N 1
ATOM 5177 C CA . SER C 1 56 ? 210.883 41.096 -1.536 1.00 51.86 53 SER C CA 1
ATOM 5178 C C . SER C 1 56 ? 211.142 42.595 -1.432 1.00 44.88 53 SER C C 1
ATOM 5179 O O . SER C 1 56 ? 211.153 43.139 -0.324 1.00 48.27 53 SER C O 1
ATOM 5182 N N . GLU C 1 57 ? 211.373 43.278 -2.550 1.00 40.53 54 GLU C N 1
ATOM 5183 C CA . GLU C 1 57 ? 211.679 44.708 -2.541 1.00 37.15 54 GLU C CA 1
ATOM 5184 C C . GLU C 1 57 ? 210.560 45.443 -3.274 1.00 45.05 54 GLU C C 1
ATOM 5185 O O . GLU C 1 57 ? 210.590 45.584 -4.499 1.00 41.80 54 GLU C O 1
ATOM 5191 N N . VAL C 1 58 ? 209.578 45.917 -2.513 1.00 43.80 55 VAL C N 1
ATOM 5192 C CA . VAL C 1 58 ? 208.414 46.602 -3.063 1.00 33.47 55 VAL C CA 1
ATOM 5193 C C . VAL C 1 58 ? 208.759 48.070 -3.269 1.00 32.95 55 VAL C C 1
ATOM 5194 O O . VAL C 1 58 ? 209.342 48.712 -2.387 1.00 30.80 55 VAL C O 1
ATOM 5198 N N . THR C 1 59 ? 208.400 48.604 -4.438 1.00 34.65 56 THR C N 1
ATOM 5199 C CA . THR C 1 59 ? 208.672 49.992 -4.779 1.00 34.48 56 THR C CA 1
ATOM 5200 C C . THR C 1 59 ? 207.420 50.850 -4.885 1.00 25.22 56 THR C C 1
ATOM 5201 O O . THR C 1 59 ? 207.533 52.082 -4.884 1.00 27.00 56 THR C O 1
ATOM 5205 N N . ALA C 1 60 ? 206.240 50.242 -4.971 1.00 27.10 57 ALA C N 1
ATOM 5206 C CA . ALA C 1 60 ? 204.992 50.977 -5.115 1.00 22.27 57 ALA C CA 1
ATOM 5207 C C . ALA C 1 60 ? 203.835 50.025 -4.863 1.00 21.83 57 ALA C C 1
ATOM 5208 O O . ALA C 1 60 ? 203.938 48.824 -5.129 1.00 31.04 57 ALA C O 1
ATOM 5210 N N . LEU C 1 61 ? 202.737 50.571 -4.348 1.00 23.30 58 LEU C N 1
ATOM 5211 C CA . LEU C 1 61 ? 201.513 49.797 -4.202 1.00 23.89 58 LEU C CA 1
ATOM 5212 C C . LEU C 1 61 ? 200.327 50.750 -4.139 1.00 24.17 58 LEU C C 1
ATOM 5213 O O . LEU C 1 61 ? 200.485 51.963 -3.983 1.00 30.41 58 LEU C O 1
ATOM 5218 N N . GLN C 1 62 ? 199.130 50.178 -4.263 1.00 22.21 59 GLN C N 1
ATOM 5219 C CA . GLN C 1 62 ? 197.905 50.957 -4.375 1.00 24.77 59 GLN C CA 1
ATOM 5220 C C . GLN C 1 62 ? 196.756 50.177 -3.754 1.00 27.15 59 GLN C C 1
ATOM 5221 O O . GLN C 1 62 ? 196.518 49.027 -4.130 1.00 27.58 59 GLN C O 1
ATOM 5227 N N . PHE C 1 63 ? 196.045 50.803 -2.819 1.00 29.92 60 PHE C N 1
ATOM 5228 C CA . PHE C 1 63 ? 194.914 50.183 -2.139 1.00 27.75 60 PHE C CA 1
ATOM 5229 C C . PHE C 1 63 ? 193.609 50.693 -2.735 1.00 29.10 60 PHE C C 1
ATOM 5230 O O . PHE C 1 63 ? 193.436 51.903 -2.912 1.00 30.24 60 PHE C O 1
ATOM 5238 N N . LYS C 1 64 ? 192.684 49.770 -3.023 1.00 37.54 61 LYS C N 1
ATOM 5239 C CA . LYS C 1 64 ? 191.378 50.151 -3.563 1.00 35.10 61 LYS C CA 1
ATOM 5240 C C . LYS C 1 64 ? 190.377 49.042 -3.235 1.00 36.86 61 LYS C C 1
ATOM 5241 O O . LYS C 1 64 ? 190.281 48.058 -3.973 1.00 41.01 61 LYS C O 1
ATOM 5247 N N . ASP C 1 65 ? 189.646 49.216 -2.132 1.00 38.45 62 ASP C N 1
ATOM 5248 C CA . ASP C 1 65 ? 188.501 48.376 -1.774 1.00 34.35 62 ASP C CA 1
ATOM 5249 C C . ASP C 1 65 ? 188.902 46.899 -1.671 1.00 35.86 62 ASP C C 1
ATOM 5250 O O . ASP C 1 65 ? 188.566 46.065 -2.515 1.00 37.77 62 ASP C O 1
ATOM 5255 N N . ASN C 1 66 ? 189.636 46.605 -0.597 1.00 31.82 63 ASN C N 1
ATOM 5256 C CA . ASN C 1 66 ? 190.032 45.265 -0.166 1.00 36.57 63 ASN C CA 1
ATOM 5257 C C . ASN C 1 66 ? 191.032 44.587 -1.093 1.00 29.51 63 ASN C C 1
ATOM 5258 O O . ASN C 1 66 ? 191.454 43.464 -0.800 1.00 28.13 63 ASN C O 1
ATOM 5263 N N . ILE C 1 67 ? 191.413 45.206 -2.206 1.00 33.00 64 ILE C N 1
ATOM 5264 C CA . ILE C 1 67 ? 192.395 44.632 -3.117 1.00 26.09 64 ILE C CA 1
ATOM 5265 C C . ILE C 1 67 ? 193.505 45.651 -3.319 1.00 21.49 64 ILE C C 1
ATOM 5266 O O . ILE C 1 67 ? 193.258 46.862 -3.328 1.00 30.12 64 ILE C O 1
ATOM 5271 N N . VAL C 1 68 ? 194.733 45.162 -3.453 1.00 22.59 65 VAL C N 1
ATOM 5272 C CA . VAL C 1 68 ? 195.903 46.024 -3.557 1.00 29.28 65 VAL C CA 1
ATOM 5273 C C . VAL C 1 68 ? 196.813 45.497 -4.658 1.00 22.75 65 VAL C C 1
ATOM 5274 O O . VAL C 1 68 ? 197.008 44.286 -4.797 1.00 23.65 65 VAL C O 1
ATOM 5278 N N . VAL C 1 69 ? 197.342 46.416 -5.460 1.00 29.12 66 VAL C N 1
ATOM 5279 C CA . VAL C 1 69 ? 198.319 46.113 -6.496 1.00 22.40 66 VAL C CA 1
ATOM 5280 C C . VAL C 1 69 ? 199.677 46.582 -6.003 1.00 18.35 66 VAL C C 1
ATOM 5281 O O . VAL C 1 69 ? 199.781 47.641 -5.377 1.00 25.16 66 VAL C O 1
ATOM 5285 N N . SER C 1 70 ? 200.717 45.796 -6.275 1.00 20.90 67 SER C N 1
ATOM 5286 C CA . SER C 1 70 ? 202.052 46.111 -5.788 1.00 24.53 67 SER C CA 1
ATOM 5287 C C . SER C 1 70 ? 203.087 45.812 -6.862 1.00 24.74 67 SER C C 1
ATOM 5288 O O . SER C 1 70 ? 203.032 44.767 -7.516 1.00 25.59 67 SER C O 1
ATOM 5291 N N . GLY C 1 71 ? 204.033 46.732 -7.028 1.00 25.59 68 GLY C N 1
ATOM 5292 C CA . GLY C 1 71 ? 205.129 46.557 -7.961 1.00 25.76 68 GLY C CA 1
ATOM 5293 C C . GLY C 1 71 ? 206.457 46.532 -7.230 1.00 27.94 68 GLY C C 1
ATOM 5294 O O . GLY C 1 71 ? 206.644 47.224 -6.227 1.00 29.94 68 GLY C O 1
ATOM 5295 N N . ALA C 1 72 ? 207.385 45.733 -7.745 1.00 31.71 69 ALA C N 1
ATOM 5296 C CA . ALA C 1 72 ? 208.662 45.481 -7.090 1.00 34.49 69 ALA C CA 1
ATOM 5297 C C . ALA C 1 72 ? 209.822 45.903 -7.989 1.00 39.05 69 ALA C C 1
ATOM 5298 O O . ALA C 1 72 ? 209.639 46.318 -9.137 1.00 27.59 69 ALA C O 1
ATOM 5300 N N . LYS C 1 73 ? 211.035 45.784 -7.443 1.00 34.41 70 LYS C N 1
ATOM 5301 C CA . LYS C 1 73 ? 212.232 46.161 -8.187 1.00 31.66 70 LYS C CA 1
ATOM 5302 C C . LYS C 1 73 ? 212.545 45.170 -9.301 1.00 32.64 70 LYS C C 1
ATOM 5303 O O . LYS C 1 73 ? 213.171 45.543 -10.299 1.00 32.53 70 LYS C O 1
ATOM 5309 N N . ASP C 1 74 ? 212.128 43.912 -9.153 1.00 32.78 71 ASP C N 1
ATOM 5310 C CA . ASP C 1 74 ? 212.363 42.924 -10.198 1.00 29.75 71 ASP C CA 1
ATOM 5311 C C . ASP C 1 74 ? 211.412 43.076 -11.378 1.00 35.15 71 ASP C C 1
ATOM 5312 O O . ASP C 1 74 ? 211.569 42.360 -12.373 1.00 32.97 71 ASP C O 1
ATOM 5317 N N . GLY C 1 75 ? 210.437 43.979 -11.291 1.00 34.60 72 GLY C N 1
ATOM 5318 C CA . GLY C 1 75 ? 209.548 44.268 -12.396 1.00 28.55 72 GLY C CA 1
ATOM 5319 C C . GLY C 1 75 ? 208.179 43.633 -12.321 1.00 28.94 72 GLY C C 1
ATOM 5320 O O . GLY C 1 75 ? 207.339 43.920 -13.182 1.00 35.00 72 GLY C O 1
ATOM 5321 N N . THR C 1 76 ? 207.922 42.787 -11.330 1.00 27.59 73 THR C N 1
ATOM 5322 C CA . THR C 1 76 ? 206.642 42.103 -11.241 1.00 25.38 73 THR C CA 1
ATOM 5323 C C . THR C 1 76 ? 205.563 43.045 -10.726 1.00 22.27 73 THR C C 1
ATOM 5324 O O . THR C 1 76 ? 205.815 43.897 -9.870 1.00 19.43 73 THR C O 1
ATOM 5328 N N . VAL C 1 77 ? 204.358 42.889 -11.265 1.00 25.97 74 VAL C N 1
ATOM 5329 C CA . VAL C 1 77 ? 203.173 43.603 -10.806 1.00 24.80 74 VAL C CA 1
ATOM 5330 C C . VAL C 1 77 ? 202.156 42.562 -10.364 1.00 25.94 74 VAL C C 1
ATOM 5331 O O . VAL C 1 77 ? 201.811 41.661 -11.137 1.00 31.81 74 VAL C O 1
ATOM 5335 N N . LYS C 1 78 ? 201.688 42.677 -9.123 1.00 28.85 75 LYS C N 1
ATOM 5336 C CA . LYS C 1 78 ? 200.812 41.675 -8.533 1.00 26.99 75 LYS C CA 1
ATOM 5337 C C . LYS C 1 78 ? 199.548 42.325 -7.995 1.00 21.19 75 LYS C C 1
ATOM 5338 O O . LYS C 1 78 ? 199.587 43.434 -7.456 1.00 23.43 75 LYS C O 1
ATOM 5344 N N . VAL C 1 79 ? 198.427 41.625 -8.152 1.00 28.35 76 VAL C N 1
ATOM 5345 C CA . VAL C 1 79 ? 197.131 42.040 -7.628 1.00 25.13 76 VAL C CA 1
ATOM 5346 C C . VAL C 1 79 ? 196.650 40.935 -6.700 1.00 29.53 76 VAL C C 1
ATOM 5347 O O . VAL C 1 79 ? 196.477 39.789 -7.135 1.00 29.33 76 VAL C O 1
ATOM 5351 N N . TRP C 1 80 ? 196.441 41.266 -5.428 1.00 29.36 77 TRP C N 1
ATOM 5352 C CA . TRP C 1 80 ? 196.082 40.255 -4.443 1.00 26.21 77 TRP C CA 1
ATOM 5353 C C . TRP C 1 80 ? 195.053 40.803 -3.465 1.00 25.85 77 TRP C C 1
ATOM 5354 O O . TRP C 1 80 ? 194.900 42.015 -3.296 1.00 25.97 77 TRP C O 1
ATOM 5365 N N . TYR C 1 81 ? 194.345 39.876 -2.824 1.00 27.42 78 TYR C N 1
ATOM 5366 C CA . TYR C 1 81 ? 193.325 40.220 -1.845 1.00 28.13 78 TYR C CA 1
ATOM 5367 C C . TYR C 1 81 ? 193.969 40.621 -0.526 1.00 27.36 78 TYR C C 1
ATOM 5368 O O . TYR C 1 81 ? 194.950 40.016 -0.086 1.00 27.40 78 TYR C O 1
ATOM 5377 N N . ILE C 1 82 ? 193.404 41.647 0.109 1.00 31.14 79 ILE C N 1
ATOM 5378 C CA . ILE C 1 82 ? 193.982 42.157 1.346 1.00 33.51 79 ILE C CA 1
ATOM 5379 C C . ILE C 1 82 ? 193.681 41.224 2.516 1.00 33.18 79 ILE C C 1
ATOM 5380 O O . ILE C 1 82 ? 194.434 41.190 3.496 1.00 35.11 79 ILE C O 1
ATOM 5385 N N . GLY C 1 83 ? 192.604 40.445 2.432 1.00 32.35 80 GLY C N 1
ATOM 5386 C CA . GLY C 1 83 ? 192.245 39.535 3.500 1.00 28.70 80 GLY C CA 1
ATOM 5387 C C . GLY C 1 83 ? 192.979 38.213 3.422 1.00 36.30 80 GLY C C 1
ATOM 5388 O O . GLY C 1 83 ? 193.789 37.891 4.296 1.00 42.08 80 GLY C O 1
ATOM 5389 N N . THR C 1 84 ? 192.708 37.437 2.371 1.00 35.24 81 THR C N 1
ATOM 5390 C CA . THR C 1 84 ? 193.340 36.132 2.228 1.00 32.25 81 THR C CA 1
ATOM 5391 C C . THR C 1 84 ? 194.805 36.232 1.827 1.00 27.15 81 THR C C 1
ATOM 5392 O O . THR C 1 84 ? 195.556 35.274 2.036 1.00 31.63 81 THR C O 1
ATOM 5396 N N . GLY C 1 85 ? 195.228 37.359 1.260 1.00 37.04 82 GLY C N 1
ATOM 5397 C CA . GLY C 1 85 ? 196.582 37.472 0.758 1.00 37.96 82 GLY C CA 1
ATOM 5398 C C . GLY C 1 85 ? 196.844 36.730 -0.532 1.00 36.18 82 GLY C C 1
ATOM 5399 O O . GLY C 1 85 ? 198.002 36.628 -0.948 1.00 38.21 82 GLY C O 1
ATOM 5400 N N . GLN C 1 86 ? 195.804 36.210 -1.178 1.00 35.50 83 GLN C N 1
ATOM 5401 C CA . GLN C 1 86 ? 195.956 35.427 -2.394 1.00 31.03 83 GLN C CA 1
ATOM 5402 C C . GLN C 1 86 ? 195.874 36.326 -3.619 1.00 31.88 83 GLN C C 1
ATOM 5403 O O . GLN C 1 86 ? 195.096 37.284 -3.652 1.00 29.22 83 GLN C O 1
ATOM 5409 N N . GLU C 1 87 ? 196.684 36.007 -4.625 1.00 34.34 84 GLU C N 1
ATOM 5410 C CA . GLU C 1 87 ? 196.709 36.794 -5.849 1.00 29.72 84 GLU C CA 1
ATOM 5411 C C . GLU C 1 87 ? 195.411 36.612 -6.626 1.00 23.66 84 GLU C C 1
ATOM 5412 O O . GLU C 1 87 ? 194.897 35.499 -6.758 1.00 29.36 84 GLU C O 1
ATOM 5418 N N . LEU C 1 88 ? 194.880 37.722 -7.138 1.00 33.85 85 LEU C N 1
ATOM 5419 C CA . LEU C 1 88 ? 193.626 37.701 -7.881 1.00 32.24 85 LEU C CA 1
ATOM 5420 C C . LEU C 1 88 ? 193.837 37.448 -9.368 1.00 38.22 85 LEU C C 1
ATOM 5421 O O . LEU C 1 88 ? 193.110 36.650 -9.968 1.00 44.58 85 LEU C O 1
ATOM 5426 N N . VAL C 1 89 ? 194.813 38.121 -9.976 1.00 34.61 86 VAL C N 1
ATOM 5427 C CA . VAL C 1 89 ? 195.157 37.915 -11.377 1.00 37.06 86 VAL C CA 1
ATOM 5428 C C . VAL C 1 89 ? 196.672 37.939 -11.513 1.00 38.34 86 VAL C C 1
ATOM 5429 O O . VAL C 1 89 ? 197.374 38.615 -10.754 1.00 35.58 86 VAL C O 1
ATOM 5433 N N . SER C 1 90 ? 197.176 37.191 -12.490 1.00 42.72 87 SER C N 1
ATOM 5434 C CA . SER C 1 90 ? 198.609 37.086 -12.745 1.00 41.65 87 SER C CA 1
ATOM 5435 C C . SER C 1 90 ? 198.946 37.916 -13.979 1.00 41.84 87 SER C C 1
ATOM 5436 O O . SER C 1 90 ? 198.554 37.566 -15.097 1.00 43.36 87 SER C O 1
ATOM 5439 N N . LEU C 1 91 ? 199.670 39.013 -13.774 1.00 46.04 88 LEU C N 1
ATOM 5440 C CA . LEU C 1 91 ? 200.111 39.885 -14.852 1.00 34.96 88 LEU C CA 1
ATOM 5441 C C . LEU C 1 91 ? 201.597 39.675 -15.106 1.00 37.34 88 LEU C C 1
ATOM 5442 O O . LEU C 1 91 ? 202.368 39.425 -14.173 1.00 42.23 88 LEU C O 1
ATOM 5447 N N . GLU C 1 92 ? 201.994 39.783 -16.376 1.00 38.08 89 GLU C N 1
ATOM 5448 C CA . GLU C 1 92 ? 203.378 39.512 -16.749 1.00 37.57 89 GLU C CA 1
ATOM 5449 C C . GLU C 1 92 ? 204.332 40.528 -16.132 1.00 37.32 89 GLU C C 1
ATOM 5450 O O . GLU C 1 92 ? 205.404 40.161 -15.636 1.00 42.23 89 GLU C O 1
ATOM 5456 N N . GLY C 1 93 ? 203.963 41.801 -16.148 1.00 30.59 90 GLY C N 1
ATOM 5457 C CA . GLY C 1 93 ? 204.800 42.830 -15.568 1.00 29.73 90 GLY C CA 1
ATOM 5458 C C . GLY C 1 93 ? 205.728 43.465 -16.584 1.00 26.57 90 GLY C C 1
ATOM 5459 O O . GLY C 1 93 ? 205.494 43.450 -17.796 1.00 33.58 90 GLY C O 1
ATOM 5460 N N . HIS C 1 94 ? 206.812 44.033 -16.065 1.00 28.97 91 HIS C N 1
ATOM 5461 C CA . HIS C 1 94 ? 207.793 44.755 -16.860 1.00 27.86 91 HIS C CA 1
ATOM 5462 C C . HIS C 1 94 ? 209.151 44.071 -16.762 1.00 28.47 91 HIS C C 1
ATOM 5463 O O . HIS C 1 94 ? 209.379 43.206 -15.913 1.00 38.87 91 HIS C O 1
ATOM 5470 N N . GLN C 1 95 ? 210.060 44.479 -17.649 1.00 28.27 92 GLN C N 1
ATOM 5471 C CA . GLN C 1 95 ? 211.440 44.008 -17.639 1.00 30.80 92 GLN C CA 1
ATOM 5472 C C . GLN C 1 95 ? 212.387 45.022 -17.006 1.00 32.52 92 GLN C C 1
ATOM 5473 O O . GLN C 1 95 ? 213.570 45.080 -17.359 1.00 36.27 92 GLN C O 1
ATOM 5479 N N . SER C 1 96 ? 211.878 45.831 -16.081 1.00 25.33 93 SER C N 1
ATOM 5480 C CA . SER C 1 96 ? 212.690 46.768 -15.320 1.00 24.41 93 SER C CA 1
ATOM 5481 C C . SER C 1 96 ? 211.934 47.102 -14.043 1.00 29.03 93 SER C C 1
ATOM 5482 O O . SER C 1 96 ? 210.776 46.717 -13.868 1.00 26.05 93 SER C O 1
ATOM 5485 N N . ALA C 1 97 ? 212.603 47.832 -13.153 1.00 37.25 94 ALA C N 1
ATOM 5486 C CA . ALA C 1 97 ? 212.030 48.130 -11.847 1.00 31.43 94 ALA C CA 1
ATOM 5487 C C . ALA C 1 97 ? 210.757 48.956 -11.981 1.00 22.39 94 ALA C C 1
ATOM 5488 O O . ALA C 1 97 ? 210.740 49.993 -12.649 1.00 25.60 94 ALA C O 1
ATOM 5490 N N . ILE C 1 98 ? 209.685 48.484 -11.342 1.00 27.12 95 ILE C N 1
ATOM 5491 C CA . ILE C 1 98 ? 208.433 49.230 -11.317 1.00 23.82 95 ILE C CA 1
ATOM 5492 C C . ILE C 1 98 ? 208.628 50.501 -10.504 1.00 26.89 95 ILE C C 1
ATOM 5493 O O . ILE C 1 98 ? 209.139 50.466 -9.377 1.00 28.06 95 ILE C O 1
ATOM 5498 N N . THR C 1 99 ? 208.226 51.635 -11.075 1.00 18.33 96 THR C N 1
ATOM 5499 C CA . THR C 1 99 ? 208.434 52.927 -10.446 1.00 13.46 96 THR C CA 1
ATOM 5500 C C . THR C 1 99 ? 207.154 53.713 -10.218 1.00 15.05 96 THR C C 1
ATOM 5501 O O . THR C 1 99 ? 207.182 54.698 -9.472 1.00 21.11 96 THR C O 1
ATOM 5505 N N . ALA C 1 100 ? 206.042 53.319 -10.831 1.00 14.64 97 ALA C N 1
ATOM 5506 C CA . ALA C 1 100 ? 204.794 54.050 -10.688 1.00 16.51 97 ALA C CA 1
ATOM 5507 C C . ALA C 1 100 ? 203.632 53.086 -10.868 1.00 15.91 97 ALA C C 1
ATOM 5508 O O . ALA C 1 100 ? 203.719 52.121 -11.631 1.00 18.68 97 ALA C O 1
ATOM 5510 N N . LEU C 1 101 ? 202.541 53.361 -10.158 1.00 20.40 98 LEU C N 1
ATOM 5511 C CA . LEU C 1 101 ? 201.380 52.486 -10.149 1.00 19.79 98 LEU C CA 1
ATOM 5512 C C . LEU C 1 101 ? 200.114 53.323 -10.082 1.00 24.61 98 LEU C C 1
ATOM 5513 O O . LEU C 1 101 ? 200.076 54.356 -9.407 1.00 25.07 98 LEU C O 1
ATOM 5518 N N . ALA C 1 102 ? 199.082 52.874 -10.792 1.00 26.82 99 ALA C N 1
ATOM 5519 C CA . ALA C 1 102 ? 197.771 53.499 -10.746 1.00 26.79 99 ALA C CA 1
ATOM 5520 C C . ALA C 1 102 ? 196.714 52.407 -10.756 1.00 21.71 99 ALA C C 1
ATOM 5521 O O . ALA C 1 102 ? 196.931 51.320 -11.296 1.00 22.19 99 ALA C O 1
ATOM 5523 N N . PHE C 1 103 ? 195.570 52.705 -10.147 1.00 26.81 100 PHE C N 1
ATOM 5524 C CA . PHE C 1 103 ? 194.511 51.714 -9.989 1.00 23.74 100 PHE C CA 1
ATOM 5525 C C . PHE C 1 103 ? 193.175 52.432 -9.920 1.00 32.03 100 PHE C C 1
ATOM 5526 O O . PHE C 1 103 ? 192.964 53.266 -9.033 1.00 34.86 100 PHE C O 1
ATOM 5534 N N . SER C 1 104 ? 192.278 52.106 -10.849 1.00 31.33 101 SER C N 1
ATOM 5535 C CA . SER C 1 104 ? 190.947 52.697 -10.870 1.00 37.02 101 SER C CA 1
ATOM 5536 C C . SER C 1 104 ? 190.036 51.832 -11.725 1.00 38.20 101 SER C C 1
ATOM 5537 O O . SER C 1 104 ? 190.388 51.497 -12.860 1.00 39.63 101 SER C O 1
ATOM 5540 N N . LYS C 1 105 ? 188.880 51.466 -11.171 1.00 38.65 102 LYS C N 1
ATOM 5541 C CA . LYS C 1 105 ? 187.813 50.789 -11.909 1.00 39.15 102 LYS C CA 1
ATOM 5542 C C . LYS C 1 105 ? 188.323 49.528 -12.606 1.00 40.89 102 LYS C C 1
ATOM 5543 O O . LYS C 1 105 ? 188.117 49.322 -13.804 1.00 46.49 102 LYS C O 1
ATOM 5549 N N . ASN C 1 106 ? 189.007 48.681 -11.836 1.00 39.64 103 ASN C N 1
ATOM 5550 C CA . ASN C 1 106 ? 189.540 47.401 -12.303 1.00 39.25 103 ASN C CA 1
ATOM 5551 C C . ASN C 1 106 ? 190.568 47.561 -13.419 1.00 35.82 103 ASN C C 1
ATOM 5552 O O . ASN C 1 106 ? 190.847 46.603 -14.148 1.00 32.39 103 ASN C O 1
ATOM 5557 N N . ILE C 1 107 ? 191.142 48.750 -13.575 1.00 34.72 104 ILE C N 1
ATOM 5558 C CA . ILE C 1 107 ? 192.159 49.009 -14.587 1.00 33.69 104 ILE C CA 1
ATOM 5559 C C . ILE C 1 107 ? 193.434 49.426 -13.870 1.00 25.65 104 ILE C C 1
ATOM 5560 O O . ILE C 1 107 ? 193.439 50.413 -13.124 1.00 26.98 104 ILE C O 1
ATOM 5565 N N . VAL C 1 108 ? 194.511 48.678 -14.094 1.00 22.85 105 VAL C N 1
ATOM 5566 C CA . VAL C 1 108 ? 195.789 48.902 -13.428 1.00 24.36 105 VAL C CA 1
ATOM 5567 C C . VAL C 1 108 ? 196.780 49.424 -14.457 1.00 20.82 105 VAL C C 1
ATOM 5568 O O . VAL C 1 108 ? 197.008 48.784 -15.491 1.00 24.91 105 VAL C O 1
ATOM 5572 N N . VAL C 1 109 ? 197.368 50.582 -14.174 1.00 21.00 106 VAL C N 1
ATOM 5573 C CA . VAL C 1 109 ? 198.406 51.177 -15.006 1.00 19.97 106 VAL C CA 1
ATOM 5574 C C . VAL C 1 109 ? 199.710 51.150 -14.222 1.00 26.05 106 VAL C C 1
ATOM 5575 O O . VAL C 1 109 ? 199.741 51.535 -13.047 1.00 26.21 106 VAL C O 1
ATOM 5579 N N . SER C 1 110 ? 200.781 50.693 -14.867 1.00 20.96 107 SER C N 1
ATOM 5580 C CA . SER C 1 110 ? 202.090 50.617 -14.237 1.00 17.10 107 SER C CA 1
ATOM 5581 C C . SER C 1 110 ? 203.131 51.294 -15.116 1.00 24.23 107 SER C C 1
ATOM 5582 O O . SER C 1 110 ? 203.078 51.199 -16.345 1.00 22.48 107 SER C O 1
ATOM 5585 N N . GLY C 1 111 ? 204.068 51.986 -14.473 1.00 22.24 108 GLY C N 1
ATOM 5586 C CA . GLY C 1 111 ? 205.218 52.550 -15.150 1.00 17.31 108 GLY C CA 1
ATOM 5587 C C . GLY C 1 111 ? 206.495 51.915 -14.643 1.00 20.23 108 GLY C C 1
ATOM 5588 O O . GLY C 1 111 ? 206.507 51.343 -13.550 1.00 25.84 108 GLY C O 1
ATOM 5589 N N . ALA C 1 112 ? 207.574 52.002 -15.414 1.00 20.29 109 ALA C N 1
ATOM 5590 C CA . ALA C 1 112 ? 208.818 51.329 -15.073 1.00 17.92 109 ALA C CA 1
ATOM 5591 C C . ALA C 1 112 ? 209.972 52.323 -15.113 1.00 17.82 109 ALA C C 1
ATOM 5592 O O . ALA C 1 112 ? 209.804 53.497 -15.457 1.00 19.45 109 ALA C O 1
ATOM 5594 N N . ALA C 1 113 ? 211.160 51.835 -14.754 1.00 20.52 110 ALA C N 1
ATOM 5595 C CA . ALA C 1 113 ? 212.356 52.667 -14.728 1.00 18.90 110 ALA C CA 1
ATOM 5596 C C . ALA C 1 113 ? 212.892 52.981 -16.119 1.00 22.02 110 ALA C C 1
ATOM 5597 O O . ALA C 1 113 ? 213.773 53.839 -16.241 1.00 22.69 110 ALA C O 1
ATOM 5599 N N . ASP C 1 114 ? 212.392 52.317 -17.160 1.00 26.94 111 ASP C N 1
ATOM 5600 C CA . ASP C 1 114 ? 212.833 52.566 -18.527 1.00 26.52 111 ASP C CA 1
ATOM 5601 C C . ASP C 1 114 ? 211.786 53.298 -19.356 1.00 25.89 111 ASP C C 1
ATOM 5602 O O . ASP C 1 114 ? 211.923 53.375 -20.581 1.00 28.86 111 ASP C O 1
ATOM 5607 N N . GLY C 1 115 ? 210.746 53.835 -18.723 1.00 24.34 112 GLY C N 1
ATOM 5608 C CA . GLY C 1 115 ? 209.699 54.535 -19.431 1.00 20.11 112 GLY C CA 1
ATOM 5609 C C . GLY C 1 115 ? 208.577 53.664 -19.940 1.00 16.73 112 GLY C C 1
ATOM 5610 O O . GLY C 1 115 ? 207.668 54.180 -20.600 1.00 22.21 112 GLY C O 1
ATOM 5611 N N . THR C 1 116 ? 208.605 52.367 -19.655 1.00 20.58 113 THR C N 1
ATOM 5612 C CA . THR C 1 116 ? 207.567 51.468 -20.136 1.00 23.91 113 THR C CA 1
ATOM 5613 C C . THR C 1 116 ? 206.281 51.673 -19.345 1.00 25.61 113 THR C C 1
ATOM 5614 O O . THR C 1 116 ? 206.293 51.676 -18.110 1.00 27.33 113 THR C O 1
ATOM 5618 N N . ILE C 1 117 ? 205.171 51.847 -20.057 1.00 21.35 114 ILE C N 1
ATOM 5619 C CA . ILE C 1 117 ? 203.853 51.991 -19.452 1.00 19.87 114 ILE C CA 1
ATOM 5620 C C . ILE C 1 117 ? 202.966 50.869 -19.968 1.00 27.60 114 ILE C C 1
ATOM 5621 O O . ILE C 1 117 ? 202.824 50.693 -21.184 1.00 29.02 114 ILE C O 1
ATOM 5626 N N . LYS C 1 118 ? 202.373 50.115 -19.047 1.00 21.97 115 LYS C N 1
ATOM 5627 C CA . LYS C 1 118 ? 201.485 49.014 -19.389 1.00 18.27 115 LYS C CA 1
ATOM 5628 C C . LYS C 1 118 ? 200.160 49.187 -18.666 1.00 23.20 115 LYS C C 1
ATOM 5629 O O . LYS C 1 118 ? 200.121 49.652 -17.524 1.00 29.48 115 LYS C O 1
ATOM 5635 N N . VAL C 1 119 ? 199.077 48.814 -19.342 1.00 21.76 116 VAL C N 1
ATOM 5636 C CA . VAL C 1 119 ? 197.727 48.893 -18.797 1.00 24.61 116 VAL C CA 1
ATOM 5637 C C . VAL C 1 119 ? 197.114 47.502 -18.858 1.00 27.44 116 VAL C C 1
ATOM 5638 O O . VAL C 1 119 ? 197.180 46.835 -19.897 1.00 31.36 116 VAL C O 1
ATOM 5642 N N . TRP C 1 120 ? 196.523 47.065 -17.749 1.00 26.32 117 TRP C N 1
ATOM 5643 C CA . TRP C 1 120 ? 195.966 45.726 -17.640 1.00 27.34 117 TRP C CA 1
ATOM 5644 C C . TRP C 1 120 ? 194.508 45.799 -17.213 1.00 26.21 117 TRP C C 1
ATOM 5645 O O . TRP C 1 120 ? 194.103 46.700 -16.474 1.00 28.50 117 TRP C O 1
ATOM 5656 N N . ASP C 1 121 ? 193.725 44.831 -17.684 1.00 32.43 118 ASP C N 1
ATOM 5657 C CA . ASP C 1 121 ? 192.341 44.649 -17.260 1.00 34.20 118 ASP C CA 1
ATOM 5658 C C . ASP C 1 121 ? 192.310 43.497 -16.261 1.00 39.59 118 ASP C C 1
ATOM 5659 O O . ASP C 1 121 ? 192.575 42.347 -16.625 1.00 43.07 118 ASP C O 1
ATOM 5664 N N . ILE C 1 122 ? 191.991 43.808 -15.002 1.00 40.46 119 ILE C N 1
ATOM 5665 C CA . ILE C 1 122 ? 191.957 42.772 -13.972 1.00 39.57 119 ILE C CA 1
ATOM 5666 C C . ILE C 1 122 ? 190.893 41.733 -14.296 1.00 36.18 119 ILE C C 1
ATOM 5667 O O . ILE C 1 122 ? 191.122 40.525 -14.162 1.00 39.90 119 ILE C O 1
ATOM 5672 N N . LEU C 1 123 ? 189.714 42.184 -14.730 1.00 38.91 120 LEU C N 1
ATOM 5673 C CA . LEU C 1 123 ? 188.650 41.249 -15.081 1.00 35.06 120 LEU C CA 1
ATOM 5674 C C . LEU C 1 123 ? 189.078 40.332 -16.220 1.00 43.29 120 LEU C C 1
ATOM 5675 O O . LEU C 1 123 ? 188.801 39.128 -16.196 1.00 42.41 120 LEU C O 1
ATOM 5680 N N . THR C 1 124 ? 189.765 40.882 -17.222 1.00 49.59 121 THR C N 1
ATOM 5681 C CA . THR C 1 124 ? 190.295 40.053 -18.298 1.00 42.90 121 THR C CA 1
ATOM 5682 C C . THR C 1 124 ? 191.547 39.306 -17.855 1.00 44.65 121 THR C C 1
ATOM 5683 O O . THR C 1 124 ? 191.714 38.123 -18.174 1.00 43.49 121 THR C O 1
ATOM 5687 N N . GLY C 1 125 ? 192.426 39.972 -17.113 1.00 43.86 122 GLY C N 1
ATOM 5688 C CA . GLY C 1 125 ? 193.677 39.381 -16.692 1.00 39.81 122 GLY C CA 1
ATOM 5689 C C . GLY C 1 125 ? 194.812 39.515 -17.681 1.00 50.24 122 GLY C C 1
ATOM 5690 O O . GLY C 1 125 ? 195.872 38.917 -17.463 1.00 49.06 122 GLY C O 1
ATOM 5691 N N . GLN C 1 126 ? 194.628 40.276 -18.758 1.00 38.40 123 GLN C N 1
ATOM 5692 C CA . GLN C 1 126 ? 195.637 40.428 -19.794 1.00 42.56 123 GLN C CA 1
ATOM 5693 C C . GLN C 1 126 ? 195.870 41.907 -20.075 1.00 37.62 123 GLN C C 1
ATOM 5694 O O . GLN C 1 126 ? 195.138 42.780 -19.600 1.00 33.61 123 GLN C O 1
ATOM 5700 N N . LEU C 1 127 ? 196.909 42.175 -20.864 1.00 34.52 124 LEU C N 1
ATOM 5701 C CA . LEU C 1 127 ? 197.282 43.544 -21.194 1.00 34.75 124 LEU C CA 1
ATOM 5702 C C . LEU C 1 127 ? 196.211 44.200 -22.057 1.00 33.43 124 LEU C C 1
ATOM 5703 O O . LEU C 1 127 ? 195.768 43.628 -23.058 1.00 43.47 124 LEU C O 1
ATOM 5708 N N . LEU C 1 128 ? 195.803 45.408 -21.671 1.00 34.69 125 LEU C N 1
ATOM 5709 C CA . LEU C 1 128 ? 194.780 46.140 -22.406 1.00 34.46 125 LEU C CA 1
ATOM 5710 C C . LEU C 1 128 ? 195.344 46.721 -23.695 1.00 42.12 125 LEU C C 1
ATOM 5711 O O . LEU C 1 128 ? 195.087 46.198 -24.784 1.00 55.50 125 LEU C O 1
ATOM 5716 N N . ARG C 1 129 ? 196.113 47.800 -23.583 1.00 39.37 126 ARG C N 1
ATOM 5717 C CA . ARG C 1 129 ? 196.679 48.477 -24.739 1.00 48.27 126 ARG C CA 1
ATOM 5718 C C . ARG C 1 129 ? 198.167 48.708 -24.532 1.00 50.30 126 ARG C C 1
ATOM 5719 O O . ARG C 1 129 ? 198.641 48.853 -23.401 1.00 42.84 126 ARG C O 1
ATOM 5727 N N . ASP C 1 130 ? 198.900 48.737 -25.642 1.00 47.27 127 ASP C N 1
ATOM 5728 C CA . ASP C 1 130 ? 200.307 49.105 -25.631 1.00 49.33 127 ASP C CA 1
ATOM 5729 C C . ASP C 1 130 ? 200.427 50.604 -25.867 1.00 50.41 127 ASP C C 1
ATOM 5730 O O . ASP C 1 130 ? 199.805 51.146 -26.787 1.00 54.23 127 ASP C O 1
ATOM 5735 N N . HIS C 1 131 ? 201.215 51.272 -25.028 1.00 45.43 128 HIS C N 1
ATOM 5736 C CA . HIS C 1 131 ? 201.432 52.705 -25.147 1.00 38.04 128 HIS C CA 1
ATOM 5737 C C . HIS C 1 131 ? 202.923 52.983 -25.258 1.00 33.52 128 HIS C C 1
ATOM 5738 O O . HIS C 1 131 ? 203.753 52.210 -24.770 1.00 43.31 128 HIS C O 1
ATOM 5745 N N . ASP C 1 132 ? 203.251 54.099 -25.915 1.00 38.39 129 ASP C N 1
ATOM 5746 C CA . ASP C 1 132 ? 204.646 54.408 -26.218 1.00 37.69 129 ASP C CA 1
ATOM 5747 C C . ASP C 1 132 ? 205.473 54.560 -24.948 1.00 40.17 129 ASP C C 1
ATOM 5748 O O . ASP C 1 132 ? 206.635 54.139 -24.899 1.00 35.44 129 ASP C O 1
ATOM 5753 N N . GLY C 1 133 ? 204.893 55.155 -23.909 1.00 36.38 130 GLY C N 1
ATOM 5754 C CA . GLY C 1 133 ? 205.635 55.386 -22.688 1.00 20.87 130 GLY C CA 1
ATOM 5755 C C . GLY C 1 133 ? 206.541 56.602 -22.801 1.00 18.82 130 GLY C C 1
ATOM 5756 O O . GLY C 1 133 ? 206.214 57.596 -23.449 1.00 24.15 130 GLY C O 1
ATOM 5757 N N . HIS C 1 134 ? 207.700 56.509 -22.158 1.00 25.47 131 HIS C N 1
ATOM 5758 C CA . HIS C 1 134 ? 208.688 57.574 -22.168 1.00 16.13 131 HIS C CA 1
ATOM 5759 C C . HIS C 1 134 ? 210.053 56.991 -22.501 1.00 16.66 131 HIS C C 1
ATOM 5760 O O . HIS C 1 134 ? 210.254 55.774 -22.502 1.00 23.06 131 HIS C O 1
ATOM 5767 N N . GLN C 1 135 ? 210.998 57.884 -22.790 1.00 22.92 132 GLN C N 1
ATOM 5768 C CA . GLN C 1 135 ? 212.402 57.526 -22.914 1.00 25.06 132 GLN C CA 1
ATOM 5769 C C . GLN C 1 135 ? 213.144 57.663 -21.593 1.00 26.28 132 GLN C C 1
ATOM 5770 O O . GLN C 1 135 ? 214.377 57.764 -21.588 1.00 31.40 132 GLN C O 1
ATOM 5776 N N . SER C 1 136 ? 212.419 57.673 -20.477 1.00 25.37 133 SER C N 1
ATOM 5777 C CA . SER C 1 136 ? 213.004 57.921 -19.169 1.00 17.41 133 SER C CA 1
ATOM 5778 C C . SER C 1 136 ? 212.057 57.376 -18.112 1.00 19.87 133 SER C C 1
ATOM 5779 O O . SER C 1 136 ? 210.868 57.174 -18.369 1.00 24.10 133 SER C O 1
ATOM 5782 N N . GLU C 1 137 ? 212.600 57.151 -16.916 1.00 22.97 134 GLU C N 1
ATOM 5783 C CA . GLU C 1 137 ? 211.856 56.515 -15.833 1.00 17.87 134 GLU C CA 1
ATOM 5784 C C . GLU C 1 137 ? 210.546 57.233 -15.556 1.00 16.90 134 GLU C C 1
ATOM 5785 O O . GLU C 1 137 ? 210.534 58.430 -15.260 1.00 21.30 134 GLU C O 1
ATOM 5791 N N . VAL C 1 138 ? 209.443 56.494 -15.646 1.00 15.27 135 VAL C N 1
ATOM 5792 C CA . VAL C 1 138 ? 208.145 57.031 -15.257 1.00 18.65 135 VAL C CA 1
ATOM 5793 C C . VAL C 1 138 ? 208.164 57.298 -13.758 1.00 19.89 135 VAL C C 1
ATOM 5794 O O . VAL C 1 138 ? 208.363 56.381 -12.952 1.00 17.80 135 VAL C O 1
ATOM 5798 N N . THR C 1 139 ? 207.966 58.559 -13.377 1.00 26.30 136 THR C N 1
ATOM 5799 C CA . THR C 1 139 ? 208.048 58.958 -11.979 1.00 18.89 136 THR C CA 1
ATOM 5800 C C . THR C 1 139 ? 206.691 59.189 -11.332 1.00 23.17 136 THR C C 1
ATOM 5801 O O . THR C 1 139 ? 206.601 59.165 -10.099 1.00 25.68 136 THR C O 1
ATOM 5805 N N . ALA C 1 140 ? 205.643 59.410 -12.120 1.00 21.75 137 ALA C N 1
ATOM 5806 C CA . ALA C 1 140 ? 204.334 59.726 -11.572 1.00 16.93 137 ALA C CA 1
ATOM 5807 C C . ALA C 1 140 ? 203.258 59.271 -12.544 1.00 22.38 137 ALA C C 1
ATOM 5808 O O . ALA C 1 140 ? 203.420 59.392 -13.761 1.00 27.73 137 ALA C O 1
ATOM 5810 N N . LEU C 1 141 ? 202.163 58.749 -11.998 1.00 17.85 138 LEU C N 1
ATOM 5811 C CA . LEU C 1 141 ? 201.022 58.307 -12.785 1.00 16.43 138 LEU C CA 1
ATOM 5812 C C . LEU C 1 141 ? 199.743 58.861 -12.176 1.00 19.73 138 LEU C C 1
ATOM 5813 O O . LEU C 1 141 ? 199.602 58.915 -10.951 1.00 23.84 138 LEU C O 1
ATOM 5818 N N . GLN C 1 142 ? 198.817 59.278 -13.038 1.00 27.63 139 GLN C N 1
ATOM 5819 C CA . GLN C 1 142 ? 197.507 59.756 -12.614 1.00 24.39 139 GLN C CA 1
ATOM 5820 C C . GLN C 1 142 ? 196.450 59.125 -13.506 1.00 26.11 139 GLN C C 1
ATOM 5821 O O . GLN C 1 142 ? 196.548 59.198 -14.734 1.00 31.74 139 GLN C O 1
ATOM 5827 N N . PHE C 1 143 ? 195.445 58.509 -12.888 1.00 24.08 140 PHE C N 1
ATOM 5828 C CA . PHE C 1 143 ? 194.449 57.718 -13.598 1.00 18.78 140 PHE C CA 1
ATOM 5829 C C . PHE C 1 143 ? 193.060 58.186 -13.194 1.00 27.87 140 PHE C C 1
ATOM 5830 O O . PHE C 1 143 ? 192.730 58.193 -12.004 1.00 41.03 140 PHE C O 1
ATOM 5838 N N . LYS C 1 144 ? 192.248 58.562 -14.181 1.00 26.27 141 LYS C N 1
ATOM 5839 C CA . LYS C 1 144 ? 190.896 59.047 -13.913 1.00 25.63 141 LYS C CA 1
ATOM 5840 C C . LYS C 1 144 ? 190.095 59.013 -15.204 1.00 32.57 141 LYS C C 1
ATOM 5841 O O . LYS C 1 144 ? 190.474 59.668 -16.181 1.00 36.16 141 LYS C O 1
ATOM 5847 N N . ASP C 1 145 ? 188.998 58.252 -15.208 1.00 35.35 142 ASP C N 1
ATOM 5848 C CA . ASP C 1 145 ? 188.026 58.234 -16.304 1.00 41.64 142 ASP C CA 1
ATOM 5849 C C . ASP C 1 145 ? 188.688 57.894 -17.642 1.00 39.15 142 ASP C C 1
ATOM 5850 O O . ASP C 1 145 ? 188.638 58.661 -18.606 1.00 37.61 142 ASP C O 1
ATOM 5855 N N . ASN C 1 146 ? 189.316 56.718 -17.681 1.00 40.44 143 ASN C N 1
ATOM 5856 C CA . ASN C 1 146 ? 189.964 56.181 -18.878 1.00 42.59 143 ASN C CA 1
ATOM 5857 C C . ASN C 1 146 ? 191.042 5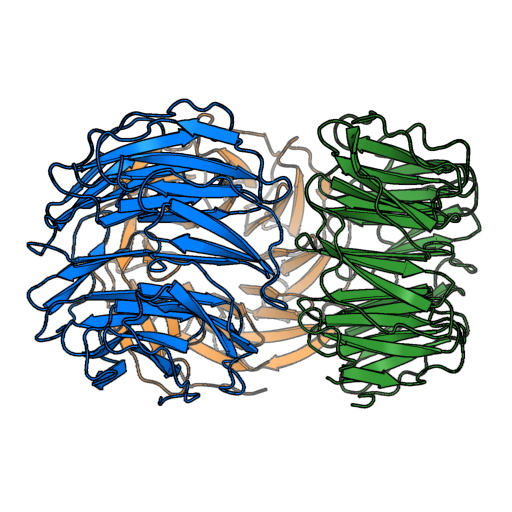7.108 -19.433 1.00 37.50 143 ASN C C 1
ATOM 5858 O O . ASN C 1 146 ? 191.466 56.953 -20.583 1.00 34.51 143 ASN C O 1
ATOM 5863 N N . ILE C 1 147 ? 191.500 58.072 -18.639 1.00 34.22 144 ILE C N 1
ATOM 5864 C CA . ILE C 1 147 ? 192.541 59.009 -19.044 1.00 32.22 144 ILE C CA 1
ATOM 5865 C C . ILE C 1 147 ? 193.712 58.843 -18.087 1.00 29.38 144 ILE C C 1
ATOM 5866 O O . ILE C 1 147 ? 193.564 59.048 -16.876 1.00 31.84 144 ILE C O 1
ATOM 5871 N N . VAL C 1 148 ? 194.868 58.469 -18.627 1.00 23.72 145 VAL C N 1
ATOM 5872 C CA . VAL C 1 148 ? 196.083 58.266 -17.849 1.00 20.96 145 VAL C CA 1
ATOM 5873 C C . VAL C 1 148 ? 197.036 59.416 -18.135 1.00 26.35 145 VAL C C 1
ATOM 5874 O O . VAL C 1 148 ? 197.296 59.741 -19.300 1.00 28.19 145 VAL C O 1
ATOM 5878 N N . VAL C 1 149 ? 197.546 60.036 -17.075 1.00 25.37 146 VAL C N 1
ATOM 5879 C CA . VAL C 1 149 ? 198.588 61.049 -17.171 1.00 18.79 146 VAL C CA 1
ATOM 5880 C C . VAL C 1 149 ? 199.846 60.486 -16.528 1.00 24.86 146 VAL C C 1
ATOM 5881 O O . VAL C 1 149 ? 199.785 59.862 -15.462 1.00 20.72 146 VAL C O 1
ATOM 5885 N N . SER C 1 150 ? 200.986 60.695 -17.180 1.00 24.98 147 SER C N 1
ATOM 5886 C CA . SER C 1 150 ? 202.239 60.118 -16.724 1.00 17.92 147 SER C CA 1
ATOM 5887 C C . S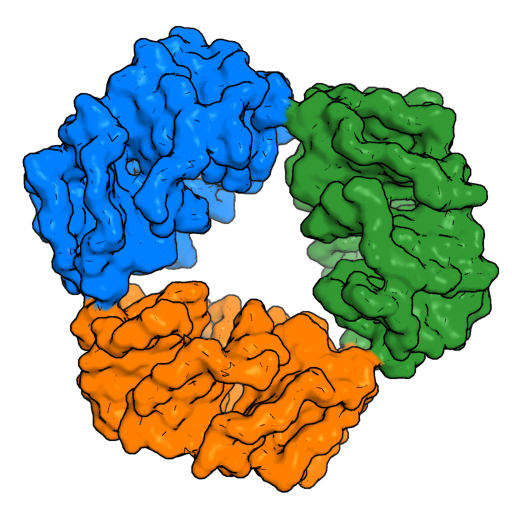ER C 1 150 ? 203.348 61.155 -16.802 1.00 19.35 147 SER C C 1
ATOM 5888 O O . SER C 1 150 ? 203.353 62.020 -17.682 1.00 28.94 147 SER C O 1
ATOM 5891 N N . GLY C 1 151 ? 204.284 61.062 -15.865 1.00 20.07 148 GLY C N 1
ATOM 5892 C CA . GLY C 1 151 ? 205.470 61.893 -15.870 1.00 16.84 148 GLY C CA 1
ATOM 5893 C C . GLY C 1 151 ? 206.712 61.024 -15.853 1.00 12.09 148 GLY C C 1
ATOM 5894 O O . GLY C 1 151 ? 206.688 59.892 -15.370 1.00 17.77 148 GLY C O 1
ATOM 5895 N N . ALA C 1 152 ? 207.802 61.561 -16.392 1.00 16.01 149 ALA C N 1
ATOM 5896 C CA . ALA C 1 152 ? 209.055 60.830 -16.479 1.00 14.61 149 ALA C CA 1
ATOM 5897 C C . ALA C 1 152 ? 210.196 61.700 -15.975 1.00 12.48 149 ALA C C 1
ATOM 5898 O O . ALA C 1 152 ? 210.038 62.898 -15.733 1.00 17.56 149 ALA C O 1
ATOM 5900 N N . LYS C 1 153 ? 211.363 61.072 -15.824 1.00 13.40 150 LYS C N 1
ATOM 5901 C CA . LYS C 1 153 ? 212.544 61.764 -15.325 1.00 13.57 150 LYS C CA 1
ATOM 5902 C C . LYS C 1 153 ? 213.110 62.770 -16.317 1.00 20.62 150 LYS C C 1
ATOM 5903 O O . LYS C 1 153 ? 214.023 63.519 -15.956 1.00 19.89 150 LYS C O 1
ATOM 5909 N N . ASP C 1 154 ? 212.603 62.810 -17.546 1.00 21.78 151 ASP C N 1
ATOM 5910 C CA . ASP C 1 154 ? 213.068 63.767 -18.540 1.00 22.54 151 ASP C CA 1
ATOM 5911 C C . ASP C 1 154 ? 212.265 65.059 -18.538 1.00 18.07 151 ASP C C 1
ATOM 5912 O O . ASP C 1 154 ? 212.608 65.988 -19.276 1.00 18.20 151 ASP C O 1
ATOM 5917 N N . GLY C 1 155 ? 211.215 65.146 -17.725 1.00 18.10 152 GLY C N 1
ATOM 5918 C CA . GLY C 1 155 ? 210.347 66.299 -17.715 1.00 14.59 152 GLY C CA 1
ATOM 5919 C C . GLY C 1 155 ? 209.131 66.181 -18.602 1.00 16.02 152 GLY C C 1
ATOM 5920 O O . GLY C 1 155 ? 208.302 67.100 -18.616 1.00 19.69 152 GLY C O 1
ATOM 5921 N N . THR C 1 156 ? 208.990 65.079 -19.330 1.00 20.37 153 THR C N 1
ATOM 5922 C CA . THR C 1 156 ? 207.893 64.923 -20.270 1.00 21.90 153 THR C CA 1
ATOM 5923 C C . THR C 1 156 ? 206.625 64.470 -19.557 1.00 25.68 153 THR C C 1
ATOM 5924 O O . THR C 1 156 ? 206.660 63.595 -18.687 1.00 20.49 153 THR C O 1
ATOM 5928 N N . VAL C 1 157 ? 205.504 65.082 -19.930 1.00 22.41 154 VAL C N 1
ATOM 5929 C CA . VAL C 1 157 ? 204.184 64.725 -19.424 1.00 17.77 154 VAL C CA 1
ATOM 5930 C C . VAL C 1 157 ? 203.319 64.348 -20.617 1.00 20.01 154 VAL C C 1
ATOM 5931 O O . VAL C 1 157 ? 203.197 65.126 -21.570 1.00 23.84 154 VAL C O 1
ATOM 5935 N N . LYS C 1 158 ? 202.723 63.159 -20.566 1.00 19.89 155 LYS C N 1
ATOM 5936 C CA . LYS C 1 158 ? 201.980 62.617 -21.694 1.00 18.81 155 LYS C CA 1
ATOM 5937 C C . LYS C 1 158 ? 200.624 62.104 -21.235 1.00 19.57 155 LYS C C 1
ATOM 5938 O O . LYS C 1 158 ? 200.509 61.476 -20.179 1.00 23.32 155 LYS C O 1
ATOM 5944 N N . VAL C 1 159 ? 199.600 62.373 -22.041 1.00 25.07 156 VAL C N 1
ATOM 5945 C CA . VAL C 1 159 ? 198.222 62.006 -21.739 1.00 23.54 156 VAL C CA 1
ATOM 5946 C C . VAL C 1 159 ? 197.797 60.898 -22.692 1.00 28.58 156 VAL C C 1
ATOM 5947 O O . VAL C 1 159 ? 197.970 61.019 -23.911 1.00 28.30 156 VAL C O 1
ATOM 5951 N N . TRP C 1 160 ? 197.240 59.824 -22.140 1.00 28.39 157 TRP C N 1
ATOM 5952 C CA . TRP C 1 160 ? 196.774 58.693 -22.924 1.00 28.35 157 TRP C CA 1
ATOM 5953 C C . TRP C 1 160 ? 195.281 58.481 -22.704 1.00 31.19 157 TRP C C 1
ATOM 5954 O O . TRP C 1 160 ? 194.687 59.013 -21.763 1.00 34.62 157 TRP C O 1
ATOM 5965 N N . TYR C 1 161 ? 194.685 57.681 -23.587 1.00 38.68 158 TYR C N 1
ATOM 5966 C CA . TYR C 1 161 ? 193.259 57.382 -23.566 1.00 35.96 158 TYR C CA 1
ATOM 5967 C C . TYR C 1 161 ? 193.089 55.873 -23.639 1.00 35.33 158 TYR C C 1
ATOM 5968 O O . TYR C 1 161 ? 193.626 55.229 -24.546 1.00 36.86 158 TYR C O 1
ATOM 5977 N N . ILE C 1 162 ? 192.346 55.312 -22.682 1.00 42.23 159 ILE C N 1
ATOM 5978 C CA . ILE C 1 162 ? 192.302 53.861 -22.524 1.00 41.35 159 ILE C CA 1
ATOM 5979 C C . ILE C 1 162 ? 191.491 53.215 -23.641 1.00 40.75 159 ILE C C 1
ATOM 5980 O O . ILE C 1 162 ? 191.836 52.133 -24.130 1.00 41.25 159 ILE C O 1
ATOM 5985 N N . GLY C 1 163 ? 190.409 53.870 -24.069 1.00 51.10 160 GLY C N 1
ATOM 5986 C CA . GLY C 1 163 ? 189.494 53.239 -25.009 1.00 57.76 160 GLY C CA 1
ATOM 5987 C C . GLY C 1 163 ? 190.125 52.957 -26.360 1.00 60.24 160 GLY C C 1
ATOM 5988 O O . GLY C 1 163 ? 189.956 51.873 -26.924 1.00 60.72 160 GLY C O 1
ATOM 5989 N N . THR C 1 164 ? 190.858 53.930 -26.898 1.00 56.61 161 THR C N 1
ATOM 5990 C CA . THR C 1 164 ? 191.484 53.781 -28.206 1.00 51.73 161 THR C CA 1
ATOM 5991 C C . THR C 1 164 ? 192.962 53.434 -28.130 1.00 53.19 161 THR C C 1
ATOM 5992 O O . THR C 1 164 ? 193.467 52.729 -29.010 1.00 56.30 161 THR C O 1
ATOM 5996 N N . GLY C 1 165 ? 193.668 53.905 -27.105 1.00 49.93 162 GLY C N 1
ATOM 5997 C CA . GLY C 1 165 ? 195.067 53.561 -26.953 1.00 42.32 162 GLY C CA 1
ATOM 5998 C C . GLY C 1 165 ? 196.020 54.501 -27.647 1.00 42.98 162 GLY C C 1
ATOM 5999 O O . GLY C 1 165 ? 197.088 54.073 -28.095 1.00 48.54 162 GLY C O 1
ATOM 6000 N N . GLN C 1 166 ? 195.663 55.771 -27.756 1.00 41.38 163 GLN C N 1
ATOM 6001 C CA . GLN C 1 166 ? 196.475 56.771 -28.425 1.00 44.09 163 GLN C CA 1
ATOM 6002 C C . GLN C 1 166 ? 196.824 57.883 -27.444 1.00 40.00 163 GLN C C 1
ATOM 6003 O O . GLN C 1 166 ? 196.402 57.883 -26.283 1.00 36.78 163 GLN C O 1
ATOM 6009 N N . GLU C 1 167 ? 197.618 58.832 -27.926 1.00 37.40 164 GLU C N 1
ATOM 6010 C CA . GLU C 1 167 ? 197.857 60.052 -27.174 1.00 30.32 164 GLU C CA 1
ATOM 6011 C C . GLU C 1 167 ? 196.670 60.989 -27.341 1.00 30.78 164 GLU C C 1
ATOM 6012 O O . GLU C 1 167 ? 196.284 61.328 -28.465 1.00 38.24 164 GLU C O 1
ATOM 6018 N N . LEU C 1 168 ? 196.073 61.388 -26.217 1.00 34.49 165 LEU C N 1
ATOM 6019 C CA . LEU C 1 168 ? 194.926 62.287 -26.272 1.00 36.89 165 LEU C CA 1
ATOM 6020 C C . LEU C 1 168 ? 195.342 63.682 -26.720 1.00 33.37 165 LEU C C 1
ATOM 6021 O O . LEU C 1 168 ? 194.672 64.299 -27.557 1.00 43.77 165 LEU C O 1
ATOM 6026 N N . VAL C 1 169 ? 196.447 64.191 -26.181 1.00 28.44 166 VAL C N 1
ATOM 6027 C CA . VAL C 1 169 ? 196.928 65.525 -26.516 1.00 27.57 166 VAL C CA 1
ATOM 6028 C C . VAL C 1 169 ? 198.411 65.602 -26.174 1.00 29.71 166 VAL C C 1
ATOM 6029 O O . VAL C 1 169 ? 198.945 64.717 -25.498 1.00 33.03 166 VAL C O 1
ATOM 6033 N N . SER C 1 170 ? 199.087 66.651 -26.640 1.00 28.25 167 SER C N 1
ATOM 6034 C CA . SER C 1 170 ? 200.530 66.794 -26.486 1.00 30.22 167 SER C CA 1
ATOM 6035 C C . SER C 1 170 ? 200.833 67.918 -25.504 1.00 31.32 167 SER C C 1
ATOM 6036 O O . SER C 1 170 ? 200.427 69.064 -25.723 1.00 33.83 167 SER C O 1
ATOM 6039 N N . LEU C 1 171 ? 201.550 67.588 -24.432 1.00 28.51 168 LEU C N 1
ATOM 6040 C CA . LEU C 1 171 ? 201.967 68.554 -23.426 1.00 25.44 168 LEU C CA 1
ATOM 6041 C C . LEU C 1 171 ? 203.462 68.813 -23.550 1.00 28.04 168 LEU C C 1
ATOM 6042 O O . LEU C 1 171 ? 204.242 67.890 -23.808 1.00 26.81 168 LEU C O 1
ATOM 6047 N N . GLU C 1 172 ? 203.858 70.073 -23.356 1.00 25.38 169 GLU C N 1
ATOM 6048 C CA . GLU C 1 172 ? 205.262 70.438 -23.513 1.00 28.39 169 GLU C CA 1
ATOM 6049 C C . GLU C 1 172 ? 206.119 69.916 -22.367 1.00 29.69 169 GLU C C 1
ATOM 6050 O O . GLU C 1 172 ? 207.287 69.570 -22.578 1.00 32.20 169 GLU C O 1
ATOM 6056 N N . GLY C 1 173 ? 205.571 69.855 -21.158 1.00 28.56 170 GLY C N 1
ATOM 6057 C CA . GLY C 1 173 ? 206.333 69.359 -20.031 1.00 27.53 170 GLY C CA 1
ATOM 6058 C C . GLY C 1 173 ? 207.231 70.422 -19.422 1.00 19.91 170 GLY C C 1
ATOM 6059 O O . GLY C 1 173 ? 207.038 71.630 -19.598 1.00 21.39 170 GLY C O 1
ATOM 6060 N N . HIS C 1 174 ? 208.239 69.950 -18.695 1.00 17.60 171 HIS C N 1
ATOM 6061 C CA . HIS C 1 174 ? 209.142 70.806 -17.941 1.00 18.39 171 HIS C CA 1
ATOM 6062 C C . HIS C 1 174 ? 210.578 70.606 -18.410 1.00 16.72 171 HIS C C 1
ATOM 6063 O O . HIS C 1 174 ? 210.902 69.656 -19.126 1.00 19.53 171 HIS C O 1
ATOM 6070 N N . GLN C 1 175 ? 211.443 71.524 -17.986 1.00 17.96 172 GLN C N 1
ATOM 6071 C CA . GLN C 1 175 ? 212.863 71.452 -18.302 1.00 21.39 172 GLN C CA 1
ATOM 6072 C C . GLN C 1 175 ? 213.641 70.569 -17.337 1.00 24.30 172 GLN C C 1
ATOM 6073 O O . GLN C 1 175 ? 214.838 70.352 -17.553 1.00 30.94 172 GLN C O 1
ATOM 6079 N N . SER C 1 176 ? 213.002 70.057 -16.287 1.00 27.92 173 SER C N 1
ATOM 6080 C CA . SER C 1 176 ? 213.650 69.159 -15.344 1.00 22.38 173 SER C CA 1
ATOM 6081 C C . SER C 1 176 ? 212.709 68.004 -15.037 1.00 18.37 173 SER C C 1
ATOM 6082 O O . SER C 1 176 ? 211.544 68.000 -15.440 1.00 21.79 173 SER C O 1
ATOM 6085 N N . ALA C 1 177 ? 213.230 67.023 -14.302 1.00 19.08 174 ALA C N 1
ATOM 6086 C CA . ALA C 1 177 ? 212.498 65.789 -14.047 1.00 12.68 174 ALA C CA 1
ATOM 6087 C C . ALA C 1 177 ? 211.168 66.064 -13.357 1.00 15.15 174 ALA C C 1
ATOM 6088 O O . ALA C 1 177 ? 211.064 66.937 -12.493 1.00 17.03 174 ALA C O 1
ATOM 6090 N N . ILE C 1 178 ? 210.147 65.307 -13.749 1.00 17.45 175 ILE C N 1
ATOM 6091 C CA . ILE C 1 178 ? 208.838 65.394 -13.114 1.00 16.47 175 ILE C CA 1
ATOM 6092 C C . ILE C 1 178 ? 208.901 64.694 -11.764 1.00 16.82 175 ILE C C 1
ATOM 6093 O O . ILE C 1 178 ? 209.335 63.540 -11.668 1.00 18.59 175 ILE C O 1
ATOM 6098 N N . THR C 1 179 ? 208.470 65.393 -10.715 1.00 19.19 176 THR C N 1
ATOM 6099 C CA . THR C 1 179 ? 208.505 64.857 -9.365 1.00 16.18 176 THR C CA 1
ATOM 6100 C C . THR C 1 179 ? 207.146 64.826 -8.680 1.00 19.23 176 THR C C 1
ATOM 6101 O O . THR C 1 179 ? 207.037 64.241 -7.597 1.00 21.15 176 THR C O 1
ATOM 6105 N N . ALA C 1 180 ? 206.115 65.426 -9.272 1.00 17.00 177 ALA C N 1
ATOM 6106 C CA . ALA C 1 180 ? 204.780 65.412 -8.694 1.00 17.25 177 ALA C CA 1
ATOM 6107 C C . ALA C 1 180 ? 203.764 65.628 -9.805 1.00 15.91 177 ALA C C 1
ATOM 6108 O O . ALA C 1 180 ? 204.043 66.312 -10.793 1.00 22.36 177 ALA C O 1
ATOM 6110 N N . LEU C 1 181 ? 202.580 65.044 -9.630 1.00 18.64 178 LEU C N 1
ATOM 6111 C CA . LEU C 1 181 ? 201.556 65.067 -10.665 1.00 17.98 178 LEU C CA 1
ATOM 6112 C C . LEU C 1 181 ? 200.179 65.051 -10.018 1.00 21.79 178 LEU C C 1
ATOM 6113 O O . LEU C 1 181 ? 199.967 64.370 -9.013 1.00 18.40 178 LEU C O 1
ATOM 6118 N N . ALA C 1 182 ? 199.249 65.802 -10.607 1.00 23.31 179 ALA C N 1
ATOM 6119 C CA . ALA C 1 182 ? 197.880 65.869 -10.119 1.00 24.24 179 ALA C CA 1
ATOM 6120 C C . ALA C 1 182 ? 196.944 66.040 -11.307 1.00 20.23 179 ALA C C 1
ATOM 6121 O O . ALA C 1 182 ? 197.292 66.687 -12.297 1.00 26.94 179 ALA C O 1
ATOM 6123 N N . PHE C 1 183 ? 195.750 65.460 -11.199 1.00 22.15 180 PHE C N 1
ATOM 6124 C CA . PHE C 1 183 ? 194.814 65.433 -12.319 1.00 24.47 180 PHE C CA 1
ATOM 6125 C C . PHE C 1 183 ? 193.394 65.289 -11.792 1.00 23.68 180 PHE C C 1
ATOM 6126 O O . PHE C 1 183 ? 193.085 64.307 -11.111 1.00 28.49 180 PHE C O 1
ATOM 6134 N N . SER C 1 184 ? 192.536 66.256 -12.116 1.00 24.09 181 SER C N 1
ATOM 6135 C CA . SER C 1 184 ? 191.122 66.178 -11.764 1.00 27.45 181 SER C CA 1
ATOM 6136 C C . SER C 1 184 ? 190.343 67.151 -12.635 1.00 23.87 181 SER C C 1
ATOM 6137 O O . SER C 1 184 ? 190.717 68.322 -12.736 1.00 28.00 181 SER C O 1
ATOM 6140 N N . LYS C 1 185 ? 189.269 66.664 -13.258 1.00 28.84 182 LYS C N 1
ATOM 6141 C CA . LYS C 1 185 ? 188.358 67.481 -14.064 1.00 34.04 182 LYS C CA 1
ATOM 6142 C C . LYS C 1 185 ? 189.078 68.121 -15.256 1.00 30.20 182 LYS C C 1
ATOM 6143 O O . LYS C 1 185 ? 189.092 69.342 -15.427 1.00 33.42 182 LYS C O 1
ATOM 6149 N N . ASN C 1 186 ? 189.680 67.262 -16.082 1.00 27.81 183 ASN C N 1
ATOM 6150 C CA . ASN C 1 186 ? 190.220 67.652 -17.389 1.00 26.18 183 ASN C CA 1
ATOM 6151 C C . ASN C 1 186 ? 191.310 68.715 -17.273 1.00 27.35 183 ASN C C 1
ATOM 6152 O O . ASN C 1 186 ? 191.431 69.597 -18.125 1.00 32.52 183 ASN C O 1
ATOM 6157 N N . ILE C 1 187 ? 192.116 68.633 -16.219 1.00 29.82 184 ILE C N 1
ATOM 6158 C CA . ILE C 1 187 ? 193.195 69.594 -16.015 1.00 28.91 184 ILE C CA 1
ATOM 6159 C C . ILE C 1 187 ? 194.281 68.926 -15.182 1.00 22.43 184 ILE C C 1
ATOM 6160 O O . ILE C 1 187 ? 193.994 68.168 -14.251 1.00 28.95 184 ILE C O 1
ATOM 6165 N N . VAL C 1 188 ? 195.534 69.191 -15.541 1.00 22.89 185 VAL C N 1
ATOM 6166 C CA . VAL C 1 188 ? 196.685 68.494 -14.983 1.00 19.93 185 VAL C CA 1
ATOM 6167 C C . VAL C 1 188 ? 197.616 69.517 -14.351 1.00 25.41 185 VAL C C 1
ATOM 6168 O O . VAL C 1 188 ? 197.886 70.568 -14.943 1.00 24.83 185 VAL C O 1
ATOM 6172 N N . VAL C 1 189 ? 198.093 69.213 -13.146 1.00 23.89 186 VAL C N 1
ATOM 6173 C CA . VAL C 1 189 ? 199.145 69.977 -12.487 1.00 19.54 186 VAL C CA 1
ATOM 6174 C C . VAL C 1 189 ? 200.364 69.075 -12.372 1.00 15.91 186 VAL C C 1
ATOM 6175 O O . VAL C 1 189 ? 200.246 67.910 -11.975 1.00 20.87 186 VAL C O 1
ATOM 6179 N N . SER C 1 190 ? 201.528 69.607 -12.729 1.00 18.67 187 SER C N 1
ATOM 6180 C CA . SER C 1 190 ? 202.768 68.850 -12.702 1.00 20.56 187 SER C CA 1
ATOM 6181 C C . SER C 1 190 ? 203.853 69.670 -12.024 1.00 19.71 187 SER C C 1
ATOM 6182 O O . SER C 1 190 ? 203.943 70.885 -12.223 1.00 20.53 187 SER C O 1
ATOM 6185 N N . GLY C 1 191 ? 204.669 68.999 -11.218 1.00 23.34 188 GLY C N 1
ATOM 6186 C CA . GLY C 1 191 ? 205.790 69.632 -10.554 1.00 17.07 188 GLY C CA 1
ATOM 6187 C C . GLY C 1 191 ? 207.100 69.050 -11.048 1.00 13.85 188 GLY C C 1
ATOM 6188 O O . GLY C 1 191 ? 207.167 67.888 -11.451 1.00 19.25 188 GLY C O 1
ATOM 6189 N N . ALA C 1 192 ? 208.145 69.871 -11.013 1.00 15.26 189 ALA C N 1
ATOM 6190 C CA . ALA C 1 192 ? 209.449 69.475 -11.513 1.00 19.98 189 ALA C CA 1
ATOM 6191 C C . ALA C 1 192 ? 210.520 69.780 -10.476 1.00 19.16 189 ALA C C 1
ATOM 6192 O O . ALA C 1 192 ? 210.335 70.608 -9.580 1.00 18.68 189 ALA C O 1
ATOM 6194 N N . ALA C 1 193 ? 211.659 69.099 -10.622 1.00 21.31 190 ALA C N 1
ATOM 6195 C CA . ALA C 1 193 ? 212.752 69.239 -9.668 1.00 15.32 190 ALA C CA 1
ATOM 6196 C C . ALA C 1 193 ? 213.320 70.651 -9.626 1.00 15.87 190 ALA C C 1
ATOM 6197 O O . ALA C 1 193 ? 214.017 70.994 -8.666 1.00 19.17 190 ALA C O 1
ATOM 6199 N N . ASP C 1 194 ? 213.051 71.473 -10.635 1.00 19.53 191 ASP C N 1
ATOM 6200 C CA . ASP C 1 194 ? 213.496 72.860 -10.627 1.00 26.34 191 ASP C CA 1
ATOM 6201 C C . ASP C 1 194 ? 212.523 73.787 -9.911 1.00 21.84 191 ASP C C 1
ATOM 6202 O O . ASP C 1 194 ? 212.748 75.001 -9.893 1.00 24.63 191 ASP C O 1
ATOM 6207 N N . GLY C 1 195 ? 211.454 73.248 -9.328 1.00 19.56 192 GLY C N 1
ATOM 6208 C CA . GLY C 1 195 ? 210.471 74.050 -8.635 1.00 22.29 192 GLY C CA 1
ATOM 6209 C C . GLY C 1 195 ? 209.381 74.632 -9.504 1.00 23.15 192 GLY C C 1
ATOM 6210 O O . GLY C 1 195 ? 208.542 75.385 -8.994 1.00 24.03 192 GLY C O 1
ATOM 6211 N N . THR C 1 196 ? 209.362 74.313 -10.794 1.00 29.93 193 THR C N 1
ATOM 6212 C CA . THR C 1 196 ? 208.361 74.858 -11.698 1.00 24.62 193 THR C CA 1
ATOM 6213 C C . THR C 1 196 ? 207.084 74.032 -11.640 1.00 19.33 193 THR C C 1
ATOM 6214 O O . THR C 1 196 ? 207.123 72.798 -11.633 1.00 22.64 193 THR C O 1
ATOM 6218 N N . ILE C 1 197 ? 205.947 74.722 -11.596 1.00 21.93 194 ILE C N 1
ATOM 6219 C CA . ILE C 1 197 ? 204.632 74.094 -11.566 1.00 20.26 194 ILE C CA 1
ATOM 6220 C C . ILE C 1 197 ? 203.847 74.581 -12.774 1.00 19.88 194 ILE C C 1
ATOM 6221 O O . ILE C 1 197 ? 203.705 75.792 -12.979 1.00 26.13 194 ILE C O 1
ATOM 6226 N N . LYS C 1 198 ? 203.336 73.642 -13.566 1.00 30.15 195 LYS C N 1
ATOM 6227 C CA . LYS C 1 198 ? 202.635 73.952 -14.804 1.00 28.46 195 LYS C CA 1
ATOM 6228 C C . LYS C 1 198 ? 201.244 73.334 -14.793 1.00 17.07 195 LYS C C 1
ATOM 6229 O O . LYS C 1 198 ? 201.070 72.174 -14.407 1.00 22.12 195 LYS C O 1
ATOM 6235 N N . VAL C 1 199 ? 200.259 74.115 -15.229 1.00 18.30 196 VAL C N 1
ATOM 6236 C CA . VAL C 1 199 ? 198.866 73.689 -15.295 1.00 25.53 196 VAL C CA 1
ATOM 6237 C C . VAL C 1 199 ? 198.504 73.468 -16.757 1.00 23.66 196 VAL C C 1
ATOM 6238 O O . VAL C 1 199 ? 198.764 74.332 -17.604 1.00 26.31 196 VAL C O 1
ATOM 6242 N N . TRP C 1 200 ? 197.900 72.319 -17.053 1.00 29.52 197 TRP C N 1
ATOM 6243 C CA . TRP C 1 200 ? 197.633 71.899 -18.424 1.00 29.01 197 TRP C CA 1
ATOM 6244 C C . TRP C 1 200 ? 196.145 71.665 -18.631 1.00 24.34 197 TRP C C 1
ATOM 6245 O O . TRP C 1 200 ? 195.516 70.924 -17.869 1.00 30.86 197 TRP C O 1
ATOM 6256 N N . ASP C 1 201 ? 195.591 72.286 -19.670 1.00 25.38 198 ASP C N 1
ATOM 6257 C CA . ASP C 1 201 ? 194.241 71.977 -20.124 1.00 26.57 198 ASP C CA 1
ATOM 6258 C C . ASP C 1 201 ? 194.273 70.660 -20.891 1.00 31.00 198 ASP C C 1
ATOM 6259 O O . ASP C 1 201 ? 194.916 70.565 -21.940 1.00 34.06 198 ASP C O 1
ATOM 6264 N N . ILE C 1 202 ? 193.584 69.644 -20.369 1.00 31.27 199 ILE C N 1
ATOM 6265 C CA . ILE C 1 202 ? 193.633 68.321 -20.987 1.00 29.38 199 ILE C CA 1
ATOM 6266 C C . ILE C 1 202 ? 192.871 68.313 -22.308 1.00 31.63 199 ILE C C 1
ATOM 6267 O O . ILE C 1 202 ? 193.277 67.650 -23.271 1.00 30.89 199 ILE C O 1
ATOM 6272 N N . LEU C 1 203 ? 191.769 69.061 -22.383 1.00 29.52 200 LEU C N 1
ATOM 6273 C CA . LEU C 1 203 ? 190.966 69.073 -23.601 1.00 34.47 200 LEU C CA 1
ATOM 6274 C C . LEU C 1 203 ? 191.737 69.669 -24.773 1.00 34.32 200 LEU C C 1
ATOM 6275 O O . LEU C 1 203 ? 191.609 69.202 -25.911 1.00 42.50 200 LEU C O 1
ATOM 6280 N N . THR C 1 204 ? 192.550 70.696 -24.516 1.00 28.35 201 THR C N 1
ATOM 6281 C CA . THR C 1 204 ? 193.246 71.414 -25.574 1.00 31.33 201 THR C CA 1
ATOM 6282 C C . THR C 1 204 ? 194.761 71.264 -25.534 1.00 38.06 201 THR C C 1
ATOM 6283 O O . THR C 1 204 ? 195.430 71.698 -26.478 1.00 42.54 201 THR C O 1
ATOM 6287 N N . GLY C 1 205 ? 195.320 70.675 -24.477 1.00 36.91 202 GLY C N 1
ATOM 6288 C CA . GLY C 1 205 ? 196.757 70.499 -24.397 1.00 24.80 202 GLY C CA 1
ATOM 6289 C C . GLY C 1 205 ? 197.551 71.774 -24.261 1.00 30.52 202 GLY C C 1
ATOM 6290 O O . GLY C 1 205 ? 198.763 71.766 -24.491 1.00 36.56 202 GLY C O 1
ATOM 6291 N N . GLN C 1 206 ? 196.906 72.873 -23.890 1.00 31.54 203 GLN C N 1
ATOM 6292 C CA . GLN C 1 206 ? 197.570 74.160 -23.780 1.00 33.59 203 GLN C CA 1
ATOM 6293 C C . GLN C 1 206 ? 197.953 74.443 -22.334 1.00 32.44 203 GLN C C 1
ATOM 6294 O O . GLN C 1 206 ? 197.262 74.039 -21.395 1.00 25.96 203 GLN C O 1
ATOM 6300 N N . LEU C 1 207 ? 199.074 75.140 -22.166 1.00 29.26 204 LEU C N 1
ATOM 6301 C CA . LEU C 1 207 ? 199.540 75.555 -20.848 1.00 28.61 204 LEU C CA 1
ATOM 6302 C C . LEU C 1 207 ? 198.695 76.734 -20.384 1.00 34.07 204 LEU C C 1
ATOM 6303 O O . LEU C 1 207 ? 198.832 77.847 -20.903 1.00 36.62 204 LEU C O 1
ATOM 6308 N N . LEU C 1 208 ? 197.816 76.492 -19.407 1.00 29.85 205 LEU C N 1
ATOM 6309 C CA . LEU C 1 208 ? 196.942 77.557 -18.926 1.00 24.36 205 LEU C CA 1
ATOM 6310 C C . LEU C 1 208 ? 197.742 78.675 -18.268 1.00 25.20 205 LEU C C 1
ATOM 6311 O O . LEU C 1 208 ? 197.420 79.857 -18.437 1.00 37.21 205 LEU C O 1
ATOM 6316 N N . ARG C 1 209 ? 198.791 78.324 -17.528 1.00 26.07 206 ARG C N 1
ATOM 6317 C CA . ARG C 1 209 ? 199.651 79.312 -16.890 1.00 26.37 206 ARG C CA 1
ATOM 6318 C C . ARG C 1 209 ? 200.867 78.609 -16.305 1.00 23.25 206 ARG C C 1
ATOM 6319 O O . ARG C 1 209 ? 200.855 77.398 -16.069 1.00 26.69 206 ARG C O 1
ATOM 6327 N N . ASP C 1 210 ? 201.916 79.393 -16.080 1.00 29.21 207 ASP C N 1
ATOM 6328 C CA . ASP C 1 210 ? 203.098 78.950 -15.350 1.00 27.26 207 ASP C CA 1
ATOM 6329 C C . ASP C 1 210 ? 202.965 79.444 -13.915 1.00 28.84 207 ASP C C 1
ATOM 6330 O O . ASP C 1 210 ? 203.120 80.640 -13.649 1.00 33.77 207 ASP C O 1
ATOM 6335 N N . HIS C 1 211 ? 202.664 78.529 -12.996 1.00 29.23 208 HIS C N 1
ATOM 6336 C CA . HIS C 1 211 ? 202.544 78.900 -11.594 1.00 31.81 208 HIS C CA 1
ATOM 6337 C C . HIS C 1 211 ? 203.869 79.450 -11.082 1.00 28.18 208 HIS C C 1
ATOM 6338 O O . HIS C 1 211 ? 204.942 79.125 -11.598 1.00 32.91 208 HIS C O 1
ATOM 6345 N N . ASP C 1 212 ? 203.784 80.309 -10.063 1.00 31.97 209 ASP C N 1
ATOM 6346 C CA . ASP C 1 212 ? 204.989 80.890 -9.479 1.00 29.65 209 ASP C CA 1
ATOM 6347 C C . ASP C 1 212 ? 205.942 79.815 -8.975 1.00 25.71 209 ASP C C 1
ATOM 6348 O O . ASP C 1 212 ? 207.156 80.040 -8.915 1.00 30.78 209 ASP C O 1
ATOM 6353 N N . GLY C 1 213 ? 205.415 78.646 -8.617 1.00 34.59 210 GLY C N 1
ATOM 6354 C CA . GLY C 1 213 ? 206.237 77.537 -8.191 1.00 28.03 210 GLY C CA 1
ATOM 6355 C C . GLY C 1 213 ? 206.964 77.815 -6.886 1.00 23.32 210 GLY C C 1
ATOM 6356 O O . GLY C 1 213 ? 206.746 78.816 -6.203 1.00 19.35 210 GLY C O 1
ATOM 6357 N N . HIS C 1 214 ? 207.850 76.886 -6.549 1.00 23.43 211 HIS C N 1
ATOM 6358 C CA . HIS C 1 214 ? 208.679 76.983 -5.361 1.00 24.05 211 HIS C CA 1
ATOM 6359 C C . HIS C 1 214 ? 210.129 77.227 -5.757 1.00 29.47 211 HIS C C 1
ATOM 6360 O O . HIS C 1 214 ? 210.521 77.049 -6.914 1.00 32.27 211 HIS C O 1
ATOM 6367 N N A GLN C 1 215 ? 210.926 77.643 -4.775 0.42 30.19 212 GLN C N 1
ATOM 6368 N N B GLN C 1 215 ? 210.926 77.642 -4.774 0.58 30.25 212 GLN C N 1
ATOM 6369 C CA A GLN C 1 215 ? 212.351 77.861 -4.989 0.42 28.77 212 GLN C CA 1
ATOM 6370 C CA B GLN C 1 215 ? 212.351 77.862 -4.980 0.58 28.80 212 GLN C CA 1
ATOM 6371 C C A GLN C 1 215 ? 213.154 76.568 -4.981 0.42 25.86 212 GLN C C 1
ATOM 6372 C C B GLN C 1 215 ? 213.162 76.575 -4.928 0.58 25.72 212 GLN C C 1
ATOM 6373 O O A GLN C 1 215 ? 214.360 76.605 -5.248 0.42 29.49 212 GLN C O 1
ATOM 6374 O O B GLN C 1 215 ? 214.383 76.624 -5.110 0.58 29.56 212 GLN C O 1
ATOM 6385 N N . SER C 1 216 ? 212.521 75.434 -4.685 1.00 22.23 213 SER C N 1
ATOM 6386 C CA . SER C 1 216 ? 213.198 74.150 -4.626 1.00 25.71 213 SER C CA 1
ATOM 6387 C C . SER C 1 216 ? 212.307 73.103 -5.282 1.00 22.86 213 SER C C 1
ATOM 6388 O O . SER C 1 216 ? 211.173 73.386 -5.679 1.00 24.75 213 SER C O 1
ATOM 6391 N N . GLU C 1 217 ? 212.832 71.883 -5.386 1.00 20.70 214 GLU C N 1
ATOM 6392 C CA . GLU C 1 217 ? 212.119 70.792 -6.039 1.00 18.66 214 GLU C CA 1
ATOM 6393 C C . GLU C 1 217 ? 210.730 70.607 -5.443 1.00 24.48 214 GLU C C 1
ATOM 6394 O O . GLU C 1 217 ? 210.563 70.584 -4.222 1.00 22.55 214 GLU C O 1
ATOM 6400 N N . VAL C 1 218 ? 209.735 70.489 -6.318 1.00 23.39 215 VAL C N 1
ATOM 6401 C CA . VAL C 1 218 ? 208.367 70.203 -5.899 1.00 15.64 215 VAL C CA 1
ATOM 6402 C C . VAL C 1 218 ? 208.264 68.715 -5.592 1.00 23.54 215 VAL C C 1
ATOM 6403 O O . VAL C 1 218 ? 208.519 67.873 -6.459 1.00 18.47 215 VAL C O 1
ATOM 6407 N N . THR C 1 219 ? 207.890 68.387 -4.357 1.00 20.32 216 THR C N 1
ATOM 6408 C CA . THR C 1 219 ? 207.881 67.006 -3.904 1.00 15.69 216 THR C CA 1
ATOM 6409 C C . THR C 1 219 ? 206.487 66.445 -3.674 1.00 14.18 216 THR C C 1
ATOM 6410 O O . THR C 1 219 ? 206.357 65.236 -3.452 1.00 19.41 216 THR C O 1
ATOM 6414 N N . ALA C 1 220 ? 205.446 67.274 -3.723 1.00 21.47 217 ALA C N 1
ATOM 6415 C CA . ALA C 1 220 ? 204.104 66.801 -3.423 1.00 16.78 217 ALA C CA 1
ATOM 6416 C C . ALA C 1 220 ? 203.082 67.738 -4.049 1.00 11.94 217 ALA C C 1
ATOM 6417 O O . ALA C 1 220 ? 203.268 68.956 -4.051 1.00 17.14 217 ALA C O 1
ATOM 6419 N N . LEU C 1 221 ? 202.006 67.157 -4.576 1.00 18.13 218 LEU C N 1
ATOM 6420 C CA . LEU C 1 221 ? 200.907 67.913 -5.160 1.00 17.38 218 LEU C CA 1
ATOM 6421 C C . LEU C 1 221 ? 199.591 67.296 -4.719 1.00 14.37 218 LEU C C 1
ATOM 6422 O O . LEU C 1 221 ? 199.411 66.078 -4.818 1.00 19.58 218 LEU C O 1
ATOM 6427 N N . GLN C 1 222 ? 198.679 68.132 -4.232 1.00 16.82 219 GLN C N 1
ATOM 6428 C CA . GLN C 1 222 ? 197.316 67.725 -3.923 1.00 15.35 219 GLN C CA 1
ATOM 6429 C C . GLN C 1 222 ? 196.362 68.633 -4.682 1.00 12.26 219 GLN C C 1
ATOM 6430 O O . GLN C 1 222 ? 196.513 69.857 -4.653 1.00 17.42 219 GLN C O 1
ATOM 6436 N N . PHE C 1 223 ? 195.388 68.033 -5.362 1.00 16.59 220 PHE C N 1
ATOM 6437 C CA . PHE C 1 223 ? 194.485 68.771 -6.239 1.00 17.13 220 PHE C CA 1
ATOM 6438 C C . PHE C 1 223 ? 193.067 68.288 -5.975 1.00 14.79 220 PHE C C 1
ATOM 6439 O O . PHE C 1 223 ? 192.739 67.131 -6.258 1.00 26.40 220 PHE C O 1
ATOM 6447 N N . LYS C 1 224 ? 192.228 69.176 -5.448 1.00 21.24 221 LYS C N 1
ATOM 6448 C CA . LYS C 1 224 ? 190.862 68.820 -5.093 1.00 17.23 221 LYS C CA 1
ATOM 6449 C C . LYS C 1 224 ? 190.022 70.087 -5.049 1.00 22.17 221 LYS C C 1
ATOM 6450 O O . LYS C 1 224 ? 190.386 71.046 -4.363 1.00 28.20 221 LYS C O 1
ATOM 6456 N N . ASP C 1 225 ? 188.914 70.089 -5.794 1.00 29.92 222 ASP C N 1
ATOM 6457 C CA . ASP C 1 225 ? 187.916 71.160 -5.743 1.00 24.10 222 ASP C CA 1
ATOM 6458 C C . ASP C 1 225 ? 188.533 72.529 -6.035 1.00 19.74 222 ASP C C 1
ATOM 6459 O O . ASP C 1 225 ? 188.324 73.498 -5.303 1.00 24.59 222 ASP C O 1
ATOM 6464 N N . ASN C 1 226 ? 189.307 72.596 -7.118 1.00 22.01 223 ASN C N 1
ATOM 6465 C CA . ASN C 1 226 ? 189.906 73.815 -7.660 1.00 20.88 223 ASN C CA 1
ATOM 6466 C C . ASN C 1 226 ? 190.977 74.423 -6.762 1.00 21.21 223 ASN C C 1
ATOM 6467 O O . ASN C 1 226 ? 191.430 75.544 -7.027 1.00 18.97 223 ASN C O 1
ATOM 6472 N N . ILE C 1 227 ? 191.403 73.724 -5.714 1.00 25.32 224 ILE C N 1
ATOM 6473 C CA . ILE C 1 227 ? 192.467 74.190 -4.833 1.00 20.01 224 ILE C CA 1
ATOM 6474 C C . ILE C 1 227 ? 193.622 73.206 -4.924 1.00 13.84 224 ILE C C 1
ATOM 6475 O O . ILE C 1 227 ? 193.420 71.992 -4.805 1.00 17.91 224 ILE C O 1
ATOM 6480 N N . VAL C 1 228 ? 194.826 73.727 -5.139 1.00 16.73 225 VAL C N 1
ATOM 6481 C CA . VAL C 1 228 ? 196.031 72.915 -5.233 1.00 17.68 225 VAL C CA 1
ATOM 6482 C C . VAL C 1 228 ? 196.898 73.185 -4.014 1.00 14.22 225 VAL C C 1
ATOM 6483 O O . VAL C 1 228 ? 197.063 74.336 -3.596 1.00 15.44 225 VAL C O 1
ATOM 6487 N N . VAL C 1 229 ? 197.443 72.116 -3.440 1.00 21.46 226 VAL C N 1
ATOM 6488 C CA . VAL C 1 229 ? 198.408 72.198 -2.350 1.00 20.54 226 VAL C CA 1
ATOM 6489 C C . VAL C 1 229 ? 199.705 71.581 -2.847 1.00 10.88 226 VAL C C 1
ATOM 6490 O O . VAL C 1 229 ? 199.732 70.404 -3.227 1.00 15.09 226 VAL C O 1
ATOM 6494 N N . SER C 1 230 ? 200.775 72.371 -2.854 1.00 17.98 227 SER C N 1
ATOM 6495 C CA . SER C 1 230 ? 202.058 71.954 -3.400 1.00 18.29 227 SER C CA 1
ATOM 6496 C C . SER C 1 230 ? 203.134 72.057 -2.329 1.00 13.13 227 SER C C 1
ATOM 6497 O O . SER C 1 230 ? 203.280 73.102 -1.688 1.00 17.85 227 SER C O 1
ATOM 6500 N N . GLY C 1 231 ? 203.882 70.973 -2.141 1.00 17.08 228 GLY C N 1
ATOM 6501 C CA . GLY C 1 231 ? 204.986 70.964 -1.201 1.00 15.17 228 GLY C CA 1
ATOM 6502 C C . GLY C 1 231 ? 206.323 70.970 -1.908 1.00 16.85 228 GLY C C 1
ATOM 6503 O O . GLY C 1 231 ? 206.409 70.580 -3.075 1.00 15.63 228 GLY C O 1
ATOM 6504 N N . ALA C 1 232 ? 207.377 71.404 -1.220 1.00 17.91 229 ALA C N 1
ATOM 6505 C CA . ALA C 1 232 ? 208.687 71.529 -1.838 1.00 15.95 229 ALA C CA 1
ATOM 6506 C C . ALA C 1 232 ? 209.761 71.037 -0.881 1.00 23.28 229 ALA C C 1
ATOM 6507 O O . ALA C 1 232 ? 209.522 70.830 0.312 1.00 19.81 229 ALA C O 1
ATOM 6509 N N . LYS C 1 233 ? 210.967 70.862 -1.428 1.00 23.78 230 LYS C N 1
ATOM 6510 C CA . LYS C 1 233 ? 212.108 70.370 -0.667 1.00 22.01 230 LYS C CA 1
ATOM 6511 C C . LYS C 1 233 ? 212.620 71.374 0.356 1.00 18.64 230 LYS C C 1
ATOM 6512 O O . LYS C 1 233 ? 213.430 71.001 1.210 1.00 18.04 230 LYS C O 1
ATOM 6518 N N . ASP C 1 234 ? 212.186 72.629 0.284 1.00 21.45 231 ASP C N 1
ATOM 6519 C CA . ASP C 1 234 ? 212.593 73.651 1.236 1.00 20.77 231 ASP C CA 1
ATOM 6520 C C . ASP C 1 234 ? 211.613 73.798 2.391 1.00 20.38 231 ASP C C 1
ATOM 6521 O O . ASP C 1 234 ? 211.750 74.729 3.190 1.00 28.92 231 ASP C O 1
ATOM 6526 N N . GLY C 1 235 ? 210.628 72.910 2.492 1.00 21.76 232 GLY C N 1
ATOM 6527 C CA . GLY C 1 235 ? 209.657 72.963 3.561 1.00 18.59 232 GLY C CA 1
ATOM 6528 C C . GLY C 1 235 ? 208.450 73.832 3.299 1.00 17.98 232 GLY C C 1
ATOM 6529 O O . GLY C 1 235 ? 207.527 73.842 4.124 1.00 16.81 232 GLY C O 1
ATOM 6530 N N . THR C 1 236 ? 208.420 74.558 2.185 1.00 18.23 233 THR C N 1
ATOM 6531 C CA . THR C 1 236 ? 207.281 75.414 1.889 1.00 18.08 233 THR C CA 1
ATOM 6532 C C . THR C 1 236 ? 206.082 74.583 1.456 1.00 18.74 233 THR C C 1
ATOM 6533 O O . THR C 1 236 ? 206.218 73.582 0.747 1.00 20.51 233 THR C O 1
ATOM 6537 N N . VAL C 1 237 ? 204.901 74.996 1.905 1.00 15.41 234 VAL C N 1
ATOM 6538 C CA . VAL C 1 237 ? 203.637 74.420 1.467 1.00 14.82 234 VAL C CA 1
ATOM 6539 C C . VAL C 1 237 ? 202.751 75.572 1.025 1.00 20.71 234 VAL C C 1
ATOM 6540 O O . VAL C 1 237 ? 202.502 76.500 1.804 1.00 24.26 234 VAL C O 1
ATOM 6544 N N . LYS C 1 238 ? 202.286 75.522 -0.218 1.00 23.26 235 LYS C N 1
ATOM 6545 C CA . LYS C 1 238 ? 201.493 76.595 -0.795 1.00 16.00 235 LYS C CA 1
ATOM 6546 C C . LYS C 1 238 ? 200.093 76.094 -1.112 1.00 16.37 235 LYS C C 1
ATOM 6547 O O . LYS C 1 238 ? 199.910 74.943 -1.519 1.00 15.11 235 LYS C O 1
ATOM 6553 N N . VAL C 1 239 ? 199.111 76.967 -0.908 1.00 22.83 236 VAL C N 1
ATOM 6554 C CA . VAL C 1 239 ? 197.704 76.684 -1.162 1.00 20.21 236 VAL C CA 1
ATOM 6555 C C . VAL C 1 239 ? 197.211 77.745 -2.134 1.00 13.48 236 VAL C C 1
ATOM 6556 O O . VAL C 1 239 ? 197.148 78.930 -1.784 1.00 18.20 236 VAL C O 1
ATOM 6560 N N . TRP C 1 240 ? 196.866 77.334 -3.353 1.00 18.35 237 TRP C N 1
ATOM 6561 C CA . TRP C 1 240 ? 196.520 78.295 -4.389 1.00 16.89 237 TRP C CA 1
ATOM 6562 C C . TRP C 1 240 ? 195.311 77.816 -5.181 1.00 14.76 237 TRP C C 1
ATOM 6563 O O . TRP C 1 240 ? 194.904 76.654 -5.112 1.00 18.80 237 TRP C O 1
ATOM 6574 N N . TYR C 1 241 ? 194.739 78.751 -5.936 1.00 15.24 238 TYR C N 1
ATOM 6575 C CA . TYR C 1 241 ? 193.564 78.511 -6.761 1.00 20.29 238 TYR C CA 1
ATOM 6576 C C . TYR C 1 241 ? 193.992 78.093 -8.163 1.00 16.05 238 TYR C C 1
ATOM 6577 O O . TYR C 1 241 ? 194.897 78.691 -8.750 1.00 19.25 238 TYR C O 1
ATOM 6586 N N . ILE C 1 242 ? 193.331 77.063 -8.698 1.00 20.69 239 ILE C N 1
ATOM 6587 C CA . ILE C 1 242 ? 193.775 76.484 -9.963 1.00 19.89 239 ILE C CA 1
ATOM 6588 C C . ILE C 1 242 ? 193.601 77.462 -11.119 1.00 20.55 239 ILE C C 1
ATOM 6589 O O . ILE C 1 242 ? 194.396 77.457 -12.067 1.00 23.30 239 ILE C O 1
ATOM 6594 N N . GLY C 1 243 ? 192.584 78.325 -11.062 1.00 23.40 240 GLY C N 1
ATOM 6595 C CA . GLY C 1 243 ? 192.286 79.183 -12.195 1.00 21.74 240 GLY C CA 1
ATOM 6596 C C . GLY C 1 243 ? 193.236 80.346 -12.364 1.00 27.00 240 GLY C C 1
ATOM 6597 O O . GLY C 1 243 ? 193.473 80.794 -13.490 1.00 29.20 240 GLY C O 1
ATOM 6598 N N . THR C 1 244 ? 193.791 80.854 -11.264 1.00 22.57 241 THR C N 1
ATOM 6599 C CA . THR C 1 244 ? 194.703 81.985 -11.312 1.00 24.34 241 THR C CA 1
ATOM 6600 C C . THR C 1 244 ? 196.094 81.682 -10.781 1.00 21.82 241 THR C C 1
ATOM 6601 O O . THR C 1 244 ? 197.015 82.462 -11.047 1.00 23.24 241 THR C O 1
ATOM 6605 N N . GLY C 1 245 ? 196.280 80.583 -10.055 1.00 20.45 242 GLY C N 1
ATOM 6606 C CA . GLY C 1 245 ? 197.559 80.331 -9.426 1.00 18.04 242 GLY C CA 1
ATOM 6607 C C . GLY C 1 245 ? 197.905 81.303 -8.324 1.00 20.72 242 GLY C C 1
ATOM 6608 O O . GLY C 1 245 ? 199.079 81.432 -7.971 1.00 27.89 242 GLY C O 1
ATOM 6609 N N . GLN C 1 246 ? 196.912 81.996 -7.773 1.00 23.15 243 GLN C N 1
ATOM 6610 C CA . GLN C 1 246 ? 197.134 82.973 -6.720 1.00 22.05 243 GLN C CA 1
ATOM 6611 C C . GLN C 1 246 ? 196.983 82.325 -5.350 1.00 23.87 243 GLN C C 1
ATOM 6612 O O . GLN C 1 246 ? 196.188 81.401 -5.161 1.00 21.60 243 GLN C O 1
ATOM 6618 N N . GLU C 1 247 ? 197.758 82.828 -4.393 1.00 27.42 244 GLU C N 1
ATOM 6619 C CA . GLU C 1 247 ? 197.791 82.251 -3.056 1.00 24.45 244 GLU C CA 1
ATOM 6620 C C . GLU C 1 247 ? 196.472 82.489 -2.330 1.00 24.74 244 GLU C C 1
ATOM 6621 O O . GLU C 1 247 ? 195.994 83.625 -2.245 1.00 32.12 244 GLU C O 1
ATOM 6627 N N . LEU C 1 248 ? 195.883 81.412 -1.808 1.00 25.94 245 LEU C N 1
ATOM 6628 C CA . LEU C 1 248 ? 194.675 81.535 -0.998 1.00 25.15 245 LEU C CA 1
ATOM 6629 C C . LEU C 1 248 ? 195.022 81.894 0.442 1.00 26.02 245 LEU C C 1
ATOM 6630 O O . LEU C 1 248 ? 194.597 82.933 0.958 1.00 29.02 245 LEU C O 1
ATOM 6635 N N . VAL C 1 249 ? 195.789 81.031 1.107 1.00 27.90 246 VAL C N 1
ATOM 6636 C CA . VAL C 1 249 ? 196.295 81.281 2.448 1.00 22.51 246 VAL C CA 1
ATOM 6637 C C . VAL C 1 249 ? 197.790 81.001 2.445 1.00 24.18 246 VAL C C 1
ATOM 6638 O O . VAL C 1 249 ? 198.313 80.299 1.577 1.00 24.64 246 VAL C O 1
ATOM 6642 N N . SER C 1 250 ? 198.480 81.562 3.434 1.00 29.23 247 SER C N 1
ATOM 6643 C CA . SER C 1 250 ? 199.918 81.384 3.582 1.00 23.87 247 SER C CA 1
ATOM 6644 C C . SER C 1 250 ? 200.185 80.407 4.720 1.00 24.56 247 SER C C 1
ATOM 6645 O O . SER C 1 250 ? 199.768 80.645 5.859 1.00 23.18 247 SER C O 1
ATOM 6648 N N . LEU C 1 251 ? 200.870 79.311 4.408 1.00 22.72 248 LEU C N 1
ATOM 6649 C CA . LEU C 1 251 ? 201.270 78.323 5.398 1.00 17.82 248 LEU C CA 1
ATOM 6650 C C . LEU C 1 251 ? 202.736 78.528 5.745 1.00 23.38 248 LEU C C 1
ATOM 6651 O O . LEU C 1 251 ? 203.574 78.678 4.849 1.00 30.52 248 LEU C O 1
ATOM 6656 N N . GLU C 1 252 ? 203.044 78.535 7.044 1.00 24.69 249 GLU C N 1
ATOM 6657 C CA . GLU C 1 252 ? 204.434 78.652 7.466 1.00 23.93 249 GLU C CA 1
ATOM 6658 C C . GLU C 1 252 ? 205.253 77.428 7.081 1.00 19.40 249 GLU C C 1
ATOM 6659 O O . GLU C 1 252 ? 206.480 77.526 6.980 1.00 24.44 249 GLU C O 1
ATOM 6665 N N . GLY C 1 253 ? 204.605 76.287 6.858 1.00 20.29 250 GLY C N 1
ATOM 6666 C CA . GLY C 1 253 ? 205.293 75.098 6.399 1.00 21.33 250 GLY C CA 1
ATOM 6667 C C . GLY C 1 253 ? 206.213 74.497 7.453 1.00 26.19 250 GLY C C 1
ATOM 6668 O O . GLY C 1 253 ? 206.083 74.733 8.658 1.00 25.96 250 GLY C O 1
ATOM 6669 N N . HIS C 1 254 ? 207.159 73.698 6.968 1.00 22.11 251 HIS C N 1
ATOM 6670 C CA . HIS C 1 254 ? 208.157 73.044 7.799 1.00 16.69 251 HIS C CA 1
ATOM 6671 C C . HIS C 1 254 ? 209.529 73.653 7.545 1.00 16.66 251 HIS C C 1
ATOM 6672 O O . HIS C 1 254 ? 209.734 74.426 6.606 1.00 18.41 251 HIS C O 1
ATOM 6679 N N . GLN C 1 255 ? 210.476 73.289 8.405 1.00 21.52 252 GLN C N 1
ATOM 6680 C CA . GLN C 1 255 ? 211.882 73.573 8.159 1.00 22.91 252 GLN C CA 1
ATOM 6681 C C . GLN C 1 255 ? 212.574 72.441 7.415 1.00 17.54 252 GLN C C 1
ATOM 6682 O O . GLN C 1 255 ? 213.692 72.630 6.926 1.00 32.00 252 GLN C O 1
ATOM 6688 N N . SER C 1 256 ? 211.933 71.281 7.315 1.00 19.61 253 SER C N 1
ATOM 6689 C CA . SER C 1 256 ? 212.456 70.124 6.608 1.00 21.32 253 SER C CA 1
ATOM 6690 C C . SER C 1 256 ? 211.701 69.928 5.300 1.00 22.29 253 SER C C 1
ATOM 6691 O O . SER C 1 256 ? 210.604 70.456 5.104 1.00 19.86 253 SER C O 1
ATOM 6694 N N . ALA C 1 257 ? 212.305 69.149 4.404 1.00 21.87 254 ALA C N 1
ATOM 6695 C CA . ALA C 1 257 ? 211.722 68.925 3.088 1.00 22.31 254 ALA C CA 1
ATOM 6696 C C . ALA C 1 257 ? 210.369 68.236 3.200 1.00 22.02 254 ALA C C 1
ATOM 6697 O O . ALA C 1 257 ? 210.203 67.274 3.953 1.00 22.19 254 ALA C O 1
ATOM 6699 N N . ILE C 1 258 ? 209.396 68.737 2.438 1.00 22.36 255 ILE C N 1
ATOM 6700 C CA . ILE C 1 258 ? 208.082 68.106 2.390 1.00 17.68 255 ILE C CA 1
ATOM 6701 C C . ILE C 1 258 ? 208.194 66.778 1.658 1.00 19.27 255 ILE C C 1
ATOM 6702 O O . ILE C 1 258 ? 208.782 66.696 0.573 1.00 23.14 255 ILE C O 1
ATOM 6707 N N . THR C 1 259 ? 207.638 65.724 2.255 1.00 17.27 256 THR C N 1
ATOM 6708 C CA . THR C 1 259 ? 207.703 64.390 1.681 1.00 15.70 256 THR C CA 1
ATOM 6709 C C . THR C 1 259 ? 206.340 63.755 1.457 1.00 15.99 256 THR C C 1
ATOM 6710 O O . THR C 1 259 ? 206.260 62.741 0.756 1.00 25.63 256 THR C O 1
ATOM 6714 N N . ALA C 1 260 ? 205.276 64.313 2.026 1.00 18.21 257 ALA C N 1
ATOM 6715 C CA . ALA C 1 260 ? 203.951 63.730 1.891 1.00 17.17 257 ALA C CA 1
ATOM 6716 C C . ALA C 1 260 ? 202.912 64.805 2.159 1.00 20.45 257 ALA C C 1
ATOM 6717 O O . ALA C 1 260 ? 203.133 65.715 2.962 1.00 23.07 257 ALA C O 1
ATOM 6719 N N . LEU C 1 261 ? 201.779 64.689 1.474 1.00 23.56 258 LEU C N 1
ATOM 6720 C CA . LEU C 1 261 ? 200.673 65.617 1.638 1.00 17.58 258 LEU C CA 1
ATOM 6721 C C . LEU C 1 261 ? 199.365 64.845 1.613 1.00 16.16 258 LEU C C 1
ATOM 6722 O O . LEU C 1 261 ? 199.249 63.801 0.968 1.00 19.65 258 LEU C O 1
ATOM 6727 N N . ALA C 1 262 ? 198.383 65.369 2.337 1.00 22.63 259 ALA C N 1
ATOM 6728 C CA . ALA C 1 262 ? 197.022 64.869 2.287 1.00 18.51 259 ALA C CA 1
ATOM 6729 C C . ALA C 1 262 ? 196.087 66.066 2.264 1.00 18.60 259 ALA C C 1
ATOM 6730 O O . ALA C 1 262 ? 196.436 67.149 2.737 1.00 23.98 259 ALA C O 1
ATOM 6732 N N . PHE C 1 263 ? 194.902 65.869 1.696 1.00 23.73 260 PHE C N 1
ATOM 6733 C CA . PHE C 1 263 ? 193.960 66.969 1.517 1.00 24.11 260 PHE C CA 1
ATOM 6734 C C . PHE C 1 263 ? 192.554 66.393 1.560 1.00 23.77 260 PHE C C 1
ATOM 6735 O O . PHE C 1 263 ? 192.121 65.738 0.607 1.00 28.23 260 PHE C O 1
ATOM 6743 N N . SER C 1 264 ? 191.848 66.631 2.663 1.00 26.65 261 SER C N 1
ATOM 6744 C CA . SER C 1 264 ? 190.474 66.176 2.834 1.00 24.64 261 SER C CA 1
ATOM 6745 C C . SER C 1 264 ? 189.642 67.346 3.335 1.00 26.16 261 SER C C 1
ATOM 6746 O O . SER C 1 264 ? 189.922 67.895 4.405 1.00 28.82 261 SER C O 1
ATOM 6749 N N . LYS C 1 265 ? 188.631 67.726 2.553 1.00 29.74 262 LYS C N 1
ATOM 6750 C CA . LYS C 1 265 ? 187.752 68.852 2.855 1.00 26.92 262 LYS C CA 1
ATOM 6751 C C . LYS C 1 265 ? 188.544 70.141 3.045 1.00 30.49 262 LYS C C 1
ATOM 6752 O O . LYS C 1 265 ? 189.111 70.666 2.081 1.00 40.67 262 LYS C O 1
ATOM 6758 N N . ASN C 1 266 ? 188.593 70.665 4.269 1.00 31.35 263 ASN C N 1
ATOM 6759 C CA . ASN C 1 266 ? 189.263 71.934 4.535 1.00 24.00 263 ASN C CA 1
ATOM 6760 C C . ASN C 1 266 ? 190.574 71.769 5.291 1.00 18.79 263 ASN C C 1
ATOM 6761 O O . ASN C 1 266 ? 191.119 72.759 5.787 1.00 24.32 263 ASN C O 1
ATOM 6766 N N . ILE C 1 267 ? 191.101 70.552 5.384 1.00 26.03 264 ILE C N 1
ATOM 6767 C CA . ILE C 1 267 ? 192.284 70.260 6.183 1.00 28.61 264 ILE C CA 1
ATOM 6768 C C . ILE C 1 267 ? 193.349 69.661 5.276 1.00 18.77 264 ILE C C 1
ATOM 6769 O O . ILE C 1 267 ? 193.055 68.768 4.472 1.00 26.84 264 ILE C O 1
ATOM 6774 N N . VAL C 1 268 ? 194.579 70.151 5.403 1.00 24.95 265 VAL C N 1
ATOM 6775 C CA . VAL C 1 268 ? 195.729 69.603 4.692 1.00 26.78 265 VAL C CA 1
ATOM 6776 C C . VAL C 1 268 ? 196.756 69.151 5.721 1.00 21.69 265 VAL C C 1
ATOM 6777 O O . VAL C 1 268 ? 197.082 69.894 6.653 1.00 18.88 265 VAL C O 1
ATOM 6781 N N . VAL C 1 269 ? 197.249 67.926 5.558 1.00 21.88 266 VAL C N 1
ATOM 6782 C CA . VAL C 1 269 ? 198.224 67.329 6.462 1.00 21.71 266 VAL C CA 1
ATOM 6783 C C . VAL C 1 269 ? 199.535 67.183 5.704 1.00 23.23 266 VAL C C 1
ATOM 6784 O O . VAL C 1 269 ? 199.585 66.526 4.657 1.00 27.68 266 VAL C O 1
ATOM 6788 N N . SER C 1 270 ? 200.595 67.792 6.228 1.00 16.22 267 SER C N 1
ATOM 6789 C CA . SER C 1 270 ? 201.909 67.744 5.608 1.00 21.04 267 SER C CA 1
ATOM 6790 C C . SER C 1 270 ? 202.870 66.939 6.473 1.00 21.29 267 SER C C 1
ATOM 6791 O O . SER C 1 270 ? 202.847 67.040 7.703 1.00 18.66 267 SER C O 1
ATOM 6794 N N . GLY C 1 271 ? 203.702 66.135 5.818 1.00 19.22 268 GLY C N 1
ATOM 6795 C CA . GLY C 1 271 ? 204.763 65.408 6.487 1.00 17.82 268 GLY C CA 1
ATOM 6796 C C . GLY C 1 271 ? 206.109 65.816 5.921 1.00 25.27 268 GLY C C 1
ATOM 6797 O O . GLY C 1 271 ? 206.228 66.152 4.742 1.00 19.69 268 GLY C O 1
ATOM 6798 N N . ALA C 1 272 ? 207.128 65.789 6.775 1.00 18.23 269 ALA C N 1
ATOM 6799 C CA . ALA C 1 272 ? 208.453 66.258 6.406 1.00 18.20 269 ALA C CA 1
ATOM 6800 C C . ALA C 1 272 ? 209.482 65.150 6.584 1.00 17.01 269 ALA C C 1
ATOM 6801 O O . ALA C 1 272 ? 209.195 64.075 7.116 1.00 22.68 269 ALA C O 1
ATOM 6803 N N . ALA C 1 273 ? 210.702 65.433 6.125 1.00 20.72 270 ALA C N 1
ATOM 6804 C CA . ALA C 1 273 ? 211.790 64.468 6.202 1.00 17.72 270 ALA C CA 1
ATOM 6805 C C . ALA C 1 273 ? 212.343 64.304 7.611 1.00 20.77 270 ALA C C 1
ATOM 6806 O O . ALA C 1 273 ? 213.180 63.421 7.826 1.00 18.62 270 ALA C O 1
ATOM 6808 N N . ASP C 1 274 ? 211.909 65.123 8.567 1.00 21.42 271 ASP C N 1
ATOM 6809 C CA . ASP C 1 274 ? 212.378 65.021 9.941 1.00 20.22 271 ASP C CA 1
ATOM 6810 C C . ASP C 1 274 ? 211.378 64.333 10.861 1.00 20.02 271 ASP C C 1
ATOM 6811 O O . ASP C 1 274 ? 211.617 64.260 12.070 1.00 23.51 271 ASP C O 1
ATOM 6816 N N . GLY C 1 275 ? 210.277 63.815 10.319 1.00 17.09 272 GLY C N 1
ATOM 6817 C CA . GLY C 1 275 ? 209.255 63.172 11.114 1.00 19.74 272 GLY C CA 1
ATOM 6818 C C . GLY C 1 275 ? 208.113 64.070 11.534 1.00 15.95 272 GLY C C 1
ATOM 6819 O O . GLY C 1 275 ? 207.078 63.561 11.982 1.00 19.73 272 GLY C O 1
ATOM 6820 N N . THR C 1 276 ? 208.263 65.384 11.399 1.00 20.58 273 THR C N 1
ATOM 6821 C CA . THR C 1 276 ? 207.221 66.308 11.821 1.00 18.25 273 THR C CA 1
ATOM 6822 C C . THR C 1 276 ? 206.010 66.217 10.902 1.00 26.16 273 THR C C 1
ATOM 6823 O O . THR C 1 276 ? 206.142 66.137 9.677 1.00 27.10 273 THR C O 1
ATOM 6827 N N . ILE C 1 277 ? 204.823 66.231 11.503 1.00 25.59 274 ILE C N 1
ATOM 6828 C CA . ILE C 1 277 ? 203.561 66.205 10.775 1.00 19.26 274 ILE C CA 1
ATOM 6829 C C . ILE C 1 277 ? 202.726 67.386 11.246 1.00 24.47 274 ILE C C 1
ATOM 6830 O O . ILE C 1 277 ? 202.414 67.492 12.438 1.00 26.44 274 ILE C O 1
ATOM 6835 N N . LYS C 1 278 ? 202.371 68.269 10.320 1.00 20.30 275 LYS C N 1
ATOM 6836 C CA . LYS C 1 278 ? 201.594 69.458 10.627 1.00 13.14 275 LYS C CA 1
ATOM 6837 C C . LYS C 1 278 ? 200.216 69.363 9.987 1.00 20.56 275 LYS C C 1
ATOM 6838 O O . LYS C 1 278 ? 200.043 68.748 8.931 1.00 21.04 275 LYS C O 1
ATOM 6844 N N . VAL C 1 279 ? 199.237 69.983 10.642 1.00 25.60 276 VAL C N 1
ATOM 6845 C CA . VAL C 1 279 ? 197.841 69.951 10.220 1.00 22.19 276 VAL C CA 1
ATOM 6846 C C . VAL C 1 279 ? 197.351 71.386 10.098 1.00 22.81 276 VAL C C 1
ATOM 6847 O O . VAL C 1 279 ? 197.489 72.174 11.041 1.00 24.14 276 VAL C O 1
ATOM 6851 N N . TRP C 1 280 ? 196.781 71.727 8.944 1.00 20.52 277 TRP C N 1
ATOM 6852 C CA . TRP C 1 280 ? 196.436 73.104 8.630 1.00 20.87 277 TRP C CA 1
ATOM 6853 C C . TRP C 1 280 ? 194.950 73.248 8.333 1.00 16.98 277 TRP C C 1
ATOM 6854 O O . TRP C 1 280 ? 194.252 72.277 8.028 1.00 24.41 277 TRP C O 1
ATOM 6865 N N . ASP C 1 281 ? 194.481 74.490 8.424 1.00 24.64 278 ASP C N 1
ATOM 6866 C CA . ASP C 1 281 ? 193.130 74.878 8.040 1.00 23.36 278 ASP C CA 1
ATOM 6867 C C . ASP C 1 281 ? 193.219 75.649 6.731 1.00 19.47 278 ASP C C 1
ATOM 6868 O O . ASP C 1 281 ? 193.819 76.728 6.684 1.00 26.13 278 ASP C O 1
ATOM 6873 N N . ILE C 1 282 ? 192.613 75.099 5.675 1.00 27.70 279 ILE C N 1
ATOM 6874 C CA . ILE C 1 282 ? 192.703 75.710 4.354 1.00 24.06 279 ILE C CA 1
ATOM 6875 C C . ILE C 1 282 ? 192.016 77.069 4.303 1.00 26.22 279 ILE C C 1
ATOM 6876 O O . ILE C 1 282 ? 192.278 77.856 3.386 1.00 28.19 279 ILE C O 1
ATOM 6881 N N . LEU C 1 283 ? 191.147 77.372 5.269 1.00 26.32 280 LEU C N 1
ATOM 6882 C CA . LEU C 1 283 ? 190.396 78.621 5.261 1.00 22.65 280 LEU C CA 1
ATOM 6883 C C . LEU C 1 283 ? 191.117 79.760 5.963 1.00 24.30 280 LEU C C 1
ATOM 6884 O O . LEU C 1 283 ? 190.843 80.927 5.661 1.00 29.72 280 LEU C O 1
ATOM 6889 N N . THR C 1 284 ? 192.028 79.457 6.887 1.00 32.87 281 THR C N 1
ATOM 6890 C CA . THR C 1 284 ? 192.765 80.480 7.611 1.00 31.31 281 THR C CA 1
ATOM 6891 C C . THR C 1 284 ? 194.275 80.373 7.470 1.00 31.17 281 THR C C 1
ATOM 6892 O O . THR C 1 284 ? 194.966 81.376 7.677 1.00 38.34 281 THR C O 1
ATOM 6896 N N . GLY C 1 285 ? 194.803 79.203 7.119 1.00 33.22 282 GLY C N 1
ATOM 6897 C CA . GLY C 1 285 ? 196.236 79.004 7.085 1.00 30.75 282 GLY C CA 1
ATOM 6898 C C . GLY C 1 285 ? 196.881 78.821 8.438 1.00 33.88 282 GLY C C 1
ATOM 6899 O O . GLY C 1 285 ? 198.114 78.865 8.530 1.00 32.23 282 GLY C O 1
ATOM 6900 N N . GLN C 1 286 ? 196.092 78.613 9.489 1.00 38.44 283 GLN C N 1
ATOM 6901 C CA . GLN C 1 286 ? 196.611 78.516 10.845 1.00 31.97 283 GLN C CA 1
ATOM 6902 C C . GLN C 1 286 ? 196.938 77.071 11.194 1.00 24.49 283 GLN C C 1
ATOM 6903 O O . GLN C 1 286 ? 196.231 76.143 10.794 1.00 28.50 283 GLN C O 1
ATOM 6909 N N . LEU C 1 287 ? 198.018 76.894 11.949 1.00 28.93 284 LEU C N 1
ATOM 6910 C CA . LEU C 1 287 ? 198.478 75.569 12.349 1.00 23.53 284 LEU C CA 1
ATOM 6911 C C . LEU C 1 287 ? 197.518 74.988 13.380 1.00 28.41 284 LEU C C 1
ATOM 6912 O O . LEU C 1 287 ? 197.461 75.457 14.521 1.00 31.89 284 LEU C O 1
ATOM 6917 N N . LEU C 1 288 ? 196.755 73.971 12.978 1.00 22.24 285 LEU C N 1
ATOM 6918 C CA . LEU C 1 288 ? 195.831 73.312 13.895 1.00 22.80 285 LEU C CA 1
ATOM 6919 C C . LEU C 1 288 ? 196.582 72.408 14.865 1.00 27.97 285 LEU C C 1
ATOM 6920 O O . LEU C 1 288 ? 196.535 72.605 16.084 1.00 30.23 285 LEU C O 1
ATOM 6925 N N . ARG C 1 289 ? 197.271 71.402 14.335 1.00 28.03 286 ARG C N 1
ATOM 6926 C CA . ARG C 1 289 ? 198.149 70.543 15.111 1.00 23.50 286 ARG C CA 1
ATOM 6927 C C . ARG C 1 289 ? 199.500 70.469 14.419 1.00 27.00 286 ARG C C 1
ATOM 6928 O O . ARG C 1 289 ? 199.614 70.681 13.209 1.00 27.62 286 ARG C O 1
ATOM 6936 N N . ASP C 1 290 ? 200.530 70.169 15.204 1.00 33.15 287 ASP C N 1
ATOM 6937 C CA . ASP C 1 290 ? 201.823 69.813 14.636 1.00 32.54 287 ASP C CA 1
ATOM 6938 C C . ASP C 1 290 ? 202.585 68.998 15.669 1.00 36.43 287 ASP C C 1
ATOM 6939 O O . ASP C 1 290 ? 202.688 69.398 16.832 1.00 43.34 287 ASP C O 1
ATOM 6944 N N . HIS C 1 291 ? 203.073 67.838 15.249 1.00 33.10 288 HIS C N 1
ATOM 6945 C CA . HIS C 1 291 ? 203.792 66.922 16.117 1.00 38.90 288 HIS C CA 1
ATOM 6946 C C . HIS C 1 291 ? 205.186 66.676 15.561 1.00 40.33 288 HIS C C 1
ATOM 6947 O O . HIS C 1 291 ? 205.508 67.048 14.430 1.00 38.02 288 HIS C O 1
ATOM 6954 N N . ASP C 1 292 ? 206.018 66.047 16.385 1.00 41.99 289 ASP C N 1
ATOM 6955 C CA . ASP C 1 292 ? 207.280 65.463 15.953 1.00 33.10 289 ASP C CA 1
ATOM 6956 C C . ASP C 1 292 ? 207.151 63.944 15.898 1.00 34.21 289 ASP C C 1
ATOM 6957 O O . ASP C 1 292 ? 208.095 63.209 16.194 1.00 44.37 289 ASP C O 1
ATOM 6962 N N . GLY C 1 293 ? 205.961 63.479 15.507 1.00 28.05 290 GLY C N 1
ATOM 6963 C CA . GLY C 1 293 ? 205.539 62.092 15.578 1.00 23.75 290 GLY C CA 1
ATOM 6964 C C . GLY C 1 293 ? 206.587 61.029 15.326 1.00 34.44 290 GLY C C 1
ATOM 6965 O O . GLY C 1 293 ? 206.948 60.282 16.240 1.00 46.48 290 GLY C O 1
ATOM 6966 N N . HIS C 1 294 ? 207.083 60.946 14.098 1.00 27.15 291 HIS C N 1
ATOM 6967 C CA . HIS C 1 294 ? 208.025 59.902 13.732 1.00 20.17 291 HIS C CA 1
ATOM 6968 C C . HIS C 1 294 ? 209.458 60.364 13.947 1.00 17.50 291 HIS C C 1
ATOM 6969 O O . HIS C 1 294 ? 209.760 61.560 13.911 1.00 21.97 291 HIS C O 1
ATOM 6976 N N A GLN C 1 295 ? 210.345 59.391 14.162 0.48 19.41 292 GLN C N 1
ATOM 6977 N N B GLN C 1 295 ? 210.345 59.401 14.193 0.52 19.47 292 GLN C N 1
ATOM 6978 C CA A GLN C 1 295 ? 211.774 59.628 14.320 0.48 21.79 292 GLN C CA 1
ATOM 6979 C CA B GLN C 1 295 ? 211.770 59.677 14.307 0.52 21.24 292 GLN C CA 1
ATOM 6980 C C A GLN C 1 295 ? 212.543 59.440 13.016 0.48 19.18 292 GLN C C 1
ATOM 6981 C C B GLN C 1 295 ? 212.520 59.333 13.025 0.52 18.44 292 GLN C C 1
ATOM 6982 O O A GLN C 1 295 ? 213.767 59.273 13.044 0.48 19.56 292 GLN C O 1
ATOM 6983 O O B GLN C 1 295 ? 213.695 58.954 13.071 0.52 19.06 292 GLN C O 1
ATOM 6994 N N . SER C 1 296 ? 211.851 59.453 11.881 1.00 22.31 293 SER C N 1
ATOM 6995 C CA . SER C 1 296 ? 212.479 59.280 10.577 1.00 20.56 293 SER C CA 1
ATOM 6996 C C . SER C 1 296 ? 211.570 59.925 9.539 1.00 19.85 293 SER C C 1
ATOM 6997 O O . SER C 1 296 ? 210.540 60.517 9.872 1.00 22.55 293 SER C O 1
ATOM 7000 N N . GLU C 1 297 ? 211.959 59.801 8.271 1.00 23.78 294 GLU C N 1
ATOM 7001 C CA . GLU C 1 297 ? 211.220 60.438 7.188 1.00 13.36 294 GLU C CA 1
ATOM 7002 C C . GLU C 1 297 ? 209.793 59.914 7.115 1.00 18.81 294 GLU C C 1
ATOM 7003 O O . GLU C 1 297 ? 209.567 58.705 7.023 1.00 24.06 294 GLU C O 1
ATOM 7009 N N . VAL C 1 298 ? 208.829 60.831 7.150 1.00 18.90 295 VAL C N 1
ATOM 7010 C CA . VAL C 1 298 ? 207.437 60.476 6.892 1.00 21.31 295 VAL C CA 1
ATOM 7011 C C . VAL C 1 298 ? 207.321 60.114 5.414 1.00 25.07 295 VAL C C 1
ATOM 7012 O O . VAL C 1 298 ? 207.491 60.971 4.543 1.00 30.40 295 VAL C O 1
ATOM 7016 N N . THR C 1 299 ? 207.042 58.845 5.126 1.00 27.27 296 THR C N 1
ATOM 7017 C CA . THR C 1 299 ? 206.985 58.367 3.752 1.00 20.85 296 THR C CA 1
ATOM 7018 C C . THR C 1 299 ? 205.566 58.205 3.224 1.00 24.03 296 THR C C 1
ATOM 7019 O O . THR C 1 299 ? 205.391 58.065 2.010 1.00 28.48 296 THR C O 1
ATOM 7023 N N . ALA C 1 300 ? 204.556 58.224 4.090 1.00 18.03 297 ALA C N 1
ATOM 7024 C CA . ALA C 1 300 ? 203.186 58.004 3.656 1.00 19.91 297 ALA C CA 1
ATOM 7025 C C . ALA C 1 300 ? 202.234 58.750 4.577 1.00 26.15 297 ALA C C 1
ATOM 7026 O O . ALA C 1 300 ? 202.474 58.865 5.782 1.00 31.99 297 ALA C O 1
ATOM 7028 N N . LEU C 1 301 ? 201.144 59.248 3.996 1.00 25.30 298 LEU C N 1
ATOM 7029 C CA . LEU C 1 301 ? 200.165 60.037 4.731 1.00 23.76 298 LEU C CA 1
ATOM 7030 C C . LEU C 1 301 ? 198.784 59.832 4.128 1.00 33.29 298 LEU C C 1
ATOM 7031 O O . LEU C 1 301 ? 198.610 59.971 2.914 1.00 35.84 298 LEU C O 1
ATOM 7036 N N . GLN C 1 302 ? 197.814 59.501 4.979 1.00 33.83 299 GLN C N 1
ATOM 7037 C CA . GLN C 1 302 ? 196.408 59.420 4.608 1.00 32.42 299 GLN C CA 1
ATOM 7038 C C . GLN C 1 302 ? 195.587 59.925 5.783 1.00 30.54 299 GLN C C 1
ATOM 7039 O O . GLN C 1 302 ? 195.933 59.661 6.938 1.00 36.35 299 GLN C O 1
ATOM 7045 N N . PHE C 1 303 ? 194.503 60.645 5.499 1.00 35.41 300 PHE C N 1
ATOM 7046 C CA . PHE C 1 303 ? 193.673 61.129 6.594 1.00 40.52 300 PHE C CA 1
ATOM 7047 C C . PHE C 1 303 ? 192.256 61.408 6.112 1.00 38.63 300 PHE C C 1
ATOM 7048 O O . PHE C 1 303 ? 192.050 61.910 5.004 1.00 40.65 300 PHE C O 1
ATOM 7056 N N . LYS C 1 304 ? 191.292 61.068 6.965 1.00 45.42 301 LYS C N 1
ATOM 7057 C CA . LYS C 1 304 ? 189.872 61.266 6.714 1.00 48.19 301 LYS C CA 1
ATOM 7058 C C . LYS C 1 304 ? 189.152 61.251 8.055 1.00 45.15 301 LYS C C 1
ATOM 7059 O O . LYS C 1 304 ? 189.471 60.432 8.921 1.00 46.81 301 LYS C O 1
ATOM 7065 N N . ASP C 1 305 ? 188.198 62.169 8.223 1.00 51.67 302 ASP C N 1
ATOM 7066 C CA . ASP C 1 305 ? 187.347 62.221 9.414 1.00 54.16 302 ASP C CA 1
ATOM 7067 C C . ASP C 1 305 ? 188.172 62.444 10.681 1.00 53.15 302 ASP C C 1
ATOM 7068 O O . ASP C 1 305 ? 188.048 61.714 11.667 1.00 56.74 302 ASP C O 1
ATOM 7073 N N . ASN C 1 306 ? 189.029 63.465 10.642 1.00 48.58 303 ASN C N 1
ATOM 7074 C CA . ASN C 1 306 ? 189.849 63.883 11.779 1.00 53.14 303 ASN C CA 1
ATOM 7075 C C . ASN C 1 306 ? 190.788 62.782 12.266 1.00 51.53 303 ASN C C 1
ATOM 7076 O O . ASN C 1 306 ? 191.305 62.855 13.386 1.00 52.14 303 ASN C O 1
ATOM 7081 N N . ILE C 1 307 ? 191.022 61.761 11.447 1.00 47.53 304 ILE C N 1
ATOM 7082 C CA . ILE C 1 307 ? 191.939 60.673 11.768 1.00 39.01 304 ILE C CA 1
ATOM 7083 C C . ILE C 1 307 ? 193.072 60.710 10.756 1.00 40.56 304 ILE C C 1
ATOM 7084 O O . ILE C 1 307 ? 192.839 60.555 9.551 1.00 35.89 304 ILE C O 1
ATOM 7089 N N . VAL C 1 308 ? 194.294 60.916 11.241 1.00 44.58 305 VAL C N 1
ATOM 7090 C CA . VAL C 1 308 ? 195.490 60.940 10.407 1.00 31.37 305 VAL C CA 1
ATOM 7091 C C . VAL C 1 308 ? 196.259 59.649 10.640 1.00 35.26 305 VAL C C 1
ATOM 7092 O O . VAL C 1 308 ? 196.585 59.313 11.784 1.00 34.33 305 VAL C O 1
ATOM 7096 N N . VAL C 1 309 ? 196.545 58.927 9.561 1.00 36.91 306 VAL C N 1
ATOM 7097 C CA . VAL C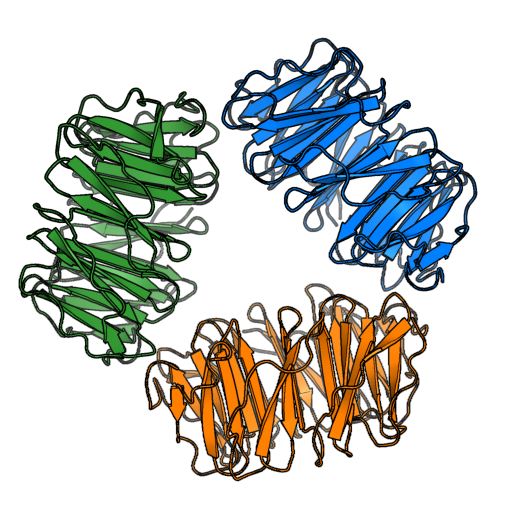 1 309 ? 197.355 57.715 9.608 1.00 31.21 306 VAL C CA 1
ATOM 7098 C C . VAL C 1 309 ? 198.604 57.964 8.777 1.00 30.00 306 VAL C C 1
ATOM 7099 O O . VAL C 1 309 ? 198.513 58.214 7.569 1.00 29.13 306 VAL C O 1
ATOM 7103 N N . SER C 1 310 ? 199.766 57.900 9.422 1.00 31.46 307 SER C N 1
ATOM 7104 C CA . SER C 1 310 ? 201.030 58.229 8.782 1.00 26.35 307 SER C CA 1
ATOM 7105 C C . SER C 1 310 ? 202.006 57.070 8.915 1.00 27.67 307 SER C C 1
ATOM 7106 O O . SER C 1 310 ? 201.964 56.305 9.882 1.00 30.91 307 SER C O 1
ATOM 7109 N N . GLY C 1 311 ? 202.885 56.950 7.924 1.00 27.15 308 GLY C N 1
ATOM 7110 C CA . GLY C 1 311 ? 203.954 55.972 7.951 1.00 22.60 308 GLY C CA 1
ATOM 7111 C C . GLY C 1 311 ? 205.302 56.648 7.819 1.00 18.69 308 GLY C C 1
ATOM 7112 O O . GLY C 1 311 ? 205.381 57.782 7.339 1.00 21.01 308 GLY C O 1
ATOM 7113 N N . ALA C 1 312 ? 206.372 55.976 8.237 1.00 18.97 309 ALA C N 1
ATOM 7114 C CA . ALA C 1 312 ? 207.689 56.590 8.250 1.00 21.13 309 ALA C CA 1
ATOM 7115 C C . ALA C 1 312 ? 208.722 55.633 7.676 1.00 20.89 309 ALA C C 1
ATOM 7116 O O . ALA C 1 312 ? 208.436 54.471 7.377 1.00 25.77 309 ALA C O 1
ATOM 7118 N N . LYS C 1 313 ? 209.945 56.146 7.538 1.00 20.38 310 LYS C N 1
ATOM 7119 C CA . LYS C 1 313 ? 211.028 55.360 6.962 1.00 22.15 310 LYS C CA 1
ATOM 7120 C C . LYS C 1 313 ? 211.494 54.262 7.908 1.00 29.33 310 LYS C C 1
ATOM 7121 O O . LYS C 1 313 ? 212.017 53.237 7.454 1.00 32.37 310 LYS C O 1
ATOM 7127 N N . ASP C 1 314 ? 211.322 54.450 9.216 1.00 35.93 311 ASP C N 1
ATOM 7128 C CA . ASP C 1 314 ? 211.721 53.436 10.185 1.00 28.39 311 ASP C CA 1
ATOM 7129 C C . ASP C 1 314 ? 210.739 52.276 10.267 1.00 27.43 311 ASP C C 1
ATOM 7130 O O . ASP C 1 314 ? 210.994 51.321 11.008 1.00 28.35 311 ASP C O 1
ATOM 7135 N N . GLY C 1 315 ? 209.633 52.333 9.530 1.00 23.67 312 GLY C N 1
ATOM 7136 C CA . GLY C 1 315 ? 208.626 51.296 9.564 1.00 24.53 312 GLY C CA 1
ATOM 7137 C C . GLY C 1 315 ? 207.485 51.547 10.520 1.00 25.17 312 GLY C C 1
ATOM 7138 O O . GLY C 1 315 ? 206.587 50.703 10.620 1.00 26.62 312 GLY C O 1
ATOM 7139 N N . THR C 1 316 ? 207.487 52.678 11.218 1.00 26.10 313 THR C N 1
ATOM 7140 C CA . THR C 1 316 ? 206.466 52.961 12.214 1.00 25.01 313 THR C CA 1
ATOM 7141 C C . THR C 1 316 ? 205.201 53.496 11.555 1.00 25.63 313 THR C C 1
ATOM 7142 O O . THR C 1 316 ? 205.261 54.275 10.599 1.00 31.36 313 THR C O 1
ATOM 7146 N N . VAL C 1 317 ? 204.052 53.071 12.074 1.00 26.88 314 VAL C N 1
ATOM 7147 C CA . VAL C 1 317 ? 202.747 53.498 11.585 1.00 27.90 314 VAL C CA 1
ATOM 7148 C C . VAL C 1 317 ? 201.961 54.048 12.766 1.00 33.72 314 VAL C C 1
ATOM 7149 O O . VAL C 1 317 ? 201.697 53.321 13.731 1.00 39.13 314 VAL C O 1
ATOM 7153 N N . LYS C 1 318 ? 201.586 55.322 12.691 1.00 27.87 315 LYS C N 1
ATOM 7154 C CA . LYS C 1 318 ? 200.882 55.997 13.770 1.00 29.68 315 LYS C CA 1
ATOM 7155 C C . LYS C 1 318 ? 199.548 56.537 13.273 1.00 32.10 315 LYS C C 1
ATOM 7156 O O . LYS C 1 318 ? 199.420 56.958 12.119 1.00 30.20 315 LYS C O 1
ATOM 7162 N N . VAL C 1 319 ? 198.553 56.516 14.155 1.00 33.70 316 VAL C N 1
ATOM 7163 C CA . VAL C 1 319 ? 197.265 57.143 13.890 1.00 33.70 316 VAL C CA 1
ATOM 7164 C C . VAL C 1 319 ? 197.104 58.316 14.846 1.00 40.26 316 VAL C C 1
ATOM 7165 O O . VAL C 1 319 ? 197.620 58.303 15.969 1.00 38.81 316 VAL C O 1
ATOM 7169 N N . TRP C 1 320 ? 196.404 59.349 14.382 1.00 35.13 317 TRP C N 1
ATOM 7170 C CA . TRP C 1 320 ? 196.223 60.572 15.148 1.00 29.18 317 TRP C CA 1
ATOM 7171 C C . TRP C 1 320 ? 194.745 60.924 15.217 1.00 37.88 317 TRP C C 1
ATOM 7172 O O . TRP C 1 320 ? 193.967 60.582 14.323 1.00 40.70 317 TRP C O 1
ATOM 7183 N N . TYR C 1 321 ? 194.369 61.616 16.288 1.00 48.42 318 TYR C N 1
ATOM 7184 C CA . TYR C 1 321 ? 192.992 62.020 16.528 1.00 48.25 318 TYR C CA 1
ATOM 7185 C C . TYR C 1 321 ? 192.851 63.530 16.380 1.00 44.68 318 TYR C C 1
ATOM 7186 O O . TYR C 1 321 ? 193.782 64.286 16.672 1.00 42.68 318 TYR C O 1
ATOM 7195 N N . ILE C 1 322 ? 191.657 63.949 15.956 1.00 53.27 319 ILE C N 1
ATOM 7196 C CA . ILE C 1 322 ? 191.296 65.343 15.661 1.00 52.26 319 ILE C CA 1
ATOM 7197 C C . ILE C 1 322 ? 192.468 66.181 15.157 1.00 45.41 319 ILE C C 1
ATOM 7198 O O . ILE C 1 322 ? 192.576 66.453 13.962 1.00 47.90 319 ILE C O 1
#

Solvent-accessible surface area: 36764 Å² total; per-residue (Å²): 55,142,78,84,26,98,15,156,5,10,165,28,26,1,41,7,12,6,20,16,74,50,12,0,0,0,0,0,39,69,2,53,1,34,0,4,35,4,128,81,8,120,76,62,83,92,13,112,7,11,172,28,45,0,30,14,14,55,22,59,66,14,9,0,0,0,0,0,106,67,1,55,2,50,0,0,1,0,4,24,7,120,102,16,17,81,16,150,2,10,176,26,18,0,40,9,12,7,22,22,135,35,24,0,0,0,0,0,35,71,0,28,0,25,2,2,28,0,24,60,9,120,66,77,75,67,17,119,14,7,185,20,60,0,44,10,13,65,13,71,109,69,33,1,0,0,0,0,118,67,0,46,3,48,0,23,85,18,65,90,13,128,80,81,23,92,20,141,1,13,177,25,27,2,42,20,4,20,15,82,99,46,16,0,8,0,0,0,29,54,5,20,1,23,0,2,12,10,131,94,18,100,53,33,71,84,24,109,25,72,18,90,102,9,52,16,17,62,33,70,83,14,11,0,0,4,0,0,117,100,0,40,1,43,0,4,1,4,1,63,8,52,66,0,12,100,19,112,0,7,164,24,29,0,38,7,17,6,20,21,127,31,12,0,0,0,0,0,36,72,0,25,8,24,8,0,24,1,0,35,14,113,53,57,109,63,80,103,0,5,173,32,43,0,39,18,16,59,29,78,88,56,26,2,0,0,0,0,116,62,1,43,2,51,0,28,107,41,49,140,74,86,17,110,23,151,0,10,142,28,28,2,39,19,4,31,10,49,126,85,14,0,9,0,0,1,34,50,4,22,2,20,0,6,45,9,139,127,33,135,59,47,54,84,25,118,26,78,20,81,85,10,46,15,15,62,40,43,92,15,5,0,0,3,0,0,114,100,1,38,0,49,0,4,0,1,0,48,13,81,58,2,16,90,17,120,7,19,151,27,30,0,40,7,14,6,24,26,118,19,10,0,0,0,0,0,38,61,0,40,0,22,2,2,11,1,2,35,13,115,55,69,176,85,11,117,1,15,178,26,50,0,44,18,15,59,20,109,99,54,25,0,0,0,0,0,117,61,1,50,3,56,0,1,81,29,46,143,37,62,87,78,26,103,20,129,1,8,158,32,26,0,43,8,18,7,17,31,160,64,16,0,0,0,0,0,39,65,2,36,1,23,0,3,32,2,133,84,12,101,52,33,48,69,0,96,16,8,176,23,53,0,39,13,14,62,23,58,67,35,8,0,0,0,0,0,121,67,0,44,0,28,0,0,1,0,6,33,26,104,52,19,22,67,7,134,2,15,184,24,29,2,42,8,14,8,22,33,105,16,48,0,0,0,0,0,28,73,0,25,0,20,4,2,23,2,10,38,30,105,46,76,102,49,9,129,0,14,178,25,62,0,50,7,14,73,30,92,90,67,26,2,0,0,0,0,118,68,0,51,2,51,0,12,104,82,51,113,61,83,17,98,18,152,6,9,171,25,26,2,38,23,2,36,26,40,101,82,20,0,3,0,0,0,30,52,4,20,4,33,5,3,24,23,135,94,12,107,64,48,78,86,21,133,30,82,21,93,90,11,52,17,12,56,29,95,87,26,11,0,0,5,0,2,107,102,1,38,2,45,0,13,2,12,2,54,7,116,72,15,16,102,14,150,3,8,173,27,28,0,38,8,17,5,10,20,124,15,23,0,0,0,0,0,40,74,1,40,3,46,1,10,26,0,22,74,12,116,72,58,92,114,12,120,3,14,180,28,41,0,41,14,14,56,30,80,77,62,22,0,0,0,0,0,114,59,0,40,1,51,0,1,85,11,40,85,8,122,78,67,30,87,20,156,4,10,178,27,28,0,43,8,12,6,19,24,145,70,11,0,0,0,0,0,42,66,2,54,1,35,0,4,32,0,125,77,6,118,66,74,84,90,19,127,7,14,164,22,48,0,36,12,15,55,29,53,64,24,6,0,0,0,0,0,117,45,0,49,3,79,0,2,1,2,6,25,4,110,118,14,8,77,19,127,3,11,185,22,22,1,45,12,14,8,19,30,154,42,30,0,0,0,0,0,31,73,0,24,1,28,6,0,27,0,12,80,5,119,52,75,96,73,29,111,16,3,174,26,64,0,46,9,13,81,21,93,116,94,24,6,0,0,0,0,116,63,1,49,3,44,0,6,107,70

Nearest PDB structures (foldseek):
  6g6o-assembly3_C  TM=9.934E-01  e=1.706E-50  synthetic construct
  6y7o-assembly2_B  TM=9.503E-01  e=4.803E-35  synthetic construct
  7t1y-assembly1_B  TM=9.262E-01  e=4.435E-26  Homo sapiens
  7t1z-assembly1_B  TM=9.261E-01  e=4.435E-26  Homo sapiens
  2ovp-assembly1_B  TM=9.140E-01  e=1.627E-23  Homo sapiens

Foldseek 3Di:
DWFQAFEPFDQFFWQEWDDDDQWIWTWGQQQWIWIAGNNHNDTLDTAPGDNGGWHYWDQDDQWIWIFGQQFAIFIAGNNPSHTQEGAPGDRGGWQEWEDDDQWIWTFGQCQWIWIAGNNHNDTQETDSHDNGGWHEWYDDDQWIWTFGQQFFIFIDRGNVRDGQDGEPGDRGGWHYWDDDDQWTWTAGQQQWIFIAGSHPNDRLDIDRHDDGGWAHWDDDPQWIWTFHQCFATFIAGNNPRHTQEHEPGDNGGWQEWDDDDQKIWTWGQQQKIWIAGNNVNDTPDIDSHDRGGWHYWDDDDQWIWTTGRSGGITITGD/DDFQDFDPFDQFFWAEWDADPQWIWTAHQQQWIWIFGSHHTDGQATDRHDHGGWQHWDDDDFKIWTWGQCQATWIAGRNPRGTQAGEDGDNGGWAEWDDDDQWIWTWGQQFWIWIARNPVRDTQDIAPGDRGGWHYWDADPQWIWTFGQQFAIFIAGSPDGGGQEGAPGDRGGWQEWDDDDQWIWTFGQQGWIWIAGRNYNDTQETLRDDRGGWHYWDADPQWIWTFGQQFWIFIPRSNDNYTDDTAPGDRGGWQDWEDDDQWIWTWGQQQWIWIAGNPPSDTPDIDSGDRGGFNYWYDDDQKIWTTGRSRTITIDGD/DFFQEFAPFDQFFWQEWDDDDQWTWTAGQQAWIWIAGPHHRDTQDTANHDDGGWQHKDDDDQWMWTFGQCFAIFIAGSHVRGTQAGEPGDRGGWAEWDDDDQKIWTWHQQQFIWIDRSVVRYTQEGAPGDRGGWHYWDDDDQWIWIFGQQQAIFIAGRPPTYTQEGAPGDRGGWQEWDDDDQKIWTWGQCQWIWIARNNYNDTLDTAPGDNGGWHYWDDDDQWIWIFGQQQAIFIAGNNPNDGQEGAPGDRGGWAEWEDDDQKIWTFGQQQKIWIAGNNHNDTPDIDSHDRGGFHYWDDDDQWIWTTGRSRGITIGGD

Secondary structure (DSSP, 8-state):
--EEEE----SS-EEEEEEETTEEEEEETTS-EEEEETTT--EEEEE---SS-EEEEEEETTEEEEEETTS-EEEEETTT--EEEE----SS-EEEEEEETTEEEEEETTS-EEEEETTT--EEEEE---SS-EEEEEEETTEEEEEETTS-EEEEETTT-SEEEE----SS-EEEEEEETTEEEEEETTS-EEEEETTT--EEEEE--S-SSEEEEEEETTEEEEEETTS-EEEEETTT--EEE-----SS-EEEEEEETTEEEEEETTSEEEEEETTT--EEEEEE--SS-EEEEEESSSEEEEEETTS-EEEEE-/--EEEE----SS-EEEEEE-SSEEEEEETTS-EEEEETTT--EEEEE--S-SSEEEEEEETTEEEEEETTS-EEEEETTT--EEEE----SS-EEEEEEETTEEEEEETTS-EEEEETTTTEEEEEE---SS-EEEEEEETTEEEEEETTS-EEEE-SSS-SEEEE----SS-EEEEEEETTEEEEEETTS-EEEEETTT--EEEE----SS-EEEEEEETTEEEEEETTS-EEEEETTSSS-S-EE---SS-EEEEEEETTEEEEEETTS-EEEEETTTTEEEEEE---SS-EEEEEEETTEEEEEETTS-EEEEE-/--BS------SS-EEEEEEETTEEEEEETTS-EEEE-TTT--EEEEE--S-SSEEEEEEETTEEEEEETTS-EEEEETTT--EEEE----SS-EEEEEEETTEEEEEETTS-EEEEETTTTEEEEE----SS-EEEEEEETTEEEEEETTS-EEEEETTT-SEEEE----SS-EEEEEE-SSEEEEEETTS-EEEEETTT--EEEEE---SS-EEEEEEETTEEEEEETTS-EEEEETTT--EEEE----SS-EEEEEEETTEEEEEETTS-EEEEETTT--EEEEE---SS-EEEEEEETTEEEEEETTS-EEEEE-

B-factor: mean 28.86, std 9.64, range [7.63, 85.83]